Protein AF-0000000077467876 (afdb_homodimer)

Radius of gyration: 34.96 Å; Cα contacts (8 Å, |Δi|>4): 1169; chains: 2; bounding box: 104×104×128 Å

Organism: Curvularia clavata (NCBI:txid95742)

Sequence (786 aa):
MSRQSKRPFQDGDDREENYVESGPSSHYLRIQNNPPKYSELTPSDRTSSERTPSKRTPSEPPPKRPRRSQGTGKEKVEFGAFVEKMMISDDEAPPELKALAKELHILAAGVHTIPDWQIDAFASSSDEEHQLIATDLGFMFVEDAVRAALGPCPSVESVEKIMNATRTAERADFEEAAWNTKLHDPTLDLAFENKRFRSKFHFIQCTTARIEPDDLLPRNDGGEPMQSRMVDFAGVLRPNARILAAWQKLNAADPKCQTSWNQSFFQQLKKQPIVVSVETKISGSEKKKAIQQLATWVTAQFRKLEQLVPSEQARAELPFLPLILIQGPDWHFLAATRKDERTYLWEGVHLGSTMAPRQMYPLIACLQRVGIWALDVYEPWFDRNVVDVLLRDMSRQSKRPFQDGDDREENYVESGPSSHYLRIQNNPPKYSELTPSDRTSSERTPSKRTPSEPPPKRPRRSQGTGKEKVEFGAFVEKMMISDDEAPPELKALAKELHILAAGVHTIPDWQIDAFASSSDEEHQLIATDLGFMFVEDAVRAALGPCPSVESVEKIMNATRTAERADFEEAAWNTKLHDPTLDLAFENKRFRSKFHFIQCTTARIEPDDLLPRNDGGEPMQSRMVDFAGVLRPNARILAAWQKLNAADPKCQTSWNQSFFQQLKKQPIVVSVETKISGSEKKKAIQQLATWVTAQFRKLEQLVPSEQARAELPFLPLILIQGPDWHFLAATRKDERTYLWEGVHLGSTMAPRQMYPLIACLQRVGIWALDVYEPWFDRNVVDVLLRD

Nearest PDB structures (foldseek):
  2qm4-assembly1_A  TM=4.211E-01  e=6.362E+00  Homo sapiens
  5w3x-assembly1_A  TM=2.296E-01  e=2.644E+00  Ralstonia solanacearum
  2qm4-assembly1_A  TM=4.209E-01  e=6.422E+00  Homo sapiens
  5w3x-assembly1_A  TM=2.341E-01  e=3.187E+00  Ralstonia solanacearum

Secondary structure (DSSP, 8-state):
-------------------------------------------------------------------------------GGGEEEEETTSTTS-HHHHHHHHHHHHHHTTTT-EEGGGHHHHHT-SSHHHHHHHHH-GGGEE-HHHHHTT-PPPPHHHHHHHHHHHHHHHHHT--HHHHIIIIIHHHHHHHHSSTTTTTTEEEEE-TT----SGGGS-B-TTSPBPPP---SEEEEEPP-HHHHHHHHHHHHH-TTS---SSS---TTTTTS-EEEEEEEE-TTS-HHHHHHHHHHHHHHHHHHHHHH---HHHHHTPPPEEEEEEETTEEEEEEEEEETTEEEEEEEEEEEETTSHHHHHHHHHHHHHHHHHIIIIIHHHHIIIIIHHHHH-/--------------------------------------------------------------------------------TTEEEEETTSTTS-HHHHHHHHHHHHHHTTTT-EEGGGHHHHHT-SSHHHHHHHHH-GGGEE-HHHHHTT-PPPPHHHHHHHHHHHHHHHHHT--HHHHIIIIIHHHHHHHHSSTTTTTTEEEEE-TT----SGGGS-B-TTSPBPPP---SEEEEEPP-HHHHHHHHHHHHH-TTS---SSS---TTTTTS-EEEEEEEE-TTS-HHHHHHHHHHHHHHHHHHHHHH---HHHHHTPPPEEEEEEETTEEEEEEEEEETTEEEEEEEEEEEETTSHHHHHHHHHHHHHHHHHIIIIIHHHHIIIIIHHHHH-

InterPro domains:
  IPR046797 PD-(D/E)XK nuclease-like [PF20516] (140-378)

pLDDT: mean 77.49, std 29.1, range [15.13, 98.75]

Structure (mmCIF, N/CA/C/O backbone):
data_AF-0000000077467876-model_v1
#
loop_
_entity.id
_entity.type
_entity.pdbx_description
1 polymer 'PD-(D/E)XK nuclease-like domain-containing protein'
#
loop_
_atom_site.group_PDB
_atom_site.id
_atom_site.type_symbol
_atom_site.label_atom_id
_atom_site.label_alt_id
_atom_site.label_comp_id
_atom_site.label_asym_id
_atom_site.label_entity_id
_atom_site.label_seq_id
_atom_site.pdbx_PDB_ins_code
_atom_site.Cartn_x
_atom_site.Cartn_y
_atom_site.Cartn_z
_atom_site.occupancy
_atom_site.B_iso_or_equiv
_atom_site.auth_seq_id
_atom_site.auth_comp_id
_atom_site.auth_asym_id
_atom_site.auth_atom_id
_atom_site.pdbx_PDB_model_num
ATOM 1 N N . MET A 1 1 ? -46.25 16.484 52.812 1 17.19 1 MET A N 1
ATOM 2 C CA . MET A 1 1 ? -45.438 16.344 54.031 1 17.19 1 MET A CA 1
ATOM 3 C C . MET A 1 1 ? -43.969 16.547 53.75 1 17.19 1 MET A C 1
ATOM 5 O O . MET A 1 1 ? -43.562 16.609 52.594 1 17.19 1 MET A O 1
ATOM 9 N N . SER A 1 2 ? -43.062 15.789 54.469 1 15.23 2 SER A N 1
ATOM 10 C CA . SER A 1 2 ? -41.875 15.758 55.344 1 15.23 2 SER A CA 1
ATOM 11 C C . SER A 1 2 ? -40.625 15.359 54.531 1 15.23 2 SER A C 1
ATOM 13 O O . SER A 1 2 ? -39.938 14.414 54.906 1 15.23 2 SER A O 1
ATOM 15 N N . ARG A 1 3 ? -40.406 15.562 53.281 1 16.98 3 ARG A N 1
ATOM 16 C CA . ARG A 1 3 ? -39.438 14.688 52.625 1 16.98 3 ARG A CA 1
ATOM 17 C C . ARG A 1 3 ? -38.031 15.023 53.062 1 16.98 3 ARG A C 1
ATOM 19 O O . ARG A 1 3 ? -37.406 15.969 52.531 1 16.98 3 ARG A O 1
ATOM 26 N N . GLN A 1 4 ? -37.344 14.727 54.25 1 15.55 4 GLN A N 1
ATOM 27 C CA . GLN A 1 4 ? -36.312 15.156 55.188 1 15.55 4 GLN A CA 1
ATOM 28 C C . GLN A 1 4 ? -34.938 14.648 54.719 1 15.55 4 GLN A C 1
ATOM 30 O O . GLN A 1 4 ? -33.906 15.117 55.219 1 15.55 4 GLN A O 1
ATOM 35 N N . SER A 1 5 ? -34.688 13.555 53.938 1 15.88 5 SER A N 1
ATOM 36 C CA . SER A 1 5 ? -33.719 12.711 54.656 1 15.88 5 SER A CA 1
ATOM 37 C C . SER A 1 5 ? -32.344 13.367 54.719 1 15.88 5 SER A C 1
ATOM 39 O O . SER A 1 5 ? -32.062 14.281 53.938 1 15.88 5 SER A O 1
ATOM 41 N N . LYS A 1 6 ? -31.125 12.43 54.938 1 16.38 6 LYS A N 1
ATOM 42 C CA . LYS A 1 6 ? -30.094 12 55.875 1 16.38 6 LYS A CA 1
ATOM 43 C C . LYS A 1 6 ? -28.719 12.477 55.438 1 16.38 6 LYS A C 1
ATOM 45 O O . LYS A 1 6 ? -28.266 12.125 54.344 1 16.38 6 LYS A O 1
ATOM 50 N N . ARG A 1 7 ? -28 13.406 55.969 1 18.36 7 ARG A N 1
ATOM 51 C CA . ARG A 1 7 ? -26.797 14.234 55.938 1 18.36 7 ARG A CA 1
ATOM 52 C C . ARG A 1 7 ? -25.531 13.383 55.969 1 18.36 7 ARG A C 1
ATOM 54 O O . ARG A 1 7 ? -24.562 13.672 55.25 1 18.36 7 ARG A O 1
ATOM 61 N N . PRO A 1 8 ? -25.312 12.391 57 1 17.34 8 PRO A N 1
ATOM 62 C CA . PRO A 1 8 ? -24.188 12.758 57.875 1 17.34 8 PRO A CA 1
ATOM 63 C C . PRO A 1 8 ? -22.828 12.344 57.312 1 17.34 8 PRO A C 1
ATOM 65 O O . PRO A 1 8 ? -21.844 13.07 57.469 1 17.34 8 PRO A O 1
ATOM 68 N N . PHE A 1 9 ? -22.562 11.078 56.812 1 17.06 9 PHE A N 1
ATOM 69 C CA . PHE A 1 9 ? -21.625 10.227 57.531 1 17.06 9 PHE A CA 1
ATOM 70 C C . PHE A 1 9 ? -20.188 10.648 57.25 1 17.06 9 PHE A C 1
ATOM 72 O O . PHE A 1 9 ? -19.875 11.094 56.156 1 17.06 9 PHE A O 1
ATOM 79 N N . GLN A 1 10 ? -19.234 10.57 58.25 1 16.81 10 GLN A N 1
ATOM 80 C CA . GLN A 1 10 ? -18 10.914 58.938 1 16.81 10 GLN A CA 1
ATOM 81 C C . GLN A 1 10 ? -16.797 10.312 58.188 1 16.81 10 GLN A C 1
ATOM 83 O O . GLN A 1 10 ? -15.797 11.008 57.969 1 16.81 10 GLN A O 1
ATOM 88 N N . ASP A 1 11 ? -16.531 8.977 58.25 1 15.84 11 ASP A N 1
ATOM 89 C CA . ASP A 1 11 ? -15.445 8.453 59.062 1 15.84 11 ASP A CA 1
ATOM 90 C C . ASP A 1 11 ? -14.141 8.383 58.281 1 15.84 11 ASP A C 1
ATOM 92 O O . ASP A 1 11 ? -13.086 8.789 58.75 1 15.84 11 ASP A O 1
ATOM 96 N N . GLY A 1 12 ? -13.875 7.398 57.312 1 15.8 12 GLY A N 1
ATOM 97 C CA . GLY A 1 12 ? -12.883 6.387 57.656 1 15.8 12 GLY A CA 1
ATOM 98 C C . GLY A 1 12 ? -11.461 6.836 57.375 1 15.8 12 GLY A C 1
ATOM 99 O O . GLY A 1 12 ? -11.242 7.773 56.594 1 15.8 12 GLY A O 1
ATOM 100 N N . ASP A 1 13 ? -10.367 6.18 58 1 16 13 ASP A N 1
ATOM 101 C CA . ASP A 1 13 ? -9.039 6.055 58.594 1 16 13 ASP A CA 1
ATOM 102 C C . ASP A 1 13 ? -7.98 5.785 57.531 1 16 13 ASP A C 1
ATOM 104 O O . ASP A 1 13 ? -6.801 6.074 57.75 1 16 13 ASP A O 1
ATOM 108 N N . ASP A 1 14 ? -8.148 4.941 56.531 1 15.28 14 ASP A N 1
ATOM 109 C CA . ASP A 1 14 ? -7.141 3.883 56.531 1 15.28 14 ASP A CA 1
ATOM 110 C C . ASP A 1 14 ? -5.77 4.426 56.156 1 15.28 14 ASP A C 1
ATOM 112 O O . ASP A 1 14 ? -5.668 5.457 55.469 1 15.28 14 ASP A O 1
ATOM 116 N N . ARG A 1 15 ? -4.719 3.379 56.094 1 15.75 15 ARG A N 1
ATOM 117 C CA . ARG A 1 15 ? -3.385 2.957 56.5 1 15.75 15 ARG A CA 1
ATOM 118 C C . ARG A 1 15 ? -2.346 3.287 55.438 1 15.75 15 ARG A C 1
ATOM 120 O O . ARG A 1 15 ? -1.257 3.771 55.75 1 15.75 15 ARG A O 1
ATOM 127 N N . GLU A 1 16 ? -2.348 2.775 54.094 1 15.13 16 GLU A N 1
ATOM 128 C CA . GLU A 1 16 ? -1.249 1.853 53.812 1 15.13 16 GLU A CA 1
ATOM 129 C C . GLU A 1 16 ? 0.045 2.605 53.531 1 15.13 16 GLU A C 1
ATOM 131 O O . GLU A 1 16 ? 0.013 3.756 53.094 1 15.13 16 GLU A O 1
ATOM 136 N N . GLU A 1 17 ? 1.188 1.755 53.406 1 15.87 17 GLU A N 1
ATOM 137 C CA . GLU A 1 17 ? 2.586 1.472 53.688 1 15.87 17 GLU A CA 1
ATOM 138 C C . GLU A 1 17 ? 3.514 2.057 52.625 1 15.87 17 GLU A C 1
ATOM 140 O O . GLU A 1 17 ? 3.053 2.523 51.594 1 15.87 17 GLU A O 1
ATOM 145 N N . ASN A 1 18 ? 4.48 1.149 52.062 1 16 18 ASN A N 1
ATOM 146 C CA . ASN A 1 18 ? 5.91 0.989 52.281 1 16 18 ASN A CA 1
ATOM 147 C C . ASN A 1 18 ? 6.73 1.525 51.125 1 16 18 ASN A C 1
ATOM 149 O O . ASN A 1 18 ? 7.719 2.236 51.31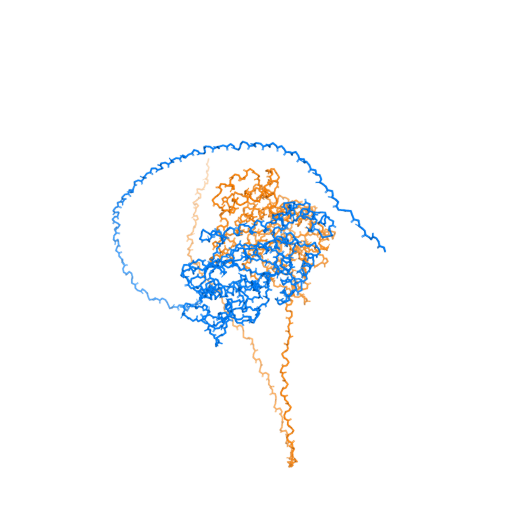2 1 16 18 ASN A O 1
ATOM 153 N N . TYR A 1 19 ? 6.695 0.998 49.75 1 17 19 TYR A N 1
ATOM 154 C CA . TYR A 1 19 ? 7.848 0.263 49.25 1 17 19 TYR A CA 1
ATOM 155 C C . TYR A 1 19 ? 8.859 1.208 48.594 1 17 19 TYR A C 1
ATOM 157 O O . TYR A 1 19 ? 8.484 2.119 47.875 1 17 19 TYR A O 1
ATOM 165 N N . VAL A 1 20 ? 10.172 1.088 48.906 1 17.44 20 VAL A N 1
ATOM 166 C CA . VAL A 1 20 ? 11.461 1.766 48.875 1 17.44 20 VAL A CA 1
ATOM 167 C C . VAL A 1 20 ? 12.156 1.536 47.531 1 17.44 20 VAL A C 1
ATOM 169 O O . VAL A 1 20 ? 13.273 2.014 47.312 1 17.44 20 VAL A O 1
ATOM 172 N N . GLU A 1 21 ? 11.641 1.099 46.344 1 17.39 21 GLU A N 1
ATOM 173 C CA . GLU A 1 21 ? 12.648 0.364 45.594 1 17.39 21 GLU A CA 1
ATOM 174 C C . GLU A 1 21 ? 13.789 1.279 45.156 1 17.39 21 GLU A C 1
ATOM 176 O O . GLU A 1 21 ? 13.555 2.416 44.719 1 17.39 21 GLU A O 1
ATOM 181 N N . SER A 1 22 ? 15.156 0.807 45.25 1 17.16 22 SER A N 1
ATOM 182 C CA . SER A 1 22 ? 16.578 1.122 45.188 1 17.16 22 SER A CA 1
ATOM 183 C C . SER A 1 22 ? 17.078 1.226 43.75 1 17.16 22 SER A C 1
ATOM 185 O O . SER A 1 22 ? 17.156 0.219 43.062 1 17.16 22 SER A O 1
ATOM 187 N N . GLY A 1 23 ? 16.703 2.086 42.906 1 17.05 23 GLY A N 1
ATOM 188 C CA . GLY A 1 23 ? 17.094 2.033 41.5 1 17.05 23 GLY A CA 1
ATOM 189 C C . GLY A 1 23 ? 18.594 2.225 41.312 1 17.05 23 GLY A C 1
ATOM 190 O O . GLY A 1 23 ? 19.188 3.137 41.875 1 17.05 23 GLY A O 1
ATOM 191 N N . PRO A 1 24 ? 19.406 1.17 40.812 1 17.55 24 PRO A N 1
ATOM 192 C CA . PRO A 1 24 ? 20.859 1.01 40.75 1 17.55 24 PRO A CA 1
ATOM 193 C C . PRO A 1 24 ? 21.516 1.972 39.75 1 17.55 24 PRO A C 1
ATOM 195 O O . PRO A 1 24 ? 20.875 2.445 38.812 1 17.55 24 PRO A O 1
ATOM 198 N N . SER A 1 25 ? 22.75 2.561 39.969 1 18.03 25 SER A N 1
ATOM 199 C CA . SER A 1 25 ? 23.672 3.604 39.531 1 18.03 25 SER A CA 1
ATOM 200 C C . SER A 1 25 ? 24.531 3.143 38.375 1 18.03 25 SER A C 1
ATOM 202 O O . SER A 1 25 ? 25.609 3.703 38.125 1 18.03 25 SER A O 1
ATOM 204 N N . SER A 1 26 ? 24.141 2.348 37.312 1 17.28 26 SER A N 1
ATOM 205 C CA . SER A 1 26 ? 25.219 1.705 36.562 1 17.28 26 SER A CA 1
ATOM 206 C C . SER A 1 26 ? 26.078 2.734 35.844 1 17.28 26 SER A C 1
ATOM 208 O O . SER A 1 26 ? 25.578 3.736 35.344 1 17.28 26 SER A O 1
ATOM 210 N N . HIS A 1 27 ? 27.5 2.668 35.875 1 17.47 27 HIS A N 1
ATOM 211 C CA . HIS A 1 27 ? 28.781 3.312 35.625 1 17.47 27 HIS A CA 1
ATOM 212 C C . HIS A 1 27 ? 29.172 3.199 34.156 1 17.47 27 HIS A C 1
ATOM 214 O O . HIS A 1 27 ? 29.953 2.32 33.781 1 17.47 27 HIS A O 1
ATOM 220 N N . TYR A 1 28 ? 28.438 3.535 33.125 1 17.56 28 TYR A N 1
ATOM 221 C CA . TYR A 1 28 ? 28.922 3.211 31.781 1 17.56 28 TYR A CA 1
ATOM 222 C C . TYR A 1 28 ? 30.203 3.957 31.469 1 17.56 28 TYR A C 1
ATOM 224 O O . TYR A 1 28 ? 30.312 5.16 31.703 1 17.56 28 TYR A O 1
ATOM 232 N N . LEU A 1 29 ? 31.375 3.223 31.172 1 17.11 29 LEU A N 1
ATOM 233 C CA . LEU A 1 29 ? 32.781 3.471 30.938 1 17.11 29 LEU A CA 1
ATOM 234 C C . LEU A 1 29 ? 33 4.172 29.609 1 17.11 29 LEU A C 1
ATOM 236 O O . LEU A 1 29 ? 32.406 3.797 28.594 1 17.11 29 LEU A O 1
ATOM 240 N N . ARG A 1 30 ? 33.656 5.332 29.453 1 18.39 30 ARG A N 1
ATOM 241 C CA . ARG A 1 30 ? 34 6.395 28.516 1 18.39 30 ARG A CA 1
ATOM 242 C C . ARG A 1 30 ? 35.094 5.938 27.562 1 18.39 30 ARG A C 1
ATOM 244 O O . ARG A 1 30 ? 36.281 6.23 27.781 1 18.39 30 ARG A O 1
ATOM 251 N N . ILE A 1 31 ? 35.031 4.742 26.859 1 17.58 31 ILE A N 1
ATOM 252 C CA . ILE A 1 31 ? 36.281 4.332 26.234 1 17.58 31 ILE A CA 1
ATOM 253 C C . ILE A 1 31 ? 36.688 5.328 25.141 1 17.58 31 ILE A C 1
ATOM 255 O O . ILE A 1 31 ? 35.875 5.613 24.25 1 17.58 31 ILE A O 1
ATOM 259 N N . GLN A 1 32 ? 37.75 6.051 25.234 1 18.78 32 GLN A N 1
ATOM 260 C CA . GLN A 1 32 ? 38.438 7.148 24.578 1 18.78 32 GLN A CA 1
ATOM 261 C C . GLN A 1 32 ? 39.156 6.672 23.312 1 18.78 32 GLN A C 1
ATOM 263 O O . GLN A 1 32 ? 40.312 6.211 23.375 1 18.78 32 GLN A O 1
ATOM 268 N N . ASN A 1 33 ? 38.562 5.906 22.312 1 16.83 33 ASN A N 1
ATOM 269 C CA . ASN A 1 33 ? 39.469 5.328 21.312 1 16.83 33 ASN A CA 1
ATOM 270 C C . ASN A 1 33 ? 40.125 6.406 20.453 1 16.83 33 ASN A C 1
ATOM 272 O O . ASN A 1 33 ? 39.469 7.332 20 1 16.83 33 ASN A O 1
ATOM 276 N N . ASN A 1 34 ? 41.438 6.477 20.391 1 18.59 34 ASN A N 1
ATOM 277 C CA . ASN A 1 34 ? 42.531 7.352 19.922 1 18.59 34 ASN A CA 1
ATOM 278 C C . ASN A 1 34 ? 42.781 7.207 18.422 1 18.59 34 ASN A C 1
ATOM 280 O O . ASN A 1 34 ? 43.906 7.215 17.969 1 18.59 34 ASN A O 1
ATOM 284 N N . PRO A 1 35 ? 41.844 7.02 17.547 1 19.23 35 PRO A N 1
ATOM 285 C CA . PRO A 1 35 ? 42.5 6.465 16.344 1 19.23 35 PRO A CA 1
ATOM 286 C C . PRO A 1 35 ? 43.469 7.438 15.703 1 19.23 35 PRO A C 1
ATOM 288 O O . PRO A 1 35 ? 43.281 8.656 15.789 1 19.23 35 PRO A O 1
ATOM 291 N N . PRO A 1 36 ? 44.625 6.887 15.227 1 18.52 36 PRO A N 1
ATOM 292 C CA . PRO A 1 36 ? 45.875 7.559 14.836 1 18.52 36 PRO A CA 1
ATOM 293 C C . PRO A 1 36 ? 45.75 8.297 13.508 1 18.52 36 PRO A C 1
ATOM 295 O O . PRO A 1 36 ? 44.875 7.977 12.695 1 18.52 36 PRO A O 1
ATOM 298 N N . LYS A 1 37 ? 46.469 9.367 13.273 1 19.06 37 LYS A N 1
ATOM 299 C CA . LYS A 1 37 ? 46.625 10.516 12.391 1 19.06 37 LYS A CA 1
ATOM 300 C C . LYS A 1 37 ? 47.25 10.117 11.062 1 19.06 37 LYS A C 1
ATOM 302 O O . LYS A 1 37 ? 48.469 10.211 10.898 1 19.06 37 LYS A O 1
ATOM 307 N N . TYR A 1 38 ? 46.781 9.023 10.32 1 17.53 38 TYR A N 1
ATOM 308 C CA . TYR A 1 38 ? 47.688 8.617 9.234 1 17.53 38 TYR A CA 1
ATOM 309 C C . TYR A 1 38 ? 47.938 9.781 8.281 1 17.53 38 TYR A C 1
ATOM 311 O O . TYR A 1 38 ? 47.062 10.602 8.039 1 17.53 38 TYR A O 1
ATOM 319 N N . SER A 1 39 ? 49.219 9.984 7.941 1 17.28 39 SER A N 1
ATOM 320 C CA . SER A 1 39 ? 50.062 10.953 7.266 1 17.28 39 SER A CA 1
ATOM 321 C C . SER A 1 39 ? 49.781 10.984 5.77 1 17.28 39 SER A C 1
ATOM 323 O O . SER A 1 39 ? 49.5 9.953 5.16 1 17.28 39 SER A O 1
ATOM 325 N N . GLU A 1 40 ? 49.5 12.172 5.203 1 19.33 40 GLU A N 1
ATOM 326 C CA . GLU A 1 40 ? 49.125 12.75 3.924 1 19.33 40 GLU A CA 1
ATOM 327 C C . GLU A 1 40 ? 50.188 12.547 2.859 1 19.33 40 GLU A C 1
ATOM 329 O O . GLU A 1 40 ? 51.25 13.18 2.906 1 19.33 40 GLU A O 1
ATOM 334 N N . LEU A 1 41 ? 50.469 11.203 2.6 1 17.67 41 LEU A N 1
ATOM 335 C CA . LEU A 1 41 ? 51.625 11.086 1.697 1 17.67 41 LEU A CA 1
ATOM 336 C C . LEU A 1 41 ? 51.375 11.875 0.416 1 17.67 41 LEU A C 1
ATOM 338 O O . LEU A 1 41 ? 50.25 11.969 -0.062 1 17.67 41 LEU A O 1
ATOM 342 N N . THR A 1 42 ? 52.406 12.57 -0.084 1 19.38 42 THR A N 1
ATOM 343 C CA . THR A 1 42 ? 52.719 13.656 -1.005 1 19.38 42 THR A CA 1
ATOM 344 C C . THR A 1 42 ? 52.812 13.141 -2.438 1 19.38 42 THR A C 1
ATOM 346 O O . THR A 1 42 ? 53.094 13.906 -3.363 1 19.38 42 THR A O 1
ATOM 349 N N . PRO A 1 43 ? 52.062 12.031 -2.855 1 17.75 43 PRO A N 1
ATOM 350 C CA . PRO A 1 43 ? 52.812 11.438 -3.969 1 17.75 43 PRO A CA 1
ATOM 351 C C . PRO A 1 43 ? 53 12.398 -5.137 1 17.75 43 PRO A C 1
ATOM 353 O O . PRO A 1 43 ? 52.25 13.359 -5.273 1 17.75 43 PRO A O 1
ATOM 356 N N . SER A 1 44 ? 54.031 11.984 -5.996 1 17.8 44 SER A N 1
ATOM 357 C CA . SER A 1 44 ? 55.031 12.461 -6.961 1 17.8 44 SER A CA 1
ATOM 358 C C . SER A 1 44 ? 54.375 12.766 -8.305 1 17.8 44 SER A C 1
ATOM 360 O O . SER A 1 44 ? 53.25 12.312 -8.586 1 17.8 44 SER A O 1
ATOM 362 N N . ASP A 1 45 ? 55.219 13.133 -9.281 1 18.77 45 ASP A N 1
ATOM 363 C CA . ASP A 1 45 ? 55.469 14.07 -10.383 1 18.77 45 ASP A CA 1
ATOM 364 C C . ASP A 1 45 ? 55.062 13.461 -11.719 1 18.77 45 ASP A C 1
ATOM 366 O O . ASP A 1 45 ? 55.344 14.023 -12.773 1 18.77 45 ASP A O 1
ATOM 370 N N . ARG A 1 46 ? 54.219 12.422 -11.805 1 17.56 46 ARG A N 1
ATOM 371 C CA . ARG A 1 46 ? 54.469 11.703 -13.047 1 17.56 46 ARG A CA 1
ATOM 372 C C . ARG A 1 46 ? 54.25 12.602 -14.266 1 17.56 46 ARG A C 1
ATOM 374 O O . ARG A 1 46 ? 53.312 13.375 -14.305 1 17.56 46 ARG A O 1
ATOM 381 N N . THR A 1 47 ? 55.281 12.695 -15.094 1 19.09 47 THR A N 1
ATOM 382 C CA . THR A 1 47 ? 55.719 13.445 -16.266 1 19.09 47 THR A CA 1
ATOM 383 C C . THR A 1 47 ? 54.969 13.008 -17.516 1 19.09 47 THR A C 1
ATOM 385 O O . THR A 1 47 ? 55.344 13.383 -18.625 1 19.09 47 THR A O 1
ATOM 388 N N . SER A 1 48 ? 53.625 12.859 -17.484 1 18.62 48 SER A N 1
ATOM 389 C CA . SER A 1 48 ? 53.062 12.195 -18.641 1 18.62 48 SER A CA 1
ATOM 390 C C . SER A 1 48 ? 53.312 12.992 -19.922 1 18.62 48 SER A C 1
ATOM 392 O O . SER A 1 48 ? 53.188 14.219 -19.922 1 18.62 48 SER A O 1
ATOM 394 N N . SER A 1 49 ? 54.156 12.375 -20.766 1 18.2 49 SER A N 1
ATOM 395 C CA . SER A 1 49 ? 54.656 12.75 -22.062 1 18.2 49 SER A CA 1
ATOM 396 C C . SER A 1 49 ? 53.531 13.055 -23.047 1 18.2 49 SER A C 1
ATOM 398 O O . SER A 1 49 ? 52.438 12.477 -22.953 1 18.2 49 SER A O 1
ATOM 400 N N . GLU A 1 50 ? 53.812 14.086 -23.906 1 18.81 50 GLU A N 1
ATOM 401 C CA . GLU A 1 50 ? 53.156 15.07 -24.766 1 18.81 50 GLU A CA 1
ATOM 402 C C . GLU A 1 50 ? 52.719 14.438 -26.094 1 18.81 50 GLU A C 1
ATOM 404 O O . GLU A 1 50 ? 52.25 15.133 -27 1 18.81 50 GLU A O 1
ATOM 409 N N . ARG A 1 51 ? 52.531 13.102 -26.125 1 19.09 51 ARG A N 1
ATOM 410 C CA . ARG A 1 51 ? 52.531 12.688 -27.516 1 19.09 51 ARG A CA 1
ATOM 411 C C . ARG A 1 51 ? 51.594 13.531 -28.359 1 19.09 51 ARG A C 1
ATOM 413 O O . ARG A 1 51 ? 50.594 14.031 -27.844 1 19.09 51 ARG A O 1
ATOM 420 N N . THR A 1 52 ? 52 13.75 -29.625 1 18.86 52 THR A N 1
ATOM 421 C CA . THR A 1 52 ? 51.844 14.641 -30.766 1 18.86 52 THR A CA 1
ATOM 422 C C . THR A 1 52 ? 50.5 14.422 -31.438 1 18.86 52 THR A C 1
ATOM 424 O O . THR A 1 52 ? 50.094 13.289 -31.672 1 18.86 52 THR A O 1
ATOM 427 N N . PRO A 1 53 ? 49.656 15.469 -31.625 1 20.19 53 PRO A N 1
ATOM 428 C CA . PRO A 1 53 ? 48.25 15.672 -31.969 1 20.19 53 PRO A CA 1
ATOM 429 C C . PRO A 1 53 ? 47.969 15.398 -33.438 1 20.19 53 PRO A C 1
ATOM 431 O O . PRO A 1 53 ? 46.844 15.586 -33.906 1 20.19 53 PRO A O 1
ATOM 434 N N . SER A 1 54 ? 48.656 14.273 -34.062 1 19.03 54 SER A N 1
ATOM 435 C CA . SER A 1 54 ? 48.562 14.5 -35.5 1 19.03 54 SER A CA 1
ATOM 436 C C . SER A 1 54 ? 47.125 14.828 -35.906 1 19.03 54 SER A C 1
ATOM 438 O O . SER A 1 54 ? 46.188 14.273 -35.375 1 19.03 54 SER A O 1
ATOM 440 N N . LYS A 1 55 ? 47.062 15.859 -36.844 1 19.3 55 LYS A N 1
ATOM 441 C CA . LYS A 1 55 ? 46 16.734 -37.344 1 19.3 55 LYS A CA 1
ATOM 442 C C . LYS A 1 55 ? 45.062 15.961 -38.281 1 19.3 55 LYS A C 1
ATOM 444 O O . LYS A 1 55 ? 45.406 15.727 -39.438 1 19.3 55 LYS A O 1
ATOM 449 N N . ARG A 1 56 ? 44.812 14.727 -38 1 19.98 56 ARG A N 1
ATOM 450 C CA . ARG A 1 56 ? 44.094 14.07 -39.094 1 19.98 56 ARG A CA 1
ATOM 451 C C . ARG A 1 56 ? 42.969 14.93 -39.625 1 19.98 56 ARG A C 1
ATOM 453 O O . ARG A 1 56 ? 42.312 15.648 -38.844 1 19.98 56 ARG A O 1
ATOM 460 N N . THR A 1 57 ? 43 15.156 -40.875 1 21.03 57 THR A N 1
ATOM 461 C CA . THR A 1 57 ? 42.281 15.984 -41.812 1 21.03 57 THR A CA 1
ATOM 462 C C . THR A 1 57 ? 40.781 15.781 -41.688 1 21.03 57 THR A C 1
ATOM 464 O O . THR A 1 57 ? 40.344 14.703 -41.312 1 21.03 57 THR A O 1
ATOM 467 N N . PRO A 1 58 ? 40 16.859 -42.062 1 22.58 58 PRO A N 1
ATOM 468 C CA . PRO A 1 58 ? 38.625 17.344 -41.781 1 22.58 58 PRO A CA 1
ATOM 469 C C . PRO A 1 58 ? 37.562 16.5 -42.469 1 22.58 58 PRO A C 1
ATOM 471 O O . PRO A 1 58 ? 36.375 16.875 -42.469 1 22.58 58 PRO A O 1
ATOM 474 N N . SER A 1 59 ? 37.812 15.148 -42.625 1 23.47 59 SER A N 1
ATOM 475 C CA . SER A 1 59 ? 36.906 14.547 -43.625 1 23.47 59 SER A CA 1
ATOM 476 C C . SER A 1 59 ? 35.5 15.078 -43.469 1 23.47 59 SER A C 1
ATOM 478 O O . SER A 1 59 ? 35.094 15.461 -42.375 1 23.47 59 SER A O 1
ATOM 480 N N . GLU A 1 60 ? 34.844 15.312 -44.656 1 26.58 60 GLU A N 1
ATOM 481 C CA . GLU A 1 60 ? 33.625 15.992 -45.031 1 26.58 60 GLU A CA 1
ATOM 482 C C . GLU A 1 60 ? 32.438 15.438 -44.25 1 26.58 60 GLU A C 1
ATOM 484 O O . GLU A 1 60 ? 32.219 14.227 -44.188 1 26.58 60 GLU A O 1
ATOM 489 N N . PRO A 1 61 ? 31.875 16.203 -43.281 1 25.97 61 PRO A N 1
ATOM 490 C CA . PRO A 1 61 ? 30.984 15.594 -42.312 1 25.97 61 PRO A CA 1
ATOM 491 C C . PRO A 1 61 ? 29.734 14.984 -42.938 1 25.97 61 PRO A C 1
ATOM 493 O O . PRO A 1 61 ? 29.266 15.469 -43.969 1 25.97 61 PRO A O 1
ATOM 496 N N . PRO A 1 62 ? 29.609 13.648 -43.031 1 28.33 62 PRO A N 1
ATOM 497 C CA . PRO A 1 62 ? 28.453 13.023 -43.688 1 28.33 62 PRO A CA 1
ATOM 498 C C . PRO A 1 62 ? 27.156 13.766 -43.406 1 28.33 62 PRO A C 1
ATOM 500 O O . PRO A 1 62 ? 27.047 14.469 -42.406 1 28.33 62 PRO A O 1
ATOM 503 N N . PRO A 1 63 ? 26.266 13.93 -44.438 1 26.33 63 PRO A N 1
ATOM 504 C CA . PRO A 1 63 ? 25.078 14.773 -44.344 1 26.33 63 PRO A CA 1
ATOM 505 C C . PRO A 1 63 ? 24.266 14.516 -43.062 1 26.33 63 PRO A C 1
ATOM 507 O O . PRO A 1 63 ? 24.25 13.391 -42.562 1 26.33 63 PRO A O 1
ATOM 510 N N . LYS A 1 64 ? 23.969 15.531 -42.281 1 25.86 64 LYS A N 1
ATOM 511 C CA . LYS A 1 64 ? 23.375 15.461 -40.938 1 25.86 64 LYS A CA 1
ATOM 512 C C . LYS A 1 64 ? 22.078 14.664 -40.969 1 25.86 64 LYS A C 1
ATOM 514 O O . LYS A 1 64 ? 21.156 14.992 -41.719 1 25.86 64 LYS A O 1
ATOM 519 N N . ARG A 1 65 ? 22.094 13.398 -40.938 1 26.03 65 ARG A N 1
ATOM 520 C CA . ARG A 1 65 ? 20.828 12.664 -40.875 1 26.03 65 ARG A CA 1
ATOM 521 C C . ARG A 1 65 ? 19.844 13.367 -39.938 1 26.03 65 ARG A C 1
ATOM 523 O O . ARG A 1 65 ? 20.234 13.875 -38.875 1 26.03 65 ARG A O 1
ATOM 530 N N . PRO A 1 66 ? 18.672 13.852 -40.406 1 24.77 66 PRO A N 1
ATOM 531 C CA . PRO A 1 66 ? 17.828 14.656 -39.562 1 24.77 66 PRO A CA 1
ATOM 532 C C . PRO A 1 66 ? 17.688 14.07 -38.156 1 24.77 66 PRO A C 1
ATOM 534 O O . PRO A 1 66 ? 17.531 12.859 -38 1 24.77 66 PRO A O 1
ATOM 537 N N . ARG A 1 67 ? 18.375 14.664 -37.219 1 24.67 67 ARG A N 1
ATOM 538 C CA . ARG A 1 67 ? 18.312 14.242 -35.812 1 24.67 67 ARG A CA 1
ATOM 539 C C . ARG A 1 67 ? 16.859 14 -35.375 1 24.67 67 ARG A C 1
ATOM 541 O O . ARG A 1 67 ? 16.047 14.922 -35.406 1 24.67 67 ARG A O 1
ATOM 548 N N . ARG A 1 68 ? 16.297 12.938 -35.812 1 23.8 68 ARG A N 1
ATOM 549 C CA . ARG A 1 68 ? 15.062 12.586 -35.094 1 23.8 68 ARG A CA 1
ATOM 550 C C . ARG A 1 68 ? 15.172 12.883 -33.625 1 23.8 68 ARG A C 1
ATOM 552 O O . ARG A 1 68 ? 16.031 12.328 -32.938 1 23.8 68 ARG A O 1
ATOM 559 N N . SER A 1 69 ? 14.953 14.102 -33.344 1 24.05 69 SER A N 1
ATOM 560 C CA . SER A 1 69 ? 14.953 14.578 -31.969 1 24.05 69 SER A CA 1
ATOM 561 C C . SER A 1 69 ? 14.32 13.555 -31.031 1 24.05 69 SER A C 1
ATOM 563 O O . SER A 1 69 ? 13.117 13.305 -31.109 1 24.05 69 SER A O 1
ATOM 565 N N . GLN A 1 70 ? 14.836 12.445 -30.969 1 24.95 70 GLN A N 1
ATOM 566 C CA . GLN A 1 70 ? 14.43 11.469 -29.969 1 24.95 70 GLN A CA 1
ATOM 567 C C . GLN A 1 70 ? 14.234 12.117 -28.609 1 24.95 70 GLN A C 1
ATOM 569 O O . GLN A 1 70 ? 15.156 12.164 -27.797 1 24.95 70 GLN A O 1
ATOM 574 N N . GLY A 1 71 ? 13.797 13.297 -28.703 1 24.69 71 GLY A N 1
ATOM 575 C CA . GLY A 1 71 ? 13.516 13.969 -27.438 1 24.69 71 GLY A CA 1
ATOM 576 C C . GLY A 1 71 ? 12.695 13.125 -26.484 1 24.69 71 GLY A C 1
ATOM 577 O O . GLY A 1 71 ? 11.484 12.984 -26.656 1 24.69 71 GLY A O 1
ATOM 578 N N . THR A 1 72 ? 13.062 11.969 -26.328 1 28.88 72 THR A N 1
ATOM 579 C CA . THR A 1 72 ? 12.438 11.266 -25.219 1 28.88 72 THR A CA 1
ATOM 580 C C . THR A 1 72 ? 12.32 12.172 -24 1 28.88 72 THR A C 1
ATOM 582 O O . THR A 1 72 ? 13.281 12.336 -23.25 1 28.88 72 THR A O 1
ATOM 585 N N . GLY A 1 73 ? 11.836 13.289 -24.281 1 25.58 73 GLY A N 1
ATOM 586 C CA . GLY A 1 73 ? 11.641 14.266 -23.219 1 25.58 73 GLY A CA 1
ATOM 587 C C . GLY A 1 73 ? 11.109 13.656 -21.938 1 25.58 73 GLY A C 1
ATOM 588 O 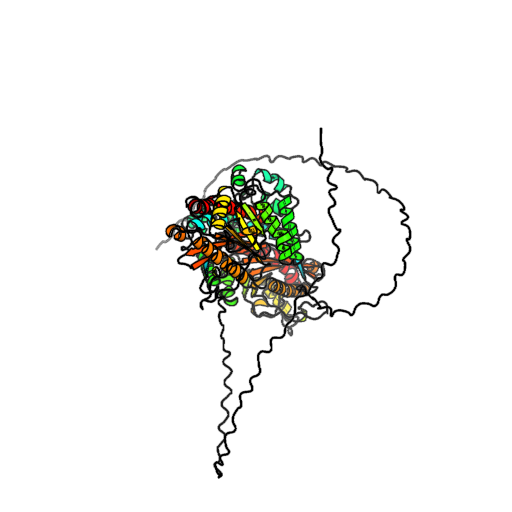O . GLY A 1 73 ? 10.031 13.055 -21.938 1 25.58 73 GLY A O 1
ATOM 589 N N . LYS A 1 74 ? 11.977 13.117 -21.219 1 31.08 74 LYS A N 1
ATOM 590 C CA . LYS A 1 74 ? 11.742 12.93 -19.781 1 31.08 74 LYS A CA 1
ATOM 591 C C . LYS A 1 74 ? 10.82 14.016 -19.234 1 31.08 74 LYS A C 1
ATOM 593 O O . LYS A 1 74 ? 11.195 15.195 -19.188 1 31.08 74 LYS A O 1
ATOM 598 N N . GLU A 1 75 ? 9.711 14.016 -19.625 1 28.66 75 GLU A N 1
ATOM 599 C CA . GLU A 1 75 ? 8.859 14.969 -18.922 1 28.66 75 GLU A CA 1
ATOM 600 C C . GLU A 1 75 ? 9.141 14.953 -17.422 1 28.66 75 GLU A C 1
ATOM 602 O O . GLU A 1 75 ? 8.641 14.086 -16.703 1 28.66 75 GLU A O 1
ATOM 607 N N . LYS A 1 76 ? 10.383 15.117 -17.016 1 33.66 76 LYS A N 1
ATOM 608 C CA . LYS A 1 76 ? 10.586 15.547 -15.633 1 33.66 76 LYS A CA 1
ATOM 609 C C . LYS A 1 76 ? 9.445 16.438 -15.164 1 33.66 76 LYS A C 1
ATOM 611 O O . LYS A 1 76 ? 9.164 17.469 -15.773 1 33.66 76 LYS A O 1
ATOM 616 N N . VAL A 1 77 ? 8.531 15.883 -14.828 1 37.22 77 VAL A N 1
ATOM 617 C CA . VAL A 1 77 ? 7.602 16.781 -14.148 1 37.22 77 VAL A CA 1
ATOM 618 C C . VAL A 1 77 ? 8.375 17.812 -13.344 1 37.22 77 VAL A C 1
ATOM 620 O O . VAL A 1 77 ? 9 17.484 -12.336 1 37.22 77 VAL A O 1
ATOM 623 N N . GLU A 1 78 ? 9.086 18.625 -13.969 1 42.97 78 GLU A N 1
ATOM 624 C CA . GLU A 1 78 ? 9.688 19.766 -13.297 1 42.97 78 GLU A CA 1
ATOM 625 C C . GLU A 1 78 ? 8.727 20.375 -12.281 1 42.97 78 GLU A C 1
ATOM 627 O O . GLU A 1 78 ? 7.684 20.922 -12.656 1 42.97 78 GLU A O 1
ATOM 632 N N . PHE A 1 79 ? 8.516 19.672 -11.18 1 49.94 79 PHE A N 1
ATOM 633 C CA . PHE A 1 79 ? 7.859 20.375 -10.086 1 49.94 79 PHE A CA 1
ATOM 634 C C . PHE A 1 79 ? 8.344 21.812 -10 1 49.94 79 PHE A C 1
ATOM 636 O O . PHE A 1 79 ? 7.977 22.547 -9.078 1 49.94 79 PHE A O 1
ATOM 643 N N . GLY A 1 80 ? 8.477 22.25 -11.25 1 51.06 80 GLY A N 1
ATOM 644 C CA . GLY A 1 80 ? 9.07 23.578 -11.258 1 51.06 80 GLY A CA 1
ATOM 645 C C . GLY A 1 80 ? 10.156 23.75 -10.211 1 51.06 80 GLY A C 1
ATOM 646 O O . GLY A 1 80 ? 10.281 22.938 -9.297 1 51.06 80 GLY A O 1
ATOM 647 N N . ALA A 1 81 ? 11.133 24.578 -10.367 1 52.09 81 ALA A N 1
ATOM 648 C CA . ALA A 1 81 ? 12.32 24.938 -9.594 1 52.09 81 ALA A CA 1
ATOM 649 C C . ALA A 1 81 ? 11.977 25.172 -8.125 1 52.09 81 ALA A C 1
ATOM 651 O O . ALA A 1 81 ? 12.867 25.25 -7.277 1 52.09 81 ALA A O 1
ATOM 652 N N . PHE A 1 82 ? 10.633 24.938 -7.801 1 60.72 82 PHE A N 1
ATOM 653 C CA . PHE A 1 82 ? 10.328 25.438 -6.469 1 60.72 82 PHE A CA 1
ATOM 654 C C . PHE A 1 82 ? 10.07 24.297 -5.496 1 60.72 82 PHE A C 1
ATOM 656 O O . PHE A 1 82 ? 9.898 24.531 -4.297 1 60.72 82 PHE A O 1
ATOM 663 N N . VAL A 1 83 ? 10.078 22.984 -6.012 1 70.5 83 VAL A N 1
ATOM 664 C CA . VAL A 1 83 ? 9.789 21.906 -5.07 1 70.5 83 VAL A CA 1
ATOM 665 C C . VAL A 1 83 ? 10.797 20.766 -5.262 1 70.5 83 VAL A C 1
ATOM 667 O O . VAL A 1 83 ? 11.125 20.406 -6.395 1 70.5 83 VAL A O 1
ATOM 670 N N . GLU A 1 84 ? 11.383 20.406 -4.168 1 76.44 84 GLU A N 1
ATOM 671 C CA . GLU A 1 84 ? 12.219 19.219 -4.148 1 76.44 84 GLU A CA 1
ATOM 672 C C . GLU A 1 84 ? 11.531 18.062 -3.416 1 76.44 84 GLU A C 1
ATOM 674 O O . GLU A 1 84 ? 11.031 18.25 -2.305 1 76.44 84 GLU A O 1
ATOM 679 N N . LYS A 1 85 ? 11.5 17.031 -4.051 1 77.56 85 LYS A N 1
ATOM 680 C CA . LYS A 1 85 ? 10.922 15.836 -3.438 1 77.56 85 LYS A CA 1
ATOM 681 C C . LYS A 1 85 ? 11.984 15.031 -2.699 1 77.56 85 LYS A C 1
ATOM 683 O O . LYS A 1 85 ? 13.062 14.773 -3.238 1 77.56 85 LYS A O 1
ATOM 688 N N . MET A 1 86 ? 11.609 14.766 -1.404 1 78.5 86 MET A N 1
ATOM 689 C CA . MET A 1 86 ? 12.523 14.039 -0.521 1 78.5 86 MET A CA 1
ATOM 690 C C . MET A 1 86 ? 11.797 12.922 0.212 1 78.5 86 MET A C 1
ATOM 692 O O . MET A 1 86 ? 10.562 12.828 0.156 1 78.5 86 MET A O 1
ATOM 696 N N . MET A 1 87 ? 12.609 12.031 0.732 1 81.38 87 MET A N 1
ATOM 697 C CA . MET A 1 87 ? 12.062 11.008 1.621 1 81.38 87 MET A CA 1
ATOM 698 C C . MET A 1 87 ? 12.188 11.43 3.08 1 81.38 87 MET A C 1
ATOM 700 O O . MET A 1 87 ? 13.203 12.008 3.475 1 81.38 87 MET A O 1
ATOM 704 N N . ILE A 1 88 ? 11.195 11.102 3.805 1 85.19 88 ILE A N 1
ATOM 705 C CA . ILE A 1 88 ? 11.219 11.438 5.223 1 85.19 88 ILE A CA 1
ATOM 706 C C . ILE A 1 88 ? 12.383 10.719 5.906 1 85.19 88 ILE A C 1
ATOM 708 O O . ILE A 1 88 ? 12.922 11.211 6.902 1 85.19 88 ILE A O 1
ATOM 712 N N . SER A 1 89 ? 12.828 9.68 5.383 1 78.94 89 SER A N 1
ATOM 713 C CA . SER A 1 89 ? 13.914 8.891 5.957 1 78.94 89 SER A CA 1
ATOM 714 C C . SER A 1 89 ? 15.273 9.531 5.684 1 78.94 89 SER A C 1
ATOM 716 O O . SER A 1 89 ? 16.281 9.125 6.262 1 78.94 89 SER A O 1
ATOM 718 N N . ASP A 1 90 ? 15.258 10.531 4.848 1 81.62 90 ASP A N 1
ATOM 719 C CA . ASP A 1 90 ? 16.516 11.211 4.543 1 81.62 90 ASP A CA 1
ATOM 720 C C . ASP A 1 90 ? 17.047 11.953 5.766 1 81.62 90 ASP A C 1
ATOM 722 O O . ASP A 1 90 ? 16.266 12.445 6.59 1 81.62 90 ASP A O 1
ATOM 726 N N . ASP A 1 91 ? 18.312 12.086 5.82 1 82.44 91 ASP A N 1
ATOM 727 C CA . ASP A 1 91 ? 18.969 12.734 6.953 1 82.44 91 ASP A CA 1
ATOM 728 C C . ASP A 1 91 ? 18.562 14.211 7.035 1 82.44 91 ASP A C 1
ATOM 730 O O . ASP A 1 91 ? 18.562 14.789 8.125 1 82.44 91 ASP A O 1
ATOM 734 N N . GLU A 1 92 ? 18.203 14.703 5.957 1 87.56 92 GLU A N 1
ATOM 735 C CA . GLU A 1 92 ? 17.906 16.141 5.887 1 87.56 92 GLU A CA 1
ATOM 736 C C . GLU A 1 92 ? 16.531 16.453 6.469 1 87.56 92 GLU A C 1
ATOM 738 O O . GLU A 1 92 ? 16.219 17.609 6.738 1 87.56 92 GLU A O 1
ATOM 743 N N . ALA A 1 93 ? 15.742 15.445 6.695 1 90.75 93 ALA A N 1
ATOM 744 C CA . ALA A 1 93 ? 14.406 15.688 7.223 1 90.75 93 ALA A CA 1
ATOM 745 C C . ALA A 1 93 ? 14.469 16.266 8.633 1 90.75 93 ALA A C 1
ATOM 747 O O . ALA A 1 93 ? 15.281 15.844 9.453 1 90.75 93 ALA A O 1
ATOM 748 N N . PRO A 1 94 ? 13.633 17.25 8.93 1 93.62 94 PRO A N 1
ATOM 749 C CA . PRO A 1 94 ? 13.609 17.797 10.289 1 93.62 94 PRO A CA 1
ATOM 750 C C . PRO A 1 94 ? 13.32 16.719 11.344 1 93.62 94 PRO A C 1
ATOM 752 O O . PRO A 1 94 ? 12.484 15.844 11.125 1 93.62 94 PRO A O 1
ATOM 755 N N . PRO A 1 95 ? 13.945 16.844 12.5 1 93.69 95 PRO A N 1
ATOM 756 C CA . PRO A 1 95 ? 13.773 15.836 13.555 1 93.69 95 PRO A CA 1
ATOM 757 C C . PRO A 1 95 ? 12.32 15.695 14 1 93.69 95 PRO A C 1
ATOM 759 O O . PRO A 1 95 ? 11.867 14.586 14.297 1 93.69 95 PRO A O 1
ATOM 762 N N . GLU A 1 96 ? 11.625 16.859 14.094 1 95.19 96 GLU A N 1
ATOM 763 C CA . GLU A 1 96 ? 10.234 16.797 14.531 1 95.19 96 GLU A CA 1
ATOM 764 C C . GLU A 1 96 ? 9.367 16.031 13.539 1 95.19 96 GLU A C 1
ATOM 766 O O . GLU A 1 96 ? 8.438 15.32 13.938 1 95.19 96 GLU A O 1
ATOM 771 N N . LEU A 1 97 ? 9.688 16.219 12.312 1 96.75 97 LEU A N 1
ATOM 772 C CA . LEU A 1 97 ? 8.977 15.477 11.289 1 96.75 97 LEU A CA 1
ATOM 773 C C . LEU A 1 97 ? 9.305 13.992 11.367 1 96.75 97 LEU A C 1
ATOM 775 O O . LEU A 1 97 ? 8.414 13.148 11.25 1 96.75 97 LEU A O 1
ATOM 779 N N . LYS A 1 98 ? 10.508 13.648 11.547 1 94.94 98 LYS A N 1
ATOM 780 C CA . LYS A 1 98 ? 10.93 12.258 11.695 1 94.94 98 LYS A CA 1
ATOM 781 C C . LYS A 1 98 ? 10.25 11.602 12.891 1 94.94 98 LYS A C 1
ATOM 783 O O . LYS A 1 98 ? 9.867 10.43 12.82 1 94.94 98 LYS A O 1
ATOM 788 N N . ALA A 1 99 ? 10.148 12.375 13.914 1 95.56 99 ALA A N 1
ATOM 789 C CA . ALA A 1 99 ? 9.5 11.852 15.109 1 95.56 99 ALA A CA 1
ATOM 790 C C . ALA A 1 99 ? 8.039 11.516 14.844 1 95.56 99 ALA A C 1
ATOM 792 O O . ALA A 1 99 ? 7.559 10.445 15.242 1 95.56 99 ALA A O 1
ATOM 793 N N . LEU A 1 100 ? 7.367 12.398 14.211 1 97.25 100 LEU A N 1
ATOM 794 C CA . LEU A 1 100 ? 5.973 12.125 13.883 1 97.25 100 LEU A CA 1
ATOM 795 C C . LEU A 1 100 ? 5.863 10.945 12.922 1 97.25 100 LEU A C 1
ATOM 797 O O . LEU A 1 100 ? 4.996 10.078 13.086 1 97.25 100 LEU A O 1
ATOM 801 N N . ALA A 1 101 ? 6.723 10.977 11.93 1 96.06 101 ALA A N 1
ATOM 802 C CA . ALA A 1 101 ? 6.715 9.898 10.945 1 96.06 101 ALA A CA 1
ATOM 803 C C . ALA A 1 101 ? 6.938 8.547 11.617 1 96.06 101 ALA A C 1
ATOM 805 O O . ALA A 1 101 ? 6.316 7.547 11.234 1 96.06 101 ALA A O 1
ATOM 806 N N . LYS A 1 102 ? 7.816 8.516 12.531 1 94.81 102 LYS A N 1
ATOM 807 C CA . LYS A 1 102 ? 8.078 7.285 13.273 1 94.81 102 LYS A CA 1
ATOM 808 C C . LYS A 1 102 ? 6.809 6.781 13.961 1 94.81 102 LYS A C 1
ATOM 810 O O . LYS A 1 102 ? 6.488 5.594 13.891 1 94.81 102 LYS A O 1
ATOM 815 N N . GLU A 1 103 ? 6.137 7.652 14.586 1 96.94 103 GLU A N 1
ATOM 816 C CA . GLU A 1 103 ? 4.887 7.285 15.242 1 96.94 103 GLU A CA 1
ATOM 817 C C . GLU A 1 103 ? 3.852 6.797 14.234 1 96.94 103 GLU A C 1
ATOM 819 O O . GLU A 1 103 ? 3.15 5.812 14.484 1 96.94 103 GLU A O 1
ATOM 824 N N . LEU A 1 104 ? 3.818 7.457 13.164 1 97.56 104 LEU A N 1
ATOM 825 C CA . LEU A 1 104 ? 2.855 7.074 12.133 1 97.56 104 LEU A CA 1
ATOM 826 C C . LEU A 1 104 ? 3.195 5.707 11.555 1 97.56 104 LEU A C 1
ATOM 828 O O . LEU A 1 104 ? 2.297 4.914 11.258 1 97.56 104 LEU A O 1
ATOM 832 N N . HIS A 1 105 ? 4.457 5.449 11.406 1 95.12 105 HIS A N 1
ATOM 833 C CA . HIS A 1 105 ? 4.871 4.137 10.922 1 95.12 105 HIS A CA 1
ATOM 834 C C . HIS A 1 105 ? 4.422 3.031 11.875 1 95.12 105 HIS A C 1
ATOM 836 O O . HIS A 1 105 ? 3.973 1.971 11.43 1 95.12 105 HIS A O 1
ATOM 842 N N . ILE A 1 106 ? 4.559 3.246 13.094 1 96.31 106 ILE A N 1
ATOM 843 C CA . ILE A 1 106 ? 4.188 2.258 14.102 1 96.31 106 ILE A CA 1
ATOM 844 C C . ILE A 1 106 ? 2.68 2.025 14.07 1 96.31 106 ILE A C 1
ATOM 846 O O . ILE A 1 106 ? 2.223 0.88 14.039 1 96.31 106 ILE A O 1
ATOM 850 N N . LEU A 1 107 ? 1.944 3.07 14.008 1 97.81 107 LEU A N 1
ATOM 851 C CA . LEU A 1 107 ? 0.491 2.961 13.938 1 97.81 107 LEU A CA 1
ATOM 852 C C . LEU A 1 107 ? 0.055 2.301 12.633 1 97.81 107 LEU A C 1
ATOM 854 O O . LEU A 1 107 ? -0.85 1.463 12.633 1 97.81 107 LEU A O 1
ATOM 858 N N . ALA A 1 108 ? 0.709 2.697 11.594 1 96.12 108 ALA A N 1
ATOM 859 C CA . ALA A 1 108 ? 0.359 2.164 10.281 1 96.12 108 ALA A CA 1
ATOM 860 C C . ALA A 1 108 ? 0.614 0.661 10.219 1 96.12 108 ALA A C 1
ATOM 862 O O . ALA A 1 108 ? -0.052 -0.055 9.461 1 96.12 108 ALA A O 1
ATOM 863 N N . ALA A 1 109 ? 1.532 0.223 11.016 1 94.44 109 ALA A N 1
ATOM 864 C CA . ALA A 1 109 ? 1.815 -1.208 11.094 1 94.44 109 ALA A CA 1
ATOM 865 C C . ALA A 1 109 ? 0.744 -1.937 11.898 1 94.44 109 ALA A C 1
ATOM 867 O O . ALA A 1 109 ? 0.724 -3.168 11.945 1 94.44 109 ALA A O 1
ATOM 868 N N . GLY A 1 110 ? -0.099 -1.199 12.539 1 96.44 110 GLY A N 1
ATOM 869 C CA . GLY A 1 110 ? -1.236 -1.768 13.242 1 96.44 110 GLY A CA 1
ATOM 870 C C . GLY A 1 110 ? -1.027 -1.848 14.742 1 96.44 110 GLY A C 1
ATOM 871 O O . GLY A 1 110 ? -1.938 -2.225 15.484 1 96.44 110 GLY A O 1
ATOM 872 N N . VAL A 1 111 ? 0.111 -1.337 15.203 1 96.5 111 VAL A N 1
ATOM 873 C CA . VAL A 1 111 ? 0.467 -1.523 16.609 1 96.5 111 VAL A CA 1
ATOM 874 C C . VAL A 1 111 ? -0.429 -0.655 17.484 1 96.5 111 VAL A C 1
ATOM 876 O O . VAL A 1 111 ? -0.46 0.568 17.344 1 96.5 111 VAL A O 1
ATOM 879 N N . HIS A 1 112 ? -1.184 -1.283 18.344 1 96.31 112 HIS A N 1
ATOM 880 C CA . HIS A 1 112 ? -1.955 -0.626 19.391 1 96.31 112 HIS A CA 1
ATOM 881 C C . HIS A 1 112 ? -3.029 0.279 18.797 1 96.31 112 HIS A C 1
ATOM 883 O O . HIS A 1 112 ? -3.229 1.402 19.266 1 96.31 112 HIS A O 1
ATOM 889 N N . THR A 1 113 ? -3.717 -0.228 17.797 1 98 113 THR A N 1
ATOM 890 C CA . THR A 1 113 ? -4.691 0.618 17.109 1 98 113 THR A CA 1
ATOM 891 C C . THR A 1 113 ? -6.113 0.233 17.516 1 98 113 THR A C 1
ATOM 893 O O . THR A 1 113 ? -7.07 0.923 17.156 1 98 113 THR A O 1
ATOM 896 N N . ILE A 1 114 ? -6.203 -0.843 18.297 1 98.06 114 ILE A N 1
ATOM 897 C CA . ILE A 1 114 ? -7.512 -1.333 18.703 1 98.06 114 ILE A CA 1
ATOM 898 C C . ILE A 1 114 ? -7.52 -1.578 20.219 1 98.06 114 ILE A C 1
ATOM 900 O O . ILE A 1 114 ? -6.59 -2.184 20.75 1 98.06 114 ILE A O 1
ATOM 904 N N . PRO A 1 115 ? -8.578 -1.076 20.859 1 97.69 115 PRO A N 1
ATOM 905 C CA . PRO A 1 115 ? -8.641 -1.41 22.297 1 97.69 115 PRO A CA 1
ATOM 906 C C . PRO A 1 115 ? -8.914 -2.891 22.547 1 97.69 115 PRO A C 1
ATOM 908 O O . PRO A 1 115 ? -9.703 -3.504 21.812 1 97.69 115 PRO A O 1
ATOM 911 N N . ASP A 1 116 ? -8.383 -3.443 23.547 1 96.06 116 ASP A N 1
ATOM 912 C CA . ASP A 1 116 ? -8.398 -4.887 23.781 1 96.06 116 ASP A CA 1
ATOM 913 C C . ASP A 1 116 ? -9.805 -5.371 24.141 1 96.06 116 ASP A C 1
ATOM 915 O O . ASP A 1 116 ? -10.141 -6.535 23.906 1 96.06 116 ASP A O 1
ATOM 919 N N . TRP A 1 117 ? -10.625 -4.488 24.641 1 94.12 117 TRP A N 1
ATOM 920 C CA . TRP A 1 117 ? -11.961 -4.922 25.031 1 94.12 117 TRP A CA 1
ATOM 921 C C . TRP A 1 117 ? -12.812 -5.234 23.812 1 94.12 117 TRP A C 1
ATOM 923 O O . TRP A 1 117 ? -13.875 -5.852 23.938 1 94.12 117 TRP A O 1
ATOM 933 N N . GLN A 1 118 ? -12.375 -4.914 22.609 1 94.25 118 GLN A N 1
ATOM 934 C CA . GLN A 1 118 ? -13.133 -5.176 21.391 1 94.25 118 GLN A CA 1
ATOM 935 C C . GLN A 1 118 ? -12.812 -6.559 20.828 1 94.25 118 GLN A C 1
ATOM 937 O O . GLN A 1 118 ? -13.406 -6.984 19.844 1 94.25 118 GLN A O 1
ATOM 942 N N . ILE A 1 119 ? -11.953 -7.293 21.375 1 94.62 119 ILE A N 1
ATOM 943 C CA . ILE A 1 119 ? -11.445 -8.539 20.797 1 94.62 119 ILE A CA 1
ATOM 944 C C . ILE A 1 119 ? -12.594 -9.516 20.578 1 94.62 119 ILE A C 1
ATOM 946 O O . ILE A 1 119 ? -12.641 -10.227 19.578 1 94.62 119 ILE A O 1
ATOM 950 N N . ASP A 1 120 ? -13.5 -9.578 21.484 1 93.38 120 ASP A N 1
ATOM 951 C CA . ASP A 1 120 ? -14.625 -10.5 21.359 1 93.38 120 ASP A CA 1
ATOM 952 C C . ASP A 1 120 ? -15.531 -10.125 20.188 1 93.38 120 ASP A C 1
ATOM 954 O O . ASP A 1 120 ? -16.047 -10.992 19.484 1 93.38 120 ASP A O 1
ATOM 958 N N . ALA A 1 121 ? -15.734 -8.852 20.062 1 92.69 121 ALA A N 1
ATOM 959 C CA . ALA A 1 121 ? -16.547 -8.375 18.938 1 92.69 121 ALA A CA 1
ATOM 960 C C . ALA A 1 121 ? -15.898 -8.758 17.609 1 92.69 121 ALA A C 1
ATOM 962 O O . ALA A 1 121 ? -16.609 -9.094 16.656 1 92.69 121 ALA A O 1
ATOM 963 N N . PHE A 1 122 ? -14.602 -8.719 17.547 1 94.69 122 PHE A N 1
ATOM 964 C CA . PHE A 1 122 ? -13.859 -9.078 16.344 1 94.69 122 PHE A CA 1
ATOM 965 C C . PHE A 1 122 ? -13.945 -10.578 16.094 1 94.69 122 PHE A C 1
ATOM 967 O O . PHE A 1 122 ? -14.172 -11.008 14.961 1 94.69 122 PHE A O 1
ATOM 974 N N . ALA A 1 123 ? -13.797 -11.328 17.125 1 93.44 123 ALA A N 1
ATOM 975 C CA . ALA A 1 123 ? -13.828 -12.781 17.016 1 93.44 123 ALA A CA 1
ATOM 976 C C . ALA A 1 123 ? -15.203 -13.273 16.578 1 93.44 123 ALA A C 1
ATOM 978 O O . ALA A 1 123 ? -15.32 -14.273 15.859 1 93.44 123 ALA A O 1
ATOM 979 N N . SER A 1 124 ? -16.234 -12.555 16.875 1 91.12 124 SER A N 1
ATOM 980 C CA . SER A 1 124 ? -17.594 -12.969 16.594 1 91.12 124 SER A CA 1
ATOM 981 C C . SER A 1 124 ? -18.109 -12.344 15.297 1 91.12 124 SER A C 1
ATOM 983 O O . SER A 1 124 ? -19.25 -12.578 14.891 1 91.12 124 SER A O 1
ATOM 985 N N . SER A 1 125 ? -17.281 -11.57 14.727 1 88.75 125 SER A N 1
ATOM 986 C CA . SER A 1 125 ? -17.703 -10.898 13.492 1 88.75 125 SER A CA 1
ATOM 987 C C . SER A 1 125 ? -17.922 -11.906 12.367 1 88.75 125 SER A C 1
ATOM 989 O O . SER A 1 125 ? -17.266 -12.953 12.328 1 88.75 125 SER A O 1
ATOM 991 N N . SER A 1 126 ? -18.859 -11.539 11.469 1 83.38 126 SER A N 1
ATOM 992 C CA . SER A 1 126 ? -19.078 -12.375 10.289 1 83.38 126 SER A CA 1
ATOM 993 C C . SER A 1 126 ? -18.016 -12.117 9.234 1 83.38 126 SER A C 1
ATOM 995 O O . SER A 1 126 ? -17.828 -12.93 8.32 1 83.38 126 SER A O 1
ATOM 997 N N . ASP A 1 127 ? -17.375 -11.039 9.438 1 85.88 127 ASP A N 1
ATOM 998 C CA . ASP A 1 127 ? -16.312 -10.695 8.484 1 85.88 127 ASP A CA 1
ATOM 999 C C . ASP A 1 127 ? -15.016 -11.438 8.812 1 85.88 127 ASP A C 1
ATOM 1001 O O . ASP A 1 127 ? -14.484 -11.312 9.922 1 85.88 127 ASP A O 1
ATOM 1005 N N . GLU A 1 128 ? -14.477 -12.125 7.867 1 86.25 128 GLU A N 1
ATOM 1006 C CA . GLU A 1 128 ? -13.305 -12.977 8.055 1 86.25 128 GLU A CA 1
ATOM 1007 C C . GLU A 1 128 ? -12.078 -12.141 8.422 1 86.25 128 GLU A C 1
ATOM 1009 O O . GLU A 1 128 ? -11.211 -12.602 9.172 1 86.25 128 GLU A O 1
ATOM 1014 N N . GLU A 1 129 ? -12.031 -11 7.961 1 87.19 129 GLU A N 1
ATOM 1015 C CA . GLU A 1 129 ? -10.875 -10.156 8.25 1 87.19 129 GLU A CA 1
ATOM 1016 C C . GLU A 1 129 ? -10.867 -9.711 9.711 1 87.19 129 GLU A C 1
ATOM 1018 O O . GLU A 1 129 ? -9.805 -9.609 10.328 1 87.19 129 GLU A O 1
ATOM 1023 N N . HIS A 1 130 ? -12.008 -9.383 10.188 1 92.06 130 HIS A N 1
ATOM 1024 C CA . HIS A 1 130 ? -12.078 -9.078 11.609 1 92.06 130 HIS A CA 1
ATOM 1025 C C . HIS A 1 130 ? -11.703 -10.297 12.453 1 92.06 130 HIS A C 1
ATOM 1027 O O . HIS A 1 130 ? -11.008 -10.164 13.469 1 92.06 130 HIS A O 1
ATOM 1033 N N . GLN A 1 131 ? -12.148 -11.406 12.047 1 92.12 131 GLN A N 1
ATOM 1034 C CA . GLN A 1 131 ? -11.781 -12.625 12.758 1 92.12 131 GLN A CA 1
ATOM 1035 C C . GLN A 1 131 ? -10.266 -12.852 12.719 1 92.12 131 GLN A C 1
ATOM 1037 O O . GLN A 1 131 ? -9.664 -13.242 13.719 1 92.12 131 GLN A O 1
ATOM 1042 N N . LEU A 1 132 ? -9.766 -12.57 11.594 1 93.06 132 LEU A N 1
ATOM 1043 C CA . LEU A 1 132 ? -8.32 -12.711 11.414 1 93.06 132 LEU A CA 1
ATOM 1044 C C . LEU A 1 132 ? -7.562 -11.82 12.391 1 93.06 132 LEU A C 1
ATOM 1046 O O . LEU A 1 132 ? -6.551 -12.234 12.961 1 93.06 132 LEU A O 1
ATOM 1050 N N . ILE A 1 133 ? -8 -10.625 12.562 1 95.12 133 ILE A N 1
ATOM 1051 C CA . ILE A 1 133 ? -7.367 -9.695 13.484 1 95.12 133 ILE A CA 1
ATOM 1052 C C . ILE A 1 133 ? -7.379 -10.281 14.898 1 95.12 133 ILE A C 1
ATOM 1054 O O . ILE A 1 133 ? -6.355 -10.281 15.586 1 95.12 133 ILE A O 1
ATOM 1058 N N . ALA A 1 134 ? -8.484 -10.805 15.281 1 94.69 134 ALA A N 1
ATOM 1059 C CA . ALA A 1 134 ? -8.648 -11.336 16.625 1 94.69 134 ALA A CA 1
ATOM 1060 C C . ALA A 1 134 ? -7.766 -12.555 16.859 1 94.69 134 ALA A C 1
ATOM 1062 O O . ALA A 1 134 ? -7.219 -12.75 17.938 1 94.69 134 ALA A O 1
ATOM 1063 N N . THR A 1 135 ? -7.535 -13.344 15.867 1 93.88 135 THR A N 1
ATOM 1064 C CA . THR A 1 135 ? -6.871 -14.625 16.047 1 93.88 135 THR A CA 1
ATOM 1065 C C . THR A 1 135 ? -5.371 -14.5 15.781 1 93.88 135 THR A C 1
ATOM 1067 O O . THR A 1 135 ? -4.562 -15.133 16.469 1 93.88 135 THR A O 1
ATOM 1070 N N . ASP A 1 136 ? -5.027 -13.656 14.828 1 93.88 136 ASP A N 1
ATOM 1071 C CA . ASP A 1 136 ? -3.668 -13.781 14.312 1 93.88 136 ASP A CA 1
ATOM 1072 C C . ASP A 1 136 ? -2.904 -12.461 14.453 1 93.88 136 ASP A C 1
ATOM 1074 O O . ASP A 1 136 ? -1.678 -12.438 14.344 1 93.88 136 ASP A O 1
ATOM 1078 N N . LEU A 1 137 ? -3.625 -11.383 14.773 1 96.38 137 LEU A N 1
ATOM 1079 C CA . LEU A 1 137 ? -2.982 -10.078 14.828 1 96.38 137 LEU A CA 1
ATOM 1080 C C . LEU A 1 137 ? -3.16 -9.438 16.203 1 96.38 137 LEU A C 1
ATOM 1082 O O . LEU A 1 137 ? -3.576 -8.281 16.312 1 96.38 137 LEU A O 1
ATOM 1086 N N . GLY A 1 138 ? -2.816 -10.172 17.188 1 94.81 138 GLY A N 1
ATOM 1087 C CA . GLY A 1 138 ? -2.992 -9.766 18.578 1 94.81 138 GLY A CA 1
ATOM 1088 C C . GLY A 1 138 ? -2.244 -8.492 18.922 1 94.81 138 GLY A C 1
ATOM 1089 O O . GLY A 1 138 ? -2.645 -7.754 19.828 1 94.81 138 GLY A O 1
ATOM 1090 N N . PHE A 1 139 ? -1.173 -8.188 18.203 1 95.19 139 PHE A N 1
ATOM 1091 C CA . PHE A 1 139 ? -0.338 -7.023 18.469 1 95.19 139 PHE A CA 1
ATOM 1092 C C . PHE A 1 139 ? -1.11 -5.73 18.234 1 95.19 139 PHE A C 1
ATOM 1094 O O . PHE A 1 139 ? -0.698 -4.66 18.688 1 95.19 139 PHE A O 1
ATOM 1101 N N . MET A 1 140 ? -2.227 -5.828 17.547 1 97.38 140 MET A N 1
ATOM 1102 C CA . MET A 1 140 ? -3.002 -4.637 17.219 1 97.38 140 MET A CA 1
ATOM 1103 C C . MET A 1 140 ? -3.799 -4.152 18.422 1 97.38 140 MET A C 1
ATOM 1105 O O . MET A 1 140 ? -4.234 -3.002 18.469 1 97.38 140 MET A O 1
ATOM 1109 N N . PHE A 1 141 ? -4.02 -4.988 19.391 1 97.56 141 PHE A N 1
ATOM 1110 C CA . PHE A 1 141 ? -4.832 -4.652 20.547 1 97.56 141 PHE A CA 1
ATOM 1111 C C . PHE A 1 141 ? -3.979 -4.027 21.656 1 97.56 141 PHE A C 1
ATOM 1113 O O . PHE A 1 141 ? -2.797 -4.355 21.781 1 97.56 141 PHE A O 1
ATOM 1120 N N . VAL A 1 142 ? -4.57 -3.152 22.359 1 97.31 142 VAL A N 1
ATOM 1121 C CA . VAL A 1 142 ? -3.891 -2.465 23.453 1 97.31 142 VAL A CA 1
ATOM 1122 C C . VAL A 1 142 ? -4.91 -2.047 24.516 1 97.31 142 VAL A C 1
ATOM 1124 O O . VAL A 1 142 ? -6.117 -2.043 24.25 1 97.31 142 VAL A O 1
ATOM 1127 N N . GLU A 1 143 ? -4.422 -1.692 25.656 1 96.62 143 GLU A N 1
ATOM 1128 C CA . GLU A 1 143 ? -5.289 -1.196 26.719 1 96.62 143 GLU A CA 1
ATOM 1129 C C . GLU A 1 143 ? -6.082 0.023 26.266 1 96.62 143 GLU A C 1
ATOM 1131 O O . GLU A 1 143 ? -5.551 0.891 25.562 1 96.62 143 GLU A O 1
ATOM 1136 N N . ASP A 1 144 ? -7.27 0.105 26.719 1 94.75 144 ASP A N 1
ATOM 1137 C CA . ASP A 1 144 ? -8.227 1.115 26.266 1 94.75 144 ASP A CA 1
ATOM 1138 C C . ASP A 1 144 ? -7.668 2.523 26.469 1 94.75 144 ASP A C 1
ATOM 1140 O O . ASP A 1 144 ? -7.812 3.385 25.594 1 94.75 144 ASP A O 1
ATOM 1144 N N . ALA A 1 145 ? -7.145 2.725 27.609 1 94.81 145 ALA A N 1
ATOM 1145 C CA . ALA A 1 145 ? -6.668 4.066 27.938 1 94.81 145 ALA A CA 1
ATOM 1146 C C . ALA A 1 145 ? -5.613 4.527 26.938 1 94.81 145 ALA A C 1
ATOM 1148 O O . ALA A 1 145 ? -5.562 5.707 26.578 1 94.81 145 ALA A O 1
ATOM 1149 N N . VAL A 1 146 ? -4.785 3.629 26.5 1 95.31 146 VAL A N 1
ATOM 1150 C CA . VAL A 1 146 ? -3.715 3.938 25.562 1 95.31 146 VAL A CA 1
ATOM 1151 C C . VAL A 1 146 ? -4.309 4.301 24.203 1 95.31 146 VAL A C 1
ATOM 1153 O O . VAL A 1 146 ? -3.947 5.316 23.609 1 95.31 146 VAL A O 1
ATOM 1156 N N . ARG A 1 147 ? -5.211 3.518 23.75 1 96.5 147 ARG A N 1
ATOM 1157 C CA . ARG A 1 147 ? -5.828 3.771 22.453 1 96.5 147 ARG A CA 1
ATOM 1158 C C . ARG A 1 147 ? -6.688 5.031 22.5 1 96.5 147 ARG A C 1
ATOM 1160 O O . ARG A 1 147 ? -6.75 5.777 21.516 1 96.5 147 ARG A O 1
ATOM 1167 N N . ALA A 1 148 ? -7.312 5.285 23.547 1 95.56 148 ALA A N 1
ATOM 1168 C CA . ALA A 1 148 ? -8.234 6.41 23.703 1 95.56 148 ALA A CA 1
ATOM 1169 C C . ALA A 1 148 ? -7.492 7.742 23.656 1 95.56 148 ALA A C 1
ATOM 1171 O O . ALA A 1 148 ? -8.078 8.773 23.328 1 95.56 148 ALA A O 1
ATOM 1172 N N . ALA A 1 149 ? -6.227 7.664 23.969 1 95.75 149 ALA A N 1
ATOM 1173 C CA . ALA A 1 149 ? -5.422 8.883 23.922 1 95.75 149 ALA A CA 1
ATOM 1174 C C . ALA A 1 149 ? -5.387 9.461 22.516 1 95.75 149 ALA A C 1
ATOM 1176 O O . ALA A 1 149 ? -5.207 10.672 22.344 1 95.75 149 ALA A O 1
ATOM 1177 N N . LEU A 1 150 ? -5.609 8.672 21.5 1 96.38 150 LEU A N 1
ATOM 1178 C CA . LEU A 1 150 ? -5.625 9.133 20.109 1 96.38 150 LEU A CA 1
ATOM 1179 C C . LEU A 1 150 ? -7.004 9.656 19.734 1 96.38 150 LEU A C 1
ATOM 1181 O O . LEU A 1 150 ? -7.117 10.594 18.938 1 96.38 150 LEU A O 1
ATOM 1185 N N . GLY A 1 151 ? -7.992 9.18 20.281 1 95.88 151 GLY A N 1
ATOM 1186 C CA . GLY A 1 151 ? -9.391 9.352 19.938 1 95.88 151 GLY A CA 1
ATOM 1187 C C . GLY A 1 151 ? -10.172 8.055 19.922 1 95.88 151 GLY A C 1
ATOM 1188 O O . GLY A 1 151 ? -9.609 6.984 20.188 1 95.88 151 GLY A O 1
ATOM 1189 N N . PRO A 1 152 ? -11.398 8.195 19.703 1 96.5 152 PRO A N 1
ATOM 1190 C CA . PRO A 1 152 ? -12.211 6.973 19.719 1 96.5 152 PRO A CA 1
ATOM 1191 C C . PRO A 1 152 ? -11.859 6 18.594 1 96.5 152 PRO A C 1
ATOM 1193 O O . PRO A 1 152 ? -11.57 6.426 17.484 1 96.5 152 PRO A O 1
ATOM 1196 N N . CYS A 1 153 ? -11.859 4.75 18.953 1 97.38 153 CYS A N 1
ATOM 1197 C CA . CYS A 1 153 ? -11.727 3.693 17.953 1 97.38 153 CYS A CA 1
ATOM 1198 C C . CYS A 1 153 ? -13.055 3.439 17.25 1 97.38 153 CYS A C 1
ATOM 1200 O O . CYS A 1 153 ? -14.109 3.379 17.891 1 97.38 153 CYS A O 1
ATOM 1202 N N . PRO A 1 154 ? -13.008 3.322 15.945 1 96 154 PRO A N 1
ATOM 1203 C CA . PRO A 1 154 ? -14.281 3.066 15.258 1 96 154 PRO A CA 1
ATOM 1204 C C . PRO A 1 154 ? -14.875 1.705 15.602 1 96 154 PRO A C 1
ATOM 1206 O O . PRO A 1 154 ? -14.141 0.771 15.93 1 96 154 PRO A O 1
ATOM 1209 N N . SER A 1 155 ? -16.156 1.637 15.5 1 93.94 155 SER A N 1
ATOM 1210 C CA . SER A 1 155 ? -16.844 0.366 15.711 1 93.94 155 SER A CA 1
ATOM 1211 C C . SER A 1 155 ? -16.641 -0.572 14.523 1 93.94 155 SER A C 1
ATOM 1213 O O . SER A 1 155 ? -16.312 -0.128 13.422 1 93.94 155 SER A O 1
ATOM 1215 N N . VAL A 1 156 ? -16.906 -1.823 14.766 1 94.56 156 VAL A N 1
ATOM 1216 C CA . VAL A 1 156 ? -16.844 -2.834 13.711 1 94.56 156 VAL A CA 1
ATOM 1217 C C . VAL A 1 156 ? -17.812 -2.482 12.586 1 94.56 156 VAL A C 1
ATOM 1219 O O . VAL A 1 156 ? -17.453 -2.551 11.406 1 94.56 156 VAL A O 1
ATOM 1222 N N . GLU A 1 157 ? -18.938 -2.031 12.977 1 93.12 157 GLU A N 1
ATOM 1223 C CA . GLU A 1 157 ? -19.984 -1.71 12.008 1 93.12 157 GLU A CA 1
ATOM 1224 C C . GLU A 1 157 ? -19.562 -0.539 11.117 1 93.12 157 GLU A C 1
ATOM 1226 O O . GLU A 1 157 ? -19.797 -0.562 9.906 1 93.12 157 GLU A O 1
ATOM 1231 N N . SER A 1 158 ? -19.031 0.514 11.703 1 94.94 158 SER A N 1
ATOM 1232 C CA . SER A 1 158 ? -18.609 1.69 10.945 1 94.94 158 SER A CA 1
ATOM 1233 C C . SER A 1 158 ? -17.516 1.345 9.945 1 94.94 158 SER A C 1
ATOM 1235 O O . SER A 1 158 ? -17.516 1.844 8.82 1 94.94 158 SER A O 1
ATOM 1237 N N . VAL A 1 159 ? -16.609 0.462 10.352 1 95.31 159 VAL A N 1
ATOM 1238 C CA . VAL A 1 159 ? -15.516 0.04 9.492 1 95.31 159 VAL A CA 1
ATOM 1239 C C . VAL A 1 159 ? -16.062 -0.809 8.344 1 95.31 159 VAL A C 1
ATOM 1241 O O . VAL A 1 159 ? -15.672 -0.617 7.188 1 95.31 159 VAL A O 1
ATOM 1244 N N . GLU A 1 160 ? -16.953 -1.672 8.664 1 92.38 160 GLU A N 1
ATOM 1245 C CA . GLU A 1 160 ? -17.531 -2.523 7.629 1 92.38 160 GLU A CA 1
ATOM 1246 C C . GLU A 1 160 ? -18.312 -1.699 6.605 1 92.38 160 GLU A C 1
ATOM 1248 O O . GLU A 1 160 ? -18.297 -2.014 5.414 1 92.38 160 GLU A O 1
ATOM 1253 N N . LYS A 1 161 ? -18.938 -0.701 7.066 1 94 161 LYS A N 1
ATOM 1254 C CA . LYS A 1 161 ? -19.688 0.176 6.168 1 94 161 LYS A CA 1
ATOM 1255 C C . LYS A 1 161 ? -18.766 0.83 5.145 1 94 161 LYS A C 1
ATOM 1257 O O . LYS A 1 161 ? -19.047 0.829 3.947 1 94 161 LYS A O 1
ATOM 1262 N N . ILE A 1 162 ? -17.656 1.382 5.574 1 95.19 162 ILE A N 1
ATOM 1263 C CA . ILE A 1 162 ? -16.719 2.051 4.684 1 95.19 162 ILE A CA 1
ATOM 1264 C C . ILE A 1 162 ? -16.062 1.022 3.766 1 95.19 162 ILE A C 1
ATOM 1266 O O . ILE A 1 162 ? -15.883 1.273 2.57 1 95.19 162 ILE A O 1
ATOM 1270 N N . MET A 1 163 ? -15.75 -0.113 4.301 1 92.19 163 MET A N 1
ATOM 1271 C CA . MET A 1 163 ? -15.133 -1.171 3.51 1 92.19 163 MET A CA 1
ATOM 1272 C C . MET A 1 163 ? -16.047 -1.627 2.385 1 92.19 163 MET A C 1
ATOM 1274 O O . MET A 1 163 ? -15.609 -1.81 1.249 1 92.19 163 MET A O 1
ATOM 1278 N N . ASN A 1 164 ? -17.25 -1.822 2.744 1 89.5 164 ASN A N 1
ATOM 1279 C CA . ASN A 1 164 ? -18.219 -2.236 1.734 1 89.5 164 ASN A CA 1
ATOM 1280 C C . ASN A 1 164 ? -18.391 -1.171 0.656 1 89.5 164 ASN A C 1
ATOM 1282 O O . ASN A 1 164 ? -18.5 -1.491 -0.529 1 89.5 164 ASN A O 1
ATOM 1286 N N . ALA A 1 165 ? -18.422 0.043 1.063 1 92.94 165 ALA A N 1
ATOM 1287 C CA . ALA A 1 165 ? -18.5 1.142 0.104 1 92.94 165 ALA A CA 1
ATOM 1288 C C . ALA A 1 165 ? -17.266 1.164 -0.802 1 92.94 165 ALA A C 1
ATOM 1290 O O . ALA A 1 165 ? -17.375 1.453 -1.996 1 92.94 165 ALA A O 1
ATOM 1291 N N . THR A 1 166 ? -16.141 0.876 -0.239 1 91.88 166 THR A N 1
ATOM 1292 C CA . THR A 1 166 ? -14.898 0.84 -0.992 1 91.88 166 THR A CA 1
ATOM 1293 C C . THR A 1 166 ? -14.938 -0.253 -2.057 1 91.88 166 THR A C 1
ATOM 1295 O O . THR A 1 166 ? -14.562 -0.022 -3.205 1 91.88 166 THR A O 1
ATOM 1298 N N . ARG A 1 167 ? -15.359 -1.378 -1.678 1 84.06 167 ARG A N 1
ATOM 1299 C CA . ARG A 1 167 ? -15.453 -2.496 -2.611 1 84.06 167 ARG A CA 1
ATOM 1300 C C . ARG A 1 167 ? -16.422 -2.176 -3.75 1 84.06 167 ARG A C 1
ATOM 1302 O O . ARG A 1 167 ? -16.141 -2.49 -4.91 1 84.06 167 ARG A O 1
ATOM 1309 N N . THR A 1 168 ? -17.469 -1.587 -3.369 1 86.5 168 THR A N 1
ATOM 1310 C CA . THR A 1 168 ? -18.453 -1.179 -4.375 1 86.5 168 THR A CA 1
ATOM 1311 C C . THR A 1 168 ? -17.844 -0.156 -5.332 1 86.5 168 THR A C 1
ATOM 1313 O O . THR A 1 168 ? -18.047 -0.239 -6.543 1 86.5 168 THR A O 1
ATOM 1316 N N . ALA A 1 169 ? -17.094 0.763 -4.805 1 88.19 169 ALA A N 1
ATOM 1317 C CA . ALA A 1 169 ? -16.484 1.809 -5.613 1 88.19 169 ALA A CA 1
ATOM 1318 C C . ALA A 1 169 ? -15.453 1.22 -6.578 1 88.19 169 ALA A C 1
ATOM 1320 O O . ALA A 1 169 ? -15.352 1.656 -7.727 1 88.19 169 ALA A O 1
ATOM 1321 N N . GLU A 1 170 ? -14.703 0.252 -6.145 1 79.81 170 GLU A N 1
ATOM 1322 C CA . GLU A 1 170 ? -13.695 -0.398 -6.98 1 79.81 170 GLU A CA 1
ATOM 1323 C C . GLU A 1 170 ? -14.344 -1.201 -8.102 1 79.81 170 GLU A C 1
ATOM 1325 O O . GLU A 1 170 ? -13.859 -1.202 -9.234 1 79.81 170 GLU A O 1
ATOM 1330 N N . ARG A 1 171 ? -15.391 -1.842 -7.75 1 74.06 171 ARG A N 1
ATOM 1331 C CA . ARG A 1 171 ? -16.078 -2.688 -8.719 1 74.06 171 ARG A CA 1
ATOM 1332 C C . ARG A 1 171 ? -16.797 -1.845 -9.766 1 74.06 171 ARG A C 1
ATOM 1334 O O . ARG A 1 171 ? -16.812 -2.197 -10.953 1 74.06 171 ARG A O 1
ATOM 1341 N N . ALA A 1 172 ? -17.375 -0.767 -9.289 1 78.62 172 ALA A N 1
ATOM 1342 C CA . ALA A 1 172 ? -18.219 0.049 -10.164 1 78.62 172 ALA A CA 1
ATOM 1343 C C . ALA A 1 172 ? -17.406 1.148 -10.836 1 78.62 172 ALA A C 1
ATOM 1345 O O . ALA A 1 172 ? -17.938 1.966 -11.578 1 78.62 172 ALA A O 1
ATOM 1346 N N . ASP A 1 173 ? -16.188 1.205 -10.508 1 77.44 173 ASP A N 1
ATOM 1347 C CA . ASP A 1 173 ? -15.297 2.205 -11.086 1 77.44 173 ASP A CA 1
ATOM 1348 C C . ASP A 1 173 ? -15.844 3.615 -10.867 1 77.44 173 ASP A C 1
ATOM 1350 O O . ASP A 1 173 ? -16.031 4.371 -11.828 1 77.44 173 ASP A O 1
ATOM 1354 N N . PHE A 1 174 ? -16.016 3.922 -9.688 1 81.56 174 PHE A N 1
ATOM 1355 C CA . PHE A 1 174 ? -16.516 5.238 -9.305 1 81.56 174 PHE A CA 1
ATOM 1356 C C . PHE A 1 174 ? -15.594 6.336 -9.82 1 81.56 174 PHE A C 1
ATOM 1358 O O . PHE A 1 174 ? -14.375 6.148 -9.883 1 81.56 174 PHE A O 1
ATOM 1365 N N . GLU A 1 175 ? -16.266 7.43 -10.148 1 85.44 175 GLU A N 1
ATOM 1366 C CA . GLU A 1 175 ? -15.492 8.625 -10.453 1 85.44 175 GLU A CA 1
ATOM 1367 C C . GLU A 1 175 ? -14.969 9.281 -9.18 1 85.44 175 GLU A C 1
ATOM 1369 O O . GLU A 1 175 ? -15.438 8.984 -8.078 1 85.44 175 GLU A O 1
ATOM 1374 N N . GLU A 1 176 ? -14.07 10.188 -9.359 1 85.44 176 GLU A N 1
ATOM 1375 C CA . GLU A 1 176 ? -13.367 10.828 -8.258 1 85.44 176 GLU A CA 1
ATOM 1376 C C . GLU A 1 176 ? -14.336 11.492 -7.285 1 85.44 176 GLU A C 1
ATOM 1378 O O . GLU A 1 176 ? -14.203 11.344 -6.066 1 85.44 176 GLU A O 1
ATOM 1383 N N . ALA A 1 177 ? -15.289 12.18 -7.777 1 86.81 177 ALA A N 1
ATOM 1384 C CA . ALA A 1 177 ? -16.25 12.875 -6.922 1 86.81 177 ALA A CA 1
ATOM 1385 C C . ALA A 1 177 ? -17.031 11.891 -6.066 1 86.81 177 ALA A C 1
ATOM 1387 O O . ALA A 1 177 ? -17.344 12.18 -4.906 1 86.81 177 ALA A O 1
ATOM 1388 N N . ALA A 1 178 ? -17.344 10.797 -6.633 1 89.56 178 ALA A N 1
ATOM 1389 C CA . ALA A 1 178 ? -18.078 9.766 -5.895 1 89.56 178 ALA A CA 1
ATOM 1390 C C . ALA A 1 178 ? -17.203 9.164 -4.793 1 89.56 178 ALA A C 1
ATOM 1392 O O . ALA A 1 178 ? -17.703 8.867 -3.701 1 89.56 178 ALA A O 1
ATOM 1393 N N . TRP A 1 179 ? -15.938 8.977 -5.059 1 91.88 179 TRP A N 1
ATOM 1394 C CA . TRP A 1 179 ? -15.008 8.523 -4.031 1 91.88 179 TRP A CA 1
ATOM 1395 C C . TRP A 1 179 ? -14.969 9.492 -2.859 1 91.88 179 TRP A C 1
ATOM 1397 O O . TRP A 1 179 ? -15.016 9.078 -1.698 1 91.88 179 TRP A O 1
ATOM 1407 N N . ASN A 1 180 ? -14.93 10.75 -3.111 1 92.06 180 ASN A N 1
ATOM 1408 C CA . ASN A 1 180 ? -14.852 11.781 -2.08 1 92.06 180 ASN A CA 1
ATOM 1409 C C . ASN A 1 180 ? -16.094 11.773 -1.189 1 92.06 180 ASN A C 1
ATOM 1411 O O . ASN A 1 180 ? -15.977 11.844 0.036 1 92.06 180 ASN A O 1
ATOM 1415 N N . THR A 1 181 ? -17.172 11.617 -1.849 1 91.75 181 THR A N 1
ATOM 1416 C CA . THR A 1 181 ? -18.438 11.75 -1.126 1 91.75 181 THR A CA 1
ATOM 1417 C C . THR A 1 181 ? -18.766 10.469 -0.372 1 91.75 181 THR A C 1
ATOM 1419 O O . THR A 1 181 ? -19.266 10.508 0.752 1 91.75 181 THR A O 1
ATOM 1422 N N . LYS A 1 182 ? -18.453 9.383 -0.927 1 92.44 182 LYS A N 1
ATOM 1423 C CA . LYS A 1 182 ? -18.906 8.117 -0.361 1 92.44 182 LYS A CA 1
ATOM 1424 C C . LYS A 1 182 ? -17.859 7.496 0.547 1 92.44 182 LYS A C 1
ATOM 1426 O O . LYS A 1 182 ? -18.172 6.684 1.415 1 92.44 182 LYS A O 1
ATOM 1431 N N . LEU A 1 183 ? -16.609 7.918 0.361 1 95.56 183 LEU A N 1
ATOM 1432 C CA . LEU A 1 183 ? -15.562 7.184 1.066 1 95.56 183 LEU A CA 1
ATOM 1433 C C . LEU A 1 183 ? -14.648 8.141 1.829 1 95.56 183 LEU A C 1
ATOM 1435 O O . LEU A 1 183 ? -14.523 8.039 3.053 1 95.56 183 LEU A O 1
ATOM 1439 N N . HIS A 1 184 ? -14.094 9.07 1.158 1 96.62 184 HIS A N 1
ATOM 1440 C CA . HIS A 1 184 ? -13.055 9.883 1.783 1 96.62 184 HIS A CA 1
ATOM 1441 C C . HIS A 1 184 ? -13.641 10.781 2.869 1 96.62 184 HIS A C 1
ATOM 1443 O O . HIS A 1 184 ? -13.117 10.836 3.984 1 96.62 184 HIS A O 1
ATOM 1449 N N . ASP A 1 185 ? -14.719 11.445 2.529 1 96.38 185 ASP A N 1
ATOM 1450 C CA . ASP A 1 185 ? -15.359 12.312 3.512 1 96.38 185 ASP A CA 1
ATOM 1451 C C . ASP A 1 185 ? -15.852 11.508 4.715 1 96.38 185 ASP A C 1
ATOM 1453 O O . ASP A 1 185 ? -15.57 11.867 5.863 1 96.38 185 ASP A O 1
ATOM 1457 N N . PRO A 1 186 ? -16.531 10.406 4.52 1 96.94 186 PRO A N 1
ATOM 1458 C CA . PRO A 1 186 ? -16.953 9.586 5.66 1 96.94 186 PRO A CA 1
ATOM 1459 C C . PRO A 1 186 ? -15.781 9.07 6.492 1 96.94 186 PRO A C 1
ATOM 1461 O O . PRO A 1 186 ? -15.906 8.922 7.707 1 96.94 186 PRO A O 1
ATOM 1464 N N . THR A 1 187 ? -14.695 8.781 5.867 1 98 187 THR A N 1
ATOM 1465 C CA . THR A 1 187 ? -13.516 8.312 6.594 1 98 187 THR A CA 1
ATOM 1466 C C . THR A 1 187 ? -12.945 9.422 7.469 1 98 187 THR A C 1
ATOM 1468 O O . THR A 1 187 ? -12.57 9.18 8.617 1 98 187 THR A O 1
ATOM 1471 N N . LEU A 1 188 ? -12.898 10.594 6.93 1 98.19 188 LEU A N 1
ATOM 1472 C CA . LEU A 1 188 ? -12.453 11.742 7.707 1 98.19 188 LEU A CA 1
ATOM 1473 C C . LEU A 1 188 ? -13.398 12.016 8.867 1 98.19 188 LEU A C 1
ATOM 1475 O O . LEU A 1 188 ? -12.961 12.297 9.984 1 98.19 188 LEU A O 1
ATOM 1479 N N . ASP A 1 189 ? -14.648 11.859 8.617 1 97.06 189 ASP A N 1
ATOM 1480 C CA . ASP A 1 189 ? -15.641 12.047 9.664 1 97.06 189 ASP A CA 1
ATOM 1481 C C . ASP A 1 189 ? -15.477 11.008 10.773 1 97.06 189 ASP A C 1
ATOM 1483 O O . ASP A 1 189 ? -15.594 11.336 11.953 1 97.06 189 ASP A O 1
ATOM 1487 N N . LEU A 1 190 ? -15.25 9.852 10.32 1 97.44 190 LEU A N 1
ATOM 1488 C CA . LEU A 1 190 ? -15.062 8.773 11.281 1 97.44 190 LEU A CA 1
ATOM 1489 C C . LEU A 1 190 ? -13.875 9.062 12.203 1 97.44 190 LEU A C 1
ATOM 1491 O O . LEU A 1 190 ? -13.914 8.734 13.391 1 97.44 190 LEU A O 1
ATOM 1495 N N . ALA A 1 191 ? -12.867 9.656 11.719 1 98.12 191 ALA A N 1
ATOM 1496 C CA . ALA A 1 191 ? -11.648 9.945 12.477 1 98.12 191 ALA A CA 1
ATOM 1497 C C . ALA A 1 191 ? -11.844 11.164 13.383 1 98.12 191 ALA A C 1
ATOM 1499 O O . ALA A 1 191 ? -11.289 11.219 14.484 1 98.12 191 ALA A O 1
ATOM 1500 N N . PHE A 1 192 ? -12.742 12.133 12.922 1 97.88 192 PHE A N 1
ATOM 1501 C CA . PHE A 1 192 ? -12.578 13.43 13.57 1 97.88 192 PHE A CA 1
ATOM 1502 C C . PHE A 1 192 ? -13.906 13.938 14.125 1 97.88 192 PHE A C 1
ATOM 1504 O O . PHE A 1 192 ? -13.938 14.859 14.938 1 97.88 192 PHE A O 1
ATOM 1511 N N . GLU A 1 193 ? -14.961 13.375 13.672 1 95.62 193 GLU A N 1
ATOM 1512 C CA . GLU A 1 193 ? -16.25 13.812 14.211 1 95.62 193 GLU A CA 1
ATOM 1513 C C . GLU A 1 193 ? -16.547 13.164 15.555 1 95.62 193 GLU A C 1
ATOM 1515 O O . GLU A 1 193 ? -17.438 12.312 15.656 1 95.62 193 GLU A O 1
ATOM 1520 N N . ASN A 1 194 ? -15.867 13.594 16.531 1 95 194 ASN A N 1
ATOM 1521 C CA . ASN A 1 194 ? -15.992 13.086 17.891 1 95 194 ASN A CA 1
ATOM 1522 C C . ASN A 1 194 ? -15.625 14.156 18.922 1 95 194 ASN A C 1
ATOM 1524 O O . ASN A 1 194 ? -15.211 15.258 18.547 1 95 194 ASN A O 1
ATOM 1528 N N . LYS A 1 195 ? -15.742 13.852 20.141 1 93.31 195 LYS A N 1
ATOM 1529 C CA . LYS A 1 195 ? -15.602 14.82 21.219 1 93.31 195 LYS A CA 1
ATOM 1530 C C . LYS A 1 195 ? -14.18 15.367 21.297 1 93.31 195 LYS A C 1
ATOM 1532 O O . LYS A 1 195 ? -13.961 16.5 21.719 1 93.31 195 LYS A O 1
ATOM 1537 N N . ARG A 1 196 ? -13.242 14.633 20.875 1 93.94 196 ARG A N 1
ATOM 1538 C CA . ARG A 1 196 ? -11.844 15.031 21.016 1 93.94 196 ARG A CA 1
ATOM 1539 C C . ARG A 1 196 ? -11.469 16.109 20.016 1 93.94 196 ARG A C 1
ATOM 1541 O O . ARG A 1 196 ? -10.68 17.016 20.328 1 93.94 196 ARG A O 1
ATOM 1548 N N . PHE A 1 197 ? -12.055 16.031 18.812 1 96.62 197 PHE A N 1
ATOM 1549 C CA . PHE A 1 197 ? -11.555 16.875 17.734 1 96.62 197 PHE A CA 1
ATOM 1550 C C . PHE A 1 197 ? -12.633 17.844 17.25 1 96.62 197 PHE A C 1
ATOM 1552 O O . PHE A 1 197 ? -12.336 18.969 16.875 1 96.62 197 PHE A O 1
ATOM 1559 N N . ARG A 1 198 ? -13.836 17.516 17.312 1 93.81 198 ARG A N 1
ATOM 1560 C CA . ARG A 1 198 ? -14.922 18.156 16.578 1 93.81 198 ARG A CA 1
ATOM 1561 C C . ARG A 1 198 ? -14.992 19.656 16.891 1 93.81 198 ARG A C 1
ATOM 1563 O O . ARG A 1 198 ? -15.352 20.453 16.031 1 93.81 198 ARG A O 1
ATOM 1570 N N . SER A 1 199 ? -14.648 20.047 18.047 1 95.12 199 SER A N 1
ATOM 1571 C CA . SER A 1 199 ? -14.773 21.453 18.438 1 95.12 199 SER A CA 1
ATOM 1572 C C . SER A 1 199 ? -13.5 22.234 18.125 1 95.12 199 SER A C 1
ATOM 1574 O O . SER A 1 199 ? -13.469 23.453 18.234 1 95.12 199 SER A O 1
ATOM 1576 N N . LYS A 1 200 ? -12.5 21.562 17.672 1 97.12 200 LYS A N 1
ATOM 1577 C CA . LYS A 1 200 ? -11.219 22.234 17.562 1 97.12 200 LYS A CA 1
ATOM 1578 C C . LYS A 1 200 ? -10.633 22.062 16.156 1 97.12 200 LYS A C 1
ATOM 1580 O O . LYS A 1 200 ? -9.906 22.938 15.672 1 97.12 200 LYS A O 1
ATOM 1585 N N . PHE A 1 201 ? -10.945 20.953 15.641 1 97.62 201 PHE A N 1
ATOM 1586 C CA . PHE A 1 201 ? -10.297 20.594 14.391 1 97.62 201 PHE A CA 1
ATOM 1587 C C . PHE A 1 201 ? -11.219 19.75 13.516 1 97.62 201 PHE A C 1
ATOM 1589 O O . PHE A 1 201 ? -11.859 18.812 14.008 1 97.62 201 PHE A O 1
ATOM 1596 N N . HIS A 1 202 ? -11.336 20.078 12.242 1 96.75 202 HIS A N 1
ATOM 1597 C CA . HIS A 1 202 ? -12.164 19.312 11.32 1 96.75 202 HIS A CA 1
ATOM 1598 C C . HIS A 1 202 ? -11.727 19.531 9.875 1 96.75 202 HIS A C 1
ATOM 1600 O O . HIS A 1 202 ? -10.812 20.312 9.609 1 96.75 202 HIS A O 1
ATOM 1606 N N . PHE A 1 203 ? -12.336 18.812 8.953 1 97.75 203 PHE A N 1
ATOM 1607 C CA . PHE A 1 203 ? -12 18.922 7.535 1 97.75 203 PHE A CA 1
ATOM 1608 C C . PHE A 1 203 ? -13.117 19.609 6.766 1 97.75 203 PHE A C 1
ATOM 1610 O O . PHE A 1 203 ? -14.297 19.391 7.062 1 97.75 203 PHE A O 1
ATOM 1617 N N . ILE A 1 204 ? -12.719 20.391 5.762 1 96.12 204 ILE A N 1
ATOM 1618 C CA . ILE A 1 204 ? -13.633 21.062 4.848 1 96.12 204 ILE A CA 1
ATOM 1619 C C . ILE A 1 204 ? -13.344 20.625 3.412 1 96.12 204 ILE A C 1
ATOM 1621 O O . ILE A 1 204 ? -12.188 20.609 2.979 1 96.12 204 ILE A O 1
ATOM 1625 N N . GLN A 1 205 ? -14.422 20.219 2.756 1 94.88 205 GLN A N 1
ATOM 1626 C CA . GLN A 1 205 ? -14.273 20 1.321 1 94.88 205 GLN A CA 1
ATOM 1627 C C . GLN A 1 205 ? -14.102 21.328 0.584 1 94.88 205 GLN A C 1
ATOM 1629 O O . GLN A 1 205 ? -14.922 22.234 0.726 1 94.88 205 GLN A O 1
ATOM 1634 N N . CYS A 1 206 ? -13.047 21.438 -0.226 1 95.25 206 CYS A N 1
ATOM 1635 C CA . CYS A 1 206 ? -12.75 22.719 -0.844 1 95.25 206 CYS A CA 1
ATOM 1636 C C . CYS A 1 206 ? -12.25 22.531 -2.273 1 95.25 206 CYS A C 1
ATOM 1638 O O . CYS A 1 206 ? -11.219 23.094 -2.65 1 95.25 206 CYS A O 1
ATOM 1640 N N . THR A 1 207 ? -12.938 21.812 -3.076 1 91.5 207 THR A N 1
ATOM 1641 C CA . THR A 1 207 ? -12.547 21.406 -4.422 1 91.5 207 THR A CA 1
ATOM 1642 C C . THR A 1 207 ? -12.523 22.625 -5.355 1 91.5 207 THR A C 1
ATOM 1644 O O . THR A 1 207 ? -11.945 22.562 -6.445 1 91.5 207 THR A O 1
ATOM 1647 N N . THR A 1 208 ? -13.086 23.734 -4.977 1 91.19 208 THR A N 1
ATOM 1648 C CA . THR A 1 208 ? -13.156 24.891 -5.855 1 91.19 208 THR A CA 1
ATOM 1649 C C . THR A 1 208 ? -12.32 26.047 -5.301 1 91.19 208 THR A C 1
ATOM 1651 O O . THR A 1 208 ? -12.312 27.141 -5.867 1 91.19 208 THR A O 1
ATOM 1654 N N . ALA A 1 209 ? -11.727 25.797 -4.184 1 94.44 209 ALA A N 1
ATOM 1655 C CA . ALA A 1 209 ? -10.906 26.859 -3.594 1 94.44 209 ALA A CA 1
ATOM 1656 C C . ALA A 1 209 ? -9.672 27.141 -4.445 1 94.44 209 ALA A C 1
ATOM 1658 O O . ALA A 1 209 ? -8.883 26.219 -4.723 1 94.44 209 ALA A O 1
ATOM 1659 N N . ARG A 1 210 ? -9.5 28.359 -4.762 1 93.81 210 ARG A N 1
ATOM 1660 C CA . ARG A 1 210 ? -8.359 28.766 -5.57 1 93.81 210 ARG A CA 1
ATOM 1661 C C . ARG A 1 210 ? -7.344 29.547 -4.738 1 93.81 210 ARG A C 1
ATOM 1663 O O . ARG A 1 210 ? -7.691 30.125 -3.709 1 93.81 210 ARG A O 1
ATOM 1670 N N . ILE A 1 211 ? -6.172 29.453 -5.211 1 95.38 211 ILE A N 1
ATOM 1671 C CA . ILE A 1 211 ? -5.133 30.266 -4.582 1 95.38 211 ILE A CA 1
ATOM 1672 C C . ILE A 1 211 ? -5.332 31.734 -4.953 1 95.38 211 ILE A C 1
ATOM 1674 O O . ILE A 1 211 ? -5.371 32.062 -6.133 1 95.38 211 ILE A O 1
ATOM 1678 N N . GLU A 1 212 ? -5.5 32.5 -4.008 1 92.81 212 GLU A N 1
ATOM 1679 C CA . GLU A 1 212 ? -5.711 33.938 -4.137 1 92.81 212 GLU A CA 1
ATOM 1680 C C . GLU A 1 212 ? -5.117 34.719 -2.953 1 92.81 212 GLU A C 1
ATOM 1682 O O . GLU A 1 212 ? -5.227 34.25 -1.809 1 92.81 212 GLU A O 1
ATOM 1687 N N . PRO A 1 213 ? -4.574 35.906 -3.117 1 91.81 213 PRO A N 1
ATOM 1688 C CA . PRO A 1 213 ? -4.336 36.594 -4.398 1 91.81 213 PRO A CA 1
ATOM 1689 C C . PRO A 1 213 ? -3.246 35.906 -5.227 1 91.81 213 PRO A C 1
ATOM 1691 O O . PRO A 1 213 ? -2.531 35.031 -4.715 1 91.81 213 PRO A O 1
ATOM 1694 N N . ASP A 1 214 ? -3.049 36.312 -6.426 1 90.5 214 ASP A N 1
ATOM 1695 C CA . ASP A 1 214 ? -2.152 35.656 -7.387 1 90.5 214 ASP A CA 1
ATOM 1696 C C . ASP A 1 214 ? -0.696 35.781 -6.945 1 90.5 214 ASP A C 1
ATOM 1698 O O . ASP A 1 214 ? 0.155 35 -7.363 1 90.5 214 ASP A O 1
ATOM 1702 N N . ASP A 1 215 ? -0.457 36.719 -6.188 1 91.19 215 ASP A N 1
ATOM 1703 C CA . ASP A 1 215 ? 0.925 36.938 -5.777 1 91.19 215 ASP A CA 1
ATOM 1704 C C . ASP A 1 215 ? 1.424 35.812 -4.875 1 91.19 215 ASP A C 1
ATOM 1706 O O . ASP A 1 215 ? 2.629 35.688 -4.645 1 91.19 215 ASP A O 1
ATOM 1710 N N . LEU A 1 216 ? 0.489 35 -4.359 1 93.56 216 LEU A N 1
ATOM 1711 C CA . LEU A 1 216 ? 0.874 33.875 -3.514 1 93.56 216 LEU A CA 1
ATOM 1712 C C . LEU A 1 216 ? 1.265 32.656 -4.363 1 93.56 216 LEU A C 1
ATOM 1714 O O . LEU A 1 216 ? 1.867 31.719 -3.857 1 93.56 216 LEU A O 1
ATOM 1718 N N . LEU A 1 217 ? 0.997 32.719 -5.617 1 92.19 217 LEU A N 1
ATOM 1719 C CA . LEU A 1 217 ? 1.329 31.594 -6.504 1 92.19 217 LEU A CA 1
ATOM 1720 C C . LEU A 1 217 ? 2.84 31.469 -6.672 1 92.19 217 LEU A C 1
ATOM 1722 O O . LEU A 1 217 ? 3.541 32.469 -6.805 1 92.19 217 LEU A O 1
ATOM 1726 N N . PRO A 1 218 ? 3.25 30.203 -6.59 1 88.19 218 PRO A N 1
ATOM 1727 C CA . PRO A 1 218 ? 4.664 30.016 -6.93 1 88.19 218 PRO A CA 1
ATOM 1728 C C . PRO A 1 218 ? 4.973 30.406 -8.375 1 88.19 218 PRO A C 1
ATOM 1730 O O . PRO A 1 218 ? 4.066 30.453 -9.211 1 88.19 218 PRO A O 1
ATOM 1733 N N . ARG A 1 219 ? 6.207 30.719 -8.523 1 83.94 219 ARG A N 1
ATOM 1734 C CA . ARG A 1 219 ? 6.652 31.109 -9.852 1 83.94 219 ARG A CA 1
ATOM 1735 C C . ARG A 1 219 ? 7.57 30.062 -10.469 1 83.94 219 ARG A C 1
ATOM 1737 O O . ARG A 1 219 ? 8.305 29.375 -9.75 1 83.94 219 ARG A O 1
ATOM 1744 N N . ASN A 1 220 ? 7.438 29.953 -11.758 1 78.31 220 ASN A N 1
ATOM 1745 C CA . ASN A 1 220 ? 8.344 29.031 -12.453 1 78.31 220 ASN A CA 1
ATOM 1746 C C . ASN A 1 220 ? 9.727 29.656 -12.633 1 78.31 220 ASN A C 1
ATOM 1748 O O . ASN A 1 220 ? 10.008 30.734 -12.117 1 78.31 220 ASN A O 1
ATOM 1752 N N . ASP A 1 221 ? 10.594 28.891 -13.297 1 74.12 221 ASP A N 1
ATOM 1753 C CA . ASP A 1 221 ? 11.977 29.312 -13.484 1 74.12 221 ASP A CA 1
ATOM 1754 C C . ASP A 1 221 ? 12.047 30.641 -14.242 1 74.12 221 ASP A C 1
ATOM 1756 O O . ASP A 1 221 ? 12.977 31.422 -14.039 1 74.12 221 ASP A O 1
ATOM 1760 N N . GLY A 1 222 ? 11.109 30.906 -14.977 1 74.25 222 GLY A N 1
ATOM 1761 C CA . GLY A 1 222 ? 11.062 32.156 -15.742 1 74.25 222 GLY A CA 1
ATOM 1762 C C . GLY A 1 222 ? 10.445 33.281 -14.977 1 74.25 222 GLY A C 1
ATOM 1763 O O . GLY A 1 222 ? 10.344 34.406 -15.5 1 74.25 222 GLY A O 1
ATOM 1764 N N . GLY A 1 223 ? 9.992 33.031 -13.844 1 77.12 223 GLY A N 1
ATOM 1765 C CA . GLY A 1 223 ? 9.414 34.062 -13 1 77.12 223 GLY A CA 1
ATOM 1766 C C . GLY A 1 223 ? 7.914 34.188 -13.172 1 77.12 223 GLY A C 1
ATOM 1767 O O . GLY A 1 223 ? 7.289 35.062 -12.539 1 77.12 223 GLY A O 1
ATOM 1768 N N . GLU A 1 224 ? 7.375 33.469 -13.953 1 80.81 224 GLU A N 1
ATOM 1769 C CA . GLU A 1 224 ? 5.938 33.531 -14.203 1 80.81 224 GLU A CA 1
ATOM 1770 C C . GLU A 1 224 ? 5.156 32.719 -13.172 1 80.81 224 GLU A C 1
ATOM 1772 O O . GLU A 1 224 ? 5.59 31.641 -12.766 1 80.81 224 GLU A O 1
ATOM 1777 N N . PRO A 1 225 ? 3.98 33.344 -12.836 1 81.06 225 PRO A N 1
ATOM 1778 C CA . PRO A 1 225 ? 3.168 32.594 -11.867 1 81.06 225 PRO A CA 1
ATOM 1779 C C . PRO A 1 225 ? 2.646 31.281 -12.43 1 81.06 225 PRO A C 1
ATOM 1781 O O . PRO A 1 225 ? 2.252 31.219 -13.594 1 81.06 225 PRO A O 1
ATOM 1784 N N . MET A 1 226 ? 2.707 30.344 -11.523 1 82.69 226 MET A N 1
ATOM 1785 C CA . MET A 1 226 ? 2.148 29.047 -11.891 1 82.69 226 MET A CA 1
ATOM 1786 C C . MET A 1 226 ? 0.624 29.094 -11.891 1 82.69 226 MET A C 1
ATOM 1788 O O . MET A 1 226 ? 0.025 30.031 -11.359 1 82.69 226 MET A O 1
ATOM 1792 N N . GLN A 1 227 ? 0.113 28.109 -12.594 1 81.12 227 GLN A N 1
ATOM 1793 C CA . GLN A 1 227 ? -1.341 27.984 -12.57 1 81.12 227 GLN A CA 1
ATOM 1794 C C . GLN A 1 227 ? -1.838 27.562 -11.188 1 81.12 227 GLN A C 1
ATOM 1796 O O . GLN A 1 227 ? -1.228 26.719 -10.531 1 81.12 227 GLN A O 1
ATOM 1801 N N . SER A 1 228 ? -2.947 28.25 -10.836 1 79.31 228 SER A N 1
ATOM 1802 C CA . SER A 1 228 ? -3.555 27.906 -9.555 1 79.31 228 SER A CA 1
ATOM 1803 C C . SER A 1 228 ? -4.016 26.453 -9.539 1 79.31 228 SER A C 1
ATOM 1805 O O . SER A 1 228 ? -4.512 25.938 -10.547 1 79.31 228 SER A O 1
ATOM 1807 N N . ARG A 1 229 ? -3.693 25.875 -8.375 1 80.81 229 ARG A N 1
ATOM 1808 C CA . ARG A 1 229 ? -4.121 24.5 -8.141 1 80.81 229 ARG A CA 1
ATOM 1809 C C . ARG A 1 229 ? -4.957 24.391 -6.867 1 80.81 229 ARG A C 1
ATOM 1811 O O . ARG A 1 229 ? -4.836 25.234 -5.969 1 80.81 229 ARG A O 1
ATOM 1818 N N . MET A 1 230 ? -5.895 23.422 -6.891 1 87.56 230 MET A N 1
ATOM 1819 C CA . MET A 1 230 ? -6.824 23.219 -5.781 1 87.56 230 MET A CA 1
ATOM 1820 C C . MET A 1 230 ? -6.555 21.891 -5.078 1 87.56 230 MET A C 1
ATOM 1822 O O . MET A 1 230 ? -5.926 21 -5.648 1 87.56 230 MET A O 1
ATOM 1826 N N . VAL A 1 231 ? -6.926 21.859 -3.852 1 93.88 231 VAL A N 1
ATOM 1827 C CA . VAL A 1 231 ? -6.961 20.578 -3.141 1 93.88 231 VAL A CA 1
ATOM 1828 C C . VAL A 1 231 ? -8.406 20.188 -2.844 1 93.88 231 VAL A C 1
ATOM 1830 O O . VAL A 1 231 ? -9.32 21.016 -2.982 1 93.88 231 VAL A O 1
ATOM 1833 N N . ASP A 1 232 ? -8.617 19 -2.432 1 95.62 232 ASP A N 1
ATOM 1834 C CA . ASP A 1 232 ? -9.977 18.484 -2.291 1 95.62 232 ASP A CA 1
ATOM 1835 C C . ASP A 1 232 ? -10.508 18.719 -0.878 1 95.62 232 ASP A C 1
ATOM 1837 O O . ASP A 1 232 ? -11.695 19.016 -0.695 1 95.62 232 ASP A O 1
ATOM 1841 N N . PHE A 1 233 ? -9.648 18.547 0.126 1 97.69 233 PHE A N 1
ATOM 1842 C CA . PHE A 1 233 ? -10.023 18.797 1.515 1 97.69 233 PHE A CA 1
ATOM 1843 C C . PHE A 1 233 ? -8.945 19.594 2.234 1 97.69 233 PHE A C 1
ATOM 1845 O O . PHE A 1 233 ? -7.766 19.516 1.878 1 97.69 233 PHE A O 1
ATOM 1852 N N . ALA A 1 234 ? -9.359 20.344 3.211 1 98.38 234 ALA A N 1
ATOM 1853 C CA . ALA A 1 234 ? -8.461 21.047 4.121 1 98.38 234 ALA A CA 1
ATOM 1854 C C . ALA A 1 234 ? -8.828 20.781 5.574 1 98.38 234 ALA A C 1
ATOM 1856 O O . ALA A 1 234 ? -9.992 20.938 5.965 1 98.38 234 ALA A O 1
ATOM 1857 N N . GLY A 1 235 ? -7.852 20.25 6.289 1 98.5 235 GLY A N 1
ATOM 1858 C CA . GLY A 1 235 ? -7.988 20.234 7.738 1 98.5 235 GLY A CA 1
ATOM 1859 C C . GLY A 1 235 ? -7.723 21.594 8.375 1 98.5 235 GLY A C 1
ATOM 1860 O O . GLY A 1 235 ? -6.66 22.172 8.172 1 98.5 235 GLY A O 1
ATOM 1861 N N . VAL A 1 236 ? -8.672 22.047 9.234 1 98.56 236 VAL A N 1
ATOM 1862 C CA . VAL A 1 236 ? -8.594 23.422 9.703 1 98.56 236 VAL A CA 1
ATOM 1863 C C . VAL A 1 236 ? -8.828 23.469 11.211 1 98.56 236 VAL A C 1
ATOM 1865 O O . VAL A 1 236 ? -9.508 22.609 11.766 1 98.56 236 VAL A O 1
ATOM 1868 N N . LEU A 1 237 ? -8.258 24.5 11.805 1 98.12 237 LEU A N 1
ATOM 1869 C CA . LEU A 1 237 ? -8.578 24.812 13.188 1 98.12 237 LEU A CA 1
ATOM 1870 C C . LEU A 1 237 ? -9.906 25.562 13.289 1 98.12 237 LEU A C 1
ATOM 1872 O O . LEU A 1 237 ? -10.117 26.562 12.586 1 98.12 237 LEU A O 1
ATOM 1876 N N . ARG A 1 238 ? -10.742 25.062 14.102 1 96.25 238 ARG A N 1
ATOM 1877 C CA . ARG A 1 238 ? -11.914 25.875 14.422 1 96.25 238 ARG A CA 1
ATOM 1878 C C . ARG A 1 238 ? -11.523 27.141 15.18 1 96.25 238 ARG A C 1
ATOM 1880 O O . ARG A 1 238 ? -10.758 27.062 16.156 1 96.25 238 ARG A O 1
ATOM 1887 N N . PRO A 1 239 ? -12.047 28.25 14.758 1 94.69 239 PRO A N 1
ATOM 1888 C CA . PRO A 1 239 ? -11.633 29.484 15.422 1 94.69 239 PRO A CA 1
ATOM 1889 C C . PRO A 1 239 ? -12.133 29.578 16.859 1 94.69 239 PRO A C 1
ATOM 1891 O O . PRO A 1 239 ? -13.336 29.422 17.109 1 94.69 239 PRO A O 1
ATOM 1894 N N . ASN A 1 240 ? -11.234 29.719 17.766 1 93.75 240 ASN A N 1
ATOM 1895 C CA . ASN A 1 240 ? -11.602 30.125 19.109 1 93.75 240 ASN A CA 1
ATOM 1896 C C . ASN A 1 240 ? -11.703 31.641 19.25 1 93.75 240 ASN A C 1
ATOM 1898 O O . ASN A 1 240 ? -11.602 32.344 18.25 1 93.75 240 ASN A O 1
ATOM 1902 N N . ALA A 1 241 ? -11.945 32.094 20.453 1 94.69 241 ALA A N 1
ATOM 1903 C CA . ALA A 1 241 ? -12.172 33.531 20.672 1 94.69 241 ALA A CA 1
ATOM 1904 C C . ALA A 1 241 ? -10.938 34.344 20.297 1 94.69 241 ALA A C 1
ATOM 1906 O O . ALA A 1 241 ? -11.055 35.438 19.734 1 94.69 241 ALA A O 1
ATOM 1907 N N . ARG A 1 242 ? -9.836 33.844 20.578 1 95.44 242 ARG A N 1
ATOM 1908 C CA . ARG A 1 242 ? -8.602 34.594 20.297 1 95.44 242 ARG A CA 1
ATOM 1909 C C . ARG A 1 242 ? -8.344 34.688 18.797 1 95.44 242 ARG A C 1
ATOM 1911 O O . ARG A 1 242 ? -8 35.75 18.297 1 95.44 242 ARG A O 1
ATOM 1918 N N . ILE A 1 243 ? -8.531 33.594 18.109 1 94.81 243 ILE A N 1
ATOM 1919 C CA . ILE A 1 243 ? -8.328 33.594 16.672 1 94.81 243 ILE A CA 1
ATOM 1920 C C . ILE A 1 243 ? -9.32 34.531 15.992 1 94.81 243 ILE A C 1
ATOM 1922 O O . ILE A 1 243 ? -8.953 35.25 15.055 1 94.81 243 ILE A O 1
ATOM 1926 N N . LEU A 1 244 ? -10.492 34.562 16.484 1 94.56 244 LEU A N 1
ATOM 1927 C CA . LEU A 1 244 ? -11.516 35.438 15.914 1 94.56 244 LEU A CA 1
ATOM 1928 C C . LEU A 1 244 ? -11.172 36.906 16.156 1 94.56 244 LEU A C 1
ATOM 1930 O O . LEU A 1 244 ? -11.352 37.75 15.281 1 94.56 244 LEU A O 1
ATOM 1934 N N . ALA A 1 245 ? -10.711 37.156 17.328 1 95.5 245 ALA A N 1
ATOM 1935 C CA . ALA A 1 245 ? -10.328 38.531 17.656 1 95.5 245 ALA A CA 1
ATOM 1936 C C . ALA A 1 245 ? -9.172 39 16.781 1 95.5 245 ALA A C 1
ATOM 1938 O O . ALA A 1 245 ? -9.18 40.125 16.297 1 95.5 245 ALA A O 1
ATOM 1939 N N . ALA A 1 246 ? -8.273 38.156 16.656 1 95.19 246 ALA A N 1
ATOM 1940 C CA . ALA A 1 246 ? -7.133 38.5 15.805 1 95.19 246 ALA A CA 1
ATOM 1941 C C . ALA A 1 246 ? -7.574 38.688 14.359 1 95.19 246 ALA A C 1
ATOM 1943 O O . ALA A 1 246 ? -7.051 39.562 13.664 1 95.19 246 ALA A O 1
ATOM 1944 N N . TRP A 1 247 ? -8.43 37.875 13.93 1 93.31 247 TRP A N 1
ATOM 1945 C CA . TRP A 1 247 ? -8.961 38 12.578 1 93.31 247 TRP A CA 1
ATOM 1946 C C . TRP A 1 247 ? -9.641 39.344 12.367 1 93.31 247 TRP A C 1
ATOM 1948 O O . TRP A 1 247 ? -9.484 39.969 11.32 1 93.31 247 TRP A O 1
ATOM 1958 N N . GLN A 1 248 ? -10.367 39.75 13.297 1 92.25 248 GLN A N 1
ATOM 1959 C CA . GLN A 1 248 ? -11.047 41.031 13.227 1 92.25 248 GLN A CA 1
ATOM 1960 C C . GLN A 1 248 ? -10.047 42.188 13.125 1 92.25 248 GLN A C 1
ATOM 1962 O O . GLN A 1 248 ? -10.25 43.125 12.367 1 92.25 248 GLN A O 1
ATOM 1967 N N . LYS A 1 249 ? -9.094 42.031 13.883 1 92.31 249 LYS A N 1
ATOM 1968 C CA . LYS A 1 249 ? -8.047 43.062 13.836 1 92.31 249 LYS A CA 1
ATOM 1969 C C . LYS A 1 249 ? -7.375 43.094 12.469 1 92.31 249 LYS A C 1
ATOM 1971 O O . LYS A 1 249 ? -7.121 44.156 11.922 1 92.31 249 LYS A O 1
ATOM 1976 N N . LEU A 1 250 ? -7.102 41.938 11.969 1 90 250 LEU A N 1
ATOM 1977 C CA . LEU A 1 250 ? -6.484 41.812 10.648 1 90 250 LEU A CA 1
ATOM 1978 C C . LEU A 1 250 ? -7.391 42.406 9.578 1 90 250 LEU A C 1
ATOM 1980 O O . LEU A 1 250 ? -6.918 43.125 8.68 1 90 250 LEU A O 1
ATOM 1984 N N . ASN A 1 251 ? -8.594 42.094 9.664 1 89.62 251 ASN A N 1
ATOM 1985 C CA . ASN A 1 251 ? -9.578 42.562 8.703 1 89.62 251 ASN A CA 1
ATOM 1986 C C . ASN A 1 251 ? -9.773 44.094 8.773 1 89.62 251 ASN A C 1
ATOM 1988 O O . ASN A 1 251 ? -10.031 44.719 7.754 1 89.62 251 ASN A O 1
ATOM 1992 N N . ALA A 1 252 ? -9.617 44.625 9.883 1 88.75 252 ALA A N 1
ATOM 1993 C CA . ALA A 1 252 ? -9.781 46.062 10.102 1 88.75 252 ALA A CA 1
ATOM 1994 C C . ALA A 1 252 ? -8.594 46.844 9.547 1 88.75 252 ALA A C 1
ATOM 1996 O O . ALA A 1 252 ? -8.734 48 9.156 1 88.75 252 ALA A O 1
ATOM 1997 N N . ALA A 1 253 ? -7.508 46.281 9.586 1 84.06 253 ALA A N 1
ATOM 1998 C CA . ALA A 1 253 ? -6.289 46.938 9.133 1 84.06 253 ALA A CA 1
ATOM 1999 C C . ALA A 1 253 ? -6.352 47.25 7.641 1 84.06 253 ALA A C 1
ATOM 2001 O O . ALA A 1 253 ? -5.781 48.219 7.176 1 84.06 253 ALA A O 1
ATOM 2002 N N . ASP A 1 254 ? -6.961 46.438 6.895 1 80.06 254 ASP A N 1
ATOM 2003 C CA . ASP A 1 254 ? -7.148 46.719 5.473 1 80.06 254 ASP A CA 1
ATOM 2004 C C . ASP A 1 254 ? -8.562 46.344 5.027 1 80.06 254 ASP A C 1
ATOM 2006 O O . ASP A 1 254 ? -8.773 45.312 4.371 1 80.06 254 ASP A O 1
ATOM 2010 N N . PRO A 1 255 ? -9.406 47.219 5.199 1 72.88 255 PRO A N 1
ATOM 2011 C CA . PRO A 1 255 ? -10.812 46.906 4.965 1 72.88 255 PRO A CA 1
ATOM 2012 C C . PRO A 1 255 ? -11.148 46.719 3.484 1 72.88 255 PRO A C 1
ATOM 2014 O O . PRO A 1 255 ? -12.156 46.125 3.137 1 72.88 255 PRO A O 1
ATOM 2017 N N . LYS A 1 256 ? -10.328 47.219 2.756 1 72.31 256 LYS A N 1
ATOM 2018 C CA . LYS A 1 256 ? -10.617 47.156 1.325 1 72.31 256 LYS A CA 1
ATOM 2019 C C . LYS A 1 256 ? -10.125 45.844 0.715 1 72.31 256 LYS A C 1
ATOM 2021 O O . LYS A 1 256 ? -10.539 45.5 -0.388 1 72.31 256 LYS A O 1
ATOM 2026 N N . CYS A 1 257 ? -9.383 45.188 1.472 1 73.75 257 CYS A N 1
ATOM 2027 C CA . CYS A 1 257 ? -8.797 43.969 0.923 1 73.75 257 CYS A CA 1
ATOM 2028 C C . CYS A 1 257 ? -9.383 42.75 1.589 1 73.75 257 CYS A C 1
ATOM 2030 O O . CYS A 1 257 ? -9.742 42.781 2.766 1 73.75 257 CYS A O 1
ATOM 2032 N N . GLN A 1 258 ? -9.625 41.812 0.795 1 82.44 258 GLN A N 1
ATOM 2033 C CA . GLN A 1 258 ? -10.086 40.531 1.351 1 82.44 258 GLN A CA 1
ATOM 2034 C C . GLN A 1 258 ? -9.031 39.938 2.281 1 82.44 258 GLN A C 1
ATOM 2036 O O . GLN A 1 258 ? -7.84 39.969 1.982 1 82.44 258 GLN A O 1
ATOM 2041 N N . THR A 1 259 ? -9.594 39.562 3.395 1 90.75 259 THR A N 1
ATOM 2042 C CA . THR A 1 259 ? -8.703 39 4.41 1 90.75 259 THR A CA 1
ATOM 2043 C C . THR A 1 259 ? -8.922 37.5 4.562 1 90.75 259 THR A C 1
ATOM 2045 O O . THR A 1 259 ? -10.055 37 4.469 1 90.75 259 THR A O 1
ATOM 2048 N N . SER A 1 260 ? -7.824 36.75 4.734 1 95.06 260 SER A N 1
ATOM 2049 C CA . SER A 1 260 ? -7.859 35.312 4.977 1 95.06 260 SER A CA 1
ATOM 2050 C C . SER A 1 260 ? -6.641 34.875 5.77 1 95.06 260 SER A C 1
ATOM 2052 O O . SER A 1 260 ? -5.539 35.375 5.586 1 95.06 260 SER A O 1
ATOM 2054 N N . TRP A 1 261 ? -6.906 33.938 6.66 1 96.38 261 TRP A N 1
ATOM 2055 C CA . TRP A 1 261 ? -5.762 33.312 7.312 1 96.38 261 TRP A CA 1
ATOM 2056 C C . TRP A 1 261 ? -4.949 32.5 6.316 1 96.38 261 TRP A C 1
ATOM 2058 O O . TRP A 1 261 ? -3.791 32.156 6.578 1 96.38 261 TRP A O 1
ATOM 2068 N N . ASN A 1 262 ? -5.641 32.156 5.223 1 97.06 262 ASN A N 1
ATOM 2069 C CA . ASN A 1 262 ? -5.125 31.125 4.316 1 97.06 262 ASN A CA 1
ATOM 2070 C C . ASN A 1 262 ? -4.805 31.719 2.941 1 97.06 262 ASN A C 1
ATOM 2072 O O . ASN A 1 262 ? -5.004 32.906 2.707 1 97.06 262 ASN A O 1
ATOM 2076 N N . GLN A 1 263 ? -4.277 30.891 2.057 1 96.94 263 GLN A N 1
ATOM 2077 C CA . GLN A 1 263 ? -3.916 31.281 0.698 1 96.94 263 GLN A CA 1
ATOM 2078 C C . GLN A 1 263 ? -5.129 31.219 -0.23 1 96.94 263 GLN A C 1
ATOM 2080 O O . GLN A 1 263 ? -4.984 31 -1.433 1 96.94 263 GLN A O 1
ATOM 2085 N N . SER A 1 264 ? -6.223 31.344 0.318 1 96.12 264 SER A N 1
ATOM 2086 C CA . SER A 1 264 ? -7.469 31.312 -0.441 1 96.12 264 SER A CA 1
ATOM 2087 C C . SER A 1 264 ? -8.523 32.219 0.201 1 96.12 264 SER A C 1
ATOM 2089 O O . SER A 1 264 ? -8.57 32.344 1.425 1 96.12 264 SER A O 1
ATOM 2091 N N . PHE A 1 265 ? -9.391 32.781 -0.664 1 94.19 265 PHE A N 1
ATOM 2092 C CA . PHE A 1 265 ? -10.516 33.562 -0.168 1 94.19 265 PHE A CA 1
ATOM 2093 C C . PHE A 1 265 ? -11.789 32.719 -0.122 1 94.19 265 PHE A C 1
ATOM 2095 O O . PHE A 1 265 ? -12.883 33.281 0.01 1 94.19 265 PHE A O 1
ATOM 2102 N N . PHE A 1 266 ? -11.617 31.422 -0.285 1 94.06 266 PHE A N 1
ATOM 2103 C CA . PHE A 1 266 ? -12.766 30.547 -0.179 1 94.06 266 PHE A CA 1
ATOM 2104 C C . PHE A 1 266 ? -13.5 30.766 1.141 1 94.06 266 PHE A C 1
ATOM 2106 O O . PHE A 1 266 ? -12.898 30.656 2.213 1 94.06 266 PHE A O 1
ATOM 2113 N N . GLN A 1 267 ? -14.75 31.047 1.095 1 92.81 267 GLN A N 1
ATOM 2114 C CA . GLN A 1 267 ? -15.539 31.547 2.211 1 92.81 267 GLN A CA 1
ATOM 2115 C C . GLN A 1 267 ? -15.438 30.625 3.42 1 92.81 267 GLN A C 1
ATOM 2117 O O . GLN A 1 267 ? -15.359 31.078 4.559 1 92.81 267 GLN A O 1
ATOM 2122 N N . GLN A 1 268 ? -15.445 29.391 3.18 1 93.69 268 GLN A N 1
ATOM 2123 C CA . GLN A 1 268 ? -15.492 28.422 4.277 1 93.69 268 GLN A CA 1
ATOM 2124 C C . GLN A 1 268 ? -14.125 28.281 4.934 1 93.69 268 GLN A C 1
ATOM 2126 O O . GLN A 1 268 ? -14.016 27.75 6.047 1 93.69 268 GLN A O 1
ATOM 2131 N N . LEU A 1 269 ? -13.086 28.797 4.332 1 95.88 269 LEU A N 1
ATOM 2132 C CA . LEU A 1 269 ? -11.727 28.594 4.82 1 95.88 269 LEU A CA 1
ATOM 2133 C C . LEU A 1 269 ? -11.156 29.875 5.406 1 95.88 269 LEU A C 1
ATOM 2135 O O . LEU A 1 269 ? -10.227 29.844 6.215 1 95.88 269 LEU A O 1
ATOM 2139 N N . LYS A 1 270 ? -11.672 31.047 5.102 1 94.5 270 LYS A N 1
ATOM 2140 C CA . LYS A 1 270 ? -11.047 32.344 5.344 1 94.5 270 LYS A CA 1
ATOM 2141 C C . LYS A 1 270 ? -10.711 32.531 6.82 1 94.5 270 LYS A C 1
ATOM 2143 O O . LYS A 1 270 ? -9.656 33.062 7.16 1 94.5 270 LYS A O 1
ATOM 2148 N N . LYS A 1 271 ? -11.57 32.094 7.648 1 95.44 271 LYS A N 1
ATOM 2149 C CA . LYS A 1 271 ? -11.422 32.406 9.07 1 95.44 271 LYS A CA 1
ATOM 2150 C C . LYS A 1 271 ? -10.852 31.203 9.828 1 95.44 271 LYS A C 1
ATOM 2152 O O . LYS A 1 271 ? -10.688 31.25 11.047 1 95.44 271 LYS A O 1
ATOM 2157 N N . GLN A 1 272 ? -10.578 30.156 9.156 1 97.69 272 GLN A N 1
ATOM 2158 C CA . GLN A 1 272 ? -10.102 28.922 9.766 1 97.69 272 GLN A CA 1
ATOM 2159 C C . GLN A 1 272 ? -8.719 28.531 9.234 1 97.69 272 GLN A C 1
ATOM 2161 O O . GLN A 1 272 ? -8.594 28.047 8.109 1 97.69 272 GLN A O 1
ATOM 2166 N N . PRO A 1 273 ? -7.73 28.703 10.094 1 98.12 273 PRO A N 1
ATOM 2167 C CA . PRO A 1 273 ? -6.379 28.406 9.609 1 98.12 273 PRO A CA 1
ATOM 2168 C C . PRO A 1 273 ? -6.234 26.969 9.133 1 98.12 273 PRO A C 1
ATOM 2170 O O . PRO A 1 273 ? -6.578 26.031 9.867 1 98.12 273 PRO A O 1
ATOM 2173 N N . ILE A 1 274 ? -5.719 26.75 7.969 1 98.56 274 ILE A N 1
ATOM 2174 C CA . ILE A 1 274 ? -5.48 25.422 7.402 1 98.56 274 ILE A CA 1
ATOM 2175 C C . ILE A 1 274 ? -4.25 24.812 8.062 1 98.56 274 ILE A C 1
ATOM 2177 O O . ILE A 1 274 ? -3.219 25.469 8.211 1 98.56 274 ILE A O 1
ATOM 2181 N N . VAL A 1 275 ? -4.379 23.531 8.398 1 98.62 275 VAL A N 1
ATOM 2182 C CA . VAL A 1 275 ? -3.268 22.812 9.016 1 98.62 275 VAL A CA 1
ATOM 2183 C C . VAL A 1 275 ? -2.857 21.641 8.125 1 98.62 275 VAL A C 1
ATOM 2185 O O . VAL A 1 275 ? -1.667 21.359 7.965 1 98.62 275 VAL A O 1
ATOM 2188 N N . VAL A 1 276 ? -3.807 20.922 7.562 1 98.69 276 VAL A N 1
ATOM 2189 C CA . VAL A 1 276 ? -3.586 19.734 6.738 1 98.69 276 VAL A CA 1
ATOM 2190 C C . VAL A 1 276 ? -4.285 19.906 5.391 1 98.69 276 VAL A C 1
ATOM 2192 O O . VAL A 1 276 ? -5.438 20.344 5.336 1 98.69 276 VAL A O 1
ATOM 2195 N N . SER A 1 277 ? -3.58 19.609 4.336 1 98.5 277 SER A N 1
ATOM 2196 C CA . SER A 1 277 ? -4.191 19.656 3.012 1 98.5 277 SER A CA 1
ATOM 2197 C C . SER A 1 277 ? -4.25 18.25 2.396 1 98.5 277 SER A C 1
ATOM 2199 O O . SER A 1 277 ? -3.309 17.469 2.529 1 98.5 277 SER A O 1
ATOM 2201 N N . VAL A 1 278 ? -5.391 17.891 1.743 1 98.12 278 VAL A N 1
ATOM 2202 C CA . VAL A 1 278 ? -5.633 16.562 1.212 1 98.12 278 VAL A CA 1
ATOM 2203 C C . VAL A 1 278 ? -5.922 16.641 -0.286 1 98.12 278 VAL A C 1
ATOM 2205 O O . VAL A 1 278 ? -6.773 17.422 -0.719 1 98.12 278 VAL A O 1
ATOM 2208 N N . GLU A 1 279 ? -5.223 15.93 -1.032 1 96.62 279 GLU A N 1
ATOM 2209 C CA . GLU A 1 279 ? -5.48 15.742 -2.457 1 96.62 279 GLU A CA 1
ATOM 2210 C C . GLU A 1 279 ? -5.875 14.297 -2.764 1 96.62 279 GLU A C 1
ATOM 2212 O O . GLU A 1 279 ? -5.309 13.359 -2.199 1 96.62 279 GLU A O 1
ATOM 2217 N N . THR A 1 280 ? -6.887 14.102 -3.604 1 94.44 280 THR A N 1
ATOM 2218 C CA . THR A 1 280 ? -7.383 12.766 -3.898 1 94.44 280 THR A CA 1
ATOM 2219 C C . THR A 1 280 ? -7.305 12.477 -5.395 1 94.44 280 THR A C 1
ATOM 2221 O O . THR A 1 280 ? -7.406 13.391 -6.215 1 94.44 280 THR A O 1
ATOM 2224 N N . LYS A 1 281 ? -6.945 11.273 -5.715 1 88.31 281 LYS A N 1
ATOM 2225 C CA . LYS A 1 281 ? -6.992 10.719 -7.066 1 88.31 281 LYS A CA 1
ATOM 2226 C C . LYS A 1 281 ? -7.59 9.312 -7.062 1 88.31 281 LYS A C 1
ATOM 2228 O O . LYS A 1 281 ? -7.637 8.656 -6.023 1 88.31 281 LYS A O 1
ATOM 2233 N N . ILE A 1 282 ? -8.031 8.938 -8.242 1 82 282 ILE A N 1
ATOM 2234 C CA . ILE A 1 282 ? -8.469 7.551 -8.375 1 82 282 ILE A CA 1
ATOM 2235 C C . ILE A 1 282 ? -7.254 6.625 -8.383 1 82 282 ILE A C 1
ATOM 2237 O O . ILE A 1 282 ? -6.125 7.066 -8.617 1 82 282 ILE A O 1
ATOM 2241 N N . SER A 1 283 ? -7.562 5.375 -8.117 1 72.62 283 SER A N 1
ATOM 2242 C CA . SER A 1 283 ? -6.496 4.395 -7.961 1 72.62 283 SER A CA 1
ATOM 2243 C C . SER A 1 283 ? -5.602 4.348 -9.195 1 72.62 283 SER A C 1
ATOM 2245 O O . SER A 1 283 ? -6.098 4.305 -10.328 1 72.62 283 SER A O 1
ATOM 2247 N N . GLY A 1 284 ? -4.305 4.391 -8.859 1 62.56 284 GLY A N 1
ATOM 2248 C CA . GLY A 1 284 ? -3.314 4.168 -9.898 1 62.56 284 GLY A CA 1
ATOM 2249 C C . GLY A 1 284 ? -3.258 5.293 -10.914 1 62.56 284 GLY A C 1
ATOM 2250 O O . GLY A 1 284 ? -2.82 5.086 -12.047 1 62.56 284 GLY A O 1
ATOM 2251 N N . SER A 1 285 ? -3.736 6.395 -10.523 1 64.06 285 SER A N 1
ATOM 2252 C CA . SER A 1 285 ? -3.736 7.457 -11.523 1 64.06 285 SER A CA 1
ATOM 2253 C C . SER A 1 285 ? -3.004 8.695 -11.016 1 64.06 285 SER A C 1
ATOM 2255 O O . SER A 1 285 ? -3.072 9.016 -9.828 1 64.06 285 SER A O 1
ATOM 2257 N N . GLU A 1 286 ? -2.211 9.203 -11.844 1 74.81 286 GLU A N 1
ATOM 2258 C CA . GLU A 1 286 ? -1.739 10.586 -11.859 1 74.81 286 GLU A CA 1
ATOM 2259 C C . GLU A 1 286 ? -1.102 10.969 -10.523 1 74.81 286 GLU A C 1
ATOM 2261 O O . GLU A 1 286 ? -1.411 12.016 -9.961 1 74.81 286 GLU A O 1
ATOM 2266 N N . LYS A 1 287 ? -0.327 10.18 -9.922 1 78.5 287 LYS A N 1
ATOM 2267 C CA . LYS A 1 287 ? 0.371 10.5 -8.68 1 78.5 287 LYS A CA 1
ATOM 2268 C C . LYS A 1 287 ? 1.213 11.766 -8.836 1 78.5 287 LYS A C 1
ATOM 2270 O O . LYS A 1 287 ? 1.196 12.641 -7.969 1 78.5 287 LYS A O 1
ATOM 2275 N N . LYS A 1 288 ? 1.84 11.867 -9.875 1 79 288 LYS A N 1
ATOM 2276 C CA . LYS A 1 288 ? 2.699 13.023 -10.117 1 79 288 LYS A CA 1
ATOM 2277 C C . LYS A 1 288 ? 1.889 14.32 -10.148 1 79 288 LYS A C 1
ATOM 2279 O O . LYS A 1 288 ? 2.309 15.336 -9.586 1 79 288 LYS A O 1
ATOM 2284 N N . LYS A 1 289 ? 0.84 14.242 -10.773 1 84.25 289 LYS A N 1
ATOM 2285 C CA . LYS A 1 289 ? -0.03 15.414 -10.844 1 84.25 289 LYS A CA 1
ATOM 2286 C C . LYS A 1 289 ? -0.559 15.789 -9.461 1 84.25 289 LYS A C 1
ATOM 2288 O O . LYS A 1 289 ? -0.655 16.969 -9.125 1 84.25 289 LYS A O 1
ATOM 2293 N N . ALA A 1 290 ? -0.946 14.797 -8.734 1 88.81 290 ALA A N 1
ATOM 2294 C CA . ALA A 1 290 ? -1.46 15.031 -7.387 1 88.81 290 ALA A CA 1
ATOM 2295 C C . ALA A 1 290 ? -0.406 15.695 -6.508 1 88.81 290 ALA A C 1
ATOM 2297 O O . ALA A 1 290 ? -0.714 16.625 -5.75 1 88.81 290 ALA A O 1
ATOM 2298 N N . ILE A 1 291 ? 0.759 15.281 -6.633 1 88.38 291 ILE A N 1
ATOM 2299 C CA . ILE A 1 291 ? 1.861 15.82 -5.844 1 88.38 291 ILE A CA 1
ATOM 2300 C C . ILE A 1 291 ? 2.143 17.266 -6.27 1 88.38 291 ILE A C 1
ATOM 2302 O O . ILE A 1 291 ? 2.414 18.125 -5.426 1 88.38 291 ILE A O 1
ATOM 2306 N N . GLN A 1 292 ? 2.033 17.5 -7.492 1 87.31 292 GLN A N 1
ATOM 2307 C CA . GLN A 1 292 ? 2.217 18.859 -7.988 1 87.31 292 GLN A CA 1
ATOM 2308 C C . GLN A 1 292 ? 1.141 19.797 -7.441 1 87.31 292 GLN A C 1
ATOM 2310 O O . GLN A 1 292 ? 1.424 20.953 -7.102 1 87.31 292 GLN A O 1
ATOM 2315 N N . GLN A 1 293 ? -0.021 19.312 -7.41 1 90.62 293 GLN A N 1
ATOM 2316 C CA . GLN A 1 293 ? -1.12 20.109 -6.871 1 90.62 293 GLN A CA 1
ATOM 2317 C C . GLN A 1 293 ? -0.895 20.422 -5.395 1 90.62 293 GLN A C 1
ATOM 2319 O O . GLN A 1 293 ? -1.06 21.578 -4.973 1 90.62 293 GLN A O 1
ATOM 2324 N N . LEU A 1 294 ? -0.481 19.453 -4.676 1 94.5 294 LEU A N 1
ATOM 2325 C CA . LEU A 1 294 ? -0.19 19.656 -3.262 1 94.5 294 LEU A CA 1
ATOM 2326 C C . LEU A 1 294 ? 0.978 20.609 -3.076 1 94.5 294 LEU A C 1
ATOM 2328 O O . LEU A 1 294 ? 0.938 21.484 -2.207 1 94.5 294 LEU A O 1
ATOM 2332 N N . ALA A 1 295 ? 1.922 20.453 -3.93 1 92.75 295 ALA A N 1
ATOM 2333 C CA . ALA A 1 295 ? 3.121 21.281 -3.828 1 92.75 295 ALA A CA 1
ATOM 2334 C C . ALA A 1 295 ? 2.795 22.75 -4.074 1 92.75 295 ALA A C 1
ATOM 2336 O O . ALA A 1 295 ? 3.268 23.625 -3.346 1 92.75 295 ALA A O 1
ATOM 2337 N N . THR A 1 296 ? 2.07 22.984 -5.074 1 93.19 296 THR A N 1
ATOM 2338 C CA . THR A 1 296 ? 1.684 24.359 -5.402 1 93.19 296 THR A CA 1
ATOM 2339 C C . THR A 1 296 ? 0.848 24.969 -4.277 1 93.19 296 THR A C 1
ATOM 2341 O O . THR A 1 296 ? 1.089 26.109 -3.865 1 93.19 296 THR A O 1
ATOM 2344 N N . TRP A 1 297 ? -0.109 24.234 -3.83 1 96.06 297 TRP A N 1
ATOM 2345 C CA . TRP A 1 297 ? -1.026 24.688 -2.785 1 96.06 297 TRP A CA 1
ATOM 2346 C C . TRP A 1 297 ? -0.272 25 -1.499 1 96.06 297 TRP A C 1
ATOM 2348 O O . TRP A 1 297 ? -0.479 26.062 -0.898 1 96.06 297 TRP A O 1
ATOM 2358 N N . VAL A 1 298 ? 0.618 24.125 -1.09 1 96.62 298 VAL A N 1
ATOM 2359 C CA . VAL A 1 298 ? 1.282 24.266 0.201 1 96.62 298 VAL A CA 1
ATOM 2360 C C . VAL A 1 298 ? 2.352 25.359 0.111 1 96.62 298 VAL A C 1
ATOM 2362 O O . VAL A 1 298 ? 2.619 26.047 1.09 1 96.62 298 VAL A O 1
ATOM 2365 N N . THR A 1 299 ? 2.947 25.5 -1.034 1 95.12 299 THR A N 1
ATOM 2366 C CA . THR A 1 299 ? 3.891 26.609 -1.214 1 95.12 299 THR A CA 1
ATOM 2367 C C . THR A 1 299 ? 3.197 27.953 -1.024 1 95.12 299 THR A C 1
ATOM 2369 O O . THR A 1 299 ? 3.736 28.844 -0.373 1 95.12 299 THR A O 1
ATOM 2372 N N . ALA A 1 300 ? 2.066 28.062 -1.631 1 96.12 300 ALA A N 1
ATOM 2373 C CA . ALA A 1 300 ? 1.281 29.281 -1.448 1 96.12 300 ALA A CA 1
ATOM 2374 C C . ALA A 1 300 ? 0.914 29.484 0.019 1 96.12 300 ALA A C 1
ATOM 2376 O O . ALA A 1 300 ? 0.89 30.609 0.509 1 96.12 300 ALA A O 1
ATOM 2377 N N . GLN A 1 301 ? 0.609 28.438 0.702 1 97.19 301 GLN A N 1
ATOM 2378 C CA . GLN A 1 301 ? 0.295 28.531 2.123 1 97.19 301 GLN A CA 1
ATOM 2379 C C . GLN A 1 301 ? 1.49 29.047 2.918 1 97.19 301 GLN A C 1
ATOM 2381 O O . GLN A 1 301 ? 1.335 29.891 3.803 1 97.19 301 GLN A O 1
ATOM 2386 N N . PHE A 1 302 ? 2.656 28.516 2.621 1 96.38 302 PHE A N 1
ATOM 2387 C CA . PHE A 1 302 ? 3.867 28.984 3.279 1 96.38 302 PHE A CA 1
ATOM 2388 C C . PHE A 1 302 ? 4.059 30.484 3.047 1 96.38 302 PHE A C 1
ATOM 2390 O O . PHE A 1 302 ? 4.41 31.219 3.969 1 96.38 302 PHE A O 1
ATOM 2397 N N . ARG A 1 303 ? 3.852 30.891 1.896 1 94.31 303 ARG A N 1
ATOM 2398 C CA . ARG A 1 303 ? 3.998 32.312 1.581 1 94.31 303 ARG A CA 1
ATOM 2399 C C . ARG A 1 303 ? 3.008 33.156 2.379 1 94.31 303 ARG A C 1
ATOM 2401 O O . ARG A 1 303 ? 3.35 34.25 2.854 1 94.31 303 ARG A O 1
ATOM 2408 N N . LYS A 1 304 ? 1.83 32.719 2.469 1 95.88 304 LYS A N 1
ATOM 2409 C CA . LYS A 1 304 ? 0.838 33.406 3.283 1 95.88 304 LYS A CA 1
ATOM 2410 C C . LYS A 1 304 ? 1.273 33.469 4.746 1 95.88 304 LYS A C 1
ATOM 2412 O O . LYS A 1 304 ? 1.154 34.531 5.387 1 95.88 304 LYS A O 1
ATOM 2417 N N . LEU A 1 305 ? 1.742 32.344 5.266 1 96.12 305 LEU A N 1
ATOM 2418 C CA . LEU A 1 305 ? 2.215 32.312 6.645 1 96.12 305 LEU A CA 1
ATOM 2419 C C . LEU A 1 305 ? 3.377 33.281 6.852 1 96.12 305 LEU A C 1
ATOM 2421 O O . LEU A 1 305 ? 3.471 33.938 7.895 1 96.12 305 LEU A O 1
ATOM 2425 N N . GLU A 1 306 ? 4.223 33.344 5.883 1 94.5 306 GLU A N 1
ATOM 2426 C CA . GLU A 1 306 ? 5.355 34.281 5.945 1 94.5 306 GLU A CA 1
ATOM 2427 C C . GLU A 1 306 ? 4.887 35.719 6.027 1 94.5 306 GLU A C 1
ATOM 2429 O O . GLU A 1 306 ? 5.535 36.562 6.668 1 94.5 306 GLU A O 1
ATOM 2434 N N . GLN A 1 307 ? 3.789 36 5.395 1 92.12 307 GLN A N 1
ATOM 2435 C CA . GLN A 1 307 ? 3.209 37.312 5.465 1 92.12 307 GLN A CA 1
ATOM 2436 C C . GLN A 1 307 ? 2.617 37.594 6.848 1 92.12 307 GLN A C 1
ATOM 2438 O O . GLN A 1 307 ? 2.635 38.719 7.32 1 92.12 307 GLN A O 1
ATOM 2443 N N . LEU A 1 308 ? 2.129 36.625 7.453 1 93.5 308 LEU A N 1
ATOM 2444 C CA . LEU A 1 308 ? 1.419 36.75 8.719 1 93.5 308 LEU A CA 1
ATOM 2445 C C . LEU A 1 308 ? 2.398 36.844 9.891 1 93.5 308 LEU A C 1
ATOM 2447 O O . LEU A 1 308 ? 2.076 37.375 10.945 1 93.5 308 LEU A O 1
ATOM 2451 N N . VAL A 1 309 ? 3.523 36.219 9.688 1 93.38 309 VAL A N 1
ATOM 2452 C CA . VAL A 1 309 ? 4.504 36.125 10.766 1 93.38 309 VAL A CA 1
ATOM 2453 C C . VAL A 1 309 ? 5.52 37.25 10.625 1 93.38 309 VAL A C 1
ATOM 2455 O O . VAL A 1 309 ? 6.441 37.188 9.812 1 93.38 309 VAL A O 1
ATOM 2458 N N . PRO A 1 310 ? 5.523 38.219 11.469 1 84.81 310 PRO A N 1
ATOM 2459 C CA . PRO A 1 310 ? 6.379 39.406 11.312 1 84.81 310 PRO A CA 1
ATOM 2460 C C . PRO A 1 310 ? 7.832 39.125 11.703 1 84.81 310 PRO A C 1
ATOM 2462 O O . PRO A 1 310 ? 8.75 39.75 11.148 1 84.81 310 PRO A O 1
ATOM 2465 N N . SER A 1 311 ? 8.047 38.281 12.602 1 85.5 311 SER A N 1
ATOM 2466 C CA . SER A 1 311 ? 9.391 38 13.094 1 85.5 311 SER A CA 1
ATOM 2467 C C . SER A 1 311 ? 10.18 37.156 12.102 1 85.5 311 SER A C 1
ATOM 2469 O O . SER A 1 311 ? 9.711 36.125 11.656 1 85.5 311 SER A O 1
ATOM 2471 N N . GLU A 1 312 ? 11.32 37.656 11.844 1 83.88 312 GLU A N 1
ATOM 2472 C CA . GLU A 1 312 ? 12.203 36.906 10.961 1 83.88 312 GLU A CA 1
ATOM 2473 C C . GLU A 1 312 ? 12.57 35.562 11.57 1 83.88 312 GLU A C 1
ATOM 2475 O O . GLU A 1 312 ? 12.688 34.562 10.852 1 83.88 312 GLU A O 1
ATOM 2480 N N . GLN A 1 313 ? 12.773 35.625 12.797 1 82.25 313 GLN A N 1
ATOM 2481 C CA . GLN A 1 313 ? 13.109 34.375 13.5 1 82.25 313 GLN A CA 1
ATOM 2482 C C . GLN A 1 313 ? 11.977 33.375 13.398 1 82.25 313 GLN A C 1
ATOM 2484 O O . GLN A 1 313 ? 12.219 32.188 13.156 1 82.25 313 GLN A O 1
ATOM 2489 N N . ALA A 1 314 ? 10.82 33.875 13.555 1 81.38 314 ALA A N 1
ATOM 2490 C CA . ALA A 1 314 ? 9.656 33 13.484 1 81.38 314 ALA A CA 1
ATOM 2491 C C . ALA A 1 314 ? 9.445 32.469 12.07 1 81.38 314 ALA A C 1
ATOM 2493 O O . ALA A 1 314 ? 8.992 31.328 11.883 1 81.38 314 ALA A O 1
ATOM 2494 N N . ARG A 1 315 ? 9.812 33.25 11.172 1 85.5 315 ARG A N 1
ATOM 2495 C CA . ARG A 1 315 ? 9.688 32.812 9.781 1 85.5 315 ARG A CA 1
ATOM 2496 C C . ARG A 1 315 ? 10.664 31.703 9.453 1 85.5 315 ARG A C 1
ATOM 2498 O O . ARG A 1 315 ? 10.359 30.828 8.641 1 85.5 315 ARG A O 1
ATOM 2505 N N . ALA A 1 316 ? 11.75 31.75 10.141 1 82.5 316 ALA A N 1
ATOM 2506 C CA . ALA A 1 316 ? 12.773 30.734 9.914 1 82.5 316 ALA A CA 1
ATOM 2507 C C . ALA A 1 316 ? 12.391 29.406 10.57 1 82.5 316 ALA A C 1
ATOM 2509 O O . ALA A 1 316 ? 12.922 28.359 10.227 1 82.5 316 ALA A O 1
ATOM 2510 N N . GLU A 1 317 ? 11.383 29.5 11.383 1 85.5 317 GLU A N 1
ATOM 2511 C CA . GLU A 1 317 ? 11.016 28.312 12.156 1 85.5 317 GLU A CA 1
ATOM 2512 C C . GLU A 1 317 ? 9.594 27.875 11.844 1 85.5 317 GLU A C 1
ATOM 2514 O O . GLU A 1 317 ? 8.875 27.406 12.727 1 85.5 317 GLU A O 1
ATOM 2519 N N . LEU A 1 318 ? 9.18 28.156 10.656 1 94 318 LEU A N 1
ATOM 2520 C CA . LEU A 1 318 ? 7.863 27.672 10.281 1 94 318 LEU A CA 1
ATOM 2521 C C . LEU A 1 318 ? 7.766 26.156 10.492 1 94 318 LEU A C 1
ATOM 2523 O O . LEU A 1 318 ? 8.695 25.422 10.156 1 94 318 LEU A O 1
ATOM 2527 N N . PRO A 1 319 ? 6.715 25.656 11.117 1 95.31 319 PRO A N 1
ATOM 2528 C CA . PRO A 1 319 ? 6.555 24.219 11.234 1 95.31 319 PRO A CA 1
ATOM 2529 C C . PRO A 1 319 ? 6.332 23.531 9.883 1 95.31 319 PRO A C 1
ATOM 2531 O O . PRO A 1 319 ? 5.941 24.188 8.914 1 95.31 319 PRO A O 1
ATOM 2534 N N . PHE A 1 320 ? 6.727 22.234 9.867 1 97.31 320 PHE A N 1
ATOM 2535 C CA . PHE A 1 320 ? 6.309 21.5 8.68 1 97.31 320 PHE A CA 1
ATOM 2536 C C . PHE A 1 320 ? 4.785 21.453 8.586 1 97.31 320 PHE A C 1
ATOM 2538 O O . PHE A 1 320 ? 4.09 21.594 9.594 1 97.31 320 PHE A O 1
ATOM 2545 N N . LEU A 1 321 ? 4.262 21.297 7.395 1 98.19 321 LEU A N 1
ATOM 2546 C CA . LEU A 1 321 ? 2.826 21.172 7.16 1 98.19 321 LEU A CA 1
ATOM 2547 C C . LEU A 1 321 ? 2.471 19.781 6.652 1 98.19 321 LEU A C 1
ATOM 2549 O O . LEU A 1 321 ? 2.992 19.344 5.629 1 98.19 321 LEU A O 1
ATOM 2553 N N . PRO A 1 322 ? 1.555 19.109 7.387 1 98.5 322 PRO A N 1
ATOM 2554 C CA . PRO A 1 322 ? 1.129 17.766 6.941 1 98.5 322 PRO A CA 1
ATOM 2555 C C . PRO A 1 322 ? 0.273 17.828 5.676 1 98.5 322 PRO A C 1
ATOM 2557 O O . PRO A 1 322 ? -0.564 18.719 5.527 1 98.5 322 PRO A O 1
ATOM 2560 N N . LEU A 1 323 ? 0.554 16.906 4.832 1 98.31 323 LEU A N 1
ATOM 2561 C CA . LEU A 1 323 ? -0.211 16.672 3.613 1 98.31 323 LEU A CA 1
ATOM 2562 C C . LEU A 1 323 ? -0.666 15.211 3.529 1 98.31 323 LEU A C 1
ATOM 2564 O O . LEU A 1 323 ? 0.017 14.312 4.027 1 98.31 323 LEU A O 1
ATOM 2568 N N . ILE A 1 324 ? -1.841 15.008 2.943 1 98.25 324 ILE A N 1
ATOM 2569 C CA . ILE A 1 324 ? -2.34 13.656 2.721 1 98.25 324 ILE A CA 1
ATOM 2570 C C . ILE A 1 324 ? -2.709 13.477 1.25 1 98.25 324 ILE A C 1
ATOM 2572 O O . ILE A 1 324 ? -3.422 14.305 0.677 1 98.25 324 ILE A O 1
ATOM 2576 N N . LEU A 1 325 ? -2.152 12.5 0.683 1 96.19 325 LEU A N 1
ATOM 2577 C CA . LEU A 1 325 ? -2.514 12.07 -0.664 1 96.19 325 LEU A CA 1
ATOM 2578 C C . LEU A 1 325 ? -3.334 10.789 -0.625 1 96.19 325 LEU A C 1
ATOM 2580 O O . LEU A 1 325 ? -2.898 9.781 -0.054 1 96.19 325 LEU A O 1
ATOM 2584 N N . ILE A 1 326 ? -4.504 10.852 -1.222 1 95.81 326 ILE A N 1
ATOM 2585 C CA . ILE A 1 326 ? -5.355 9.664 -1.287 1 95.81 326 ILE A CA 1
ATOM 2586 C C . ILE A 1 326 ? -5.453 9.18 -2.732 1 95.81 326 ILE A C 1
ATOM 2588 O O . ILE A 1 326 ? -5.777 9.953 -3.633 1 95.81 326 ILE A O 1
ATOM 2592 N N . GLN A 1 327 ? -5.164 7.961 -2.963 1 90.81 327 GLN A N 1
ATOM 2593 C CA . GLN A 1 327 ? -5.363 7.289 -4.242 1 90.81 327 GLN A CA 1
ATOM 2594 C C . GLN A 1 327 ? -6.301 6.098 -4.098 1 90.81 327 GLN A C 1
ATOM 2596 O O . GLN A 1 327 ? -5.871 5.004 -3.721 1 90.81 327 GLN A O 1
ATOM 2601 N N . GLY A 1 328 ? -7.543 6.379 -4.527 1 90.5 328 GLY A N 1
ATOM 2602 C CA . GLY A 1 328 ? -8.539 5.359 -4.25 1 90.5 328 GLY A CA 1
ATOM 2603 C C . GLY A 1 328 ? -8.664 5.027 -2.775 1 90.5 328 GLY A C 1
ATOM 2604 O O . GLY A 1 328 ? -8.945 5.902 -1.957 1 90.5 328 GLY A O 1
ATOM 2605 N N . PRO A 1 329 ? -8.359 3.754 -2.475 1 92.31 329 PRO A N 1
ATOM 2606 C CA . PRO A 1 329 ? -8.5 3.377 -1.066 1 92.31 329 PRO A CA 1
ATOM 2607 C C . PRO A 1 329 ? -7.246 3.67 -0.249 1 92.31 329 PRO A C 1
ATOM 2609 O O . PRO A 1 329 ? -7.27 3.566 0.98 1 92.31 329 PRO A O 1
ATOM 2612 N N . ASP A 1 330 ? -6.168 4.074 -0.872 1 92.38 330 ASP A N 1
ATOM 2613 C CA . ASP A 1 330 ? -4.871 4.152 -0.209 1 92.38 330 ASP A CA 1
ATOM 2614 C C . ASP A 1 330 ? -4.566 5.586 0.232 1 92.38 330 ASP A C 1
ATOM 2616 O O . ASP A 1 330 ? -4.68 6.52 -0.562 1 92.38 330 ASP A O 1
ATOM 2620 N N . TRP A 1 331 ? -4.164 5.738 1.484 1 96.88 331 TRP A N 1
ATOM 2621 C CA . TRP A 1 331 ? -3.873 7.031 2.09 1 96.88 331 TRP A CA 1
ATOM 2622 C C . TRP A 1 331 ? -2.383 7.172 2.383 1 96.88 331 TRP A C 1
ATOM 2624 O O . TRP A 1 331 ? -1.788 6.309 3.035 1 96.88 331 TRP A O 1
ATOM 2634 N N . HIS A 1 332 ? -1.791 8.297 1.939 1 95.06 332 HIS A N 1
ATOM 2635 C CA . HIS A 1 332 ? -0.366 8.547 2.123 1 95.06 332 HIS A CA 1
ATOM 2636 C C . HIS A 1 332 ? -0.126 9.867 2.846 1 95.06 332 HIS A C 1
ATOM 2638 O O . HIS A 1 332 ? -0.755 10.875 2.525 1 95.06 332 HIS A O 1
ATOM 2644 N N . PHE A 1 333 ? 0.771 9.773 3.824 1 97.75 333 PHE A N 1
ATOM 2645 C CA . PHE A 1 333 ? 1.205 10.984 4.516 1 97.75 333 PHE A CA 1
ATOM 2646 C C . PHE A 1 333 ? 2.406 11.602 3.814 1 97.75 333 PHE A C 1
ATOM 2648 O O . PHE A 1 333 ? 3.387 10.914 3.521 1 97.75 333 PHE A O 1
ATOM 2655 N N . LEU A 1 334 ? 2.301 12.82 3.596 1 96.81 334 LEU A N 1
ATOM 2656 C CA . LEU A 1 334 ? 3.393 13.688 3.16 1 96.81 334 LEU A CA 1
ATOM 2657 C C . LEU A 1 334 ? 3.541 14.883 4.094 1 96.81 334 LEU A C 1
ATOM 2659 O O . LEU A 1 334 ? 2.695 15.109 4.961 1 96.81 334 LEU A O 1
ATOM 2663 N N . ALA A 1 335 ? 4.625 15.555 3.936 1 97.81 335 ALA A N 1
ATOM 2664 C CA . ALA A 1 335 ? 4.855 16.797 4.668 1 97.81 335 ALA A CA 1
ATOM 2665 C C . ALA A 1 335 ? 5.633 17.797 3.818 1 97.81 335 ALA A C 1
ATOM 2667 O O . ALA A 1 335 ? 6.324 17.406 2.871 1 97.81 335 ALA A O 1
ATOM 2668 N N . ALA A 1 336 ? 5.434 18.984 4.109 1 97.06 336 ALA A N 1
ATOM 2669 C CA . ALA A 1 336 ? 6.191 20.031 3.441 1 97.06 336 ALA A CA 1
ATOM 2670 C C . ALA A 1 336 ? 6.934 20.906 4.453 1 97.06 336 ALA A C 1
ATOM 2672 O O . ALA A 1 336 ? 6.41 21.203 5.531 1 97.06 336 ALA A O 1
ATOM 2673 N N . THR A 1 337 ? 8.094 21.219 4.117 1 96.19 337 THR A N 1
ATOM 2674 C CA . THR A 1 337 ? 8.875 22.188 4.883 1 96.19 337 THR A CA 1
ATOM 2675 C C . THR A 1 337 ? 9.305 23.359 4 1 96.19 337 THR A C 1
ATOM 2677 O O . THR A 1 337 ? 9.25 23.266 2.771 1 96.19 337 THR A O 1
ATOM 2680 N N . ARG A 1 338 ? 9.656 24.406 4.672 1 93.38 338 ARG A N 1
ATOM 2681 C CA . ARG A 1 338 ? 10.086 25.641 4.012 1 93.38 338 ARG A CA 1
ATOM 2682 C C . ARG A 1 338 ? 11.461 26.078 4.5 1 93.38 338 ARG A C 1
ATOM 2684 O O . ARG A 1 338 ? 11.672 26.25 5.699 1 93.38 338 ARG A O 1
ATOM 2691 N N . LYS A 1 339 ? 12.375 26.094 3.584 1 88.31 339 LYS A N 1
ATOM 2692 C CA . LYS A 1 339 ? 13.727 26.562 3.896 1 88.31 339 LYS A CA 1
ATOM 2693 C C . LYS A 1 339 ? 14.273 27.453 2.785 1 88.31 339 LYS A C 1
ATOM 2695 O O . LYS A 1 339 ? 14.258 27.078 1.613 1 88.31 339 LYS A O 1
ATOM 2700 N N . ASP A 1 340 ? 14.773 28.625 3.133 1 83.44 340 ASP A N 1
ATOM 2701 C CA . ASP A 1 340 ? 15.375 29.562 2.193 1 83.44 340 ASP A CA 1
ATOM 2702 C C . ASP A 1 340 ? 14.453 29.812 0.996 1 83.44 340 ASP A C 1
ATOM 2704 O O . ASP A 1 340 ? 14.875 29.672 -0.154 1 83.44 340 ASP A O 1
ATOM 2708 N N . GLU A 1 341 ? 13.203 29.984 1.2 1 82.56 341 GLU A N 1
ATOM 2709 C CA . GLU A 1 341 ? 12.172 30.344 0.227 1 82.56 341 GLU A CA 1
ATOM 2710 C C . GLU A 1 341 ? 11.859 29.156 -0.694 1 82.56 341 GLU A C 1
ATOM 2712 O O . GLU A 1 341 ? 11.164 29.328 -1.7 1 82.56 341 GLU A O 1
ATOM 2717 N N . ARG A 1 342 ? 12.375 28.062 -0.294 1 88.44 342 ARG A N 1
ATOM 2718 C CA . ARG A 1 342 ? 12.102 26.859 -1.065 1 88.44 342 ARG A CA 1
ATOM 2719 C C . ARG A 1 342 ? 11.242 25.891 -0.269 1 88.44 342 ARG A C 1
ATOM 2721 O O . ARG A 1 342 ? 11.391 25.766 0.949 1 88.44 342 ARG A O 1
ATOM 2728 N N . THR A 1 343 ? 10.375 25.297 -1.002 1 92.94 343 THR A N 1
ATOM 2729 C CA . THR A 1 343 ? 9.508 24.281 -0.39 1 92.94 343 THR A CA 1
ATOM 2730 C C . THR A 1 343 ? 10.039 22.875 -0.663 1 92.94 343 THR A C 1
ATOM 2732 O O . THR A 1 343 ? 10.391 22.562 -1.798 1 92.94 343 THR A O 1
ATOM 2735 N N . TYR A 1 344 ? 10.156 22.109 0.384 1 93.06 344 TYR A N 1
ATOM 2736 C CA . TYR A 1 344 ? 10.555 20.703 0.293 1 93.06 344 TYR A CA 1
ATOM 2737 C C . TYR A 1 344 ? 9.375 19.781 0.616 1 93.06 344 TYR A C 1
ATOM 2739 O O . TYR A 1 344 ? 8.727 19.938 1.65 1 93.06 344 TYR A O 1
ATOM 2747 N N . LEU A 1 345 ? 9.156 18.891 -0.284 1 93.81 345 LEU A N 1
ATOM 2748 C CA . LEU A 1 345 ? 8.109 17.906 -0.061 1 93.81 345 LEU A CA 1
ATOM 2749 C C . LEU A 1 345 ? 8.703 16.578 0.383 1 93.81 345 LEU A C 1
ATOM 2751 O O . LEU A 1 345 ? 9.57 16.016 -0.296 1 93.81 345 LEU A O 1
ATOM 2755 N N . TRP A 1 346 ? 8.203 16.109 1.496 1 93.38 346 TRP A N 1
ATOM 2756 C CA . TRP A 1 346 ? 8.695 14.875 2.084 1 93.38 346 TRP A CA 1
ATOM 2757 C C . TRP A 1 346 ? 7.656 13.766 1.96 1 93.38 346 TRP A C 1
ATOM 2759 O O . TRP A 1 346 ? 6.508 13.93 2.377 1 93.38 346 TRP A O 1
ATOM 2769 N N . GLU A 1 347 ? 8.07 12.602 1.394 1 89.12 347 GLU A N 1
ATOM 2770 C CA . GLU A 1 347 ? 7.176 11.461 1.24 1 89.12 347 GLU A CA 1
ATOM 2771 C C . GLU A 1 347 ? 7.711 10.234 1.978 1 89.12 347 GLU A C 1
ATOM 2773 O O . GLU A 1 347 ? 8.852 10.234 2.441 1 89.12 347 GLU A O 1
ATOM 2778 N N . GLY A 1 348 ? 6.723 9.203 2.188 1 80.12 348 GLY A N 1
ATOM 2779 C CA . GLY A 1 348 ? 7.309 7.945 2.613 1 80.12 348 GLY A CA 1
ATOM 2780 C C . GLY A 1 348 ? 6.484 7.223 3.662 1 80.12 348 GLY A C 1
ATOM 2781 O O . GLY A 1 348 ? 6.938 6.238 4.25 1 80.12 348 GLY A O 1
ATOM 2782 N N . VAL A 1 349 ? 5.242 7.77 3.902 1 90.56 349 VAL A N 1
ATOM 2783 C CA . VAL A 1 349 ? 4.445 7.074 4.91 1 90.56 349 VAL A CA 1
ATOM 2784 C C . VAL A 1 349 ? 3.102 6.668 4.312 1 90.56 349 VAL A C 1
ATOM 2786 O O . VAL A 1 349 ? 2.303 7.52 3.922 1 90.56 349 VAL A O 1
ATOM 2789 N N . HIS A 1 350 ? 2.979 5.375 4.211 1 92.31 350 HIS A N 1
ATOM 2790 C CA . HIS A 1 350 ? 1.663 4.832 3.893 1 92.31 350 HIS A CA 1
ATOM 2791 C C . HIS A 1 350 ? 0.819 4.664 5.152 1 92.31 350 HIS A C 1
ATOM 2793 O O . HIS A 1 350 ? 1.16 3.871 6.031 1 92.31 350 HIS A O 1
ATOM 2799 N N . LEU A 1 351 ? -0.294 5.375 5.242 1 96.69 351 LEU A N 1
ATOM 2800 C CA . LEU A 1 351 ? -1.08 5.434 6.469 1 96.69 351 LEU A CA 1
ATOM 2801 C C . LEU A 1 351 ? -1.994 4.219 6.586 1 96.69 351 LEU A C 1
ATOM 2803 O O . LEU A 1 351 ? -2.346 3.803 7.691 1 96.69 351 LEU A O 1
ATOM 2807 N N . GLY A 1 352 ? -2.43 3.773 5.469 1 94.38 352 GLY A N 1
ATOM 2808 C CA . GLY A 1 3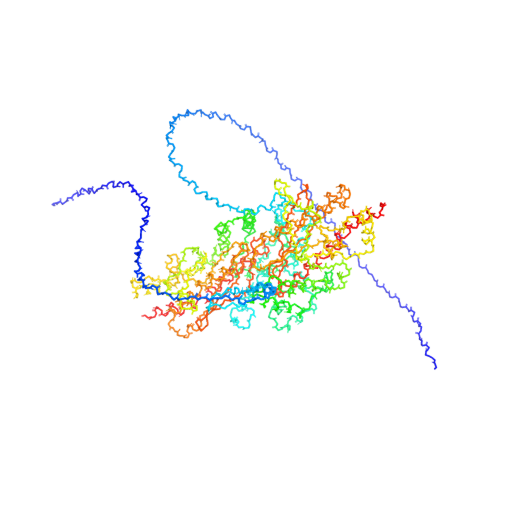52 ? -3.377 2.668 5.449 1 94.38 352 GLY A CA 1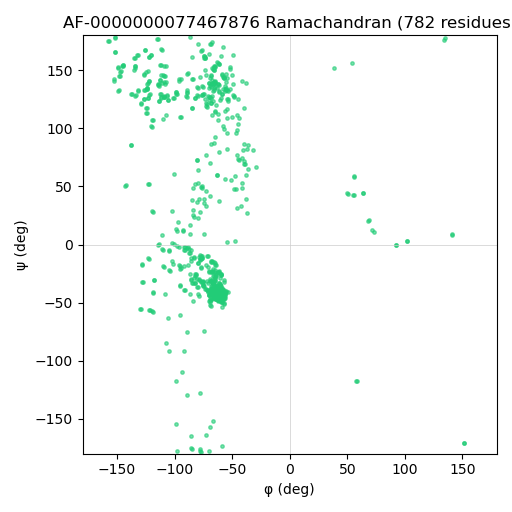
ATOM 2809 C C . GLY A 1 352 ? -4.297 2.691 4.242 1 94.38 352 GLY A C 1
ATOM 2810 O O . GLY A 1 352 ? -4.055 3.432 3.285 1 94.38 352 GLY A O 1
ATOM 2811 N N . SER A 1 353 ? -5.305 1.787 4.328 1 93.5 353 SER A N 1
ATOM 2812 C CA . SER A 1 353 ? -6.258 1.608 3.236 1 93.5 353 SER A CA 1
ATOM 2813 C C . SER A 1 353 ? -7.656 1.299 3.766 1 93.5 353 SER A C 1
ATOM 2815 O O . SER A 1 353 ? -7.801 0.725 4.848 1 93.5 353 SER A O 1
ATOM 2817 N N . THR A 1 354 ? -8.617 1.636 2.973 1 94.75 354 THR A N 1
ATOM 2818 C CA . THR A 1 354 ? -9.992 1.352 3.369 1 94.75 354 THR A CA 1
ATOM 2819 C C . THR A 1 354 ? -10.445 0.002 2.82 1 94.75 354 THR A C 1
ATOM 2821 O O . THR A 1 354 ? -11.609 -0.369 2.957 1 94.75 354 THR A O 1
ATOM 2824 N N . MET A 1 355 ? -9.57 -0.761 2.34 1 88.56 355 MET A N 1
ATOM 2825 C CA . MET A 1 355 ? -9.914 -2.012 1.669 1 88.56 355 MET A CA 1
ATOM 2826 C C . MET A 1 355 ? -10.156 -3.125 2.682 1 88.56 355 MET A C 1
ATOM 2828 O O . MET A 1 355 ? -10.867 -4.09 2.395 1 88.56 355 MET A O 1
ATOM 2832 N N . ALA A 1 356 ? -9.523 -2.969 3.863 1 90.44 356 ALA A N 1
ATOM 2833 C CA . ALA A 1 356 ? -9.609 -4.039 4.855 1 90.44 356 ALA A CA 1
ATOM 2834 C C . ALA A 1 356 ? -9.547 -3.475 6.273 1 90.44 356 ALA A C 1
ATOM 2836 O O . ALA A 1 356 ? -8.898 -2.457 6.52 1 90.44 356 ALA A O 1
ATOM 2837 N N . PRO A 1 357 ? -10.156 -4.195 7.188 1 93.25 357 PRO A N 1
ATOM 2838 C CA . PRO A 1 357 ? -10.148 -3.717 8.57 1 93.25 357 PRO A CA 1
ATOM 2839 C C . PRO A 1 357 ? -8.734 -3.582 9.133 1 93.25 357 PRO A C 1
ATOM 2841 O O . PRO A 1 357 ? -8.445 -2.629 9.867 1 93.25 357 PRO A O 1
ATOM 2844 N N . ARG A 1 358 ? -7.891 -4.457 8.836 1 93.62 358 ARG A N 1
ATOM 2845 C CA . ARG A 1 358 ? -6.539 -4.457 9.391 1 93.62 358 ARG A CA 1
ATOM 2846 C C . ARG A 1 358 ? -5.77 -3.217 8.945 1 93.62 358 ARG A C 1
ATOM 2848 O O . ARG A 1 358 ? -4.75 -2.867 9.547 1 93.62 358 ARG A O 1
ATOM 2855 N N . GLN A 1 359 ? -6.242 -2.607 7.938 1 94.25 359 GLN A N 1
ATOM 2856 C CA . GLN A 1 359 ? -5.613 -1.392 7.434 1 94.25 359 GLN A CA 1
ATOM 2857 C C . GLN A 1 359 ? -6.418 -0.155 7.824 1 94.25 359 GLN A C 1
ATOM 2859 O O . GLN A 1 359 ? -5.883 0.955 7.859 1 94.25 359 GLN A O 1
ATOM 2864 N N . MET A 1 360 ? -7.688 -0.312 8.109 1 96.56 360 MET A N 1
ATOM 2865 C CA . MET A 1 360 ? -8.57 0.817 8.383 1 96.56 360 MET A CA 1
ATOM 2866 C C . MET A 1 360 ? -8.383 1.315 9.812 1 96.56 360 MET A C 1
ATOM 2868 O O . MET A 1 360 ? -8.391 2.523 10.062 1 96.56 360 MET A O 1
ATOM 2872 N N . TYR A 1 361 ? -8.273 0.429 10.742 1 98 361 TYR A N 1
ATOM 2873 C CA . TYR A 1 361 ? -8.07 0.859 12.117 1 98 361 TYR A CA 1
ATOM 2874 C C . TYR A 1 361 ? -6.773 1.646 12.258 1 98 361 TYR A C 1
ATOM 2876 O O . TYR A 1 361 ? -6.758 2.73 12.844 1 98 361 TYR A O 1
ATOM 2884 N N . PRO A 1 362 ? -5.656 1.094 11.672 1 97.94 362 PRO A N 1
ATOM 2885 C CA . PRO A 1 362 ? -4.43 1.895 11.664 1 97.94 362 PRO A CA 1
ATOM 2886 C C . PRO A 1 362 ? -4.609 3.246 10.977 1 97.94 362 PRO A C 1
ATOM 2888 O O . PRO A 1 362 ? -4.074 4.254 11.445 1 97.94 362 PRO A O 1
ATOM 2891 N N . LEU A 1 363 ? -5.332 3.252 9.922 1 98.44 363 LEU A N 1
ATOM 2892 C CA . LEU A 1 363 ? -5.566 4.492 9.188 1 98.44 363 LEU A CA 1
ATOM 2893 C C . LEU A 1 363 ? -6.227 5.535 10.086 1 98.44 363 LEU A C 1
ATOM 2895 O O . LEU A 1 363 ? -5.773 6.68 10.148 1 98.44 363 LEU A O 1
ATOM 2899 N N . ILE A 1 364 ? -7.27 5.121 10.758 1 98.69 364 ILE A N 1
ATOM 2900 C CA . ILE A 1 364 ? -7.992 6.039 11.633 1 98.69 364 ILE A CA 1
ATOM 2901 C C . ILE A 1 364 ? -7.07 6.512 12.75 1 98.69 364 ILE A C 1
ATOM 2903 O O . ILE A 1 364 ? -7.047 7.699 13.086 1 98.69 364 ILE A O 1
ATOM 2907 N N . ALA A 1 365 ? -6.336 5.621 13.305 1 98.69 365 ALA A N 1
ATOM 2908 C CA . ALA A 1 365 ? -5.395 5.984 14.367 1 98.69 365 ALA A CA 1
ATOM 2909 C C . ALA A 1 365 ? -4.363 6.992 13.859 1 98.69 365 ALA A C 1
ATOM 2911 O O . ALA A 1 365 ? -4.035 7.953 14.555 1 98.69 365 ALA A O 1
ATOM 2912 N N . CYS A 1 366 ? -3.854 6.762 12.688 1 98.69 366 CYS A N 1
ATOM 2913 C CA . CYS A 1 366 ? -2.871 7.652 12.086 1 98.69 366 CYS A CA 1
ATOM 2914 C C . CYS A 1 366 ? -3.459 9.039 11.867 1 98.69 366 CYS A C 1
ATOM 2916 O O . CYS A 1 366 ? -2.822 10.047 12.18 1 98.69 366 CYS A O 1
ATOM 2918 N N . LEU A 1 367 ? -4.656 9.047 11.328 1 98.75 367 LEU A N 1
ATOM 2919 C CA . LEU A 1 367 ? -5.32 10.32 11.102 1 98.75 367 LEU A CA 1
ATOM 2920 C C . LEU A 1 367 ? -5.512 11.078 12.406 1 98.75 367 LEU A C 1
ATOM 2922 O O . LEU A 1 367 ? -5.25 12.281 12.484 1 98.75 367 LEU A O 1
ATOM 2926 N N . GLN A 1 368 ? -5.91 10.422 13.383 1 98.75 368 GLN A N 1
ATOM 2927 C CA . GLN A 1 368 ? -6.121 11.047 14.688 1 98.75 368 GLN A CA 1
ATOM 2928 C C . GLN A 1 368 ? -4.805 11.547 15.266 1 98.75 368 GLN A C 1
ATOM 2930 O O . GLN A 1 368 ? -4.766 12.602 15.914 1 98.75 368 GLN A O 1
ATOM 2935 N N . ARG A 1 369 ? -3.75 10.844 15.055 1 98.69 369 ARG A N 1
ATOM 2936 C CA . ARG A 1 369 ? -2.443 11.305 15.508 1 98.69 369 ARG A CA 1
ATOM 2937 C C . ARG A 1 369 ? -2.043 12.594 14.805 1 98.69 369 ARG A C 1
ATOM 2939 O O . ARG A 1 369 ? -1.434 13.477 15.414 1 98.69 369 ARG A O 1
ATOM 2946 N N . VAL A 1 370 ? -2.355 12.688 13.531 1 98.62 370 VAL A N 1
ATOM 2947 C CA . VAL A 1 370 ? -2.109 13.914 12.781 1 98.62 370 VAL A CA 1
ATOM 2948 C C . VAL A 1 370 ? -2.947 15.047 13.367 1 98.62 370 VAL A C 1
ATOM 2950 O O . VAL A 1 370 ? -2.475 16.188 13.484 1 98.62 370 VAL A O 1
ATOM 2953 N N . GLY A 1 371 ? -4.172 14.703 13.742 1 98.56 371 GLY A N 1
ATOM 2954 C CA . GLY A 1 371 ? -5.004 15.688 14.422 1 98.56 371 GLY A CA 1
ATOM 2955 C C . GLY A 1 371 ? -4.414 16.172 15.734 1 98.56 371 GLY A C 1
ATOM 2956 O O . GLY A 1 371 ? -4.473 17.359 16.047 1 98.56 371 GLY A O 1
ATOM 2957 N N . ILE A 1 372 ? -3.893 15.258 16.438 1 98.56 372 ILE A N 1
ATOM 2958 C CA . ILE A 1 372 ? -3.258 15.609 17.703 1 98.56 372 ILE A CA 1
ATOM 2959 C C . ILE A 1 372 ? -2.072 16.531 17.453 1 98.56 372 ILE A C 1
ATOM 2961 O O . ILE A 1 372 ? -1.868 17.516 18.172 1 98.56 372 ILE A O 1
ATOM 2965 N N . TRP A 1 373 ? -1.294 16.188 16.469 1 98.56 373 TRP A N 1
ATOM 2966 C CA . TRP A 1 373 ? -0.19 17.078 16.094 1 98.56 373 TRP A CA 1
ATOM 2967 C C . TRP A 1 373 ? -0.696 18.469 15.766 1 98.56 373 TRP A C 1
ATOM 2969 O O . TRP A 1 373 ? -0.083 19.469 16.156 1 98.56 373 TRP A O 1
ATOM 2979 N N . ALA A 1 374 ? -1.782 18.625 15.008 1 98.44 374 ALA A N 1
ATOM 2980 C CA . ALA A 1 374 ? -2.377 19.906 14.656 1 98.44 374 ALA A CA 1
ATOM 2981 C C . ALA A 1 374 ? -2.713 20.719 15.898 1 98.44 374 ALA A C 1
ATOM 2983 O O . ALA A 1 374 ? -2.443 21.922 15.961 1 98.44 374 ALA A O 1
ATOM 2984 N N . LEU A 1 375 ? -3.223 20.062 16.875 1 97.88 375 LEU A N 1
ATOM 2985 C CA . LEU A 1 375 ? -3.721 20.75 18.078 1 97.88 375 LEU A CA 1
ATOM 2986 C C . LEU A 1 375 ? -2.59 21.016 19.062 1 97.88 375 LEU A C 1
ATOM 2988 O O . LEU A 1 375 ? -2.586 22.031 19.75 1 97.88 375 LEU A O 1
ATOM 2992 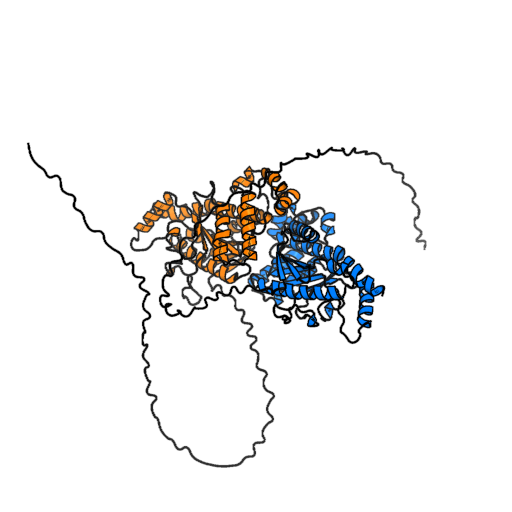N N . ASP A 1 376 ? -1.621 20.109 19.094 1 97.5 376 ASP A N 1
ATOM 2993 C CA . ASP A 1 376 ? -0.609 20.188 20.141 1 97.5 376 ASP A CA 1
ATOM 2994 C C . ASP A 1 376 ? 0.63 20.938 19.641 1 97.5 376 ASP A C 1
ATOM 2996 O O . ASP A 1 376 ? 1.449 21.391 20.453 1 97.5 376 ASP A O 1
ATOM 3000 N N . VAL A 1 377 ? 0.744 21.031 18.359 1 97.44 377 VAL A N 1
ATOM 3001 C CA . VAL A 1 377 ? 1.97 21.625 17.844 1 97.44 377 VAL A CA 1
ATOM 3002 C C . VAL A 1 377 ? 1.631 22.859 17 1 97.44 377 VAL A C 1
ATOM 3004 O O . VAL A 1 377 ? 2.07 23.969 17.312 1 97.44 377 VAL A O 1
ATOM 3007 N N . TYR A 1 378 ? 0.812 22.719 16 1 97.75 378 TYR A N 1
ATOM 3008 C CA . TYR A 1 378 ? 0.557 23.812 15.07 1 97.75 378 TYR A CA 1
ATOM 3009 C C . TYR A 1 378 ? -0.246 24.922 15.734 1 97.75 378 TYR A C 1
ATOM 3011 O O . TYR A 1 378 ? 0.071 26.109 15.578 1 97.75 378 TYR A O 1
ATOM 3019 N N . GLU A 1 379 ? -1.318 24.562 16.391 1 97.62 379 GLU A N 1
ATOM 3020 C CA . GLU A 1 379 ? -2.193 25.562 16.984 1 97.62 379 GLU A CA 1
ATOM 3021 C C . GLU A 1 379 ? -1.426 26.469 17.953 1 97.62 379 GLU A C 1
ATOM 3023 O O . GLU A 1 379 ? -1.504 27.688 17.875 1 97.62 379 GLU A O 1
ATOM 3028 N N . PRO A 1 380 ? -0.658 25.875 18.906 1 96.56 380 PRO A N 1
ATOM 3029 C CA . PRO A 1 380 ? 0.128 26.734 19.781 1 96.56 380 PRO A CA 1
ATOM 3030 C C . PRO A 1 380 ? 1.125 27.609 19.016 1 96.56 380 PRO A C 1
ATOM 3032 O O . PRO A 1 380 ? 1.362 28.75 19.375 1 96.56 380 PRO A O 1
ATOM 3035 N N . TRP A 1 381 ? 1.712 27.062 18.031 1 96 381 TRP A N 1
ATOM 3036 C CA . TRP A 1 381 ? 2.629 27.844 17.203 1 96 381 TRP A CA 1
ATOM 3037 C C . TRP A 1 381 ? 1.909 29.031 16.562 1 96 381 TRP A C 1
ATOM 3039 O O . TRP A 1 381 ? 2.41 30.156 16.578 1 96 381 TRP A O 1
ATOM 3049 N N . PHE A 1 382 ? 0.764 28.828 15.938 1 96.62 382 PHE A N 1
ATOM 3050 C CA . PHE A 1 382 ? -0.034 29.844 15.273 1 96.62 382 PHE A CA 1
ATOM 3051 C C . PHE A 1 382 ? -0.477 30.922 16.266 1 96.62 382 PHE A C 1
ATOM 3053 O O . PHE A 1 382 ? -0.446 32.125 15.945 1 96.62 382 PHE A O 1
ATOM 3060 N N . ASP A 1 383 ? -0.823 30.453 17.391 1 96.12 383 ASP A N 1
ATOM 3061 C CA . ASP A 1 383 ? -1.255 31.375 18.453 1 96.12 383 ASP A CA 1
ATOM 3062 C C . ASP A 1 383 ? -0.12 32.312 18.875 1 96.12 383 ASP A C 1
ATOM 3064 O O . ASP A 1 383 ? -0.308 33.5 18.969 1 96.12 383 ASP A O 1
ATOM 3068 N N . ARG A 1 384 ? 0.99 31.75 19.047 1 94.75 384 ARG A N 1
ATOM 3069 C CA . ARG A 1 384 ? 2.139 32.5 19.562 1 94.75 384 ARG A CA 1
ATOM 3070 C C . ARG A 1 384 ? 2.684 33.438 18.5 1 94.75 384 ARG A C 1
ATOM 3072 O O . ARG A 1 384 ? 3.092 34.562 18.812 1 94.75 384 ARG A O 1
ATOM 3079 N N . ASN A 1 385 ? 2.688 32.969 17.281 1 95.19 385 ASN A N 1
ATOM 3080 C CA . ASN A 1 385 ? 3.461 33.719 16.281 1 95.19 385 ASN A CA 1
ATOM 3081 C C . ASN A 1 385 ? 2.564 34.562 15.398 1 95.19 385 ASN A C 1
ATOM 3083 O O . ASN A 1 385 ? 3.045 35.469 14.711 1 95.19 385 ASN A O 1
ATOM 3087 N N . VAL A 1 386 ? 1.273 34.312 15.422 1 95.12 386 VAL A N 1
ATOM 3088 C CA . VAL A 1 386 ? 0.367 35.062 14.562 1 95.12 386 VAL A CA 1
ATOM 3089 C C . VAL A 1 386 ? -0.669 35.812 1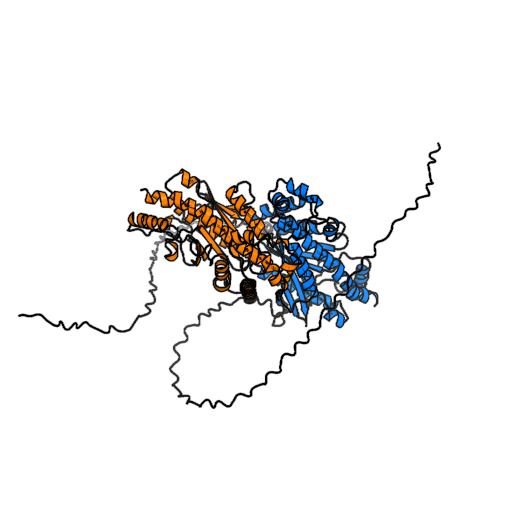5.414 1 95.12 386 VAL A C 1
ATOM 3091 O O . VAL A 1 386 ? -0.717 37.031 15.438 1 95.12 386 VAL A O 1
ATOM 3094 N N . VAL A 1 387 ? -1.378 35.094 16.203 1 95.81 387 VAL A N 1
ATOM 3095 C CA . VAL A 1 387 ? -2.512 35.625 16.953 1 95.81 387 VAL A CA 1
ATOM 3096 C C . VAL A 1 387 ? -2.014 36.562 18.016 1 95.81 387 VAL A C 1
ATOM 3098 O O . VAL A 1 387 ? -2.473 37.719 18.109 1 95.81 387 VAL A O 1
ATOM 3101 N N . ASP A 1 388 ? -1.073 36.125 18.844 1 94.94 388 ASP A N 1
ATOM 3102 C CA . ASP A 1 388 ? -0.537 36.938 19.922 1 94.94 388 ASP A CA 1
ATOM 3103 C C . ASP A 1 388 ? 0.059 38.25 19.391 1 94.94 388 ASP A C 1
ATOM 3105 O O . ASP A 1 388 ? -0.115 39.312 19.984 1 94.94 388 ASP A O 1
ATOM 3109 N N . VAL A 1 389 ? 0.713 38.125 18.344 1 92.75 389 VAL A N 1
ATOM 3110 C CA . VAL A 1 389 ? 1.391 39.25 17.766 1 92.75 389 VAL A CA 1
ATOM 3111 C C . VAL A 1 389 ? 0.359 40.281 17.266 1 92.75 389 VAL A C 1
ATOM 3113 O O . VAL A 1 389 ? 0.5 41.469 17.516 1 92.75 389 VAL A O 1
ATOM 3116 N N . LEU A 1 390 ? -0.637 39.844 16.625 1 91.44 390 LEU A N 1
ATOM 3117 C CA . LEU A 1 390 ? -1.679 40.719 16.094 1 91.44 390 LEU A CA 1
ATOM 3118 C C . LEU A 1 390 ? -2.467 41.375 17.234 1 91.44 390 LEU A C 1
ATOM 3120 O O . LEU A 1 390 ? -2.895 42.531 17.109 1 91.44 390 LEU A O 1
ATOM 3124 N N . LEU A 1 391 ? -2.621 40.688 18.297 1 93.62 391 LEU A N 1
ATOM 3125 C CA . LEU A 1 391 ? -3.439 41.188 19.391 1 93.62 391 LEU A CA 1
ATOM 3126 C C . LEU A 1 391 ? -2.641 42.156 20.266 1 93.62 391 LEU A C 1
ATOM 3128 O O . LEU A 1 391 ? -3.217 42.969 20.969 1 93.62 391 LEU A O 1
ATOM 3132 N N . ARG A 1 392 ? -1.425 42 20.297 1 88.94 392 ARG A N 1
ATOM 3133 C CA . ARG A 1 392 ? -0.582 42.938 21.047 1 88.94 392 ARG A CA 1
ATOM 3134 C C . ARG A 1 392 ? -0.453 44.25 20.312 1 88.94 392 ARG A C 1
ATOM 3136 O O . ARG A 1 392 ? -0.269 45.312 20.938 1 88.94 392 ARG A O 1
ATOM 3143 N N . ASP A 1 393 ? -0.396 44.281 19.125 1 74.19 393 ASP A N 1
ATOM 3144 C CA . ASP A 1 393 ? -0.262 45.531 18.344 1 74.19 393 ASP A CA 1
ATOM 3145 C C . ASP A 1 393 ? -1.592 46.281 18.281 1 74.19 393 ASP A C 1
ATOM 3147 O O . ASP A 1 393 ? -1.615 47.5 18.141 1 74.19 393 ASP A O 1
ATOM 3151 N N . MET B 1 1 ? 56 -57.219 -44.25 1 17.91 1 MET B N 1
ATOM 3152 C CA . MET B 1 1 ? 55.812 -56.781 -45.625 1 17.91 1 MET B CA 1
ATOM 3153 C C . MET B 1 1 ? 55.406 -55.312 -45.688 1 17.91 1 MET B C 1
ATOM 3155 O O . MET B 1 1 ? 55.281 -54.656 -44.656 1 17.91 1 MET B O 1
ATOM 3159 N N . SER B 1 2 ? 54.125 -55.125 -46.188 1 17.58 2 SER B N 1
ATOM 3160 C CA . SER B 1 2 ? 53.719 -54.188 -47.219 1 17.58 2 SER B CA 1
ATOM 3161 C C . SER B 1 2 ? 53.594 -52.75 -46.656 1 17.58 2 SER B C 1
ATOM 3163 O O . SER B 1 2 ? 53.625 -52.562 -45.438 1 17.58 2 SER B O 1
ATOM 3165 N N . ARG B 1 3 ? 52.344 -51.969 -46.875 1 16.77 3 ARG B N 1
ATOM 3166 C CA . ARG B 1 3 ? 52.031 -50.812 -47.75 1 16.77 3 ARG B CA 1
ATOM 3167 C C . ARG B 1 3 ? 51.938 -49.531 -46.906 1 16.77 3 ARG B C 1
ATOM 3169 O O . ARG B 1 3 ? 52.562 -48.531 -47.25 1 16.77 3 ARG B O 1
ATOM 3176 N N . GLN B 1 4 ? 50.562 -49.156 -46.375 1 17.11 4 GLN B N 1
ATOM 3177 C CA . GLN B 1 4 ? 49.875 -48 -46.938 1 17.11 4 GLN B CA 1
ATOM 3178 C C . GLN B 1 4 ? 50.281 -46.719 -46.219 1 17.11 4 GLN B C 1
ATOM 3180 O O . GLN B 1 4 ? 50.781 -46.75 -45.125 1 17.11 4 GLN B O 1
ATOM 3185 N N . SER B 1 5 ? 49.719 -45.5 -46.688 1 16.89 5 SER B N 1
ATOM 3186 C CA . SER B 1 5 ? 49.812 -44.156 -47.219 1 16.89 5 SER B CA 1
ATOM 3187 C C . SER B 1 5 ? 49.438 -43.125 -46.156 1 16.89 5 SER B C 1
ATOM 3189 O O . SER B 1 5 ? 48.469 -43.312 -45.438 1 16.89 5 SER B O 1
ATOM 3191 N N . LYS B 1 6 ? 50.375 -42.25 -45.594 1 20.81 6 LYS B N 1
ATOM 3192 C CA . LYS B 1 6 ? 50.594 -41.094 -44.75 1 20.81 6 LYS B CA 1
ATOM 3193 C C . LYS B 1 6 ? 49.688 -39.938 -45.188 1 20.81 6 LYS B C 1
ATOM 3195 O O . LYS B 1 6 ? 50.031 -39.156 -46.062 1 20.81 6 LYS B O 1
ATOM 3200 N N . ARG B 1 7 ? 48.281 -40.188 -45.25 1 17.58 7 ARG B N 1
ATOM 3201 C CA . ARG B 1 7 ? 47.5 -39.219 -46.062 1 17.58 7 ARG B CA 1
ATOM 3202 C C . ARG B 1 7 ? 47.656 -37.812 -45.5 1 17.58 7 ARG B C 1
ATOM 3204 O O . ARG B 1 7 ? 47.656 -37.625 -44.281 1 17.58 7 ARG B O 1
ATOM 3211 N N . PRO B 1 8 ? 48.094 -36.781 -46.375 1 21.23 8 PRO B N 1
ATOM 3212 C CA . PRO B 1 8 ? 48.406 -35.375 -46.312 1 21.23 8 PRO B CA 1
ATOM 3213 C C . PRO B 1 8 ? 47.219 -34.5 -45.938 1 21.23 8 PRO B C 1
ATOM 3215 O O . PRO B 1 8 ? 46.219 -34.438 -46.656 1 21.23 8 PRO B O 1
ATOM 3218 N N . PHE B 1 9 ? 46.594 -34.688 -44.781 1 19.75 9 PHE B N 1
ATOM 3219 C CA . PHE B 1 9 ? 45.281 -34.094 -44.656 1 19.75 9 PHE B CA 1
ATOM 3220 C C . PHE B 1 9 ? 45.344 -32.594 -44.906 1 19.75 9 PHE B C 1
ATOM 3222 O O . PHE B 1 9 ? 46.094 -31.859 -44.25 1 19.75 9 PHE B O 1
ATOM 3229 N N . GLN B 1 10 ? 45 -32.094 -46.125 1 17.27 10 GLN B N 1
ATOM 3230 C CA . GLN B 1 10 ? 45 -30.828 -46.875 1 17.27 10 GLN B CA 1
ATOM 3231 C C . GLN B 1 10 ? 44.156 -29.766 -46.219 1 17.27 10 GLN B C 1
ATOM 3233 O O . GLN B 1 10 ? 44.375 -28.562 -46.438 1 17.27 10 GLN B O 1
ATOM 3238 N N . ASP B 1 11 ? 43.125 -30.141 -45.5 1 17.97 11 ASP B N 1
ATOM 3239 C CA . ASP B 1 11 ? 41.969 -29.328 -45.906 1 17.97 11 ASP B CA 1
ATOM 3240 C C . ASP B 1 11 ? 42.25 -27.844 -45.719 1 17.97 11 ASP B C 1
ATOM 3242 O O . ASP B 1 11 ? 43.125 -27.469 -44.938 1 17.97 11 ASP B O 1
ATOM 3246 N N . GLY B 1 12 ? 41.312 -26.984 -46.281 1 16.97 12 GLY B N 1
ATOM 3247 C CA . GLY B 1 12 ? 40.938 -25.797 -47.031 1 16.97 12 GLY B CA 1
ATOM 3248 C C . GLY B 1 12 ? 40.844 -24.547 -46.188 1 16.97 12 GLY B C 1
ATOM 3249 O O . GLY B 1 12 ? 40.875 -24.641 -44.969 1 16.97 12 GLY B O 1
ATOM 3250 N N . ASP B 1 13 ? 40.188 -23.438 -46.75 1 18.39 13 ASP B N 1
ATOM 3251 C CA . ASP B 1 13 ? 40.188 -22.031 -47.125 1 18.39 13 ASP B CA 1
ATOM 3252 C C . ASP B 1 13 ? 39.531 -21.188 -46.031 1 18.39 13 ASP B C 1
ATOM 3254 O O . ASP B 1 13 ? 38.656 -21.672 -45.312 1 18.39 13 ASP B O 1
ATOM 3258 N N . ASP B 1 14 ? 40.062 -19.969 -45.719 1 20.64 14 ASP B N 1
ATOM 3259 C CA . ASP B 1 14 ? 40.094 -18.75 -44.938 1 20.64 14 ASP B CA 1
ATOM 3260 C C . ASP B 1 14 ? 38.812 -17.938 -45.094 1 20.64 14 ASP B C 1
ATOM 3262 O O . ASP B 1 14 ? 38.844 -16.812 -45.594 1 20.64 14 ASP B O 1
ATOM 3266 N N . ARG B 1 15 ? 37.625 -18.594 -45.188 1 18.16 15 ARG B N 1
ATOM 3267 C CA . ARG B 1 15 ? 36.562 -17.734 -45.719 1 18.16 15 ARG B CA 1
ATOM 3268 C C . ARG B 1 15 ? 36.406 -16.469 -44.906 1 18.16 15 ARG B C 1
ATOM 3270 O O . ARG B 1 15 ? 36.406 -16.516 -43.656 1 18.16 15 ARG B O 1
ATOM 3277 N N . GLU B 1 16 ? 36.281 -15.289 -45.594 1 18.12 16 GLU B N 1
ATOM 3278 C CA . GLU B 1 16 ? 36.312 -13.836 -45.469 1 18.12 16 GLU B CA 1
ATOM 3279 C C . GLU B 1 16 ? 35.125 -13.344 -44.625 1 18.12 16 GLU B C 1
ATOM 3281 O O . GLU B 1 16 ? 34.188 -14.094 -44.375 1 18.12 16 GLU B O 1
ATOM 3286 N N . GLU B 1 17 ? 34.562 -11.977 -44.844 1 18.39 17 GLU B N 1
ATOM 3287 C CA . GLU B 1 17 ? 34.344 -10.641 -44.312 1 18.39 17 GLU B CA 1
ATOM 3288 C C . GLU B 1 17 ? 32.875 -10.414 -43.938 1 18.39 17 GLU B C 1
ATOM 3290 O O . GLU B 1 17 ? 32.594 -10 -42.812 1 18.39 17 GLU B O 1
ATOM 3295 N N . ASN B 1 18 ? 31.859 -9.992 -44.906 1 18.84 18 ASN B N 1
ATOM 3296 C CA . ASN B 1 18 ? 31.203 -8.695 -45 1 18.84 18 ASN B CA 1
ATOM 3297 C C . ASN B 1 18 ? 29.797 -8.75 -44.375 1 18.84 18 ASN B C 1
ATOM 3299 O O . ASN B 1 18 ? 28.906 -9.414 -44.875 1 18.84 18 ASN B O 1
ATOM 3303 N N . TYR B 1 19 ? 29.453 -9.016 -43.219 1 18.84 19 TYR B N 1
ATOM 3304 C CA . TYR B 1 19 ? 28.078 -9.258 -42.812 1 18.84 19 TYR B CA 1
ATOM 3305 C C . TYR B 1 19 ? 27.219 -8.016 -43.062 1 18.84 19 TYR B C 1
ATOM 3307 O O . TYR B 1 19 ? 27.375 -7.008 -42.375 1 18.84 19 TYR B O 1
ATOM 3315 N N . VAL B 1 20 ? 26.75 -7.746 -44.312 1 18.17 20 VAL B N 1
ATOM 3316 C CA . VAL B 1 20 ? 25.969 -6.578 -44.719 1 18.17 20 VAL B CA 1
ATOM 3317 C C . VAL B 1 20 ? 24.625 -6.578 -43.969 1 18.17 20 VAL B C 1
ATOM 3319 O O . VAL B 1 20 ? 24 -7.629 -43.812 1 18.17 20 VAL B O 1
ATOM 3322 N N . GLU B 1 21 ? 24.172 -5.41 -43.406 1 19.45 21 GLU B N 1
ATOM 3323 C CA . GLU B 1 21 ? 23.109 -4.758 -42.625 1 19.45 21 GLU B CA 1
ATOM 3324 C C . GLU B 1 21 ? 21.828 -4.668 -43.438 1 19.45 21 GLU B C 1
ATOM 3326 O O . GLU B 1 21 ? 21.484 -3.609 -43.969 1 19.45 21 GLU B O 1
ATOM 3331 N N . SER B 1 22 ? 21.344 -5.688 -44.25 1 18.39 22 SER B N 1
ATOM 3332 C CA . SER B 1 22 ? 20.297 -5.332 -45.219 1 18.39 22 SER B CA 1
ATOM 3333 C C . SER B 1 22 ? 19 -4.969 -44.5 1 18.39 22 SER B C 1
ATOM 3335 O O . SER B 1 22 ? 18.5 -5.746 -43.688 1 18.39 22 SER B O 1
ATOM 3337 N N . GLY B 1 23 ? 18.594 -3.701 -44.531 1 19.59 23 GLY B N 1
ATOM 3338 C CA . GLY B 1 23 ? 17.5 -2.828 -44.125 1 19.59 23 GLY B CA 1
ATOM 3339 C C . GLY B 1 23 ? 16.188 -3.145 -44.844 1 19.59 23 GLY B C 1
ATOM 3340 O O . GLY B 1 23 ? 16.141 -3.148 -46.062 1 19.59 23 GLY B O 1
ATOM 3341 N N . PRO B 1 24 ? 15.32 -4.07 -44.375 1 17.75 24 PRO B N 1
ATOM 3342 C CA . PRO B 1 24 ? 14.25 -4.523 -45.25 1 17.75 24 PRO B CA 1
ATOM 3343 C C . PRO B 1 24 ? 13.438 -3.369 -45.844 1 17.75 24 PRO B C 1
ATOM 3345 O O . PRO B 1 24 ? 13.406 -2.277 -45.281 1 17.75 24 PRO B O 1
ATOM 3348 N N . SER B 1 25 ? 12.844 -3.605 -47.125 1 17.19 25 SER B N 1
ATOM 3349 C CA . SER B 1 25 ? 12.164 -3 -48.25 1 17.19 25 SER B CA 1
ATOM 3350 C C . SER B 1 25 ? 10.75 -2.564 -47.875 1 17.19 25 SER B C 1
ATOM 3352 O O . SER B 1 25 ? 10.023 -3.303 -47.219 1 17.19 25 SER B O 1
ATOM 3354 N N . SER B 1 26 ? 10.266 -1.298 -48.25 1 18.73 26 SER B N 1
ATOM 3355 C CA . SER B 1 26 ? 9.258 -0.243 -48.281 1 18.73 26 SER B CA 1
ATOM 3356 C C . SER B 1 26 ? 8.102 -0.591 -49.219 1 18.73 26 SER B C 1
ATOM 3358 O O . SER B 1 26 ? 7.188 0.211 -49.406 1 18.73 26 SER B O 1
ATOM 3360 N N . HIS B 1 27 ? 7.855 -1.795 -49.844 1 16.98 27 HIS B N 1
ATOM 3361 C CA . HIS B 1 27 ? 7.129 -1.524 -51.094 1 16.98 27 HIS B CA 1
ATOM 3362 C C . HIS B 1 27 ? 5.727 -0.999 -50.812 1 16.98 27 HIS B C 1
ATOM 3364 O O . HIS B 1 27 ? 5.191 -1.209 -49.719 1 16.98 27 HIS B O 1
ATOM 3370 N N . TYR B 1 28 ? 4.91 -0.55 -52.031 1 18.12 28 TYR B N 1
ATOM 3371 C CA . TYR B 1 28 ? 4.086 0.4 -52.75 1 18.12 28 TYR B CA 1
ATOM 3372 C C . TYR B 1 28 ? 2.654 -0.107 -52.875 1 18.12 28 TYR B C 1
ATOM 3374 O O . TYR B 1 28 ? 1.771 0.62 -53.344 1 18.12 28 TYR B O 1
ATOM 3382 N N . LEU B 1 29 ? 2.006 -1.194 -52.312 1 17.55 29 LEU B N 1
ATOM 3383 C CA . LEU B 1 29 ? 1.018 -1.697 -53.25 1 17.55 29 LEU B CA 1
ATOM 3384 C C . LEU B 1 29 ? -0.085 -0.669 -53.5 1 17.55 29 LEU B C 1
ATOM 3386 O O . LEU B 1 29 ? -0.565 -0.043 -52.531 1 17.55 29 LEU B O 1
ATOM 3390 N N . ARG B 1 30 ? -0.544 -0.393 -54.75 1 17.89 30 ARG B N 1
ATOM 3391 C CA . ARG B 1 30 ? -1.27 0.474 -55.688 1 17.89 30 ARG B CA 1
ATOM 3392 C C . ARG B 1 30 ? -2.775 0.279 -55.531 1 17.89 30 ARG B C 1
ATOM 3394 O O . ARG B 1 30 ? -3.336 -0.669 -56.094 1 17.89 30 ARG B O 1
ATOM 3401 N N . ILE B 1 31 ? -3.393 0.115 -54.438 1 19.16 31 ILE B N 1
ATOM 3402 C CA . ILE B 1 31 ? -4.777 -0.303 -54.594 1 19.16 31 ILE B CA 1
ATOM 3403 C C . ILE B 1 31 ? -5.508 0.692 -55.5 1 19.16 31 ILE B C 1
ATOM 3405 O O . ILE B 1 31 ? -5.457 1.902 -55.281 1 19.16 31 ILE B O 1
ATOM 3409 N N . GLN B 1 32 ? -6.008 0.25 -56.719 1 17.53 32 GLN B N 1
ATOM 3410 C CA . GLN B 1 32 ? -6.613 0.768 -57.938 1 17.53 32 GLN B CA 1
ATOM 3411 C C . GLN B 1 32 ? -7.863 1.584 -57.625 1 17.53 32 GLN B C 1
ATOM 3413 O O . GLN B 1 32 ? -8.641 1.227 -56.75 1 17.53 32 GLN B O 1
ATOM 3418 N N . ASN B 1 33 ? -8.008 2.84 -58.281 1 17.97 33 ASN B N 1
ATOM 3419 C CA . ASN B 1 33 ? -8.703 4.117 -58.406 1 17.97 33 ASN B CA 1
ATOM 3420 C C . ASN B 1 33 ? -10.039 3.951 -59.125 1 17.97 33 ASN B C 1
ATOM 3422 O O . ASN B 1 33 ? -10.633 4.934 -59.562 1 17.97 33 ASN B O 1
ATOM 3426 N N . ASN B 1 34 ? -10.789 2.752 -59.094 1 18.12 34 ASN B N 1
ATOM 3427 C CA . ASN B 1 34 ? -11.656 2.764 -60.25 1 18.12 34 ASN B CA 1
ATOM 3428 C C . ASN B 1 34 ? -12.648 3.926 -60.219 1 18.12 34 ASN B C 1
ATOM 3430 O O . ASN B 1 34 ? -13.195 4.242 -59.156 1 18.12 34 ASN B O 1
ATOM 3434 N N . PRO B 1 35 ? -12.891 4.629 -61.375 1 20.66 35 PRO B N 1
ATOM 3435 C CA . PRO B 1 35 ? -13.445 5.93 -61.75 1 20.66 35 PRO B CA 1
ATOM 3436 C C . PRO B 1 35 ? -14.969 5.914 -61.844 1 20.66 35 PRO B C 1
ATOM 3438 O O . PRO B 1 35 ? -15.586 6.914 -62.219 1 20.66 35 PRO B O 1
ATOM 3441 N N . PRO B 1 36 ? -15.812 5.367 -60.844 1 19.27 36 PRO B N 1
ATOM 3442 C CA . PRO B 1 36 ? -17.047 4.969 -61.5 1 19.27 36 PRO B CA 1
ATOM 3443 C C . PRO B 1 36 ? -17.719 6.129 -62.25 1 19.27 36 PRO B C 1
ATOM 3445 O O . PRO B 1 36 ? -17.516 7.293 -61.875 1 19.27 36 PRO B O 1
ATOM 3448 N N . LYS B 1 37 ? -18.234 5.926 -63.5 1 18.14 37 LYS B N 1
ATOM 3449 C CA . LYS B 1 37 ? -18.781 6.75 -64.562 1 18.14 37 LYS B CA 1
ATOM 3450 C C . LYS B 1 37 ? -20.125 7.352 -64.188 1 18.14 37 LYS B C 1
ATOM 3452 O O . LYS B 1 37 ? -21.094 6.625 -63.969 1 18.14 37 LYS B O 1
ATOM 3457 N N . TYR B 1 38 ? -20.219 8.32 -63.25 1 17.83 38 TYR B N 1
ATOM 3458 C CA . TYR B 1 38 ? -21.516 8.922 -62.906 1 17.83 38 TYR B CA 1
ATOM 3459 C C . TYR B 1 38 ? -22.188 9.469 -64.188 1 17.83 38 TYR B C 1
ATOM 3461 O O . TYR B 1 38 ? -21.594 10.242 -64.938 1 17.83 38 TYR B O 1
ATOM 3469 N N . SER B 1 39 ? -23.047 8.68 -64.75 1 17.08 39 SER B N 1
ATOM 3470 C CA . SER B 1 39 ? -23.859 9.016 -65.875 1 17.08 39 SER B CA 1
ATOM 3471 C C . SER B 1 39 ? -24.562 10.352 -65.688 1 17.08 39 SER B C 1
ATOM 3473 O O . SER B 1 39 ? -24.781 10.797 -64.562 1 17.08 39 SER B O 1
ATOM 3475 N N . GLU B 1 40 ? -25.094 10.992 -66.812 1 17.11 40 GLU B N 1
ATOM 3476 C CA . GLU B 1 40 ? -25.375 12.266 -67.5 1 17.11 40 GLU B CA 1
ATOM 3477 C C . GLU B 1 40 ? -26.75 12.805 -67.062 1 17.11 40 GLU B C 1
ATOM 3479 O O . GLU B 1 40 ? -27.016 14 -67.188 1 17.11 40 GLU B O 1
ATOM 3484 N N . LEU B 1 41 ? -27.688 11.945 -66.438 1 17.59 41 LEU B N 1
ATOM 3485 C CA . LEU B 1 41 ? -28.922 12.25 -67.188 1 17.59 41 LEU B CA 1
ATOM 3486 C C . LEU B 1 41 ? -29.281 13.727 -67.062 1 17.59 41 LEU B C 1
ATOM 3488 O O . LEU B 1 41 ? -28.844 14.391 -66.125 1 17.59 41 LEU B O 1
ATOM 3492 N N . THR B 1 42 ? -30.531 14.141 -67.625 1 18.05 42 THR B N 1
ATOM 3493 C CA . THR B 1 42 ? -31.156 15.094 -68.562 1 18.05 42 THR B CA 1
ATOM 3494 C C . THR B 1 42 ? -31.734 16.281 -67.812 1 18.05 42 THR B C 1
ATOM 3496 O O . THR B 1 42 ? -32 16.172 -66.625 1 18.05 42 THR B O 1
ATOM 3499 N N . PRO B 1 43 ? -32.438 17.312 -68.5 1 17.52 43 PRO B N 1
ATOM 3500 C CA . PRO B 1 43 ? -32.531 18.781 -68.562 1 17.52 43 PRO B CA 1
ATOM 3501 C C . PRO B 1 43 ? -33.594 19.344 -67.625 1 17.52 43 PRO B C 1
ATOM 3503 O O . PRO B 1 43 ? -33.469 20.453 -67.125 1 17.52 43 PRO B O 1
ATOM 3506 N N . SER B 1 44 ? -34.688 18.516 -67.062 1 18.98 44 SER B N 1
ATOM 3507 C CA . SER B 1 44 ? -35.906 19.125 -67.562 1 18.98 44 SER B CA 1
ATOM 3508 C C . SER B 1 44 ? -36.188 20.469 -66.938 1 18.98 44 SER B C 1
ATOM 3510 O O . SER B 1 44 ? -35.688 20.719 -65.812 1 18.98 44 SER B O 1
ATOM 3512 N N . ASP B 1 45 ? -37.125 21.328 -67.562 1 18.16 45 ASP B N 1
ATOM 3513 C CA . ASP B 1 45 ? -37.5 22.734 -67.812 1 18.16 45 ASP B CA 1
ATOM 3514 C C . ASP B 1 45 ? -38.344 23.281 -66.688 1 18.16 45 ASP B C 1
ATOM 3516 O O . ASP B 1 45 ? -38.938 24.344 -66.812 1 18.16 45 ASP B O 1
ATOM 3520 N N . ARG B 1 46 ? -38.5 22.578 -65.562 1 17.52 46 ARG B N 1
ATOM 3521 C CA . ARG B 1 46 ? -39.812 22.969 -65 1 17.52 46 ARG B CA 1
ATOM 3522 C C . ARG B 1 46 ? -39.875 24.484 -64.812 1 17.52 46 ARG B C 1
ATOM 3524 O O . ARG B 1 46 ? -38.906 25.125 -64.438 1 17.52 46 ARG B O 1
ATOM 3531 N N . THR B 1 47 ? -41.094 25.062 -65 1 18.64 47 THR B N 1
ATOM 3532 C CA . THR B 1 47 ? -41.812 26.297 -65.312 1 18.64 47 THR B CA 1
ATOM 3533 C C . THR B 1 47 ? -41.781 27.281 -64.125 1 18.64 47 THR B C 1
ATOM 3535 O O . THR B 1 47 ? -41.531 26.875 -63 1 18.64 47 THR B O 1
ATOM 3538 N N . SER B 1 48 ? -42.656 28.312 -64.125 1 17.48 48 SER B N 1
ATOM 3539 C CA . SER B 1 48 ? -42.75 29.781 -64.125 1 17.48 48 SER B CA 1
ATOM 3540 C C . SER B 1 48 ? -42.875 30.297 -62.656 1 17.48 48 SER B C 1
ATOM 3542 O O . SER B 1 48 ? -42.062 31.125 -62.219 1 17.48 48 SER B O 1
ATOM 3544 N N . SER B 1 49 ? -44.188 30.859 -62.219 1 17.55 49 SER B N 1
ATOM 3545 C CA . SER B 1 49 ? -44.344 32.281 -62.031 1 17.55 49 SER B CA 1
ATOM 3546 C C . SER B 1 49 ? -44.219 32.688 -60.562 1 17.55 49 SER B C 1
ATOM 3548 O O . SER B 1 49 ? -43.406 33.562 -60.219 1 17.55 49 SER B O 1
ATOM 3550 N N . GLU B 1 50 ? -45.375 33.281 -59.938 1 19.88 50 GLU B N 1
ATOM 3551 C CA . GLU B 1 50 ? -45.625 34.656 -59.531 1 19.88 50 GLU B CA 1
ATOM 3552 C C . GLU B 1 50 ? -45.375 34.844 -58.031 1 19.88 50 GLU B C 1
ATOM 3554 O O . GLU B 1 50 ? -45.344 33.875 -57.281 1 19.88 50 GLU B O 1
ATOM 3559 N N . ARG B 1 51 ? -46.094 35.938 -57.375 1 19.03 51 ARG B N 1
ATOM 3560 C CA . ARG B 1 51 ? -45.656 37.094 -56.594 1 19.03 51 ARG B CA 1
ATOM 3561 C C . ARG B 1 51 ? -45.625 36.75 -55.125 1 19.03 51 ARG B C 1
ATOM 3563 O O . ARG B 1 51 ? -44.594 37 -54.469 1 19.03 51 ARG B O 1
ATOM 3570 N N . THR B 1 52 ? -46.719 36.969 -54.312 1 20.67 52 THR B N 1
ATOM 3571 C CA . THR B 1 52 ? -46.75 38.219 -53.562 1 20.67 52 THR B CA 1
ATOM 3572 C C . THR B 1 52 ? -46.5 37.938 -52.062 1 20.67 52 THR B C 1
ATOM 3574 O O . THR B 1 52 ? -45.812 38.719 -51.406 1 20.67 52 THR B O 1
ATOM 3577 N N . PRO B 1 53 ? -47.156 36.812 -51.469 1 22.95 53 PRO B N 1
ATOM 3578 C CA . PRO B 1 53 ? -47.812 37.219 -50.219 1 22.95 53 PRO B CA 1
ATOM 3579 C C . PRO B 1 53 ? -46.812 37.469 -49.094 1 22.95 53 PRO B C 1
ATOM 3581 O O . PRO B 1 53 ? -45.719 36.906 -49.094 1 22.95 53 PRO B O 1
ATOM 3584 N N . SER B 1 54 ? -47 38.406 -48.156 1 22.52 54 SER B N 1
ATOM 3585 C CA . SER B 1 54 ? -46.375 39.312 -47.219 1 22.52 54 SER B CA 1
ATOM 3586 C C . SER B 1 54 ? -45.938 38.625 -45.938 1 22.52 54 SER B C 1
ATOM 3588 O O . SER B 1 54 ? -45.719 39.25 -44.906 1 22.52 54 SER B O 1
ATOM 3590 N N . LYS B 1 55 ? -45.156 37.531 -46 1 21.58 55 LYS B N 1
ATOM 3591 C CA . LYS B 1 55 ? -45.062 36.562 -44.906 1 21.58 55 LYS B CA 1
ATOM 3592 C C . LYS B 1 55 ? -44.438 37.188 -43.656 1 21.58 55 LYS B C 1
ATOM 3594 O O . LYS B 1 55 ? -43.281 37.625 -43.688 1 21.58 55 LYS B O 1
ATOM 3599 N N . ARG B 1 56 ? -45.188 37.688 -42.781 1 24.17 56 ARG B N 1
ATOM 3600 C CA . ARG B 1 56 ? -44.781 38.312 -41.531 1 24.17 56 ARG B CA 1
ATOM 3601 C C . ARG B 1 56 ? -43.812 37.438 -40.75 1 24.17 56 ARG B C 1
ATOM 3603 O O . ARG B 1 56 ? -44.031 36.25 -40.594 1 24.17 56 ARG B O 1
ATOM 3610 N N . THR B 1 57 ? -42.531 37.781 -40.625 1 25.02 57 THR B N 1
ATOM 3611 C CA . THR B 1 57 ? -41.344 37.031 -40.25 1 25.02 57 THR B CA 1
ATOM 3612 C C . THR B 1 57 ? -41.406 36.625 -38.781 1 25.02 57 THR B C 1
ATOM 3614 O O . THR B 1 57 ? -41.562 37.469 -37.875 1 25.02 57 THR B O 1
ATOM 3617 N N . PRO B 1 58 ? -42.062 35.438 -38.438 1 26 58 PRO B N 1
ATOM 3618 C CA . PRO B 1 58 ? -42.219 35 -37.031 1 26 58 PRO B CA 1
ATOM 3619 C C . PRO B 1 58 ? -40.906 35.062 -36.25 1 26 58 PRO B C 1
ATOM 3621 O O . PRO B 1 58 ? -39.844 34.875 -36.844 1 26 58 PRO B O 1
ATOM 3624 N N . SER B 1 59 ? -40.875 35.688 -35.125 1 27.17 59 SER B N 1
ATOM 3625 C CA . SER B 1 59 ? -39.75 36 -34.219 1 27.17 59 SER B CA 1
ATOM 3626 C C . SER B 1 59 ? -39 34.75 -33.844 1 27.17 59 SER B C 1
ATOM 3628 O O . SER B 1 59 ? -39.594 33.688 -33.656 1 27.17 59 SER B O 1
ATOM 3630 N N . GLU B 1 60 ? -37.688 34.719 -34.062 1 28.44 60 GLU B N 1
ATOM 3631 C CA . GLU B 1 60 ? -36.719 33.625 -34.031 1 28.44 60 GLU B CA 1
ATOM 3632 C C . GLU B 1 60 ? -36.688 32.938 -32.688 1 28.44 60 GLU B C 1
ATOM 3634 O O . GLU B 1 60 ? -36.594 33.625 -31.656 1 28.44 60 GLU B O 1
ATOM 3639 N N . PRO B 1 61 ? -37.344 31.734 -32.562 1 31.53 61 PRO B N 1
ATOM 3640 C CA . PRO B 1 61 ? -37.344 31 -31.281 1 31.53 61 PRO B CA 1
ATOM 3641 C C . PRO B 1 61 ? -35.969 30.844 -30.672 1 31.53 61 PRO B C 1
ATOM 3643 O O . PRO B 1 61 ? -34.969 30.828 -31.406 1 31.53 61 PRO B O 1
ATOM 3646 N N . PRO B 1 62 ? -35.75 31.203 -29.359 1 31.55 62 PRO B N 1
ATOM 3647 C CA . PRO B 1 62 ? -34.406 31.281 -28.766 1 31.55 62 PRO B CA 1
ATOM 3648 C C . PRO B 1 62 ? -33.594 30 -28.984 1 31.55 62 PRO B C 1
ATOM 3650 O O . PRO B 1 62 ? -34.156 28.922 -29.141 1 31.55 62 PRO B O 1
ATOM 3653 N N . PRO B 1 63 ? -32.344 30.125 -29.391 1 27.55 63 PRO B N 1
ATOM 3654 C CA . PRO B 1 63 ? -31.531 29 -29.859 1 27.55 63 PRO B CA 1
ATOM 3655 C C . PRO B 1 63 ? -31.438 27.875 -28.828 1 27.55 63 PRO B C 1
ATOM 3657 O O . PRO B 1 63 ? -31.406 28.125 -27.625 1 27.55 63 PRO B O 1
ATOM 3660 N N . LYS B 1 64 ? -31.969 26.688 -29.109 1 29.16 64 LYS B N 1
ATOM 3661 C CA . LYS B 1 64 ? -31.922 25.438 -28.344 1 29.16 64 LYS B CA 1
ATOM 3662 C C . LYS B 1 64 ? -30.516 25.141 -27.859 1 29.16 64 LYS B C 1
ATOM 3664 O O . LYS B 1 64 ? -29.562 25.094 -28.641 1 29.16 64 LYS B O 1
ATOM 3669 N N . ARG B 1 65 ? -30.172 25.5 -26.656 1 27.78 65 ARG B N 1
ATOM 3670 C CA . ARG B 1 65 ? -28.875 25.25 -26.047 1 27.78 65 ARG B CA 1
ATOM 3671 C C . ARG B 1 65 ? -28.422 23.812 -26.281 1 27.78 65 ARG B C 1
ATOM 3673 O O . ARG B 1 65 ? -29.219 22.875 -26.141 1 27.78 65 ARG B O 1
ATOM 3680 N N . PRO B 1 66 ? -27.359 23.609 -27.094 1 27.41 66 PRO B N 1
ATOM 3681 C CA . PRO B 1 66 ? -26.922 22.25 -27.438 1 27.41 66 PRO B CA 1
ATOM 3682 C C . PRO B 1 66 ? -26.891 21.328 -26.234 1 27.41 66 PRO B C 1
ATOM 3684 O O . PRO B 1 66 ? -26.5 21.734 -25.141 1 27.41 66 PRO B O 1
ATOM 3687 N N . ARG B 1 67 ? -27.797 20.406 -26.188 1 27.19 67 ARG B N 1
ATOM 3688 C CA . ARG B 1 67 ? -27.812 19.297 -25.234 1 27.19 67 ARG B CA 1
ATOM 3689 C C . ARG B 1 67 ? -26.422 18.656 -25.125 1 27.19 67 ARG B C 1
ATOM 3691 O O . ARG B 1 67 ? -25.906 18.125 -26.109 1 27.19 67 ARG B O 1
ATOM 3698 N N . ARG B 1 68 ? -25.531 19.344 -24.391 1 25.78 68 ARG B N 1
ATOM 3699 C CA . ARG B 1 68 ? -24.297 18.656 -24.047 1 25.78 68 ARG B CA 1
ATOM 3700 C C . ARG B 1 68 ? -24.562 17.188 -23.688 1 25.78 68 ARG B C 1
ATOM 3702 O O . ARG B 1 68 ? -25.344 16.906 -22.766 1 25.78 68 ARG B O 1
ATOM 3709 N N . SER B 1 69 ? -24.562 16.438 -24.75 1 26.05 69 SER B N 1
ATOM 3710 C CA . SER B 1 69 ? -24.641 14.992 -24.562 1 26.05 69 SER B CA 1
ATOM 3711 C C . SER B 1 69 ? -23.75 14.539 -23.406 1 26.05 69 SER B C 1
ATOM 3713 O O . SER B 1 69 ? -22.531 14.719 -23.453 1 26.05 69 SER B O 1
ATOM 3715 N N . GLN B 1 70 ? -24.141 14.781 -22.25 1 26.27 70 GLN B N 1
ATOM 3716 C CA . GLN B 1 70 ? -23.547 14.25 -21.016 1 26.27 70 GLN B CA 1
ATOM 3717 C C . GLN B 1 70 ? -23.281 12.758 -21.141 1 26.27 70 GLN B C 1
ATOM 3719 O O . GLN B 1 70 ? -24.031 11.93 -20.625 1 26.27 70 GLN B O 1
ATOM 3724 N N . GLY B 1 71 ? -22.984 12.375 -22.422 1 26.67 71 GLY B N 1
ATOM 3725 C CA . GLY B 1 71 ? -22.656 10.961 -22.5 1 26.67 71 GLY B CA 1
ATOM 3726 C C . GLY B 1 71 ? -21.516 10.562 -21.578 1 26.67 71 GLY B C 1
ATOM 3727 O O . GLY B 1 71 ? -20.359 10.883 -21.828 1 26.67 71 GLY B O 1
ATOM 3728 N N . THR B 1 72 ? -21.656 10.82 -20.359 1 29.77 72 THR B N 1
ATOM 3729 C CA . THR B 1 72 ? -20.719 10.289 -19.375 1 29.77 72 THR B CA 1
ATOM 3730 C C . THR B 1 72 ? -20.469 8.797 -19.625 1 29.77 72 THR B C 1
ATOM 3732 O O . THR B 1 72 ? -21.266 7.961 -19.188 1 29.77 72 THR B O 1
ATOM 3735 N N . GLY B 1 73 ? -20.203 8.492 -20.922 1 26.08 73 GLY B N 1
ATOM 3736 C CA . GLY B 1 73 ? -19.891 7.098 -21.203 1 26.08 73 GLY B CA 1
ATOM 3737 C C . GLY B 1 73 ? -18.906 6.5 -20.219 1 26.08 73 GLY B C 1
ATOM 3738 O O . GLY B 1 73 ? -17.828 7.066 -20 1 26.08 73 GLY B O 1
ATOM 3739 N N . LYS B 1 74 ? -19.391 5.812 -19.281 1 31 74 LYS B N 1
ATOM 3740 C CA . LYS B 1 74 ? -18.688 4.832 -18.438 1 31 74 LYS B CA 1
ATOM 3741 C C . LYS B 1 74 ? -17.688 4.023 -19.266 1 31 74 LYS B C 1
ATOM 3743 O O . LYS B 1 74 ? -18.078 3.236 -20.125 1 31 74 LYS B O 1
ATOM 3748 N N . GLU B 1 75 ? -16.703 4.566 -19.703 1 28.83 75 GLU B N 1
ATOM 3749 C CA . GLU B 1 75 ? -15.688 3.676 -20.281 1 28.83 75 GLU B CA 1
ATOM 3750 C C . GLU B 1 75 ? -15.406 2.494 -19.344 1 28.83 75 GLU B C 1
ATOM 3752 O O . GLU B 1 75 ? -14.641 2.615 -18.391 1 28.83 75 GLU B O 1
ATOM 3757 N N . LYS B 1 76 ? -16.359 1.682 -18.984 1 34.16 76 LYS B N 1
ATOM 3758 C CA . LYS B 1 76 ? -16.125 0.334 -18.469 1 34.16 76 LYS B CA 1
ATOM 3759 C C . LYS B 1 76 ? -14.938 -0.324 -19.172 1 34.16 76 LYS B C 1
ATOM 3761 O O . LYS B 1 76 ? -14.922 -0.452 -20.391 1 34.16 76 LYS B O 1
ATOM 3766 N N . VAL B 1 77 ? -13.898 -0.092 -18.719 1 37.56 77 VAL B N 1
ATOM 3767 C CA . VAL B 1 77 ? -12.836 -0.943 -19.25 1 37.56 77 VAL B CA 1
ATOM 3768 C C . VAL B 1 77 ? -13.352 -2.369 -19.422 1 37.56 77 VAL B C 1
ATOM 3770 O O . VAL B 1 77 ? -13.617 -3.061 -18.438 1 37.56 77 VAL B O 1
ATOM 3773 N N . GLU B 1 78 ? -14.172 -2.617 -20.266 1 43.31 78 GLU B N 1
ATOM 3774 C CA . GLU B 1 78 ? -14.617 -3.961 -20.625 1 43.31 78 GLU B CA 1
ATOM 3775 C C . GLU B 1 78 ? -13.438 -4.918 -20.75 1 43.31 78 GLU B C 1
ATOM 3777 O O . GLU B 1 78 ? -12.609 -4.77 -21.656 1 43.31 78 GLU B O 1
ATOM 3782 N N . PHE B 1 79 ? -12.797 -5.344 -19.594 1 51.09 79 PHE B N 1
ATOM 3783 C CA . PHE B 1 79 ? -11.867 -6.461 -19.672 1 51.09 79 PHE B CA 1
ATOM 3784 C C . PHE B 1 79 ? -12.367 -7.516 -20.656 1 51.09 79 PHE B C 1
ATOM 3786 O O . PHE B 1 79 ? -11.805 -8.609 -20.734 1 51.09 79 PHE B O 1
ATOM 3793 N N . GLY B 1 80 ? -13.109 -6.871 -21.516 1 51.44 80 GLY B N 1
ATOM 3794 C CA . GLY B 1 80 ? -13.789 -7.809 -22.391 1 51.44 80 GLY B CA 1
ATOM 3795 C C . GLY B 1 80 ? -14.586 -8.859 -21.641 1 51.44 80 GLY B C 1
ATOM 3796 O O . GLY B 1 80 ? -14.422 -9.023 -20.438 1 51.44 80 GLY B O 1
ATOM 3797 N N . ALA B 1 81 ? -15.578 -9.469 -22.172 1 52.66 81 ALA B N 1
ATOM 3798 C CA . ALA B 1 81 ? -16.578 -10.414 -21.688 1 52.66 81 ALA B CA 1
ATOM 3799 C C . ALA B 1 81 ? -15.922 -11.625 -21.031 1 52.66 81 ALA B C 1
ATOM 3801 O O . ALA B 1 81 ? -16.594 -12.422 -20.375 1 52.66 81 ALA B O 1
ATOM 3802 N N . PHE B 1 82 ? -14.508 -11.57 -20.969 1 60.81 82 PHE B N 1
ATOM 3803 C CA . PHE B 1 82 ? -13.961 -12.867 -20.609 1 60.81 82 PHE B CA 1
ATOM 3804 C C . PHE B 1 82 ? -13.367 -12.828 -19.203 1 60.81 82 PHE B C 1
ATOM 3806 O O . PHE B 1 82 ? -12.945 -13.859 -18.672 1 60.81 82 PHE B O 1
ATOM 3813 N N . VAL B 1 83 ? -13.328 -11.602 -18.531 1 70.62 83 VAL B N 1
ATOM 3814 C CA . VAL B 1 83 ? -12.719 -11.57 -17.203 1 70.62 83 VAL B CA 1
ATOM 3815 C C . VAL B 1 83 ? -13.609 -10.789 -16.25 1 70.62 83 VAL B C 1
ATOM 3817 O O . VAL B 1 83 ? -14.156 -9.742 -16.609 1 70.62 83 VAL B O 1
ATOM 3820 N N . GLU B 1 84 ? -13.883 -11.414 -15.148 1 76.75 84 GLU B N 1
ATOM 3821 C CA . GLU B 1 84 ? -14.555 -10.727 -14.047 1 76.75 84 GLU B CA 1
ATOM 3822 C C . GLU B 1 84 ? -13.586 -10.445 -12.898 1 76.75 84 GLU B C 1
ATOM 3824 O O . GLU B 1 84 ? -12.867 -11.344 -12.453 1 76.75 84 GLU B O 1
ATOM 3829 N N . LYS B 1 85 ? -13.578 -9.305 -12.531 1 77.88 85 LYS B N 1
ATOM 3830 C CA . LYS B 1 85 ? -12.75 -8.914 -11.398 1 77.88 85 LYS B CA 1
ATOM 3831 C C . LYS B 1 85 ? -13.516 -9.055 -10.086 1 77.88 85 LYS B C 1
ATOM 3833 O O . LYS B 1 85 ? -14.656 -8.609 -9.977 1 77.88 85 LYS B O 1
ATOM 3838 N N . MET B 1 86 ? -12.836 -9.812 -9.164 1 78.75 86 MET B N 1
ATOM 3839 C CA . MET B 1 86 ? -13.43 -10.102 -7.863 1 78.75 86 MET B CA 1
ATOM 3840 C C . MET B 1 86 ? -12.438 -9.828 -6.738 1 78.75 86 MET B C 1
ATOM 3842 O O . MET B 1 86 ? -11.25 -9.586 -6.996 1 78.75 86 MET B O 1
ATOM 3846 N N . MET B 1 87 ? -12.992 -9.734 -5.566 1 82.06 87 MET B N 1
ATOM 3847 C CA . MET B 1 87 ? -12.141 -9.656 -4.383 1 82.06 87 MET B CA 1
ATOM 3848 C C . MET B 1 87 ? -11.977 -11.039 -3.748 1 82.06 87 MET B C 1
ATOM 3850 O O . MET B 1 87 ? -12.93 -11.82 -3.695 1 82.06 87 MET B O 1
ATOM 3854 N N . ILE B 1 88 ? -10.805 -11.258 -3.275 1 85.56 88 ILE B N 1
ATOM 3855 C CA . ILE B 1 88 ? -10.531 -12.531 -2.629 1 85.56 88 ILE B CA 1
ATOM 3856 C C . ILE B 1 88 ? -11.422 -12.688 -1.396 1 85.56 88 ILE B C 1
ATOM 3858 O O . ILE B 1 88 ? -11.766 -13.812 -1.011 1 85.56 88 ILE B O 1
ATOM 3862 N N . SER B 1 89 ? -11.867 -11.656 -0.857 1 79.19 89 SER B N 1
ATOM 3863 C CA . SER B 1 89 ? -12.703 -11.68 0.343 1 79.19 89 SER B CA 1
ATOM 3864 C C . SER B 1 89 ? -14.141 -12.047 0.01 1 79.19 89 SER B C 1
ATOM 3866 O O . SER B 1 89 ? -14.945 -12.32 0.909 1 79.19 89 SER B O 1
ATOM 3868 N N . ASP B 1 90 ? -14.445 -12.07 -1.257 1 82 90 ASP B N 1
ATOM 3869 C CA . ASP B 1 90 ? -15.805 -12.43 -1.658 1 82 90 ASP B CA 1
ATOM 3870 C C . ASP B 1 90 ? -16.109 -13.891 -1.328 1 82 90 ASP B C 1
ATOM 3872 O O . ASP B 1 90 ? -15.219 -14.734 -1.363 1 82 90 ASP B O 1
ATOM 3876 N N . ASP B 1 91 ? -17.328 -14.164 -1.094 1 83.12 91 ASP B N 1
ATOM 3877 C CA . ASP B 1 91 ? -17.75 -15.508 -0.722 1 83.12 91 ASP B CA 1
ATOM 3878 C C . ASP B 1 91 ? -17.516 -16.5 -1.859 1 83.12 91 ASP B C 1
ATOM 3880 O O . ASP B 1 91 ? -17.312 -17.688 -1.62 1 83.12 91 ASP B O 1
ATOM 3884 N N . GLU B 1 92 ? -17.469 -15.977 -2.982 1 87.62 92 GLU B N 1
ATOM 3885 C CA . GLU B 1 92 ? -17.359 -16.828 -4.16 1 87.62 92 GLU B CA 1
ATOM 3886 C C . GLU B 1 92 ? -15.922 -17.328 -4.355 1 87.62 92 GLU B C 1
ATOM 3888 O O . GLU B 1 92 ? -15.688 -18.266 -5.125 1 87.62 92 GLU B O 1
ATOM 3893 N N . ALA B 1 93 ? -14.992 -16.75 -3.654 1 90.75 93 ALA B N 1
ATOM 3894 C CA . ALA B 1 93 ? -13.602 -17.156 -3.82 1 90.75 93 ALA B CA 1
ATOM 3895 C C . ALA B 1 93 ? -13.398 -18.609 -3.357 1 90.75 93 ALA B C 1
ATOM 3897 O O . ALA B 1 93 ? -13.945 -19.016 -2.334 1 90.75 93 ALA B O 1
ATOM 3898 N N . PRO B 1 94 ? -12.625 -19.375 -4.094 1 93.62 94 PRO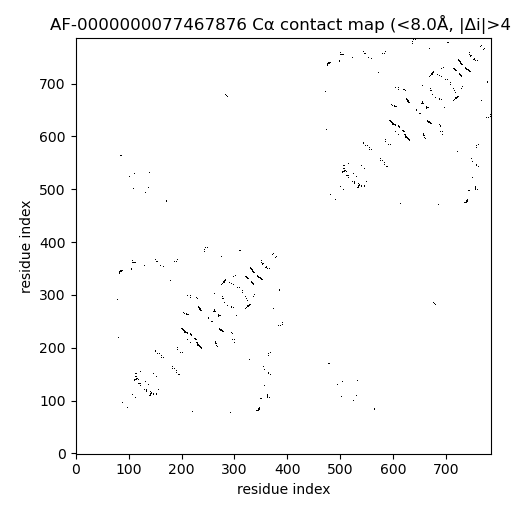 B N 1
ATOM 3899 C CA . PRO B 1 94 ? -12.336 -20.75 -3.656 1 93.62 94 PRO B CA 1
ATOM 3900 C C . PRO B 1 94 ? -11.695 -20.797 -2.271 1 93.62 94 PRO B C 1
ATOM 3902 O O . PRO B 1 94 ? -10.844 -19.969 -1.949 1 93.62 94 PRO B O 1
ATOM 3905 N N . PRO B 1 95 ? -12.055 -21.812 -1.495 1 93.69 95 PRO B N 1
ATOM 3906 C CA . PRO B 1 95 ? -11.539 -21.906 -0.129 1 93.69 95 PRO B CA 1
ATOM 3907 C C . PRO B 1 95 ? -10.016 -22 -0.081 1 93.69 95 PRO B C 1
ATOM 3909 O O . PRO B 1 95 ? -9.391 -21.438 0.824 1 93.69 95 PRO B O 1
ATOM 3912 N N . GLU B 1 96 ? -9.43 -22.75 -1.043 1 95.19 96 GLU B N 1
ATOM 3913 C CA . GLU B 1 96 ? -7.977 -22.891 -1.051 1 95.19 96 GLU B CA 1
ATOM 3914 C C . GLU B 1 96 ? -7.293 -21.547 -1.293 1 95.19 96 GLU B C 1
ATOM 3916 O O . GLU B 1 96 ? -6.23 -21.281 -0.73 1 95.19 96 GLU B O 1
ATOM 3921 N N . LEU B 1 97 ? -7.922 -20.797 -2.139 1 96.75 97 LEU B N 1
ATOM 3922 C CA . LEU B 1 97 ? -7.391 -19.469 -2.391 1 96.75 97 LEU B CA 1
ATOM 3923 C C . LEU B 1 97 ? -7.535 -18.578 -1.156 1 96.75 97 LEU B C 1
ATOM 3925 O O . LEU B 1 97 ? -6.609 -17.844 -0.803 1 96.75 97 LEU B O 1
ATOM 3929 N N . LYS B 1 98 ? -8.609 -18.625 -0.502 1 94.88 98 LYS B N 1
ATOM 3930 C CA . LYS B 1 98 ? -8.836 -17.859 0.721 1 94.88 98 LYS B CA 1
ATOM 3931 C C . LYS B 1 98 ? -7.836 -18.25 1.803 1 94.88 98 LYS B C 1
ATOM 3933 O O . LYS B 1 98 ? -7.348 -17.391 2.541 1 94.88 98 LYS B O 1
ATOM 3938 N N . ALA B 1 99 ? -7.582 -19.5 1.852 1 95.62 99 ALA B N 1
ATOM 3939 C CA . ALA B 1 99 ? -6.621 -19.984 2.842 1 95.62 99 ALA B CA 1
ATOM 3940 C C . ALA B 1 99 ? -5.23 -19.406 2.584 1 95.62 99 ALA B C 1
ATOM 3942 O O . ALA B 1 99 ? -4.559 -18.953 3.512 1 95.62 99 ALA B O 1
ATOM 3943 N N . LEU B 1 100 ? -4.82 -19.453 1.357 1 97.25 100 LEU B N 1
ATOM 3944 C CA . LEU B 1 100 ? -3.521 -18.875 1.03 1 97.25 100 LEU B CA 1
ATOM 3945 C C . LEU B 1 100 ? -3.514 -17.359 1.278 1 97.25 100 LEU B C 1
ATOM 3947 O O . LEU B 1 100 ? -2.549 -16.828 1.822 1 97.25 100 LEU B O 1
ATOM 3951 N N . ALA B 1 101 ? -4.578 -16.75 0.853 1 96.12 101 ALA B N 1
ATOM 3952 C CA . ALA B 1 101 ? -4.688 -15.297 1.039 1 96.12 101 ALA B CA 1
ATOM 3953 C C . ALA B 1 101 ? -4.605 -14.93 2.518 1 96.12 101 ALA B C 1
ATOM 3955 O O . ALA B 1 101 ? -3.986 -13.922 2.879 1 96.12 101 ALA B O 1
ATOM 3956 N N . LYS B 1 102 ? -5.234 -15.695 3.312 1 94.75 102 LYS B N 1
ATOM 3957 C CA . LYS B 1 102 ? -5.18 -15.469 4.754 1 94.75 102 LYS B CA 1
ATOM 3958 C C . LYS B 1 102 ? -3.744 -15.508 5.262 1 94.75 102 LYS B C 1
ATOM 3960 O O . LYS B 1 102 ? -3.326 -14.641 6.031 1 94.75 102 LYS B O 1
ATOM 3965 N N . GLU B 1 103 ? -3.027 -16.469 4.863 1 97 103 GLU B N 1
ATOM 3966 C CA . GLU B 1 103 ? -1.627 -16.578 5.262 1 97 103 GLU B CA 1
ATOM 3967 C C . GLU B 1 103 ? -0.811 -15.398 4.75 1 97 103 GLU B C 1
ATOM 3969 O O . GLU B 1 103 ? 0.033 -14.859 5.469 1 97 103 GLU B O 1
ATOM 3974 N N . LEU B 1 104 ? -1.111 -15.031 3.562 1 97.56 104 LEU B N 1
ATOM 3975 C CA . LEU B 1 104 ? -0.386 -13.906 2.977 1 97.56 104 LEU B CA 1
ATOM 3976 C C . LEU B 1 104 ? -0.706 -12.609 3.711 1 97.56 104 LEU B C 1
ATOM 3978 O O . LEU B 1 104 ? 0.175 -11.766 3.91 1 97.56 104 LEU B O 1
ATOM 3982 N N . HIS B 1 105 ? -1.934 -12.461 4.113 1 95.12 105 HIS B N 1
ATOM 3983 C CA . HIS B 1 105 ? -2.311 -11.281 4.887 1 95.12 105 HIS B CA 1
ATOM 3984 C C . HIS B 1 105 ? -1.538 -11.219 6.199 1 95.12 105 HIS B C 1
ATOM 3986 O O . HIS B 1 105 ? -1.096 -10.141 6.609 1 95.12 105 HIS B O 1
ATOM 3992 N N . ILE B 1 106 ? -1.396 -12.289 6.824 1 96.31 106 ILE B N 1
ATOM 3993 C CA . ILE B 1 106 ? -0.697 -12.352 8.102 1 96.31 106 ILE B CA 1
ATOM 3994 C C . ILE B 1 106 ? 0.778 -12.008 7.902 1 96.31 106 ILE B C 1
ATOM 3996 O O . ILE B 1 106 ? 1.335 -11.18 8.633 1 96.31 106 ILE B O 1
ATOM 4000 N N . LEU B 1 107 ? 1.358 -12.562 6.918 1 97.75 107 LEU B N 1
ATOM 4001 C CA . LEU B 1 107 ? 2.758 -12.281 6.617 1 97.75 107 LEU B CA 1
ATOM 4002 C C . LEU B 1 107 ? 2.947 -10.836 6.191 1 97.75 107 LEU B C 1
ATOM 4004 O O . LEU B 1 107 ? 3.91 -10.18 6.605 1 97.75 107 LEU B O 1
ATOM 4008 N N . ALA B 1 108 ? 2.033 -10.383 5.406 1 96.19 108 ALA B N 1
ATOM 4009 C CA . ALA B 1 108 ? 2.119 -9.016 4.898 1 96.19 108 ALA B CA 1
ATOM 4010 C C . ALA B 1 108 ? 2.012 -8 6.031 1 96.19 108 ALA B C 1
ATOM 4012 O O . ALA B 1 108 ? 2.549 -6.898 5.938 1 96.19 108 ALA B O 1
ATOM 4013 N N . ALA B 1 109 ? 1.364 -8.414 7.062 1 94.25 109 ALA B N 1
ATOM 4014 C CA . ALA B 1 109 ? 1.258 -7.559 8.242 1 94.25 109 ALA B CA 1
ATOM 4015 C C . ALA B 1 109 ? 2.557 -7.566 9.047 1 94.25 109 ALA B C 1
ATOM 4017 O O . ALA B 1 109 ? 2.717 -6.785 9.984 1 94.25 109 ALA B O 1
ATOM 4018 N N . GLY B 1 110 ? 3.443 -8.438 8.695 1 96.38 110 GLY B N 1
ATOM 4019 C CA . GLY B 1 110 ? 4.766 -8.461 9.297 1 96.38 110 GLY B CA 1
ATOM 4020 C C . GLY B 1 110 ? 4.922 -9.547 10.344 1 96.38 110 GLY B C 1
ATOM 4021 O O . GLY B 1 110 ? 6.016 -9.75 10.883 1 96.38 110 GLY B O 1
ATOM 4022 N N . VAL B 1 111 ? 3.887 -10.352 10.516 1 96.44 111 VAL B N 1
ATOM 4023 C CA . VAL B 1 111 ? 3.889 -11.305 11.617 1 96.44 111 VAL B CA 1
ATOM 4024 C C . VAL B 1 111 ? 4.871 -12.438 11.32 1 96.44 111 VAL B C 1
ATOM 4026 O O . VAL B 1 111 ? 4.742 -13.133 10.305 1 96.44 111 VAL B O 1
ATOM 4029 N N . HIS B 1 112 ? 5.867 -12.586 12.156 1 96.38 112 HIS B N 1
ATOM 4030 C CA . HIS B 1 112 ? 6.789 -13.719 12.148 1 96.38 112 HIS B CA 1
ATOM 4031 C C . HIS B 1 112 ? 7.59 -13.766 10.852 1 96.38 112 HIS B C 1
ATOM 4033 O O . HIS B 1 112 ? 7.766 -14.836 10.258 1 96.38 112 HIS B O 1
ATOM 4039 N N . THR B 1 113 ? 8.078 -12.594 10.438 1 98 113 THR B N 1
ATOM 4040 C CA . THR B 1 113 ? 8.766 -12.547 9.148 1 98 113 THR B CA 1
ATOM 4041 C C . THR B 1 113 ? 10.273 -12.438 9.352 1 98 113 THR B C 1
ATOM 4043 O O . THR B 1 113 ? 11.047 -12.539 8.391 1 98 113 THR B O 1
ATOM 4046 N N . ILE B 1 114 ? 10.664 -12.305 10.609 1 98.06 114 ILE B N 1
ATOM 4047 C CA . ILE B 1 114 ? 12.078 -12.148 10.93 1 98.06 114 ILE B CA 1
ATOM 4048 C C . ILE B 1 114 ? 12.469 -13.102 12.055 1 98.06 114 ILE B C 1
ATOM 4050 O O . ILE B 1 114 ? 11.766 -13.195 13.07 1 98.06 114 ILE B O 1
ATOM 4054 N N . PRO B 1 115 ? 13.594 -13.812 11.852 1 97.81 115 PRO B N 1
ATOM 4055 C CA . PRO B 1 115 ? 14.023 -14.641 12.977 1 97.81 115 PRO B CA 1
ATOM 4056 C C . PRO B 1 115 ? 14.508 -13.812 14.164 1 97.81 115 PRO B C 1
ATOM 4058 O O . PRO B 1 115 ? 15.164 -12.789 13.984 1 97.81 115 PRO B O 1
ATOM 4061 N N . ASP B 1 116 ? 14.273 -14.258 15.328 1 96.06 116 ASP B N 1
ATOM 4062 C CA . ASP B 1 116 ? 14.5 -13.469 16.531 1 96.06 116 ASP B CA 1
ATOM 4063 C C . ASP B 1 116 ? 15.992 -13.273 16.797 1 96.06 116 ASP B C 1
ATOM 4065 O O . ASP B 1 116 ? 16.391 -12.305 17.438 1 96.06 116 ASP B O 1
ATOM 4069 N N . TRP B 1 117 ? 16.812 -14.133 16.266 1 94.19 117 TRP B N 1
ATOM 4070 C CA . TRP B 1 117 ? 18.234 -14 16.531 1 94.19 117 TRP B CA 1
ATOM 4071 C C . TRP B 1 117 ? 18.812 -12.797 15.797 1 94.19 117 TRP B C 1
ATOM 4073 O O . TRP B 1 117 ? 19.938 -12.367 16.078 1 94.19 117 TRP B O 1
ATOM 4083 N N . GLN B 1 118 ? 18.062 -12.164 14.898 1 94.25 118 GLN B N 1
ATOM 4084 C CA . GLN B 1 118 ? 18.531 -11 14.156 1 94.25 118 GLN B CA 1
ATOM 4085 C C . GLN B 1 118 ? 18.234 -9.711 14.906 1 94.25 118 GLN B C 1
ATOM 4087 O O . GLN B 1 118 ? 18.625 -8.625 14.461 1 94.25 118 GLN B O 1
ATOM 4092 N N . ILE B 1 119 ? 17.625 -9.727 15.992 1 94.62 119 ILE B N 1
ATOM 4093 C CA . ILE B 1 119 ? 17.141 -8.531 16.688 1 94.62 119 ILE B CA 1
ATOM 4094 C C . ILE B 1 119 ? 18.312 -7.605 17 1 94.62 119 ILE B C 1
ATOM 4096 O O . ILE B 1 119 ? 18.188 -6.383 16.875 1 94.62 119 ILE B O 1
ATOM 4100 N N . ASP B 1 120 ? 19.391 -8.117 17.391 1 93.31 120 ASP B N 1
ATOM 4101 C CA . ASP B 1 120 ? 20.547 -7.301 17.734 1 93.31 120 ASP B CA 1
ATOM 4102 C C . ASP B 1 120 ? 21.109 -6.594 16.516 1 93.31 120 ASP B C 1
ATOM 4104 O O . ASP B 1 120 ? 21.531 -5.441 16.594 1 93.31 120 ASP B O 1
ATOM 4108 N N . ALA B 1 121 ? 21.125 -7.316 15.438 1 92.62 121 ALA B N 1
ATOM 4109 C CA . ALA B 1 121 ? 21.594 -6.719 14.195 1 92.62 121 ALA B CA 1
ATOM 4110 C C . ALA B 1 121 ? 20.703 -5.543 13.781 1 92.62 121 ALA B C 1
ATOM 4112 O O . ALA B 1 121 ? 21.203 -4.539 13.266 1 92.62 121 ALA B O 1
ATOM 4113 N N . PHE B 1 122 ? 19.438 -5.672 14.031 1 94.56 122 PHE B N 1
ATOM 4114 C CA . PHE B 1 122 ? 18.484 -4.617 13.719 1 94.56 122 PHE B CA 1
ATOM 4115 C C . PHE B 1 122 ? 18.672 -3.424 14.648 1 94.56 122 PHE B C 1
ATOM 4117 O O . PHE B 1 122 ? 18.672 -2.275 14.195 1 94.56 122 PHE B O 1
ATOM 4124 N N . ALA B 1 123 ? 18.844 -3.703 15.875 1 93.44 123 ALA B N 1
ATOM 4125 C CA . ALA B 1 123 ? 19.016 -2.654 16.875 1 93.44 123 ALA B CA 1
ATOM 4126 C C . ALA B 1 123 ? 20.297 -1.86 16.641 1 93.44 123 ALA B C 1
ATOM 4128 O O . ALA B 1 123 ? 20.344 -0.659 16.906 1 93.44 123 ALA B O 1
ATOM 4129 N N . SER B 1 124 ? 21.281 -2.475 16.062 1 91.06 124 SER B N 1
ATOM 4130 C CA . SER B 1 124 ? 22.594 -1.847 15.867 1 91.06 124 SER B CA 1
ATOM 4131 C C . SER B 1 124 ? 22.703 -1.242 14.469 1 91.06 124 SER B C 1
ATOM 4133 O O . SER B 1 124 ? 23.734 -0.658 14.125 1 91.06 124 SER B O 1
ATOM 4135 N N . SER B 1 125 ? 21.703 -1.403 13.727 1 88.94 125 SER B N 1
ATOM 4136 C CA . SER B 1 125 ? 21.734 -0.88 12.367 1 88.94 125 SER B CA 1
ATOM 4137 C C . SER B 1 125 ? 21.797 0.644 12.359 1 88.94 125 SER B C 1
ATOM 4139 O O . SER B 1 125 ? 21.266 1.294 13.266 1 88.94 125 SER B O 1
ATOM 4141 N N . SER B 1 126 ? 22.438 1.171 11.297 1 83.5 126 SER B N 1
ATOM 4142 C CA . SER B 1 126 ? 22.469 2.621 11.133 1 83.5 126 SER B CA 1
ATOM 4143 C C . SER B 1 126 ? 21.156 3.131 10.531 1 83.5 126 SER B C 1
ATOM 4145 O O . SER B 1 126 ? 20.859 4.324 10.602 1 83.5 126 SER B O 1
ATOM 4147 N N . ASP B 1 127 ? 20.469 2.186 10.016 1 85.94 127 ASP B N 1
ATOM 4148 C CA . ASP B 1 127 ? 19.188 2.555 9.414 1 85.94 127 ASP B CA 1
ATOM 4149 C C . ASP B 1 127 ? 18.094 2.662 10.477 1 85.94 127 ASP B C 1
ATOM 4151 O O . ASP B 1 127 ? 17.828 1.7 11.203 1 85.94 127 ASP B O 1
ATOM 4155 N N . GLU B 1 128 ? 17.438 3.777 10.516 1 86.25 128 GLU B N 1
ATOM 4156 C CA . GLU B 1 128 ? 16.438 4.07 11.547 1 86.25 128 GLU B CA 1
ATOM 4157 C C . GLU B 1 128 ? 15.242 3.119 11.445 1 86.25 128 GLU B C 1
ATOM 4159 O O . GLU B 1 128 ? 14.633 2.777 12.461 1 86.25 128 GLU B O 1
ATOM 4164 N N . GLU B 1 129 ? 14.961 2.705 10.312 1 87.06 129 GLU B N 1
ATOM 4165 C CA . GLU B 1 129 ? 13.812 1.814 10.141 1 87.06 129 GLU B CA 1
ATOM 4166 C C . GLU B 1 129 ? 14.102 0.434 10.727 1 87.06 129 GLU B C 1
ATOM 4168 O O . GLU B 1 129 ? 13.203 -0.202 11.289 1 87.06 129 GLU B O 1
ATOM 4173 N N . HIS B 1 130 ? 15.289 -0.023 10.523 1 92.06 130 HIS B N 1
ATOM 4174 C CA . HIS B 1 130 ? 15.664 -1.274 11.172 1 92.06 130 HIS B CA 1
ATOM 4175 C C . HIS B 1 130 ? 15.625 -1.139 12.688 1 92.06 130 HIS B C 1
ATOM 4177 O O . HIS B 1 130 ? 15.18 -2.053 13.391 1 92.06 130 HIS B O 1
ATOM 4183 N N . GLN B 1 131 ? 16.078 -0.039 13.156 1 92.19 131 GLN B N 1
ATOM 4184 C CA . GLN B 1 131 ? 16.016 0.197 14.594 1 92.19 131 GLN B CA 1
ATOM 4185 C C . GLN B 1 131 ? 14.578 0.21 15.094 1 92.19 131 GLN B C 1
ATOM 4187 O O . GLN B 1 131 ? 14.273 -0.335 16.156 1 92.19 131 GLN B O 1
ATOM 4192 N N . LEU B 1 132 ? 13.789 0.801 14.297 1 93.06 132 LEU B N 1
ATOM 4193 C CA . LEU B 1 132 ? 12.367 0.872 14.633 1 93.06 132 LEU B CA 1
ATOM 4194 C C . LEU B 1 132 ? 11.766 -0.525 14.758 1 93.06 132 LEU B C 1
ATOM 4196 O O . LEU B 1 132 ? 10.969 -0.783 15.656 1 93.06 132 LEU B O 1
ATOM 4200 N N . ILE B 1 133 ? 12.102 -1.393 13.883 1 95.19 133 ILE B N 1
ATOM 4201 C CA . ILE B 1 133 ? 11.602 -2.762 13.922 1 95.19 133 ILE B CA 1
ATOM 4202 C C . ILE B 1 133 ? 12.008 -3.42 15.234 1 95.19 133 ILE B C 1
ATOM 4204 O O . ILE B 1 133 ? 11.18 -4.035 15.906 1 95.19 133 ILE B O 1
ATOM 4208 N N . ALA B 1 134 ? 13.234 -3.242 15.602 1 94.69 134 ALA B N 1
ATOM 4209 C CA . ALA B 1 134 ? 13.766 -3.879 16.812 1 94.69 134 ALA B CA 1
ATOM 4210 C C . ALA B 1 134 ? 13.094 -3.32 18.062 1 94.69 134 ALA B C 1
ATOM 4212 O O . ALA B 1 134 ? 12.844 -4.055 19.016 1 94.69 134 ALA B O 1
ATOM 4213 N N . THR B 1 135 ? 12.727 -2.102 18.094 1 93.94 135 THR B N 1
ATOM 4214 C CA . THR B 1 135 ? 12.258 -1.448 19.312 1 93.94 135 THR B CA 1
ATOM 4215 C C . THR B 1 135 ? 10.734 -1.49 19.406 1 93.94 135 THR B C 1
ATOM 4217 O O . THR B 1 135 ? 10.18 -1.658 20.484 1 93.94 135 THR B O 1
ATOM 4220 N N . ASP B 1 136 ? 10.094 -1.375 18.266 1 93.94 136 ASP B N 1
ATOM 4221 C CA . ASP B 1 136 ? 8.672 -1.053 18.344 1 93.94 136 ASP B CA 1
ATOM 4222 C C . ASP B 1 136 ? 7.828 -2.111 17.641 1 93.94 136 ASP B C 1
ATOM 4224 O O . ASP B 1 136 ? 6.609 -2.172 17.828 1 93.94 136 ASP B O 1
ATOM 4228 N N . LEU B 1 137 ? 8.484 -2.994 16.859 1 96.38 137 LEU B N 1
ATOM 4229 C CA . LEU B 1 137 ? 7.734 -3.967 16.078 1 96.38 137 LEU B CA 1
ATOM 4230 C C . LEU B 1 137 ? 8.156 -5.391 16.422 1 96.38 137 LEU B C 1
ATOM 4232 O O . LEU B 1 137 ? 8.453 -6.191 15.539 1 96.38 137 LEU B O 1
ATOM 4236 N N . GLY B 1 138 ? 8.141 -5.688 17.672 1 94.75 138 GLY B N 1
ATOM 4237 C CA . GLY B 1 138 ? 8.586 -6.969 18.188 1 94.75 138 GLY B CA 1
ATOM 4238 C C . GLY B 1 138 ? 7.805 -8.141 17.625 1 94.75 138 GLY B C 1
ATOM 4239 O O . GLY B 1 138 ? 8.32 -9.258 17.547 1 94.75 138 GLY B O 1
ATOM 4240 N N . PHE B 1 139 ? 6.57 -7.918 17.203 1 95.25 139 PHE B N 1
ATOM 4241 C CA . PHE B 1 139 ? 5.703 -8.977 16.703 1 95.25 139 PHE B CA 1
ATOM 4242 C C . PHE B 1 139 ? 6.254 -9.57 15.406 1 95.25 139 PHE B C 1
ATOM 4244 O O . PHE B 1 139 ? 5.844 -10.656 14.992 1 95.25 139 PHE B O 1
ATOM 4251 N N . MET B 1 140 ? 7.176 -8.875 14.797 1 97.38 140 MET B N 1
ATOM 4252 C CA . MET B 1 140 ? 7.719 -9.344 13.523 1 97.38 140 MET B CA 1
ATOM 4253 C C . MET B 1 140 ? 8.719 -10.477 13.734 1 97.38 140 MET B C 1
ATOM 4255 O O . MET B 1 140 ? 9.023 -11.227 12.805 1 97.38 140 MET B O 1
ATOM 4259 N N . PHE B 1 141 ? 9.258 -10.617 14.898 1 97.56 141 PHE B N 1
ATOM 4260 C CA . PHE B 1 141 ? 10.281 -11.609 15.188 1 97.56 141 PHE B CA 1
ATOM 4261 C C . PHE B 1 141 ? 9.641 -12.93 15.609 1 97.56 141 PHE B C 1
ATOM 4263 O O . PHE B 1 141 ? 8.578 -12.945 16.234 1 97.56 141 PHE B O 1
ATOM 4270 N N . VAL B 1 142 ? 10.289 -13.969 15.266 1 97.44 142 VAL B N 1
ATOM 4271 C CA . VAL B 1 142 ? 9.812 -15.312 15.609 1 97.44 142 VAL B CA 1
ATOM 4272 C C . VAL B 1 142 ? 11 -16.266 15.727 1 97.44 142 VAL B C 1
ATOM 4274 O O . VAL B 1 142 ? 12.109 -15.945 15.281 1 97.44 142 VAL B O 1
ATOM 4277 N N . GLU B 1 143 ? 10.758 -17.391 16.297 1 96.69 143 GLU B N 1
ATOM 4278 C CA . GLU B 1 143 ? 11.789 -18.422 16.406 1 96.69 143 GLU B CA 1
ATOM 4279 C C . GLU B 1 143 ? 12.328 -18.812 15.023 1 96.69 143 GLU B C 1
ATOM 4281 O O . GLU B 1 143 ? 11.562 -18.922 14.062 1 96.69 143 GLU B O 1
ATOM 4286 N N . ASP B 1 144 ? 13.57 -19.078 14.961 1 94.75 144 ASP B N 1
ATOM 4287 C CA . ASP B 1 144 ? 14.281 -19.312 13.703 1 94.75 144 ASP B CA 1
ATOM 4288 C C . ASP B 1 144 ? 13.648 -20.453 12.914 1 94.75 144 ASP B C 1
ATOM 4290 O O . ASP B 1 144 ? 13.492 -20.359 11.695 1 94.75 144 ASP B O 1
ATOM 4294 N N . ALA B 1 145 ? 13.391 -21.469 13.586 1 94.94 145 ALA B N 1
ATOM 4295 C CA . ALA B 1 145 ? 12.859 -22.656 12.906 1 94.94 145 ALA B CA 1
ATOM 4296 C C . ALA B 1 145 ? 11.555 -22.328 12.18 1 94.94 145 ALA B C 1
ATOM 4298 O O . ALA B 1 145 ? 11.297 -22.844 11.094 1 94.94 145 ALA B O 1
ATOM 4299 N N . VAL B 1 146 ? 10.75 -21.516 12.766 1 95.38 146 VAL B N 1
ATOM 4300 C CA . VAL B 1 146 ? 9.461 -21.141 12.195 1 95.38 146 VAL B CA 1
ATOM 4301 C C . VAL B 1 146 ? 9.672 -20.297 10.938 1 95.38 146 VAL B C 1
ATOM 4303 O O . VAL B 1 146 ? 9.07 -20.562 9.891 1 95.38 146 VAL B O 1
ATOM 4306 N N . ARG B 1 147 ? 10.516 -19.344 11.031 1 96.5 147 ARG B N 1
ATOM 4307 C CA . ARG B 1 147 ? 10.781 -18.484 9.883 1 96.5 147 ARG B CA 1
ATOM 4308 C C . ARG B 1 147 ? 11.484 -19.25 8.773 1 96.5 147 ARG B C 1
ATOM 4310 O O . ARG B 1 147 ? 11.234 -19.016 7.59 1 96.5 147 ARG B O 1
ATOM 4317 N N . ALA B 1 148 ? 12.305 -20.141 9.094 1 95.5 148 ALA B N 1
ATOM 4318 C CA . ALA B 1 148 ? 13.117 -20.891 8.141 1 95.5 148 ALA B CA 1
ATOM 4319 C C . ALA B 1 148 ? 12.242 -21.812 7.297 1 95.5 148 ALA B C 1
ATOM 4321 O O . ALA B 1 148 ? 12.625 -22.203 6.188 1 95.5 148 ALA B O 1
ATOM 4322 N N . ALA B 1 149 ? 11.109 -22.141 7.84 1 95.81 149 ALA B N 1
ATOM 4323 C CA . ALA B 1 149 ? 10.188 -23 7.102 1 95.81 149 ALA B CA 1
ATOM 4324 C C . ALA B 1 149 ? 9.75 -22.344 5.793 1 95.81 149 ALA B C 1
ATOM 4326 O O . ALA B 1 149 ? 9.406 -23.031 4.832 1 95.81 149 ALA B O 1
ATOM 4327 N N . LEU B 1 150 ? 9.82 -21.047 5.691 1 96.44 150 LEU B N 1
ATOM 4328 C CA . LEU B 1 150 ? 9.469 -20.328 4.473 1 96.44 150 LEU B CA 1
ATOM 4329 C C . LEU B 1 150 ? 10.656 -20.25 3.52 1 96.44 150 LEU B C 1
ATOM 4331 O O . LEU B 1 150 ? 10.477 -20.297 2.299 1 96.44 150 LEU B O 1
ATOM 4335 N N . GLY B 1 151 ? 11.789 -20.219 3.988 1 95.88 151 GLY B N 1
ATOM 4336 C CA . GLY B 1 151 ? 13.039 -19.922 3.312 1 95.88 151 GLY B CA 1
ATOM 4337 C C . GLY B 1 151 ? 13.93 -18.969 4.094 1 95.88 151 GLY B C 1
ATOM 4338 O O . GLY B 1 151 ? 13.562 -18.516 5.184 1 95.88 151 GLY B O 1
ATOM 4339 N N . PRO B 1 152 ? 15.031 -18.734 3.559 1 96.5 152 PRO B N 1
ATOM 4340 C CA . PRO B 1 152 ? 15.953 -17.875 4.293 1 96.5 152 PRO B CA 1
ATOM 4341 C C . PRO B 1 152 ? 15.453 -16.438 4.395 1 96.5 152 PRO B C 1
ATOM 4343 O O . PRO B 1 152 ? 14.875 -15.906 3.441 1 96.5 152 PRO B O 1
ATOM 4346 N N . CYS B 1 153 ? 15.68 -15.867 5.531 1 97.38 153 CYS B N 1
ATOM 4347 C CA . CYS B 1 153 ? 15.43 -14.438 5.719 1 97.38 153 CYS B CA 1
ATOM 4348 C C . CYS B 1 153 ? 16.578 -13.609 5.156 1 97.38 153 CYS B C 1
ATOM 4350 O O . CYS B 1 153 ? 17.75 -13.938 5.363 1 97.38 153 CYS B O 1
ATOM 4352 N N . PRO B 1 154 ? 16.25 -12.57 4.441 1 96 154 PRO B N 1
ATOM 4353 C CA . PRO B 1 154 ? 17.344 -11.75 3.908 1 96 154 PRO B CA 1
ATOM 4354 C C . PRO B 1 154 ? 18.156 -11.055 5 1 96 154 PRO B C 1
ATOM 4356 O O . PRO B 1 154 ? 17.609 -10.75 6.07 1 96 154 PRO B O 1
ATOM 4359 N N . SER B 1 155 ? 19.375 -10.789 4.695 1 93.88 155 SER B N 1
ATOM 4360 C CA . SER B 1 155 ? 20.219 -10.039 5.613 1 93.88 155 SER B CA 1
ATOM 4361 C C . SER B 1 155 ? 19.859 -8.555 5.621 1 93.88 155 SER B C 1
ATOM 4363 O O . SER B 1 155 ? 19.219 -8.062 4.68 1 93.88 155 SER B O 1
ATOM 4365 N N . VAL B 1 156 ? 20.281 -7.883 6.637 1 94.62 156 VAL B N 1
ATOM 4366 C CA . VAL B 1 156 ? 20.078 -6.441 6.75 1 94.62 156 VAL B CA 1
ATOM 4367 C C . VAL B 1 156 ? 20.719 -5.734 5.555 1 94.62 156 VAL B C 1
ATOM 4369 O O . VAL B 1 156 ? 20.109 -4.852 4.949 1 94.62 156 VAL B O 1
ATOM 4372 N N . GLU B 1 157 ? 21.844 -6.207 5.191 1 93.12 157 GLU B N 1
ATOM 4373 C CA . GLU B 1 157 ? 22.594 -5.586 4.102 1 93.12 157 GLU B CA 1
ATOM 4374 C C . GLU B 1 157 ? 21.859 -5.742 2.771 1 93.12 157 GLU B C 1
ATOM 4376 O O . GLU B 1 157 ? 21.797 -4.801 1.978 1 93.12 157 GLU B O 1
ATOM 4381 N N . SER B 1 158 ? 21.359 -6.922 2.482 1 94.94 158 SER B N 1
ATOM 4382 C CA . SER B 1 158 ? 20.656 -7.18 1.229 1 94.94 158 SER B CA 1
ATOM 4383 C C . SER B 1 158 ? 19.406 -6.324 1.116 1 94.94 158 SER B C 1
ATOM 4385 O O . SER B 1 158 ? 19.094 -5.812 0.04 1 94.94 158 SER B O 1
ATOM 4387 N N . VAL B 1 159 ? 18.719 -6.145 2.24 1 95.38 159 VAL B N 1
ATOM 4388 C CA . VAL B 1 159 ? 17.5 -5.34 2.273 1 95.38 159 VAL B CA 1
ATOM 4389 C C . VAL B 1 159 ? 17.844 -3.869 2.061 1 95.38 159 VAL B C 1
ATOM 4391 O O . VAL B 1 159 ? 17.188 -3.176 1.284 1 95.38 159 VAL B O 1
ATOM 4394 N N . GLU B 1 160 ? 18.875 -3.439 2.699 1 92.38 160 GLU B N 1
ATOM 4395 C CA . GLU B 1 160 ? 19.297 -2.049 2.551 1 92.38 160 GLU B CA 1
ATOM 4396 C C . GLU B 1 160 ? 19.719 -1.746 1.115 1 92.38 160 GLU B C 1
ATOM 4398 O O . GLU B 1 160 ? 19.453 -0.653 0.606 1 92.38 160 GLU B O 1
ATOM 4403 N N . LYS B 1 161 ? 20.312 -2.686 0.511 1 93.81 161 LYS B N 1
ATOM 4404 C CA . LYS B 1 161 ? 20.734 -2.518 -0.877 1 93.81 161 LYS B CA 1
ATOM 4405 C C . LYS B 1 161 ? 19.531 -2.285 -1.79 1 93.81 161 LYS B C 1
ATOM 4407 O O . LYS B 1 161 ? 19.531 -1.363 -2.607 1 93.81 161 LYS B O 1
ATOM 4412 N N . ILE B 1 162 ? 18.516 -3.092 -1.683 1 95.19 162 ILE B N 1
ATOM 4413 C CA . ILE B 1 162 ? 17.328 -2.969 -2.516 1 95.19 162 ILE B CA 1
ATOM 4414 C C . ILE B 1 162 ? 16.594 -1.678 -2.174 1 95.19 162 ILE B C 1
ATOM 4416 O O . ILE B 1 162 ? 16.109 -0.975 -3.068 1 95.19 162 ILE B O 1
ATOM 4420 N N . MET B 1 163 ? 16.547 -1.349 -0.923 1 92.19 163 MET B N 1
ATOM 4421 C CA . MET B 1 163 ? 15.867 -0.129 -0.486 1 92.19 163 MET B CA 1
ATOM 4422 C C . MET B 1 163 ? 16.547 1.105 -1.069 1 92.19 163 MET B C 1
ATOM 4424 O O . MET B 1 163 ? 15.875 2.023 -1.542 1 92.19 163 MET B O 1
ATOM 4428 N N . ASN B 1 164 ? 17.812 1.096 -0.978 1 89.44 164 ASN B N 1
ATOM 4429 C CA . ASN B 1 164 ? 18.562 2.223 -1.529 1 89.44 164 ASN B CA 1
ATOM 4430 C C . ASN B 1 164 ? 18.359 2.34 -3.037 1 89.44 164 ASN B C 1
ATOM 4432 O O . ASN B 1 164 ? 18.219 3.443 -3.566 1 89.44 164 ASN B O 1
ATOM 4436 N N . ALA B 1 165 ? 18.344 1.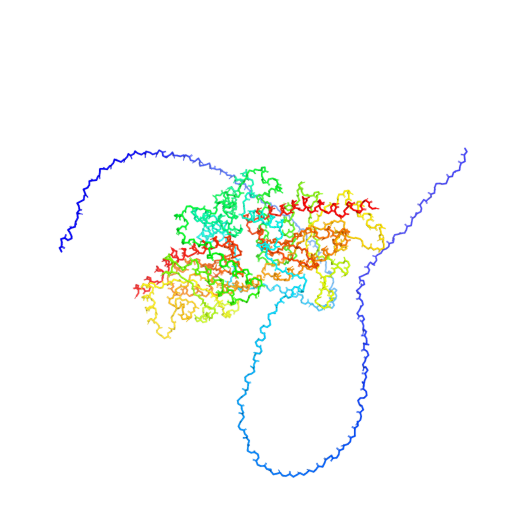229 -3.689 1 92.69 165 ALA B N 1
ATOM 4437 C CA . ALA B 1 165 ? 18.078 1.221 -5.125 1 92.69 165 ALA B CA 1
ATOM 4438 C C . ALA B 1 165 ? 16.672 1.752 -5.422 1 92.69 165 ALA B C 1
ATOM 4440 O O . ALA B 1 165 ? 16.469 2.461 -6.41 1 92.69 165 ALA B O 1
ATOM 4441 N N . THR B 1 166 ? 15.75 1.411 -4.586 1 91.81 166 THR B N 1
ATOM 4442 C CA . THR B 1 166 ? 14.375 1.865 -4.742 1 91.81 166 THR B CA 1
ATOM 4443 C C . THR B 1 166 ? 14.281 3.383 -4.605 1 91.81 166 THR B C 1
ATOM 4445 O O . THR B 1 166 ? 13.625 4.047 -5.414 1 91.81 166 THR B O 1
ATOM 4448 N N . ARG B 1 167 ? 14.891 3.883 -3.633 1 84 167 ARG B N 1
ATOM 4449 C CA . ARG B 1 167 ? 14.883 5.324 -3.408 1 84 167 ARG B CA 1
ATOM 4450 C C . ARG B 1 167 ? 15.516 6.062 -4.582 1 84 167 ARG B C 1
ATOM 4452 O O . ARG B 1 167 ? 15.016 7.105 -5.012 1 84 167 ARG B O 1
ATOM 4459 N N . THR B 1 168 ? 16.562 5.496 -5.035 1 86.12 168 THR B N 1
ATOM 4460 C CA . THR B 1 168 ? 17.234 6.078 -6.191 1 86.12 168 THR B CA 1
ATOM 4461 C C . THR B 1 168 ? 16.312 6.055 -7.414 1 86.12 168 THR B C 1
ATOM 4463 O O . THR B 1 168 ? 16.25 7.031 -8.164 1 86.12 168 THR B O 1
ATOM 4466 N N . ALA B 1 169 ? 15.641 4.977 -7.582 1 87.88 169 ALA B N 1
ATOM 4467 C CA . ALA B 1 169 ? 14.742 4.824 -8.727 1 87.88 169 ALA B CA 1
ATOM 4468 C C . ALA B 1 169 ? 13.594 5.824 -8.656 1 87.88 169 ALA B C 1
ATOM 4470 O O . ALA B 1 169 ? 13.18 6.379 -9.68 1 87.88 169 ALA B O 1
ATOM 4471 N N . GLU B 1 170 ? 13.062 6.066 -7.492 1 79.81 170 GLU B N 1
ATOM 4472 C CA . GLU B 1 170 ? 11.961 7.012 -7.297 1 79.81 170 GLU B CA 1
ATOM 4473 C C . GLU B 1 170 ? 12.414 8.445 -7.559 1 79.81 170 GLU B C 1
ATOM 4475 O O . GLU B 1 170 ? 11.688 9.234 -8.164 1 79.81 170 GLU B O 1
ATOM 4480 N N . ARG B 1 171 ? 13.57 8.719 -7.098 1 74.19 171 ARG B N 1
ATOM 4481 C CA . ARG B 1 171 ? 14.102 10.07 -7.234 1 74.19 171 ARG B CA 1
ATOM 4482 C C . ARG B 1 171 ? 14.461 10.375 -8.688 1 74.19 171 ARG B C 1
ATOM 4484 O O . ARG B 1 171 ? 14.242 11.484 -9.164 1 74.19 171 ARG B O 1
ATOM 4491 N N . ALA B 1 172 ? 15 9.352 -9.32 1 78.31 172 ALA B N 1
ATOM 4492 C CA . ALA B 1 172 ? 15.523 9.555 -10.672 1 78.31 172 ALA B CA 1
ATOM 4493 C C . ALA B 1 172 ? 14.453 9.25 -11.719 1 78.31 172 ALA B C 1
ATOM 4495 O O . ALA B 1 172 ? 14.719 9.32 -12.922 1 78.31 172 ALA B O 1
ATOM 4496 N N . ASP B 1 173 ? 13.367 8.844 -11.266 1 77.38 173 ASP B N 1
ATOM 4497 C CA . ASP B 1 173 ? 12.266 8.523 -12.164 1 77.38 173 ASP B CA 1
ATOM 4498 C C . ASP B 1 173 ? 12.688 7.496 -13.211 1 77.38 173 ASP B C 1
ATOM 4500 O O . ASP B 1 173 ? 12.562 7.738 -14.414 1 77.38 173 ASP B O 1
ATOM 4504 N N . PHE B 1 174 ? 13.094 6.434 -12.742 1 81.06 174 PHE B N 1
ATOM 4505 C CA . PHE B 1 174 ? 13.523 5.336 -13.602 1 81.06 174 PHE B CA 1
ATOM 4506 C C . PHE B 1 174 ? 12.391 4.898 -14.523 1 81.06 174 PHE B C 1
ATOM 4508 O O . PHE B 1 174 ? 11.219 4.934 -14.141 1 81.06 174 PHE B O 1
ATOM 4515 N N . GLU B 1 175 ? 12.867 4.484 -15.695 1 85.06 175 GLU B N 1
ATOM 4516 C CA . GLU B 1 175 ? 11.922 3.836 -16.594 1 85.06 175 GLU B CA 1
ATOM 4517 C C . GLU B 1 175 ? 11.641 2.398 -16.172 1 85.06 175 GLU B C 1
ATOM 4519 O O . GLU B 1 175 ? 12.383 1.832 -15.367 1 85.06 175 GLU B O 1
ATOM 4524 N N . GLU B 1 176 ? 10.633 1.847 -16.734 1 85.31 176 GLU B N 1
ATOM 4525 C CA . GLU B 1 176 ? 10.133 0.529 -16.359 1 85.31 176 GLU B CA 1
ATOM 4526 C C . GLU B 1 176 ? 11.227 -0.529 -16.469 1 85.31 176 GLU B C 1
ATOM 4528 O O . GLU B 1 176 ? 11.398 -1.355 -15.562 1 85.31 176 GLU B O 1
ATOM 4533 N N . ALA B 1 177 ? 11.953 -0.528 -17.516 1 86.25 177 ALA B N 1
ATOM 4534 C CA . ALA B 1 177 ? 13.008 -1.523 -17.719 1 86.25 177 ALA B CA 1
ATOM 4535 C C . ALA B 1 177 ? 14.078 -1.422 -16.641 1 86.25 177 ALA B C 1
ATOM 4537 O O . ALA B 1 177 ? 14.617 -2.438 -16.203 1 86.25 177 ALA B O 1
ATOM 4538 N N . ALA B 1 178 ? 14.375 -0.238 -16.266 1 88.81 178 ALA B N 1
ATOM 4539 C CA . ALA B 1 178 ? 15.359 -0.026 -15.203 1 88.81 178 ALA B CA 1
ATOM 4540 C C . ALA B 1 178 ? 14.844 -0.537 -13.859 1 88.81 178 ALA B C 1
ATOM 4542 O O . ALA B 1 178 ? 15.602 -1.099 -13.07 1 88.81 178 ALA B O 1
ATOM 4543 N N . TRP B 1 179 ? 13.578 -0.342 -13.594 1 91.44 179 TRP B N 1
ATOM 4544 C CA . TRP B 1 179 ? 12.969 -0.898 -12.391 1 91.44 179 TRP B CA 1
ATOM 4545 C C . TRP B 1 179 ? 13.102 -2.418 -12.367 1 91.44 179 TRP B C 1
ATOM 4547 O O . TRP B 1 179 ? 13.453 -2.998 -11.336 1 91.44 179 TRP B O 1
ATOM 4557 N N . ASN B 1 180 ? 12.875 -3.066 -13.445 1 92 180 ASN B N 1
ATOM 4558 C CA . ASN B 1 180 ? 12.93 -4.52 -13.539 1 92 180 ASN B CA 1
ATOM 4559 C C . ASN B 1 180 ? 14.336 -5.047 -13.266 1 92 180 ASN B C 1
ATOM 4561 O O . ASN B 1 180 ? 14.516 -6.012 -12.516 1 92 180 ASN B O 1
ATOM 4565 N N . THR B 1 181 ? 15.242 -4.348 -13.82 1 91.44 181 THR B N 1
ATOM 4566 C CA . THR B 1 181 ? 16.609 -4.832 -13.758 1 91.44 181 THR B CA 1
ATOM 4567 C C . THR B 1 181 ? 17.234 -4.512 -12.398 1 91.44 181 THR B C 1
ATOM 4569 O O . THR B 1 181 ? 17.969 -5.324 -11.844 1 91.44 181 THR B O 1
ATOM 4572 N N . LYS B 1 182 ? 16.922 -3.412 -11.867 1 92.12 182 LYS B N 1
ATOM 4573 C CA . LYS B 1 182 ? 17.625 -2.947 -10.68 1 92.12 182 LYS B CA 1
ATOM 4574 C C . LYS B 1 182 ? 16.875 -3.34 -9.406 1 92.12 182 LYS B C 1
ATOM 4576 O O . LYS B 1 182 ? 17.484 -3.416 -8.328 1 92.12 182 LYS B O 1
ATOM 4581 N N . LEU B 1 183 ? 15.594 -3.623 -9.562 1 95.38 183 LEU B N 1
ATOM 4582 C CA . LEU B 1 183 ? 14.828 -3.781 -8.328 1 95.38 183 LEU B CA 1
ATOM 4583 C C . LEU B 1 183 ? 14.023 -5.078 -8.352 1 95.38 183 LEU B C 1
ATOM 4585 O O . LEU B 1 183 ? 14.203 -5.934 -7.48 1 95.38 183 LEU B O 1
ATOM 4589 N N . HIS B 1 184 ? 13.227 -5.25 -9.336 1 96.56 184 HIS B N 1
ATOM 4590 C CA . HIS B 1 184 ? 12.281 -6.363 -9.305 1 96.56 184 HIS B CA 1
ATOM 4591 C C . HIS B 1 184 ? 13.008 -7.703 -9.43 1 96.56 184 HIS B C 1
ATOM 4593 O O . HIS B 1 184 ? 12.75 -8.625 -8.656 1 96.56 184 HIS B O 1
ATOM 4599 N N . ASP B 1 185 ? 13.898 -7.754 -10.383 1 96.12 185 ASP B N 1
ATOM 4600 C CA . ASP B 1 185 ? 14.656 -8.984 -10.562 1 96.12 185 ASP B CA 1
ATOM 4601 C C . ASP B 1 185 ? 15.492 -9.305 -9.328 1 96.12 185 ASP B C 1
ATOM 4603 O O . ASP B 1 185 ? 15.453 -10.422 -8.812 1 96.12 185 ASP B O 1
ATOM 4607 N N . PRO B 1 186 ? 16.234 -8.359 -8.781 1 96.88 186 PRO B N 1
ATOM 4608 C CA . PRO B 1 186 ? 17 -8.625 -7.562 1 96.88 186 PRO B CA 1
ATOM 4609 C C . PRO B 1 186 ? 16.109 -9.031 -6.387 1 96.88 186 PRO B C 1
ATOM 4611 O O . PRO B 1 186 ? 16.516 -9.828 -5.539 1 96.88 186 PRO B O 1
ATOM 4614 N N . THR B 1 187 ? 14.945 -8.484 -6.309 1 98 187 THR B N 1
ATOM 4615 C CA . THR B 1 187 ? 14.031 -8.844 -5.234 1 98 187 THR B CA 1
ATOM 4616 C C . THR B 1 187 ? 13.555 -10.289 -5.379 1 98 187 THR B C 1
ATOM 4618 O O . THR B 1 187 ? 13.484 -11.023 -4.395 1 98 187 THR B O 1
ATOM 4621 N N . LEU B 1 188 ? 13.258 -10.672 -6.578 1 98.25 188 LEU B N 1
ATOM 4622 C CA . LEU B 1 188 ? 12.883 -12.055 -6.844 1 98.25 188 LEU B CA 1
ATOM 4623 C C . LEU B 1 188 ? 14.047 -13 -6.539 1 98.25 188 LEU B C 1
ATOM 4625 O O . LEU B 1 188 ? 13.852 -14.062 -5.949 1 98.25 188 LEU B O 1
ATOM 4629 N N . ASP B 1 189 ? 15.195 -12.578 -6.875 1 97 189 ASP B N 1
ATOM 4630 C CA . ASP B 1 189 ? 16.391 -13.383 -6.59 1 97 189 ASP B CA 1
ATOM 4631 C C . ASP B 1 189 ? 16.594 -13.539 -5.086 1 97 189 ASP B C 1
ATOM 4633 O O . ASP B 1 189 ? 16.938 -14.625 -4.613 1 97 189 ASP B O 1
ATOM 4637 N N . LEU B 1 190 ? 16.391 -12.461 -4.457 1 97.38 190 LEU B N 1
ATOM 4638 C CA . LEU B 1 190 ? 16.547 -12.492 -3.006 1 97.38 190 LEU B CA 1
ATOM 4639 C C . LEU B 1 190 ? 15.578 -13.484 -2.373 1 97.38 190 LEU B C 1
ATOM 4641 O O . LEU B 1 190 ? 15.922 -14.156 -1.396 1 97.38 190 LEU B O 1
ATOM 4645 N N . ALA B 1 191 ? 14.43 -13.625 -2.889 1 98.12 191 ALA B N 1
ATOM 4646 C CA . ALA B 1 191 ? 13.398 -14.508 -2.35 1 98.12 191 ALA B CA 1
ATOM 4647 C C . ALA B 1 191 ? 13.664 -15.961 -2.732 1 98.12 191 ALA B C 1
ATOM 4649 O O . ALA B 1 191 ? 13.383 -16.875 -1.957 1 98.12 191 ALA B O 1
ATOM 4650 N N . PHE B 1 192 ? 14.336 -16.172 -3.947 1 97.94 192 PHE B N 1
ATOM 4651 C CA . PHE B 1 192 ? 14.188 -17.516 -4.465 1 97.94 192 PHE B CA 1
ATOM 4652 C C . PHE B 1 192 ? 15.547 -18.125 -4.805 1 97.94 192 PHE B C 1
ATOM 4654 O O . PHE B 1 192 ? 15.656 -19.344 -4.996 1 97.94 192 PHE B O 1
ATOM 4661 N N . GLU B 1 193 ? 16.516 -17.312 -4.922 1 95.62 193 GLU B N 1
ATOM 4662 C CA . GLU B 1 193 ? 17.844 -17.859 -5.215 1 95.62 193 GLU B CA 1
ATOM 4663 C C . GLU B 1 193 ? 18.516 -18.391 -3.951 1 95.62 193 GLU B C 1
ATOM 4665 O O . GLU B 1 193 ? 19.484 -17.812 -3.469 1 95.62 193 GLU B O 1
ATOM 4670 N N . ASN B 1 194 ? 18.047 -19.469 -3.496 1 95.06 194 ASN B N 1
ATOM 4671 C CA . ASN B 1 194 ? 18.547 -20.125 -2.297 1 95.06 194 ASN B CA 1
ATOM 4672 C C . ASN B 1 194 ? 18.328 -21.641 -2.363 1 95.06 194 ASN B C 1
ATOM 4674 O O . ASN B 1 194 ? 17.734 -22.141 -3.314 1 95.06 194 ASN B O 1
ATOM 4678 N N . LYS B 1 195 ? 18.75 -22.328 -1.379 1 93.44 195 LYS B N 1
ATOM 4679 C CA . LYS B 1 195 ? 18.766 -23.781 -1.394 1 93.44 195 LYS B CA 1
ATOM 4680 C C . LYS B 1 195 ? 17.359 -24.359 -1.424 1 93.44 195 LYS B C 1
ATOM 4682 O O . LYS B 1 195 ? 17.125 -25.453 -1.961 1 93.44 195 LYS B O 1
ATOM 4687 N N . ARG B 1 196 ? 16.422 -23.672 -0.929 1 94 196 ARG B N 1
ATOM 4688 C CA . ARG B 1 196 ? 15.062 -24.203 -0.809 1 94 196 ARG B CA 1
ATOM 4689 C C . ARG B 1 196 ? 14.352 -24.219 -2.158 1 94 196 ARG B C 1
ATOM 4691 O O . ARG B 1 196 ? 13.57 -25.125 -2.455 1 94 196 ARG B O 1
ATOM 4698 N N . PHE B 1 197 ? 14.648 -23.203 -2.984 1 96.75 197 PHE B N 1
ATOM 4699 C CA . PHE B 1 197 ? 13.82 -23 -4.172 1 96.75 197 PHE B CA 1
ATOM 4700 C C . PHE B 1 197 ? 14.656 -23.156 -5.441 1 96.75 197 PHE B C 1
ATOM 4702 O O . PHE B 1 197 ? 14.156 -23.672 -6.449 1 96.75 197 PHE B O 1
ATOM 4709 N N . ARG B 1 198 ? 15.852 -22.859 -5.453 1 93.88 198 ARG B N 1
ATOM 4710 C CA . ARG B 1 198 ? 16.656 -22.625 -6.645 1 93.88 198 ARG B CA 1
ATOM 4711 C C . ARG B 1 198 ? 16.641 -23.828 -7.574 1 93.88 198 ARG B C 1
ATOM 4713 O O . ARG B 1 198 ? 16.703 -23.688 -8.797 1 93.88 198 ARG B O 1
ATOM 4720 N N . SER B 1 199 ? 16.516 -24.984 -7.059 1 95.25 199 SER B N 1
ATOM 4721 C CA . SER B 1 199 ? 16.578 -26.188 -7.891 1 95.25 199 SER B CA 1
ATOM 4722 C C . SER B 1 199 ? 15.195 -26.609 -8.367 1 95.25 199 SER B C 1
ATOM 4724 O O . SER B 1 199 ? 15.062 -27.516 -9.188 1 95.25 199 SER B O 1
ATOM 4726 N N . LYS B 1 200 ? 14.219 -25.953 -7.918 1 97.19 200 LYS B N 1
ATOM 4727 C CA . LYS B 1 200 ? 12.875 -26.438 -8.195 1 97.19 200 LYS B CA 1
ATOM 4728 C C . LYS B 1 200 ? 12 -25.344 -8.805 1 97.19 200 LYS B C 1
ATOM 4730 O O . LYS B 1 200 ? 11.086 -25.641 -9.578 1 97.19 200 LYS B O 1
ATOM 4735 N N . PHE B 1 201 ? 12.297 -24.172 -8.391 1 97.62 201 PHE B N 1
ATOM 4736 C CA . PHE B 1 201 ? 11.406 -23.078 -8.75 1 97.62 201 PHE B CA 1
ATOM 4737 C C . PHE B 1 201 ? 12.188 -21.766 -8.883 1 97.62 201 PHE B C 1
ATOM 4739 O O . PHE B 1 201 ? 13.023 -21.453 -8.031 1 97.62 201 PHE B O 1
ATOM 4746 N N . HIS B 1 202 ? 11.969 -21.047 -9.953 1 96.81 202 HIS B N 1
ATOM 4747 C CA . HIS B 1 202 ? 12.641 -19.766 -10.148 1 96.81 202 HIS B CA 1
ATOM 4748 C C . HIS B 1 202 ? 11.852 -18.875 -11.117 1 96.81 202 HIS B C 1
ATOM 4750 O O . HIS B 1 202 ? 10.828 -19.297 -11.648 1 96.81 202 HIS B O 1
ATOM 4756 N N . PHE B 1 203 ? 12.297 -17.656 -11.297 1 97.69 203 PHE B N 1
ATOM 4757 C CA . PHE B 1 203 ? 11.633 -16.703 -12.188 1 97.69 203 PHE B CA 1
ATOM 4758 C C . PHE B 1 203 ? 12.461 -16.469 -13.445 1 97.69 203 PHE B C 1
ATOM 4760 O O . PHE B 1 203 ? 13.695 -16.422 -13.375 1 97.69 203 PHE B O 1
ATOM 4767 N N . ILE B 1 204 ? 11.758 -16.266 -14.555 1 96.06 204 ILE B N 1
ATOM 4768 C CA . ILE B 1 204 ? 12.352 -15.938 -15.844 1 96.06 204 ILE B CA 1
ATOM 4769 C C . ILE B 1 204 ? 11.781 -14.609 -16.344 1 96.06 204 ILE B C 1
ATOM 4771 O O . ILE B 1 204 ? 10.57 -14.398 -16.328 1 96.06 204 ILE B O 1
ATOM 4775 N N . GLN B 1 205 ? 12.727 -13.742 -16.703 1 94.81 205 GLN B N 1
ATOM 4776 C CA . GLN B 1 205 ? 12.266 -12.547 -17.406 1 94.81 205 GLN B CA 1
ATOM 4777 C C . GLN B 1 205 ? 11.789 -12.891 -18.812 1 94.81 205 GLN B C 1
ATOM 4779 O O . GLN B 1 205 ? 12.516 -13.516 -19.594 1 94.81 205 GLN B O 1
ATOM 4784 N N . CYS B 1 206 ? 10.586 -12.469 -19.172 1 95.19 206 CYS B N 1
ATOM 4785 C CA . CYS B 1 206 ? 10.016 -12.891 -20.453 1 95.19 206 CYS B CA 1
ATOM 4786 C C . CYS B 1 206 ? 9.219 -11.758 -21.094 1 95.19 206 CYS B C 1
ATOM 4788 O O . CYS B 1 206 ? 8.07 -11.953 -21.484 1 95.19 206 CYS B O 1
ATOM 4790 N N . THR B 1 207 ? 9.766 -10.609 -21.203 1 91.38 207 THR B N 1
ATOM 4791 C CA . THR B 1 207 ? 9.109 -9.391 -21.656 1 91.38 207 THR B CA 1
ATOM 4792 C C . THR B 1 207 ? 8.742 -9.492 -23.125 1 91.38 207 THR B C 1
ATOM 4794 O O . THR B 1 207 ? 7.934 -8.703 -23.625 1 91.38 207 THR B O 1
ATOM 4797 N N . THR B 1 208 ? 9.266 -10.453 -23.859 1 91.19 208 THR B N 1
ATOM 4798 C CA . THR B 1 208 ? 9 -10.555 -25.297 1 91.19 208 THR B CA 1
ATOM 4799 C C . THR B 1 208 ? 8.195 -11.812 -25.609 1 91.19 208 THR B C 1
ATOM 4801 O O . THR B 1 208 ? 7.953 -12.125 -26.781 1 91.19 208 THR B O 1
ATOM 4804 N N . ALA B 1 209 ? 7.895 -12.539 -24.578 1 94.38 209 ALA B N 1
ATOM 4805 C CA . ALA B 1 209 ? 7.129 -13.766 -24.797 1 94.38 209 ALA B CA 1
ATOM 4806 C C . ALA B 1 209 ? 5.707 -13.445 -25.25 1 94.38 209 ALA B C 1
ATOM 4808 O O . ALA B 1 209 ? 4.969 -12.758 -24.547 1 94.38 209 ALA B O 1
ATOM 4809 N N . ARG B 1 210 ? 5.355 -14.016 -26.328 1 93.69 210 ARG B N 1
ATOM 4810 C CA . ARG B 1 210 ? 4.02 -13.797 -26.875 1 93.69 210 ARG B CA 1
ATOM 4811 C C . ARG B 1 210 ? 3.146 -15.039 -26.688 1 93.69 210 ARG B C 1
ATOM 4813 O O . ARG B 1 210 ? 3.658 -16.156 -26.547 1 93.69 210 ARG B O 1
ATOM 4820 N N . ILE B 1 211 ? 1.906 -14.734 -26.641 1 95.5 211 ILE B N 1
ATOM 4821 C CA . ILE B 1 211 ? 0.963 -15.852 -26.609 1 95.5 211 ILE B CA 1
ATOM 4822 C C . ILE B 1 211 ? 0.912 -16.516 -27.984 1 95.5 211 ILE B C 1
ATOM 4824 O O . ILE B 1 211 ? 0.627 -15.867 -28.984 1 95.5 211 ILE B O 1
ATOM 4828 N N . GLU B 1 212 ? 1.205 -17.719 -28 1 93 212 GLU B N 1
ATOM 4829 C CA . GLU B 1 212 ? 1.224 -18.547 -29.203 1 93 212 GLU B CA 1
ATOM 4830 C C . GLU B 1 212 ? 0.855 -19.984 -28.891 1 93 212 GLU B C 1
ATOM 4832 O O . GLU B 1 212 ? 1.28 -20.531 -27.859 1 93 212 GLU B O 1
ATOM 4837 N N . PRO B 1 213 ? 0.157 -20.719 -29.766 1 91.88 213 PRO B N 1
ATOM 4838 C CA . PRO B 1 213 ? -0.445 -20.234 -31 1 91.88 213 PRO B CA 1
ATOM 4839 C C . PRO B 1 213 ? -1.617 -19.281 -30.766 1 91.88 213 PRO B C 1
ATOM 4841 O O . PRO B 1 213 ? -2.102 -19.172 -29.641 1 91.88 213 PRO B O 1
ATOM 4844 N N . ASP B 1 214 ? -2.131 -18.672 -31.766 1 90.62 214 ASP B N 1
ATOM 4845 C CA . ASP B 1 214 ? -3.154 -17.625 -31.688 1 90.62 214 ASP B CA 1
ATOM 4846 C C . ASP B 1 214 ? -4.473 -18.203 -31.172 1 90.62 214 ASP B C 1
ATOM 4848 O O . ASP B 1 214 ? -5.305 -17.469 -30.641 1 90.62 214 ASP B O 1
ATOM 4852 N N . ASP B 1 215 ? -4.625 -19.391 -31.328 1 91.31 215 ASP B N 1
ATOM 4853 C CA . ASP B 1 215 ? -5.891 -20 -30.922 1 91.31 215 ASP B CA 1
ATOM 4854 C C . ASP B 1 215 ? -6.043 -19.984 -29.406 1 91.31 215 ASP B C 1
ATOM 4856 O O . ASP B 1 215 ? -7.141 -20.203 -28.891 1 91.31 215 ASP B O 1
ATOM 4860 N N . LEU B 1 216 ? -4.93 -19.734 -28.688 1 93.62 216 LEU B N 1
ATOM 4861 C CA . LEU B 1 216 ? -4.984 -19.672 -27.234 1 93.62 216 LEU B CA 1
ATOM 4862 C C . LEU B 1 216 ? -5.43 -18.281 -26.766 1 93.62 216 LEU B C 1
ATOM 4864 O O . LEU B 1 216 ? -5.793 -18.109 -25.609 1 93.62 216 LEU B O 1
ATOM 4868 N N . LEU B 1 217 ? -5.461 -17.359 -27.656 1 92.38 217 LEU B N 1
ATOM 4869 C CA . LEU B 1 217 ? -5.871 -16 -27.312 1 92.38 217 LEU B CA 1
ATOM 4870 C C . LEU B 1 217 ? -7.355 -15.953 -26.953 1 92.38 217 LEU B C 1
ATOM 4872 O O . LEU B 1 217 ? -8.172 -16.594 -27.625 1 92.38 217 LEU B O 1
ATOM 4876 N N . PRO B 1 218 ? -7.613 -15.227 -25.859 1 88.38 218 PRO B N 1
ATOM 4877 C CA . PRO B 1 218 ? -9.039 -15.008 -25.609 1 88.38 218 PRO B CA 1
ATOM 4878 C C . PRO B 1 218 ? -9.719 -14.211 -26.719 1 88.38 218 PRO B C 1
ATOM 4880 O O . PRO B 1 218 ? -9.047 -13.531 -27.5 1 88.38 218 PRO B O 1
ATOM 4883 N N . ARG B 1 219 ? -10.969 -14.43 -26.734 1 84.06 219 ARG B N 1
ATOM 4884 C CA . ARG B 1 219 ? -11.75 -13.758 -27.766 1 84.06 219 ARG B CA 1
ATOM 4885 C C . ARG B 1 219 ? -12.664 -12.703 -27.156 1 84.06 219 ARG B C 1
ATOM 4887 O O . ARG B 1 219 ? -13.141 -12.859 -26.031 1 84.06 219 ARG B O 1
ATOM 4894 N N . ASN B 1 220 ? -12.844 -11.641 -27.906 1 78.44 220 ASN B N 1
ATOM 4895 C CA . ASN B 1 220 ? -13.773 -10.609 -27.453 1 78.44 220 ASN B CA 1
ATOM 4896 C C . ASN B 1 220 ? -15.219 -11.023 -27.688 1 78.44 220 ASN B C 1
ATOM 4898 O O . ASN B 1 220 ? -15.492 -12.148 -28.109 1 78.44 220 ASN B O 1
ATOM 4902 N N . ASP B 1 221 ? -16.125 -10.117 -27.328 1 74.69 221 ASP B N 1
ATOM 4903 C CA . ASP B 1 221 ? -17.547 -10.406 -27.438 1 74.69 221 ASP B CA 1
ATOM 4904 C C . ASP B 1 221 ? -17.938 -10.719 -28.891 1 74.69 221 ASP B C 1
ATOM 4906 O O . ASP B 1 221 ? -18.875 -11.484 -29.125 1 74.69 221 ASP B O 1
ATOM 4910 N N . GLY B 1 222 ? -17.234 -10.227 -29.766 1 73.88 222 GLY B N 1
ATOM 4911 C CA . GLY B 1 222 ? -17.5 -10.469 -31.172 1 73.88 222 GLY B CA 1
ATOM 4912 C C . GLY B 1 222 ? -16.859 -11.734 -31.688 1 73.88 222 GLY B C 1
ATOM 4913 O O . GLY B 1 222 ? -17 -12.078 -32.875 1 73.88 222 GLY B O 1
ATOM 4914 N N . GLY B 1 223 ? -16.125 -12.359 -30.891 1 77.12 223 GLY B N 1
ATOM 4915 C CA . GLY B 1 223 ? -15.484 -13.609 -31.266 1 77.12 223 GLY B CA 1
ATOM 4916 C C . GLY B 1 223 ? -14.094 -13.422 -31.828 1 77.12 223 GLY B C 1
ATOM 4917 O O . GLY B 1 223 ? -13.43 -14.391 -32.219 1 77.12 223 GLY B O 1
ATOM 4918 N N . GLU B 1 224 ? -13.672 -12.297 -31.906 1 80.81 224 GLU B N 1
ATOM 4919 C CA . GLU B 1 224 ? -12.344 -12.008 -32.469 1 80.81 224 GLU B CA 1
ATOM 4920 C C . GLU B 1 224 ? -11.266 -12.164 -31.391 1 80.81 224 GLU B C 1
ATOM 4922 O O . GLU B 1 224 ? -11.469 -11.805 -30.234 1 80.81 224 GLU B O 1
ATOM 4927 N N . PRO B 1 225 ? -10.117 -12.711 -31.922 1 82.06 225 PRO B N 1
ATOM 4928 C CA . PRO B 1 225 ? -9.031 -12.859 -30.953 1 82.06 225 PRO B CA 1
ATOM 4929 C C . PRO B 1 225 ? -8.508 -11.523 -30.438 1 82.06 225 PRO B C 1
ATOM 4931 O O . PRO B 1 225 ? -8.406 -10.555 -31.203 1 82.06 225 PRO B O 1
ATOM 4934 N N . MET B 1 226 ? -8.266 -11.594 -29.141 1 82.69 226 MET B N 1
ATOM 4935 C CA . MET B 1 226 ? -7.664 -10.414 -28.547 1 82.69 226 MET B CA 1
ATOM 4936 C C . MET B 1 226 ? -6.199 -10.281 -28.938 1 82.69 226 MET B C 1
ATOM 4938 O O . MET B 1 226 ? -5.602 -11.227 -29.453 1 82.69 226 MET B O 1
ATOM 4942 N N . GLN B 1 227 ? -5.762 -9.047 -28.766 1 81.62 227 GLN B N 1
ATOM 4943 C CA . GLN B 1 227 ? -4.34 -8.82 -29 1 81.62 227 GLN B CA 1
ATOM 4944 C C . GLN B 1 227 ? -3.488 -9.531 -27.953 1 81.62 227 GLN B C 1
ATOM 4946 O O . GLN B 1 227 ? -3.83 -9.539 -26.766 1 81.62 227 GLN B O 1
ATOM 4951 N N . SER B 1 228 ? -2.395 -10.102 -28.5 1 80.44 228 SER B N 1
ATOM 4952 C CA . SER B 1 228 ? -1.466 -10.766 -27.578 1 80.44 228 SER B CA 1
ATOM 4953 C C . SER B 1 228 ? -0.871 -9.766 -26.594 1 80.44 228 SER B C 1
ATOM 4955 O O . SER B 1 228 ? -0.583 -8.625 -26.953 1 80.44 228 SER B O 1
ATOM 4957 N N . ARG B 1 229 ? -0.833 -10.305 -25.359 1 81.31 229 ARG B N 1
ATOM 4958 C CA . ARG B 1 229 ? -0.223 -9.523 -24.297 1 81.31 229 ARG B CA 1
ATOM 4959 C C . ARG B 1 229 ? 0.893 -10.312 -23.609 1 81.31 229 ARG B C 1
ATOM 4961 O O . ARG B 1 229 ? 0.887 -11.547 -23.625 1 81.31 229 ARG B O 1
ATOM 4968 N N . MET B 1 230 ? 1.897 -9.57 -23.141 1 87.12 230 MET B N 1
ATOM 4969 C CA . MET B 1 230 ? 3.076 -10.164 -22.516 1 87.12 230 MET B CA 1
ATOM 4970 C C . MET B 1 230 ? 3.121 -9.844 -21.031 1 87.12 230 MET B C 1
ATOM 4972 O O . MET B 1 230 ? 2.471 -8.898 -20.562 1 87.12 230 MET B O 1
ATOM 4976 N N . VAL B 1 231 ? 3.766 -10.688 -20.312 1 93.69 231 VAL B N 1
ATOM 4977 C CA . VAL B 1 231 ? 4.102 -10.375 -18.922 1 93.69 231 VAL B CA 1
ATOM 4978 C C . VAL B 1 231 ? 5.609 -10.188 -18.781 1 93.69 231 VAL B C 1
ATOM 4980 O O . VAL B 1 231 ? 6.371 -10.539 -19.688 1 93.69 231 VAL B O 1
ATOM 4983 N N . ASP B 1 232 ? 6.035 -9.672 -17.688 1 95.31 232 ASP B N 1
ATOM 4984 C CA . ASP B 1 232 ? 7.438 -9.305 -17.531 1 95.31 232 ASP B CA 1
ATOM 4985 C C . ASP B 1 232 ? 8.25 -10.453 -16.953 1 95.31 232 ASP B C 1
ATOM 4987 O O . ASP B 1 232 ? 9.406 -10.664 -17.328 1 95.31 232 ASP B O 1
ATOM 4991 N N . PHE B 1 233 ? 7.672 -11.188 -16 1 97.69 233 PHE B N 1
ATOM 4992 C CA . PHE B 1 233 ? 8.328 -12.344 -15.391 1 97.69 233 PHE B CA 1
ATOM 4993 C C . PHE B 1 233 ? 7.367 -13.516 -15.281 1 97.69 233 PHE B C 1
ATOM 4995 O O . PHE B 1 233 ? 6.156 -13.32 -15.18 1 97.69 233 PHE B O 1
ATOM 5002 N N . ALA B 1 234 ? 7.922 -14.695 -15.336 1 98.38 234 ALA B N 1
ATOM 5003 C CA . ALA B 1 234 ? 7.184 -15.93 -15.078 1 98.38 234 ALA B CA 1
ATOM 5004 C C . ALA B 1 234 ? 7.906 -16.812 -14.062 1 98.38 234 ALA B C 1
ATOM 5006 O O . ALA B 1 234 ? 9.102 -17.078 -14.203 1 98.38 234 ALA B O 1
ATOM 5007 N N . GLY B 1 235 ? 7.188 -17.078 -12.984 1 98.5 235 GLY B N 1
ATOM 5008 C CA . GLY B 1 235 ? 7.664 -18.141 -12.102 1 98.5 235 GLY B CA 1
ATOM 5009 C C . GLY B 1 235 ? 7.41 -19.531 -12.641 1 98.5 235 GLY B C 1
ATOM 5010 O O . GLY B 1 235 ? 6.27 -19.875 -12.961 1 98.5 235 GLY B O 1
ATOM 5011 N N . VAL B 1 236 ? 8.477 -20.375 -12.68 1 98.56 236 VAL B N 1
ATOM 5012 C CA . VAL B 1 236 ? 8.359 -21.641 -13.391 1 98.56 236 VAL B CA 1
ATOM 5013 C C . VAL B 1 236 ? 8.93 -22.766 -12.539 1 98.56 236 VAL B C 1
ATOM 5015 O O . VAL B 1 236 ? 9.812 -22.547 -11.703 1 98.56 236 VAL B O 1
ATOM 5018 N N . LEU B 1 237 ? 8.406 -23.953 -12.805 1 98.19 237 LEU B N 1
ATOM 5019 C CA . LEU B 1 237 ? 9.008 -25.156 -12.242 1 98.19 237 LEU B CA 1
ATOM 5020 C C . LEU B 1 237 ? 10.219 -25.578 -13.055 1 98.19 237 LEU B C 1
ATOM 5022 O O . LEU B 1 237 ? 10.148 -25.688 -14.281 1 98.19 237 LEU B O 1
ATOM 5026 N N . ARG B 1 238 ? 11.289 -25.781 -12.359 1 96.25 238 ARG B N 1
ATOM 5027 C CA . ARG B 1 238 ? 12.406 -26.422 -13.039 1 96.25 238 ARG B CA 1
ATOM 5028 C C . ARG B 1 238 ? 12.062 -27.859 -13.414 1 96.25 238 ARG B C 1
ATOM 5030 O O . ARG B 1 238 ? 11.555 -28.625 -12.578 1 96.25 238 ARG B O 1
ATOM 5037 N N . PRO B 1 239 ? 12.344 -28.219 -14.648 1 94.75 239 PRO B N 1
ATOM 5038 C CA . PRO B 1 239 ? 11.961 -29.578 -15.047 1 94.75 239 PRO B CA 1
ATOM 5039 C C . PRO B 1 239 ? 12.773 -30.656 -14.336 1 94.75 239 PRO B C 1
ATOM 5041 O O . PRO B 1 239 ? 14.008 -30.609 -14.352 1 94.75 239 PRO B O 1
ATOM 5044 N N . ASN B 1 240 ? 12.102 -31.516 -13.656 1 93.94 240 ASN B N 1
ATOM 5045 C CA . ASN B 1 240 ? 12.734 -32.75 -13.188 1 93.94 240 ASN B CA 1
ATOM 5046 C C . ASN B 1 240 ? 12.695 -33.844 -14.25 1 93.94 240 ASN B C 1
ATOM 5048 O O . ASN B 1 240 ? 12.289 -33.594 -15.383 1 93.94 240 ASN B O 1
ATOM 5052 N N . ALA B 1 241 ? 13.141 -35 -13.906 1 94.69 241 ALA B N 1
ATOM 5053 C CA . ALA B 1 241 ? 13.258 -36.094 -14.875 1 94.69 241 ALA B CA 1
ATOM 5054 C C . ALA B 1 241 ? 11.891 -36.469 -15.438 1 94.69 241 ALA B C 1
ATOM 5056 O O . ALA B 1 241 ? 11.758 -36.781 -16.625 1 94.69 241 ALA B O 1
ATOM 5057 N N . ARG B 1 242 ? 10.953 -36.469 -14.648 1 95.5 242 ARG B N 1
ATOM 5058 C CA . ARG B 1 242 ? 9.617 -36.875 -15.078 1 95.5 242 ARG B CA 1
ATOM 5059 C C . ARG B 1 242 ? 9.016 -35.844 -16.031 1 95.5 242 ARG B C 1
ATOM 5061 O O . ARG B 1 242 ? 8.453 -36.219 -17.062 1 95.5 242 ARG B O 1
ATOM 5068 N N . ILE B 1 243 ? 9.156 -34.625 -15.727 1 94.88 243 ILE B N 1
ATOM 5069 C CA . ILE B 1 243 ? 8.625 -33.531 -16.562 1 94.88 243 ILE B CA 1
ATOM 5070 C C . ILE B 1 243 ? 9.32 -33.562 -17.922 1 94.88 243 ILE B C 1
ATOM 5072 O O . ILE B 1 243 ? 8.672 -33.375 -18.953 1 94.88 243 ILE B O 1
ATOM 5076 N N . LEU B 1 244 ? 10.562 -33.812 -17.906 1 94.56 244 LEU B N 1
ATOM 5077 C CA . LEU B 1 244 ? 11.32 -33.875 -19.141 1 94.56 244 LEU B CA 1
ATOM 5078 C C . LEU B 1 244 ? 10.898 -35.062 -20 1 94.56 244 LEU B C 1
ATOM 5080 O O . LEU B 1 244 ? 10.773 -34.938 -21.219 1 94.56 244 LEU B O 1
ATOM 5084 N N . ALA B 1 245 ? 10.695 -36.125 -19.359 1 95.44 245 ALA B N 1
ATOM 5085 C CA . ALA B 1 245 ? 10.25 -37.312 -20.078 1 95.44 245 ALA B CA 1
ATOM 5086 C C . ALA B 1 245 ? 8.883 -37.094 -20.719 1 95.44 245 ALA B C 1
ATOM 5088 O O . ALA B 1 245 ? 8.648 -37.469 -21.859 1 95.44 245 ALA B O 1
ATOM 5089 N N . ALA B 1 246 ? 8.062 -36.562 -19.938 1 95.19 246 ALA B N 1
ATOM 5090 C CA . ALA B 1 246 ? 6.727 -36.25 -20.453 1 95.19 246 ALA B CA 1
ATOM 5091 C C . ALA B 1 246 ? 6.793 -35.281 -21.609 1 95.19 246 ALA B C 1
ATOM 5093 O O . ALA B 1 246 ? 6.035 -35.375 -22.578 1 95.19 246 ALA B O 1
ATOM 5094 N N . TRP B 1 247 ? 7.625 -34.312 -21.484 1 93.25 247 TRP B N 1
ATOM 5095 C CA . TRP B 1 247 ? 7.816 -33.312 -22.531 1 93.25 247 TRP B CA 1
ATOM 5096 C C . TRP B 1 247 ? 8.281 -34 -23.828 1 93.25 247 TRP B C 1
ATOM 5098 O O . TRP B 1 247 ? 7.82 -33.625 -24.906 1 93.25 247 TRP B O 1
ATOM 5108 N N . GLN B 1 248 ? 9.148 -34.875 -23.719 1 92.06 248 GLN B N 1
ATOM 5109 C CA . GLN B 1 248 ? 9.656 -35.594 -24.875 1 92.06 248 GLN B CA 1
ATOM 5110 C C . GLN B 1 248 ? 8.539 -36.375 -25.562 1 92.06 248 GLN B C 1
ATOM 5112 O O . GLN B 1 248 ? 8.469 -36.406 -26.797 1 92.06 248 GLN B O 1
ATOM 5117 N N . LYS B 1 249 ? 7.836 -36.938 -24.766 1 92.12 249 LYS B N 1
ATOM 5118 C CA . LYS B 1 249 ? 6.703 -37.688 -25.312 1 92.12 249 LYS B CA 1
ATOM 5119 C C . LYS B 1 249 ? 5.73 -36.781 -26.031 1 92.12 249 LYS B C 1
ATOM 5121 O O . LYS B 1 249 ? 5.246 -37.094 -27.125 1 92.12 249 LYS B O 1
ATOM 5126 N N . LEU B 1 250 ? 5.449 -35.656 -25.438 1 90.06 250 LEU B N 1
ATOM 5127 C CA . LEU B 1 250 ? 4.559 -34.688 -26.031 1 90.06 250 LEU B CA 1
ATOM 5128 C C . LEU B 1 250 ? 5.121 -34.156 -27.359 1 90.06 250 LEU B C 1
ATOM 5130 O O . LEU B 1 250 ? 4.387 -34 -28.328 1 90.06 250 LEU B O 1
ATOM 5134 N N . ASN B 1 251 ? 6.348 -33.906 -27.344 1 89.38 251 ASN B N 1
ATOM 5135 C CA . ASN B 1 251 ? 7.031 -33.375 -28.516 1 89.38 251 ASN B CA 1
ATOM 5136 C C . ASN B 1 251 ? 7.074 -34.406 -29.641 1 89.38 251 ASN B C 1
ATOM 5138 O O . ASN B 1 251 ? 7.027 -34.031 -30.828 1 89.38 251 ASN B O 1
ATOM 5142 N N . ALA B 1 252 ? 7.109 -35.625 -29.328 1 88.69 252 ALA B N 1
ATOM 5143 C CA . ALA B 1 252 ? 7.168 -36.719 -30.312 1 88.69 252 ALA B CA 1
ATOM 5144 C C . ALA B 1 252 ? 5.809 -36.938 -30.969 1 88.69 252 ALA B C 1
ATOM 5146 O O . ALA B 1 252 ? 5.734 -37.375 -32.125 1 88.69 252 ALA B O 1
ATOM 5147 N N . ALA B 1 253 ? 4.84 -36.688 -30.25 1 83.94 253 ALA B N 1
ATOM 5148 C CA . ALA B 1 253 ? 3.488 -36.938 -30.75 1 83.94 253 ALA B CA 1
ATOM 5149 C C . ALA B 1 253 ? 3.17 -36 -31.906 1 83.94 253 ALA B C 1
ATOM 5151 O O . ALA B 1 253 ? 2.406 -36.375 -32.812 1 83.94 253 ALA B O 1
ATOM 5152 N N . ASP B 1 254 ? 3.66 -34.844 -31.922 1 79.81 254 ASP B N 1
ATOM 5153 C CA . ASP B 1 254 ? 3.486 -33.938 -33.062 1 79.81 254 ASP B CA 1
ATOM 5154 C C . ASP B 1 254 ? 4.793 -33.219 -33.375 1 79.81 254 ASP B C 1
ATOM 5156 O O . ASP B 1 254 ? 4.953 -32.031 -33.062 1 79.81 254 ASP B O 1
ATOM 5160 N N . PRO B 1 255 ? 5.555 -33.844 -34.125 1 72.62 255 PRO B N 1
ATOM 5161 C CA . PRO B 1 255 ? 6.898 -33.281 -34.344 1 72.62 255 PRO B CA 1
ATOM 5162 C C . PRO B 1 255 ? 6.898 -32.062 -35.219 1 72.62 255 PRO B C 1
ATOM 5164 O O . PRO B 1 255 ? 7.859 -31.281 -35.219 1 72.62 255 PRO B O 1
ATOM 5167 N N . LYS B 1 256 ? 5.891 -31.922 -35.875 1 72 256 LYS B N 1
ATOM 5168 C CA . LYS B 1 256 ? 5.84 -30.797 -36.781 1 72 256 LYS B CA 1
ATOM 5169 C C . LYS B 1 256 ? 5.371 -29.531 -36.094 1 72 256 LYS B C 1
ATOM 5171 O O . LYS B 1 256 ? 5.555 -28.422 -36.594 1 72 256 LYS B O 1
ATOM 5176 N N . CYS B 1 257 ? 4.859 -29.734 -34.969 1 73.44 257 CYS B N 1
ATOM 5177 C CA . CYS B 1 257 ? 4.297 -28.578 -34.25 1 73.44 257 CYS B CA 1
ATOM 5178 C C . CYS B 1 257 ? 5.156 -28.203 -33.062 1 73.44 257 CYS B C 1
ATOM 5180 O O . CYS B 1 257 ? 5.777 -29.062 -32.438 1 73.44 257 CYS B O 1
ATOM 5182 N N . GLN B 1 258 ? 5.32 -26.938 -32.906 1 82 258 GLN B N 1
ATOM 5183 C CA . GLN B 1 258 ? 6.023 -26.469 -31.719 1 82 258 GLN B CA 1
ATOM 5184 C C . GLN B 1 258 ? 5.293 -26.875 -30.438 1 82 258 GLN B C 1
ATOM 5186 O O . GLN B 1 258 ? 4.066 -26.797 -30.375 1 82 258 GLN B O 1
ATOM 5191 N N . THR B 1 259 ? 6.129 -27.422 -29.594 1 90.75 259 THR B N 1
ATOM 5192 C CA . THR B 1 259 ? 5.562 -27.922 -28.344 1 90.75 259 THR B CA 1
ATOM 5193 C C . THR B 1 259 ? 5.961 -27.016 -27.172 1 90.75 259 THR B C 1
ATOM 5195 O O . THR B 1 259 ? 7.082 -26.516 -27.125 1 90.75 259 THR B O 1
ATOM 5198 N N . SER B 1 260 ? 5.027 -26.781 -26.266 1 95.06 260 SER B N 1
ATOM 5199 C CA . SER B 1 260 ? 5.27 -26.016 -25.047 1 95.06 260 SER B CA 1
ATOM 5200 C C . SER B 1 260 ? 4.324 -26.438 -23.938 1 95.06 260 SER B C 1
ATOM 5202 O O . SER B 1 260 ? 3.162 -26.766 -24.188 1 95.06 260 SER B O 1
ATOM 5204 N N . TRP B 1 261 ? 4.887 -26.484 -22.75 1 96.38 261 TRP B N 1
ATOM 5205 C CA . TRP B 1 261 ? 4 -26.672 -21.609 1 96.38 261 TRP B CA 1
ATOM 5206 C C . TRP B 1 261 ? 3.07 -25.484 -21.438 1 96.38 261 TRP B C 1
ATOM 5208 O O . TRP B 1 261 ? 2.055 -25.578 -20.734 1 96.38 261 TRP B O 1
ATOM 5218 N N . ASN B 1 262 ? 3.516 -24.359 -22.016 1 97.06 262 ASN B N 1
ATOM 5219 C CA . ASN B 1 262 ? 2.916 -23.062 -21.703 1 97.06 262 ASN B CA 1
ATOM 5220 C C . ASN B 1 262 ? 2.223 -22.469 -22.922 1 97.06 262 ASN B C 1
ATOM 5222 O O . ASN B 1 262 ? 2.23 -23.047 -24 1 97.06 262 ASN B O 1
ATOM 5226 N N . GLN B 1 263 ? 1.593 -21.312 -22.719 1 97 263 GLN B N 1
ATOM 5227 C CA . GLN B 1 263 ? 0.883 -20.594 -23.781 1 97 263 GLN B CA 1
ATOM 5228 C C . GLN B 1 263 ? 1.841 -19.734 -24.609 1 97 263 GLN B C 1
ATOM 5230 O O . GLN B 1 263 ? 1.445 -18.719 -25.156 1 97 263 GLN B O 1
ATOM 5235 N N . SER B 1 264 ? 3.027 -20.109 -24.594 1 96.12 264 SER B N 1
ATOM 5236 C CA . SER B 1 264 ? 4.055 -19.406 -25.344 1 96.12 264 SER B CA 1
ATOM 5237 C C . SER B 1 264 ? 5.129 -20.359 -25.859 1 96.12 264 SER B C 1
ATOM 5239 O O . SER B 1 264 ? 5.438 -21.359 -25.219 1 96.12 264 SER B O 1
ATOM 5241 N N . PHE B 1 265 ? 5.699 -19.969 -27.031 1 94.25 265 PHE B N 1
ATOM 5242 C CA . PHE B 1 265 ? 6.809 -20.75 -27.562 1 94.25 265 PHE B CA 1
ATOM 5243 C C . PHE B 1 265 ? 8.141 -20.094 -27.219 1 94.25 265 PHE B C 1
ATOM 5245 O O . PHE B 1 265 ? 9.18 -20.438 -27.797 1 94.25 265 PHE B O 1
ATOM 5252 N N . PHE B 1 266 ? 8.086 -19.156 -26.312 1 93.94 266 PHE B N 1
ATOM 5253 C CA . PHE B 1 266 ? 9.32 -18.531 -25.844 1 93.94 266 PHE B CA 1
ATOM 5254 C C . PHE B 1 266 ? 10.305 -19.578 -25.359 1 93.94 266 PHE B C 1
ATOM 5256 O O . PHE B 1 266 ? 9.984 -20.375 -24.469 1 93.94 266 PHE B O 1
ATOM 5263 N N . GLN B 1 267 ? 11.453 -19.609 -25.891 1 92.56 267 GLN B N 1
ATOM 5264 C CA . GLN B 1 267 ? 12.422 -20.688 -25.75 1 92.56 267 GLN B CA 1
ATOM 5265 C C . GLN B 1 267 ? 12.703 -21 -24.281 1 92.56 267 GLN B C 1
ATOM 5267 O O . GLN B 1 267 ? 12.82 -22.156 -23.891 1 92.56 267 GLN B O 1
ATOM 5272 N N . GLN B 1 268 ? 12.805 -20 -23.516 1 93.62 268 GLN B N 1
ATOM 5273 C CA . GLN B 1 268 ? 13.203 -20.172 -22.125 1 93.62 268 GLN B CA 1
ATOM 5274 C C . GLN B 1 268 ? 12.047 -20.703 -21.281 1 93.62 268 GLN B C 1
ATOM 5276 O O . GLN B 1 268 ? 12.258 -21.219 -20.188 1 93.62 268 GLN B O 1
ATOM 5281 N N . LEU B 1 269 ? 10.836 -20.719 -21.797 1 95.94 269 LEU B N 1
ATOM 5282 C CA . LEU B 1 269 ? 9.664 -21.078 -21.031 1 95.94 269 LEU B CA 1
ATOM 5283 C C . LEU B 1 269 ? 9.109 -22.422 -21.484 1 95.94 269 LEU B C 1
ATOM 5285 O O . LEU B 1 269 ? 8.391 -23.094 -20.734 1 95.94 269 LEU B O 1
ATOM 5289 N N . LYS B 1 270 ? 9.43 -22.922 -22.656 1 94.56 270 LYS B N 1
ATOM 5290 C CA . LYS B 1 270 ? 8.75 -24.031 -23.328 1 94.56 270 LYS B CA 1
ATOM 5291 C C . LYS B 1 270 ? 8.742 -25.281 -22.453 1 94.56 270 LYS B C 1
ATOM 5293 O O . LYS B 1 270 ? 7.742 -25.984 -22.391 1 94.56 270 LYS B O 1
ATOM 5298 N N . LYS B 1 271 ? 9.82 -25.531 -21.828 1 95.31 271 LYS B N 1
ATOM 5299 C CA . LYS B 1 271 ? 9.969 -26.797 -21.125 1 95.31 271 LYS B CA 1
ATOM 5300 C C . LYS B 1 271 ? 9.719 -26.625 -19.625 1 95.31 271 LYS B C 1
ATOM 5302 O O . LYS B 1 271 ? 9.844 -27.578 -18.859 1 95.31 271 LYS B O 1
ATOM 5307 N N . GLN B 1 272 ? 9.422 -25.469 -19.203 1 97.69 272 GLN B N 1
ATOM 5308 C CA . GLN B 1 272 ? 9.234 -25.156 -17.797 1 97.69 272 GLN B CA 1
ATOM 5309 C C . GLN B 1 272 ? 7.82 -24.656 -17.516 1 97.69 272 GLN B C 1
ATOM 5311 O O . GLN B 1 272 ? 7.484 -23.516 -17.844 1 97.69 272 GLN B O 1
ATOM 5316 N N . PRO B 1 273 ? 7.043 -25.5 -16.891 1 98.12 273 PRO B N 1
ATOM 5317 C CA . PRO B 1 273 ? 5.656 -25.094 -16.656 1 98.12 273 PRO B CA 1
ATOM 5318 C C . PRO B 1 273 ? 5.562 -23.797 -15.836 1 98.12 273 PRO B C 1
ATOM 5320 O O . PRO B 1 273 ? 6.164 -23.703 -14.766 1 98.12 273 PRO B O 1
ATOM 5323 N N . ILE B 1 274 ? 4.824 -22.844 -16.281 1 98.56 274 ILE B N 1
ATOM 5324 C CA . ILE B 1 274 ? 4.605 -21.578 -15.594 1 98.56 274 ILE B CA 1
ATOM 5325 C C . ILE B 1 274 ? 3.635 -21.781 -14.43 1 98.56 274 ILE B C 1
ATOM 5327 O O . ILE B 1 274 ? 2.6 -22.438 -14.586 1 98.56 274 ILE B O 1
ATOM 5331 N N . VAL B 1 275 ? 3.971 -21.188 -13.297 1 98.62 275 VAL B N 1
ATOM 5332 C CA . VAL B 1 275 ? 3.111 -21.297 -12.125 1 98.62 275 VAL B CA 1
ATOM 5333 C C . VAL B 1 275 ? 2.635 -19.906 -11.711 1 98.62 275 VAL B C 1
ATOM 5335 O O . VAL B 1 275 ? 1.478 -19.719 -11.32 1 98.62 275 VAL B O 1
ATOM 5338 N N . VAL B 1 276 ? 3.512 -18.891 -11.758 1 98.69 276 VAL B N 1
ATOM 5339 C CA . VAL B 1 276 ? 3.232 -17.531 -11.336 1 98.69 276 VAL B CA 1
ATOM 5340 C C . VAL B 1 276 ? 3.578 -16.562 -12.469 1 98.69 276 VAL B C 1
ATOM 5342 O O . VAL B 1 276 ? 4.633 -16.688 -13.094 1 98.69 276 VAL B O 1
ATOM 5345 N N . SER B 1 277 ? 2.686 -15.656 -12.75 1 98.5 277 SER B N 1
ATOM 5346 C CA . SER B 1 277 ? 2.963 -14.625 -13.742 1 98.5 277 SER B CA 1
ATOM 5347 C C . SER B 1 277 ? 3.027 -13.242 -13.094 1 98.5 277 SER B C 1
ATOM 5349 O O . SER B 1 277 ? 2.229 -12.93 -12.211 1 98.5 277 SER B O 1
ATOM 5351 N N . VAL B 1 278 ? 4.012 -12.398 -13.508 1 98.06 278 VAL B N 1
ATOM 5352 C CA . VAL B 1 278 ? 4.266 -11.102 -12.898 1 98.06 278 VAL B CA 1
ATOM 5353 C C . VAL B 1 278 ? 4.184 -10.008 -13.961 1 98.06 278 VAL B C 1
ATOM 5355 O O . VAL B 1 278 ? 4.828 -10.102 -15.008 1 98.06 278 VAL B O 1
ATOM 5358 N N . GLU B 1 279 ? 3.41 -9.055 -13.727 1 96.56 279 GLU B N 1
ATOM 5359 C CA . GLU B 1 279 ? 3.348 -7.844 -14.539 1 96.56 279 GLU B CA 1
ATOM 5360 C C . GLU B 1 279 ? 3.812 -6.625 -13.75 1 96.56 279 GLU B C 1
ATOM 5362 O O . GLU B 1 279 ? 3.498 -6.488 -12.57 1 96.56 279 GLU B O 1
ATOM 5367 N N . THR B 1 280 ? 4.609 -5.77 -14.367 1 94.38 280 THR B N 1
ATOM 5368 C CA . THR B 1 280 ? 5.168 -4.617 -13.672 1 94.38 280 THR B CA 1
ATOM 5369 C C . THR B 1 280 ? 4.773 -3.32 -14.367 1 94.38 280 THR B C 1
ATOM 5371 O O . THR B 1 280 ? 4.59 -3.297 -15.586 1 94.38 280 THR B O 1
ATOM 5374 N N . LYS B 1 281 ? 4.484 -2.318 -13.594 1 88.25 281 LYS B N 1
ATOM 5375 C CA . LYS B 1 281 ? 4.273 -0.943 -14.031 1 88.25 281 LYS B CA 1
ATOM 5376 C C . LYS B 1 281 ? 5 0.045 -13.125 1 88.25 281 LYS B C 1
ATOM 5378 O O . LYS B 1 281 ? 5.355 -0.291 -11.992 1 88.25 281 LYS B O 1
ATOM 5383 N N . ILE B 1 282 ? 5.184 1.221 -13.695 1 81.81 282 ILE B N 1
ATOM 5384 C CA . ILE B 1 282 ? 5.723 2.283 -12.852 1 81.81 282 ILE B CA 1
ATOM 5385 C C . ILE B 1 282 ? 4.648 2.77 -11.883 1 81.81 282 ILE B C 1
ATOM 5387 O O . ILE B 1 282 ? 3.457 2.535 -12.102 1 81.81 282 ILE B O 1
ATOM 5391 N N . SER B 1 283 ? 5.148 3.414 -10.852 1 72.31 283 SER B N 1
ATOM 5392 C CA . SER B 1 283 ? 4.258 3.836 -9.781 1 72.31 283 SER B CA 1
ATOM 5393 C C . SER B 1 283 ? 3.115 4.695 -10.312 1 72.31 283 SER B C 1
ATOM 5395 O O . SER B 1 283 ? 3.34 5.613 -11.102 1 72.31 283 SER B O 1
ATOM 5397 N N . GLY B 1 284 ? 1.942 4.277 -9.805 1 62.59 284 GLY B N 1
ATOM 5398 C CA . GLY B 1 284 ? 0.77 5.098 -10.062 1 62.59 284 GLY B CA 1
ATOM 5399 C C . GLY B 1 284 ? 0.354 5.109 -11.523 1 62.59 284 GLY B C 1
ATOM 5400 O O . GLY B 1 284 ? -0.323 6.035 -11.977 1 62.59 284 GLY B O 1
ATOM 5401 N N . SER B 1 285 ? 0.8 4.145 -12.203 1 63.75 285 SER B N 1
ATOM 5402 C CA . SER B 1 285 ? 0.449 4.188 -13.625 1 63.75 285 SER B CA 1
ATOM 5403 C C . SER B 1 285 ? -0.274 2.918 -14.055 1 63.75 285 SER B C 1
ATOM 5405 O O . SER B 1 285 ? 0.026 1.829 -13.555 1 63.75 285 SER B O 1
ATOM 5407 N N . GLU B 1 286 ? -1.29 3.102 -14.758 1 74.88 286 GLU B N 1
ATOM 5408 C CA . GLU B 1 286 ? -1.903 2.154 -15.688 1 74.88 286 GLU B CA 1
ATOM 5409 C C . GLU B 1 286 ? -2.25 0.843 -14.984 1 74.88 286 GLU B C 1
ATOM 5411 O O . GLU B 1 286 ? -1.934 -0.237 -15.484 1 74.88 286 GLU B O 1
ATOM 5416 N N . LYS B 1 287 ? -2.775 0.836 -13.836 1 78.69 287 LYS B N 1
ATOM 5417 C CA . LYS B 1 287 ? -3.201 -0.377 -13.141 1 78.69 287 LYS B CA 1
ATOM 5418 C C . LYS B 1 287 ? -4.188 -1.177 -13.992 1 78.69 287 LYS B C 1
ATOM 5420 O O . LYS B 1 287 ? -4.066 -2.398 -14.102 1 78.69 287 LYS B O 1
ATOM 5425 N N . LYS B 1 288 ? -5.047 -0.541 -14.57 1 79.44 288 LYS B N 1
ATOM 5426 C CA . LYS B 1 288 ? -6.062 -1.211 -15.383 1 79.44 288 LYS B CA 1
ATOM 5427 C C . LYS B 1 288 ? -5.426 -1.951 -16.562 1 79.44 288 LYS B C 1
ATOM 5429 O O . LYS B 1 288 ? -5.809 -3.08 -16.875 1 79.44 288 LYS B O 1
ATOM 5434 N N . LYS B 1 289 ? -4.551 -1.32 -17.141 1 84.38 289 LYS B N 1
ATOM 5435 C CA . LYS B 1 289 ? -3.852 -1.948 -18.266 1 84.38 289 LYS B CA 1
ATOM 5436 C C . LYS B 1 289 ? -3.061 -3.17 -17.797 1 84.38 289 LYS B C 1
ATOM 5438 O O . LYS B 1 289 ? -3.02 -4.188 -18.484 1 84.38 289 LYS B O 1
ATOM 5443 N N . ALA B 1 290 ? -2.4 -3.035 -16.703 1 88.81 290 ALA B N 1
ATOM 5444 C CA . ALA B 1 290 ? -1.617 -4.141 -16.156 1 88.81 290 ALA B CA 1
ATOM 5445 C C . ALA B 1 290 ? -2.504 -5.344 -15.852 1 88.81 290 ALA B C 1
ATOM 5447 O O . ALA B 1 290 ? -2.131 -6.484 -16.141 1 88.81 290 ALA B O 1
ATOM 5448 N N . ILE B 1 291 ? -3.617 -5.098 -15.344 1 88.44 291 ILE B N 1
ATOM 5449 C CA . ILE B 1 291 ? -4.555 -6.16 -15 1 88.44 291 ILE B CA 1
ATOM 5450 C C . ILE B 1 291 ? -5.074 -6.82 -16.281 1 88.44 291 ILE B C 1
ATOM 5452 O O . ILE B 1 291 ? -5.23 -8.047 -16.328 1 88.44 291 ILE B O 1
ATOM 5456 N N . GLN B 1 292 ? -5.285 -6.055 -17.25 1 87.38 292 GLN B N 1
ATOM 5457 C CA . GLN B 1 292 ? -5.719 -6.602 -18.531 1 87.38 292 GLN B CA 1
ATOM 5458 C C . GLN B 1 292 ? -4.652 -7.508 -19.125 1 87.38 292 GLN B C 1
ATOM 5460 O O . GLN B 1 292 ? -4.969 -8.555 -19.703 1 87.38 292 GLN B O 1
ATOM 5465 N N . GLN B 1 293 ? -3.477 -7.086 -19.016 1 90.75 293 GLN B N 1
ATOM 5466 C CA . GLN B 1 293 ? -2.373 -7.891 -19.531 1 90.75 293 GLN B CA 1
ATOM 5467 C C . GLN B 1 293 ? -2.283 -9.227 -18.797 1 90.75 293 GLN B C 1
ATOM 5469 O O . GLN B 1 293 ? -2.152 -10.281 -19.422 1 90.75 293 GLN B O 1
ATOM 5474 N N . LEU B 1 294 ? -2.4 -9.156 -17.531 1 94.62 294 LEU B N 1
ATOM 5475 C CA . LEU B 1 294 ? -2.373 -10.375 -16.719 1 94.62 294 LEU B CA 1
ATOM 5476 C C . LEU B 1 294 ? -3.564 -11.273 -17.047 1 94.62 294 LEU B C 1
ATOM 5478 O O . LEU B 1 294 ? -3.416 -12.492 -17.172 1 94.62 294 LEU B O 1
ATOM 5482 N N . ALA B 1 295 ? -4.672 -10.633 -17.25 1 92.94 295 ALA B N 1
ATOM 5483 C CA . ALA B 1 295 ? -5.895 -11.383 -17.516 1 92.94 295 ALA B CA 1
ATOM 5484 C C . ALA B 1 295 ? -5.793 -12.133 -18.844 1 92.94 295 ALA B C 1
ATOM 5486 O O . ALA B 1 295 ? -6.18 -13.297 -18.938 1 92.94 295 ALA B O 1
ATOM 5487 N N . THR B 1 296 ? -5.344 -11.469 -19.828 1 93.31 296 THR B N 1
ATOM 5488 C CA . THR B 1 296 ? -5.191 -12.086 -21.141 1 93.31 296 THR B CA 1
ATOM 5489 C C . THR B 1 296 ? -4.188 -13.234 -21.078 1 93.31 296 THR B C 1
ATOM 5491 O O . THR B 1 296 ? -4.449 -14.32 -21.609 1 93.31 296 THR B O 1
ATOM 5494 N N . TRP B 1 297 ? -3.086 -12.984 -20.484 1 96 297 TRP B N 1
ATOM 5495 C CA . TRP B 1 297 ? -2.004 -13.961 -20.375 1 96 297 TRP B CA 1
ATOM 5496 C C . TRP B 1 297 ? -2.465 -15.211 -19.641 1 96 297 TRP B C 1
ATOM 5498 O O . TRP B 1 297 ? -2.238 -16.328 -20.094 1 96 297 TRP B O 1
ATOM 5508 N N . VAL B 1 298 ? -3.139 -15.023 -18.516 1 96.69 298 VAL B N 1
ATOM 5509 C CA . VAL B 1 298 ? -3.496 -16.156 -17.656 1 96.69 298 VAL B CA 1
ATOM 5510 C C . VAL B 1 298 ? -4.664 -16.922 -18.281 1 96.69 298 VAL B C 1
ATOM 5512 O O . VAL B 1 298 ? -4.773 -18.141 -18.125 1 96.69 298 VAL B O 1
ATOM 5515 N N . THR B 1 299 ? -5.523 -16.234 -18.969 1 95.19 299 THR B N 1
ATOM 5516 C CA . THR B 1 299 ? -6.594 -16.922 -19.672 1 95.19 299 THR B CA 1
ATOM 5517 C C . THR B 1 299 ? -6.023 -17.875 -20.719 1 95.19 299 THR B C 1
ATOM 5519 O O . THR B 1 299 ? -6.488 -19.016 -20.859 1 95.19 299 THR B O 1
ATOM 5522 N N . ALA B 1 300 ? -5.082 -17.375 -21.438 1 96.19 300 ALA B N 1
ATOM 5523 C CA . ALA B 1 300 ? -4.41 -18.234 -22.422 1 96.19 300 ALA B CA 1
ATOM 5524 C C . ALA B 1 300 ? -3.738 -19.422 -21.734 1 96.19 300 ALA B C 1
ATOM 5526 O O . ALA B 1 300 ? -3.723 -20.531 -22.281 1 96.19 300 ALA B O 1
ATOM 5527 N N . GLN B 1 301 ? -3.166 -19.203 -20.609 1 97.25 301 GLN B N 1
ATOM 5528 C CA . GLN B 1 301 ? -2.543 -20.297 -19.875 1 97.25 301 GLN B CA 1
ATOM 5529 C C . GLN B 1 301 ? -3.568 -21.359 -19.484 1 97.25 301 GLN B C 1
ATOM 5531 O O . GLN B 1 301 ? -3.305 -22.562 -19.594 1 97.25 301 GLN B O 1
ATOM 5536 N N . PHE B 1 302 ? -4.715 -20.906 -18.984 1 96.38 302 PHE B N 1
ATOM 5537 C CA . PHE B 1 302 ? -5.781 -21.844 -18.641 1 96.38 302 PHE B CA 1
ATOM 5538 C C . PHE B 1 302 ? -6.184 -22.672 -19.859 1 96.38 302 PHE B C 1
ATOM 5540 O O . PHE B 1 302 ? -6.391 -23.875 -19.75 1 96.38 302 PHE B O 1
ATOM 5547 N N . ARG B 1 303 ? -6.281 -22.062 -20.938 1 94.31 303 ARG B N 1
ATOM 5548 C CA . ARG B 1 303 ? -6.648 -22.781 -22.156 1 94.31 303 ARG B CA 1
ATOM 5549 C C . ARG B 1 303 ? -5.598 -23.828 -22.516 1 94.31 303 ARG B C 1
ATOM 5551 O O . ARG B 1 303 ? -5.934 -24.938 -22.938 1 94.31 303 ARG B O 1
ATOM 5558 N N . LYS B 1 304 ? -4.398 -23.469 -22.406 1 95.88 304 LYS B N 1
ATOM 5559 C CA . LYS B 1 304 ? -3.326 -24.438 -22.641 1 95.88 304 LYS B CA 1
ATOM 5560 C C . LYS B 1 304 ? -3.414 -25.609 -21.672 1 95.88 304 LYS B C 1
ATOM 5562 O O . LYS B 1 304 ? -3.264 -26.766 -22.078 1 95.88 304 LYS B O 1
ATOM 5567 N N . LEU B 1 305 ? -3.617 -25.312 -20.406 1 96.12 305 LEU B N 1
ATOM 5568 C CA . LEU B 1 305 ? -3.748 -26.359 -19.406 1 96.12 305 LEU B CA 1
ATOM 5569 C C . LEU B 1 305 ? -4.926 -27.281 -19.719 1 96.12 305 LEU B C 1
ATOM 5571 O O . LEU B 1 305 ? -4.844 -28.484 -19.531 1 96.12 305 LEU B O 1
ATOM 5575 N N . GLU B 1 306 ? -5.992 -26.688 -20.188 1 94.5 306 GLU B N 1
ATOM 5576 C CA . GLU B 1 306 ? -7.172 -27.453 -20.578 1 94.5 306 GLU B CA 1
ATOM 5577 C C . GLU B 1 306 ? -6.855 -28.422 -21.719 1 94.5 306 GLU B C 1
ATOM 5579 O O . GLU B 1 306 ? -7.422 -29.516 -21.781 1 94.5 306 GLU B O 1
ATOM 5584 N N . GLN B 1 307 ? -5.965 -28.016 -22.562 1 92.06 307 GLN B N 1
ATOM 5585 C CA . GLN B 1 307 ? -5.527 -28.891 -23.641 1 92.06 307 GLN B CA 1
ATOM 5586 C C . GLN B 1 307 ? -4.668 -30.031 -23.125 1 92.06 307 GLN B C 1
ATOM 5588 O O . GLN B 1 307 ? -4.691 -31.141 -23.672 1 92.06 307 GLN B O 1
ATOM 5593 N N . LEU B 1 308 ? -3.957 -29.781 -22.109 1 93.44 308 LEU B N 1
ATOM 5594 C CA . LEU B 1 308 ? -2.992 -30.75 -21.594 1 93.44 308 LEU B CA 1
ATOM 5595 C C . LEU B 1 308 ? -3.674 -31.766 -20.688 1 93.44 308 LEU B C 1
ATOM 5597 O O . LEU B 1 308 ? -3.178 -32.875 -20.5 1 93.44 308 LEU B O 1
ATOM 5601 N N . VAL B 1 309 ? -4.73 -31.328 -20.078 1 93.44 309 VAL B N 1
ATOM 5602 C CA . VAL B 1 309 ? -5.418 -32.188 -19.109 1 93.44 309 VAL B CA 1
ATOM 5603 C C . VAL B 1 309 ? -6.559 -32.938 -19.797 1 93.44 309 VAL B C 1
ATOM 5605 O O . VAL B 1 309 ? -7.633 -32.375 -20.016 1 93.44 309 VAL B O 1
ATOM 5608 N N . PRO B 1 310 ? -6.48 -34.188 -20 1 84.88 310 PRO B N 1
ATOM 5609 C CA . PRO B 1 310 ? -7.477 -34.938 -20.781 1 84.88 310 PRO B CA 1
ATOM 5610 C C . PRO B 1 310 ? -8.758 -35.188 -19.984 1 84.88 310 PRO B C 1
ATOM 5612 O O . PRO B 1 310 ? -9.836 -35.281 -20.578 1 84.88 310 PRO B O 1
ATOM 5615 N N . SER B 1 311 ? -8.648 -35.344 -18.734 1 85.75 311 SER B N 1
ATOM 5616 C CA . SER B 1 311 ? -9.805 -35.688 -17.906 1 85.75 311 SER B CA 1
ATOM 5617 C C . SER B 1 311 ? -10.711 -34.469 -17.719 1 85.75 311 SER B C 1
ATOM 5619 O O . SER B 1 311 ? -10.25 -33.406 -17.328 1 85.75 311 SER B O 1
ATOM 5621 N N . GLU B 1 312 ? -11.938 -34.719 -17.984 1 84.06 312 GLU B N 1
ATOM 5622 C CA . GLU B 1 312 ? -12.914 -33.656 -17.766 1 84.06 312 GLU B CA 1
ATOM 5623 C C . GLU B 1 312 ? -12.977 -33.25 -16.297 1 84.06 312 GLU B C 1
ATOM 5625 O O . GLU B 1 312 ? -13.148 -32.094 -15.969 1 84.06 312 GLU B O 1
ATOM 5630 N N . GLN B 1 313 ? -12.875 -34.25 -15.523 1 82.19 313 GLN B N 1
ATOM 5631 C CA . GLN B 1 313 ? -12.906 -34 -14.086 1 82.19 313 GLN B CA 1
ATOM 5632 C C . GLN B 1 313 ? -11.719 -33.125 -13.664 1 82.19 313 GLN B C 1
ATOM 5634 O O . GLN B 1 313 ? -11.883 -32.188 -12.883 1 82.19 313 GLN B O 1
ATOM 5639 N N . ALA B 1 314 ? -10.625 -33.438 -14.211 1 81.19 314 ALA B N 1
ATOM 5640 C CA . ALA B 1 314 ? -9.414 -32.688 -13.875 1 81.19 314 ALA B CA 1
ATOM 5641 C C . ALA B 1 314 ? -9.484 -31.266 -14.422 1 81.19 314 ALA B C 1
ATOM 5643 O O . ALA B 1 314 ? -8.969 -30.328 -13.797 1 81.19 314 ALA B O 1
ATOM 5644 N N . ARG B 1 315 ? -10.133 -31.156 -15.484 1 85.5 315 ARG B N 1
ATOM 5645 C CA . ARG B 1 315 ? -10.297 -29.828 -16.078 1 85.5 315 ARG B CA 1
ATOM 5646 C C . ARG B 1 315 ? -11.195 -28.953 -15.211 1 85.5 315 ARG B C 1
ATOM 5648 O O . ARG B 1 315 ? -10.992 -27.734 -15.141 1 85.5 315 ARG B O 1
ATOM 5655 N N . ALA B 1 316 ? -12.102 -29.609 -14.562 1 82.56 316 ALA B N 1
ATOM 5656 C CA . ALA B 1 316 ? -13.031 -28.875 -13.703 1 82.56 316 ALA B CA 1
ATOM 5657 C C . ALA B 1 316 ? -12.359 -28.453 -12.398 1 82.56 316 ALA B C 1
ATOM 5659 O O . ALA B 1 316 ? -12.844 -27.562 -11.703 1 82.56 316 ALA B O 1
ATOM 5660 N N . GLU B 1 317 ? -11.203 -29.016 -12.195 1 85.38 317 GLU B N 1
ATOM 5661 C CA . GLU B 1 317 ? -10.539 -28.781 -10.922 1 85.38 317 GLU B CA 1
ATOM 5662 C C . GLU B 1 317 ? -9.188 -28.094 -11.125 1 85.38 317 GLU B C 1
ATOM 5664 O O . GLU B 1 317 ? -8.234 -28.359 -10.391 1 85.38 317 GLU B O 1
ATOM 5669 N N . LEU B 1 318 ? -9.094 -27.359 -12.18 1 94 318 LEU B N 1
ATOM 5670 C CA . LEU B 1 318 ? -7.859 -26.609 -12.352 1 94 318 LEU B CA 1
ATOM 5671 C C . LEU B 1 318 ? -7.555 -25.766 -11.117 1 94 318 LEU B C 1
ATOM 5673 O O . LEU B 1 318 ? -8.445 -25.125 -10.562 1 94 318 LEU B O 1
ATOM 5677 N N . PRO B 1 319 ? -6.336 -25.797 -10.594 1 95.31 319 PRO B N 1
ATOM 5678 C CA . PRO B 1 319 ? -5.996 -24.906 -9.477 1 95.31 319 PRO B CA 1
ATOM 5679 C C . PRO B 1 319 ? -6.023 -23.422 -9.867 1 95.31 319 PRO B C 1
ATOM 5681 O O . PRO B 1 319 ? -5.941 -23.094 -11.055 1 95.31 319 PRO B O 1
ATOM 5684 N N . PHE B 1 320 ? -6.281 -22.609 -8.836 1 97.25 320 PHE B N 1
ATOM 5685 C CA . PHE B 1 320 ? -6.07 -21.188 -9.133 1 97.25 320 PHE B CA 1
ATOM 5686 C C . PHE B 1 320 ? -4.621 -20.922 -9.508 1 97.25 320 PHE B C 1
ATOM 5688 O O . PHE B 1 320 ? -3.727 -21.688 -9.141 1 97.25 320 PHE B O 1
ATOM 5695 N N . LEU B 1 321 ? -4.375 -19.875 -10.25 1 98.19 321 LEU B N 1
ATOM 5696 C CA . LEU B 1 321 ? -3.031 -19.469 -10.648 1 98.19 321 LEU B CA 1
ATOM 5697 C C . LEU B 1 321 ? -2.656 -18.141 -10.008 1 98.19 321 LEU B C 1
ATOM 5699 O O . LEU B 1 321 ? -3.354 -17.141 -10.195 1 98.19 321 LEU B O 1
ATOM 5703 N N . PRO B 1 322 ? -1.524 -18.141 -9.266 1 98.5 322 PRO B N 1
ATOM 5704 C CA . PRO B 1 322 ? -1.074 -16.891 -8.656 1 98.5 322 PRO B CA 1
ATOM 5705 C C . PRO B 1 322 ? -0.551 -15.883 -9.68 1 98.5 322 PRO B C 1
ATOM 5707 O O . PRO B 1 322 ? 0.125 -16.266 -10.633 1 98.5 322 PRO B O 1
ATOM 5710 N N . LEU B 1 323 ? -0.911 -14.688 -9.445 1 98.38 323 LEU B N 1
ATOM 5711 C CA . LEU B 1 323 ? -0.433 -13.539 -10.211 1 98.38 323 LEU B CA 1
ATOM 5712 C C . LEU B 1 323 ? 0.142 -12.469 -9.289 1 98.38 323 LEU B C 1
ATOM 5714 O O . LEU B 1 323 ? -0.302 -12.328 -8.148 1 98.38 323 LEU B O 1
ATOM 5718 N N . ILE B 1 324 ? 1.16 -11.781 -9.773 1 98.25 324 ILE B N 1
ATOM 5719 C CA . ILE B 1 324 ? 1.735 -10.672 -9.023 1 98.25 324 ILE B CA 1
ATOM 5720 C C . ILE B 1 324 ? 1.768 -9.422 -9.891 1 98.25 324 ILE B C 1
ATOM 5722 O O . ILE B 1 324 ? 2.238 -9.461 -11.031 1 98.25 324 ILE B O 1
ATOM 5726 N N . LEU B 1 325 ? 1.209 -8.406 -9.398 1 96.19 325 LEU B N 1
ATOM 5727 C CA . LEU B 1 325 ? 1.29 -7.086 -10.008 1 96.19 325 LEU B CA 1
ATOM 5728 C C . LEU B 1 325 ? 2.229 -6.18 -9.211 1 96.19 325 LEU B C 1
ATOM 5730 O O . LEU B 1 325 ? 2.049 -5.992 -8.008 1 96.19 325 LEU B O 1
ATOM 5734 N N . ILE B 1 326 ? 3.213 -5.652 -9.906 1 95.75 326 ILE B N 1
ATOM 5735 C CA . ILE B 1 326 ? 4.145 -4.734 -9.266 1 95.75 326 ILE B CA 1
ATOM 5736 C C . ILE B 1 326 ? 3.953 -3.328 -9.828 1 95.75 326 ILE B C 1
ATOM 5738 O O . ILE B 1 326 ? 3.969 -3.135 -11.047 1 95.75 326 ILE B O 1
ATOM 5742 N N . GLN B 1 327 ? 3.746 -2.379 -8.992 1 90.69 327 GLN B N 1
ATOM 5743 C CA . GLN B 1 327 ? 3.715 -0.962 -9.344 1 90.69 327 GLN B CA 1
ATOM 5744 C C . GLN B 1 327 ? 4.785 -0.184 -8.586 1 90.69 327 GLN B C 1
ATOM 5746 O O . GLN B 1 327 ? 4.574 0.215 -7.438 1 90.69 327 GLN B O 1
ATOM 5751 N N . GLY B 1 328 ? 5.867 0.071 -9.352 1 90.38 328 GLY B N 1
ATOM 5752 C CA . GLY B 1 328 ? 7.008 0.646 -8.648 1 90.38 328 GLY B CA 1
ATOM 5753 C C . GLY B 1 328 ? 7.508 -0.22 -7.508 1 90.38 328 GLY B C 1
ATOM 5754 O O . GLY B 1 328 ? 7.883 -1.375 -7.719 1 90.38 328 GLY B O 1
ATOM 5755 N N . PRO B 1 329 ? 7.402 0.358 -6.309 1 92.19 329 PRO B N 1
ATOM 5756 C CA . PRO B 1 329 ? 7.91 -0.427 -5.18 1 92.19 329 PRO B CA 1
ATOM 5757 C C . PRO B 1 329 ? 6.855 -1.364 -4.594 1 92.19 329 PRO B C 1
ATOM 5759 O O . PRO B 1 329 ? 7.176 -2.211 -3.754 1 92.19 329 PRO B O 1
ATOM 5762 N N . ASP B 1 330 ? 5.625 -1.272 -5.035 1 92.31 330 ASP B N 1
ATOM 5763 C CA . ASP B 1 330 ? 4.52 -1.961 -4.379 1 92.31 330 ASP B CA 1
ATOM 5764 C C . ASP B 1 330 ? 4.18 -3.264 -5.098 1 92.31 330 ASP B C 1
ATOM 5766 O O . ASP B 1 330 ? 4.008 -3.279 -6.316 1 92.31 330 ASP B O 1
ATOM 5770 N N . TRP B 1 331 ? 4.059 -4.332 -4.328 1 96.88 331 TRP B N 1
ATOM 5771 C CA . TRP B 1 331 ? 3.781 -5.668 -4.848 1 96.88 331 TRP B CA 1
ATOM 5772 C C . TRP B 1 331 ? 2.395 -6.141 -4.422 1 96.88 331 TRP B C 1
ATOM 5774 O O . TRP B 1 331 ? 2.064 -6.125 -3.232 1 96.88 331 TRP B O 1
ATOM 5784 N N . HIS B 1 332 ? 1.6 -6.617 -5.387 1 95.06 332 HIS B N 1
ATOM 5785 C CA . HIS B 1 332 ? 0.241 -7.078 -5.125 1 95.06 332 HIS B CA 1
ATOM 5786 C C . HIS B 1 332 ? 0.041 -8.508 -5.602 1 95.06 332 HIS B C 1
ATOM 5788 O O . HIS B 1 332 ? 0.459 -8.867 -6.707 1 95.06 332 HIS B O 1
ATOM 5794 N N . PHE B 1 333 ? -0.584 -9.273 -4.699 1 97.75 333 PHE B N 1
ATOM 5795 C CA . PHE B 1 333 ? -0.971 -10.633 -5.066 1 97.75 333 PHE B CA 1
ATOM 5796 C C . PHE B 1 333 ? -2.363 -10.648 -5.688 1 97.75 333 PHE B C 1
ATOM 5798 O O . PHE B 1 333 ? -3.305 -10.086 -5.125 1 97.75 333 PHE B O 1
ATOM 5805 N N . LEU B 1 334 ? -2.449 -11.266 -6.762 1 96.81 334 LEU B N 1
ATOM 5806 C CA . LEU B 1 334 ? -3.701 -11.625 -7.422 1 96.81 334 LEU B CA 1
ATOM 5807 C C . LEU B 1 334 ? -3.756 -13.125 -7.699 1 96.81 334 LEU B C 1
ATOM 5809 O O . LEU B 1 334 ? -2.76 -13.836 -7.52 1 96.81 334 LEU B O 1
ATOM 5813 N N . ALA B 1 335 ? -4.914 -13.555 -8.047 1 97.81 335 ALA B N 1
ATOM 5814 C CA . ALA B 1 335 ? -5.098 -14.945 -8.469 1 97.81 335 ALA B CA 1
ATOM 5815 C C . ALA B 1 335 ? -6.156 -15.047 -9.562 1 97.81 335 ALA B C 1
ATOM 5817 O O . ALA B 1 335 ? -7 -14.164 -9.703 1 97.81 335 ALA B O 1
ATOM 5818 N N . ALA B 1 336 ? -6.023 -16.031 -10.305 1 97.12 336 ALA B N 1
ATOM 5819 C CA . ALA B 1 336 ? -7.02 -16.297 -11.336 1 97.12 336 ALA B CA 1
ATOM 5820 C C . ALA B 1 336 ? -7.594 -17.703 -11.18 1 97.12 336 ALA B C 1
ATOM 5822 O O . ALA B 1 336 ? -6.871 -18.641 -10.844 1 97.12 336 ALA B O 1
ATOM 5823 N N . THR B 1 337 ? -8.836 -17.781 -11.352 1 96.12 337 THR B N 1
ATOM 5824 C CA . THR B 1 337 ? -9.516 -19.078 -11.414 1 96.12 337 THR B CA 1
ATOM 5825 C C . THR B 1 337 ? -10.266 -19.234 -12.734 1 96.12 337 THR B C 1
ATOM 5827 O O . THR B 1 337 ? -10.484 -18.25 -13.445 1 96.12 337 THR B O 1
ATOM 5830 N N . ARG B 1 338 ? -10.555 -20.469 -13.023 1 93.38 338 ARG B N 1
ATOM 5831 C CA . ARG B 1 338 ? -11.25 -20.828 -14.25 1 93.38 338 ARG B CA 1
ATOM 5832 C C . ARG B 1 338 ? -12.516 -21.625 -13.945 1 93.38 338 ARG B C 1
ATOM 5834 O O . ARG B 1 338 ? -12.461 -22.656 -13.281 1 93.38 338 ARG B O 1
ATOM 5841 N N . LYS B 1 339 ? -13.625 -21.047 -14.32 1 88.19 339 LYS B N 1
ATOM 5842 C CA . LYS B 1 339 ? -14.906 -21.719 -14.148 1 88.19 339 LYS B CA 1
ATOM 5843 C C . LYS B 1 339 ? -15.789 -21.531 -15.383 1 88.19 339 LYS B C 1
ATOM 5845 O O . LYS B 1 339 ? -16 -20.406 -15.836 1 88.19 339 LYS B O 1
ATOM 5850 N N . ASP B 1 340 ? -16.328 -22.625 -15.914 1 83.25 340 ASP B N 1
ATOM 5851 C CA . ASP B 1 340 ? -17.219 -22.609 -17.062 1 83.25 340 ASP B CA 1
ATOM 5852 C C . ASP B 1 340 ? -16.641 -21.781 -18.203 1 83.25 340 ASP B C 1
ATOM 5854 O O . ASP B 1 340 ? -17.297 -20.875 -18.719 1 83.25 340 ASP B O 1
ATOM 5858 N N . GLU B 1 341 ? -15.398 -21.922 -18.516 1 82.25 341 GLU B N 1
ATOM 5859 C CA . GLU B 1 341 ? -14.664 -21.328 -19.625 1 82.25 341 GLU B CA 1
ATOM 5860 C C . GLU B 1 341 ? -14.453 -19.828 -19.406 1 82.25 341 GLU B C 1
ATOM 5862 O O . GLU B 1 341 ? -14.047 -19.125 -20.312 1 82.25 341 GLU B O 1
ATOM 5867 N N . ARG B 1 342 ? -14.734 -19.469 -18.219 1 88.38 342 ARG B N 1
ATOM 5868 C CA . ARG B 1 342 ? -14.516 -18.062 -17.859 1 88.38 342 ARG B CA 1
ATOM 5869 C C . ARG B 1 342 ? -13.398 -17.922 -16.844 1 88.38 342 ARG B C 1
ATOM 5871 O O . ARG B 1 342 ? -13.242 -18.766 -15.961 1 88.38 342 ARG B O 1
ATOM 5878 N N . THR B 1 343 ? -12.656 -16.891 -17.062 1 92.88 343 THR B N 1
ATOM 5879 C CA . THR B 1 343 ? -11.578 -16.594 -16.125 1 92.88 343 THR B CA 1
ATOM 5880 C C . THR B 1 343 ? -12 -15.531 -15.125 1 92.88 343 THR B C 1
ATOM 5882 O O . THR B 1 343 ? -12.57 -14.508 -15.508 1 92.88 343 THR B O 1
ATOM 5885 N N . TYR B 1 344 ? -11.797 -15.805 -13.859 1 93.12 344 TYR B N 1
ATOM 5886 C CA . TYR B 1 344 ? -12.047 -14.852 -12.781 1 93.12 344 TYR B CA 1
ATOM 5887 C C . TYR B 1 344 ? -10.742 -14.367 -12.164 1 93.12 344 TYR B C 1
ATOM 5889 O O . TYR B 1 344 ? -9.891 -15.172 -11.781 1 93.12 344 TYR B O 1
ATOM 5897 N N . LEU B 1 345 ? -10.633 -13.102 -12.125 1 93.75 345 LEU B N 1
ATOM 5898 C CA . LEU B 1 345 ? -9.461 -12.508 -11.492 1 93.75 345 LEU B CA 1
ATOM 5899 C C . LEU B 1 345 ? -9.789 -12.023 -10.078 1 93.75 345 LEU B C 1
ATOM 5901 O O . LEU B 1 345 ? -10.719 -11.242 -9.891 1 93.75 345 LEU B O 1
ATOM 5905 N N . TRP B 1 346 ? -9 -12.492 -9.156 1 93.38 346 TRP B N 1
ATOM 5906 C CA . TRP B 1 346 ? -9.203 -12.164 -7.75 1 93.38 346 TRP B CA 1
ATOM 5907 C C . TRP B 1 346 ? -8.109 -11.227 -7.242 1 93.38 346 TRP B C 1
ATOM 5909 O O . TRP B 1 346 ? -6.922 -11.523 -7.379 1 93.38 346 TRP B O 1
ATOM 5919 N N . GLU B 1 347 ? -8.523 -10.086 -6.637 1 89.12 347 GLU B N 1
ATOM 5920 C CA . GLU B 1 347 ? -7.57 -9.125 -6.09 1 89.12 347 GLU B CA 1
ATOM 5921 C C . GLU B 1 347 ? -7.789 -8.922 -4.594 1 89.12 347 GLU B C 1
ATOM 5923 O O . GLU B 1 347 ? -8.781 -9.391 -4.039 1 89.12 347 GLU B O 1
ATOM 5928 N N . GLY B 1 348 ? -6.664 -8.305 -3.936 1 80.12 348 GLY B N 1
ATOM 5929 C CA . GLY B 1 348 ? -6.996 -7.859 -2.592 1 80.12 348 GLY B CA 1
ATOM 5930 C C . GLY B 1 348 ? -5.879 -8.086 -1.593 1 80.12 348 GLY B C 1
ATOM 5931 O O . GLY B 1 348 ? -6.074 -7.922 -0.386 1 80.12 348 GLY B O 1
ATOM 5932 N N . VAL B 1 349 ? -4.688 -8.477 -2.123 1 90.5 349 VAL B N 1
ATOM 5933 C CA . VAL B 1 349 ? -3.607 -8.688 -1.165 1 90.5 349 VAL B CA 1
ATOM 5934 C C . VAL B 1 349 ? -2.402 -7.832 -1.547 1 90.5 349 VAL B C 1
ATOM 5936 O O . VAL B 1 349 ? -1.813 -8.023 -2.615 1 90.5 349 VAL B O 1
ATOM 5939 N N . HIS B 1 350 ? -2.168 -6.895 -0.683 1 92.25 350 HIS B N 1
ATOM 5940 C CA . HIS B 1 350 ? -0.912 -6.16 -0.785 1 92.25 350 HIS B CA 1
ATOM 5941 C C . HIS B 1 350 ? 0.217 -6.898 -0.073 1 92.25 350 HIS B C 1
ATOM 5943 O O . HIS B 1 350 ? 0.178 -7.074 1.147 1 92.25 350 HIS B O 1
ATOM 5949 N N . LEU B 1 351 ? 1.235 -7.312 -0.808 1 96.69 351 LEU B N 1
ATOM 5950 C CA . LEU B 1 351 ? 2.275 -8.18 -0.269 1 96.69 351 LEU B CA 1
ATOM 5951 C C . LEU B 1 351 ? 3.32 -7.371 0.493 1 96.69 351 LEU B C 1
ATOM 5953 O O . LEU B 1 351 ? 3.967 -7.891 1.406 1 96.69 351 LEU B O 1
ATOM 5957 N N . GLY B 1 352 ? 3.527 -6.191 0.026 1 94.38 352 GLY B N 1
ATOM 5958 C CA . GLY B 1 352 ? 4.559 -5.352 0.614 1 94.38 352 GLY B CA 1
ATOM 5959 C C . GLY B 1 352 ? 5.16 -4.367 -0.372 1 94.38 352 GLY B C 1
ATOM 5960 O O . GLY B 1 352 ? 4.625 -4.168 -1.463 1 94.38 352 GLY B O 1
ATOM 5961 N N . SER B 1 353 ? 6.254 -3.732 0.115 1 93.44 353 SER B N 1
ATOM 5962 C CA . SER B 1 353 ? 6.941 -2.701 -0.657 1 93.44 353 SER B CA 1
ATOM 5963 C C . SER B 1 353 ? 8.445 -2.742 -0.418 1 93.44 353 SER B C 1
ATOM 5965 O O . SER B 1 353 ? 8.898 -3.152 0.652 1 93.44 353 SER B O 1
ATOM 5967 N N . THR B 1 354 ? 9.156 -2.275 -1.386 1 94.75 354 THR B N 1
ATOM 5968 C CA . THR B 1 354 ? 10.602 -2.236 -1.245 1 94.75 354 THR B CA 1
ATOM 5969 C C . THR B 1 354 ? 11.055 -0.889 -0.69 1 94.75 354 THR B C 1
ATOM 5971 O O . THR B 1 354 ? 12.258 -0.622 -0.595 1 94.75 354 THR B O 1
ATOM 5974 N N . MET B 1 355 ? 10.188 -0.117 -0.223 1 88.56 355 MET B N 1
ATOM 5975 C CA . MET B 1 355 ? 10.492 1.243 0.21 1 88.56 355 MET B CA 1
ATOM 5976 C C . MET B 1 355 ? 11.078 1.248 1.618 1 88.56 355 MET B C 1
ATOM 5978 O O . MET B 1 355 ? 11.805 2.17 1.99 1 88.56 355 MET B O 1
ATOM 5982 N N . ALA B 1 356 ? 10.727 0.192 2.379 1 90.44 356 ALA B N 1
ATOM 5983 C CA . ALA B 1 356 ? 11.148 0.167 3.777 1 90.44 356 ALA B CA 1
ATOM 5984 C C . ALA B 1 356 ? 11.359 -1.265 4.262 1 90.44 356 ALA B C 1
ATOM 5986 O O . ALA B 1 356 ? 10.68 -2.188 3.809 1 90.44 356 ALA B O 1
ATOM 5987 N N . PRO B 1 357 ? 12.242 -1.412 5.238 1 93.25 357 PRO B N 1
ATOM 5988 C CA . PRO B 1 357 ? 12.5 -2.76 5.75 1 93.25 357 PRO B CA 1
ATOM 5989 C C . PRO B 1 357 ? 11.25 -3.422 6.328 1 93.25 357 PRO B C 1
ATOM 5991 O O . PRO B 1 357 ? 11.039 -4.625 6.141 1 93.25 357 PRO B O 1
ATOM 5994 N N . ARG B 1 358 ? 10.453 -2.693 6.98 1 93.62 358 ARG B N 1
ATOM 5995 C CA . ARG B 1 358 ? 9.281 -3.256 7.641 1 93.62 358 ARG B CA 1
ATOM 5996 C C . ARG B 1 358 ? 8.297 -3.826 6.621 1 93.62 358 ARG B C 1
ATOM 5998 O O . ARG B 1 358 ? 7.418 -4.609 6.973 1 93.62 358 ARG B O 1
ATOM 6005 N N . GLN B 1 359 ? 8.453 -3.436 5.426 1 94.31 359 GLN B N 1
ATOM 6006 C CA . GLN B 1 359 ? 7.598 -3.932 4.352 1 94.31 359 GLN B CA 1
ATOM 6007 C C . GLN B 1 359 ? 8.336 -4.949 3.488 1 94.31 359 GLN B C 1
ATOM 6009 O O . GLN B 1 359 ? 7.707 -5.773 2.814 1 94.31 359 GLN B O 1
ATOM 6014 N N . MET B 1 360 ? 9.641 -4.918 3.492 1 96.56 360 MET B N 1
ATOM 6015 C CA . MET B 1 360 ? 10.445 -5.773 2.619 1 96.56 360 MET B CA 1
ATOM 6016 C C . MET B 1 360 ? 10.539 -7.188 3.188 1 96.56 360 MET B C 1
ATOM 6018 O O . MET B 1 360 ? 10.477 -8.164 2.441 1 96.56 360 MET B O 1
ATOM 6022 N N . TYR B 1 361 ? 10.766 -7.301 4.453 1 98.06 361 TYR B N 1
ATOM 6023 C CA . TYR B 1 361 ? 10.844 -8.633 5.043 1 98.06 361 TYR B CA 1
ATOM 6024 C C . TYR B 1 361 ? 9.539 -9.398 4.848 1 98.06 361 TYR B C 1
ATOM 6026 O O . TYR B 1 361 ? 9.547 -10.547 4.41 1 98.06 361 TYR B O 1
ATOM 6034 N N . PRO B 1 362 ? 8.383 -8.719 5.156 1 98 362 PRO B N 1
ATOM 6035 C CA . PRO B 1 362 ? 7.109 -9.375 4.844 1 98 362 PRO B CA 1
ATOM 6036 C C . PRO B 1 362 ? 6.977 -9.734 3.365 1 98 362 PRO B C 1
ATOM 6038 O O . PRO B 1 362 ? 6.461 -10.805 3.033 1 98 362 PRO B O 1
ATOM 6041 N N . LEU B 1 363 ? 7.426 -8.867 2.531 1 98.44 363 LEU B N 1
ATOM 6042 C CA . LEU B 1 363 ? 7.344 -9.117 1.096 1 98.44 363 LEU B CA 1
ATOM 6043 C C . LEU B 1 363 ? 8.078 -10.398 0.724 1 98.44 363 LEU B C 1
ATOM 6045 O O . LEU B 1 363 ? 7.535 -11.25 0.019 1 98.44 363 LEU B O 1
ATOM 6049 N N . ILE B 1 364 ? 9.289 -10.508 1.203 1 98.69 364 ILE B N 1
ATOM 6050 C CA . ILE B 1 364 ? 10.094 -11.688 0.901 1 98.69 364 ILE B CA 1
ATOM 6051 C C . ILE B 1 364 ? 9.414 -12.938 1.466 1 98.69 364 ILE B C 1
ATOM 6053 O O . ILE B 1 364 ? 9.344 -13.969 0.797 1 98.69 364 ILE B O 1
ATOM 6057 N N . ALA B 1 365 ? 8.93 -12.836 2.646 1 98.69 365 ALA B N 1
ATOM 6058 C CA . ALA B 1 365 ? 8.227 -13.961 3.258 1 98.69 365 ALA B CA 1
ATOM 6059 C C . ALA B 1 365 ? 7.008 -14.359 2.434 1 98.69 365 ALA B C 1
ATOM 6061 O O . ALA B 1 365 ? 6.754 -15.555 2.23 1 98.69 365 ALA B O 1
ATOM 6062 N N . CYS B 1 366 ? 6.266 -13.391 1.994 1 98.69 366 CYS B N 1
ATOM 6063 C CA . CYS B 1 366 ? 5.082 -13.641 1.181 1 98.69 366 CYS B CA 1
ATOM 6064 C C . CYS B 1 366 ? 5.453 -14.336 -0.126 1 98.69 366 CYS B C 1
ATOM 6066 O O . CYS B 1 366 ? 4.805 -15.305 -0.526 1 98.69 366 CYS B O 1
ATOM 6068 N N . LEU B 1 367 ? 6.477 -13.805 -0.749 1 98.75 367 LEU B N 1
ATOM 6069 C CA . LEU B 1 367 ? 6.926 -14.414 -1.999 1 98.75 367 LEU B CA 1
ATOM 6070 C C . LEU B 1 367 ? 7.34 -15.859 -1.786 1 98.75 367 LEU B C 1
ATOM 6072 O O . LEU B 1 367 ? 6.973 -16.734 -2.572 1 98.75 367 LEU B O 1
ATOM 6076 N N . GLN B 1 368 ? 8.031 -16.094 -0.777 1 98.75 368 GLN B N 1
ATOM 6077 C CA . GLN B 1 368 ? 8.469 -17.453 -0.472 1 98.75 368 GLN B CA 1
ATOM 6078 C C . GLN B 1 368 ? 7.281 -18.375 -0.173 1 98.75 368 GLN B C 1
ATOM 6080 O O . GLN B 1 368 ? 7.285 -19.547 -0.543 1 98.75 368 GLN B O 1
ATOM 6085 N N . ARG B 1 369 ? 6.281 -17.844 0.459 1 98.69 369 ARG B N 1
ATOM 6086 C CA . ARG B 1 369 ? 5.078 -18.641 0.707 1 98.69 369 ARG B CA 1
ATOM 6087 C C . ARG B 1 369 ? 4.387 -19 -0.602 1 98.69 369 ARG B C 1
ATOM 6089 O O . ARG B 1 369 ? 3.848 -20.109 -0.735 1 98.69 369 ARG B O 1
ATOM 6096 N N . VAL B 1 370 ? 4.379 -18.078 -1.539 1 98.62 370 VAL B N 1
ATOM 6097 C CA . VAL B 1 370 ? 3.834 -18.375 -2.863 1 98.62 370 VAL B CA 1
ATOM 6098 C C . VAL B 1 370 ? 4.66 -19.469 -3.535 1 98.62 370 VAL B C 1
ATOM 6100 O O . VAL B 1 370 ? 4.109 -20.344 -4.191 1 98.62 370 VAL B O 1
ATOM 6103 N N . GLY B 1 371 ? 5.969 -19.391 -3.34 1 98.56 371 GLY B N 1
ATOM 6104 C CA . GLY B 1 371 ? 6.828 -20.453 -3.838 1 98.56 371 GLY B CA 1
ATOM 6105 C C . GLY B 1 371 ? 6.512 -21.797 -3.238 1 98.56 371 GLY B C 1
ATOM 6106 O O . GLY B 1 371 ? 6.516 -22.812 -3.941 1 98.56 371 GLY B O 1
ATOM 6107 N N . ILE B 1 372 ? 6.273 -21.781 -1.984 1 98.56 372 ILE B N 1
ATOM 6108 C CA . ILE B 1 372 ? 5.918 -23.031 -1.31 1 98.56 372 ILE B CA 1
ATOM 6109 C C . ILE B 1 372 ? 4.613 -23.578 -1.885 1 98.56 372 ILE B C 1
ATOM 6111 O O . ILE B 1 372 ? 4.484 -24.781 -2.109 1 98.56 372 ILE B O 1
ATOM 6115 N N . TRP B 1 373 ? 3.672 -22.703 -2.072 1 98.56 373 TRP B N 1
ATOM 6116 C CA . TRP B 1 373 ? 2.426 -23.125 -2.699 1 98.56 373 TRP B CA 1
ATOM 6117 C C . TRP B 1 373 ? 2.689 -23.75 -4.066 1 98.56 373 TRP B C 1
ATOM 6119 O O . TRP B 1 373 ? 2.084 -24.766 -4.418 1 98.56 373 TRP B O 1
ATOM 6129 N N . ALA B 1 374 ? 3.543 -23.156 -4.898 1 98.44 374 ALA B N 1
ATOM 6130 C CA . ALA B 1 374 ? 3.896 -23.672 -6.219 1 98.44 374 ALA B CA 1
ATOM 6131 C C . ALA B 1 374 ? 4.43 -25.094 -6.125 1 98.44 374 ALA B C 1
ATOM 6133 O O . ALA B 1 374 ? 4.051 -25.969 -6.922 1 98.44 374 ALA B O 1
ATOM 6134 N N . LEU B 1 375 ? 5.219 -25.344 -5.141 1 97.88 375 LEU B N 1
ATOM 6135 C CA . LEU B 1 375 ? 5.91 -26.625 -5.016 1 97.88 375 LEU B CA 1
ATOM 6136 C C . LEU B 1 375 ? 5.02 -27.656 -4.336 1 97.88 375 LEU B C 1
ATOM 6138 O O . LEU B 1 375 ? 5.07 -28.844 -4.676 1 97.88 375 LEU B O 1
ATOM 6142 N N . ASP B 1 376 ? 4.18 -27.188 -3.418 1 97.5 376 ASP B N 1
ATOM 6143 C CA . ASP B 1 376 ? 3.441 -28.141 -2.592 1 97.5 376 ASP B CA 1
ATOM 6144 C C . ASP B 1 376 ? 2.047 -28.391 -3.16 1 97.5 376 ASP B C 1
ATOM 6146 O O . ASP B 1 376 ? 1.395 -29.375 -2.801 1 97.5 376 ASP B O 1
ATOM 6150 N N . VAL B 1 377 ? 1.635 -27.516 -4.004 1 97.38 377 VAL B N 1
ATOM 6151 C CA . VAL B 1 377 ? 0.265 -27.656 -4.488 1 97.38 377 VAL B CA 1
ATOM 6152 C C . VAL B 1 377 ? 0.263 -27.781 -6.008 1 97.38 377 VAL B C 1
ATOM 6154 O O . VAL B 1 377 ? -0.213 -28.797 -6.543 1 97.38 377 VAL B O 1
ATOM 6157 N N . TYR B 1 378 ? 0.82 -26.859 -6.723 1 97.69 378 TYR B N 1
ATOM 6158 C CA . TYR B 1 378 ? 0.734 -26.859 -8.18 1 97.69 378 TYR B CA 1
ATOM 6159 C C . TYR B 1 378 ? 1.545 -28 -8.773 1 97.69 378 TYR B C 1
ATOM 6161 O O . TYR B 1 378 ? 1.074 -28.703 -9.68 1 97.69 378 TYR B O 1
ATOM 6169 N N . GLU B 1 379 ? 2.771 -28.141 -8.352 1 97.69 379 GLU B N 1
ATOM 6170 C CA . GLU B 1 379 ? 3.65 -29.156 -8.93 1 97.69 379 GLU B CA 1
ATOM 6171 C C . GLU B 1 379 ? 3.039 -30.547 -8.812 1 97.69 379 GLU B C 1
ATOM 6173 O O . GLU B 1 379 ? 2.961 -31.281 -9.805 1 97.69 379 GLU B O 1
ATOM 6178 N N . PRO B 1 380 ? 2.592 -30.953 -7.594 1 96.56 380 PRO B N 1
ATOM 6179 C CA . PRO B 1 380 ? 1.945 -32.25 -7.512 1 96.56 380 PRO B CA 1
ATOM 6180 C C . PRO B 1 380 ? 0.707 -32.375 -8.398 1 96.56 380 PRO B C 1
ATOM 6182 O O . PRO B 1 380 ? 0.438 -33.406 -8.969 1 96.56 380 PRO B O 1
ATOM 6185 N N . TRP B 1 381 ? -0.038 -31.328 -8.477 1 96 381 TRP B N 1
ATOM 6186 C CA . TRP B 1 381 ? -1.201 -31.328 -9.359 1 96 381 TRP B CA 1
ATOM 6187 C C . TRP B 1 381 ? -0.784 -31.547 -10.812 1 96 381 TRP B C 1
ATOM 6189 O O . TRP B 1 381 ? -1.385 -32.375 -11.523 1 96 381 TRP B O 1
ATOM 6199 N N . PHE B 1 382 ? 0.197 -30.828 -11.328 1 96.56 382 PHE B N 1
ATOM 6200 C CA . PHE B 1 382 ? 0.701 -30.922 -12.695 1 96.56 382 PHE B CA 1
ATOM 6201 C C . PHE B 1 382 ? 1.246 -32.312 -12.977 1 96.56 382 PHE B C 1
ATOM 6203 O O . PHE B 1 382 ? 1.014 -32.875 -14.055 1 96.56 382 PHE B O 1
ATOM 6210 N N . ASP B 1 383 ? 1.901 -32.812 -11.992 1 96.06 383 ASP B N 1
ATOM 6211 C CA . ASP B 1 383 ? 2.469 -34.156 -12.117 1 96.06 383 ASP B CA 1
ATOM 6212 C C . ASP B 1 383 ? 1.371 -35.219 -12.289 1 96.06 383 ASP B C 1
ATOM 6214 O O . ASP B 1 383 ? 1.447 -36.062 -13.172 1 96.06 383 ASP B O 1
ATOM 6218 N N . ARG B 1 384 ? 0.386 -35.094 -11.508 1 94.69 384 ARG B N 1
ATOM 6219 C CA . ARG B 1 384 ? -0.685 -36.094 -11.477 1 94.69 384 ARG B CA 1
ATOM 6220 C C . ARG B 1 384 ? -1.562 -35.969 -12.719 1 94.69 384 ARG B C 1
ATOM 6222 O O . ARG B 1 384 ? -2.01 -37 -13.258 1 94.69 384 ARG B O 1
ATOM 6229 N N . ASN B 1 385 ? -1.795 -34.781 -13.125 1 95.25 385 ASN B N 1
ATOM 6230 C CA . ASN B 1 385 ? -2.855 -34.594 -14.109 1 95.25 385 ASN B CA 1
ATOM 6231 C C . ASN B 1 385 ? -2.287 -34.406 -15.508 1 95.25 385 ASN B C 1
ATOM 6233 O O . ASN B 1 385 ? -3.01 -34.531 -16.5 1 95.25 385 ASN B O 1
ATOM 6237 N N . VAL B 1 386 ? -1.02 -34.094 -15.625 1 95.06 386 VAL B N 1
ATOM 6238 C CA . VAL B 1 386 ? -0.425 -33.844 -16.938 1 95.06 386 VAL B CA 1
ATOM 6239 C C . VAL B 1 386 ? 0.698 -34.875 -17.188 1 95.06 386 VAL B C 1
ATOM 6241 O O . VAL B 1 386 ? 0.617 -35.688 -18.109 1 95.06 386 VAL B O 1
ATOM 6244 N N . VAL B 1 387 ? 1.648 -34.906 -16.328 1 95.75 387 VAL B N 1
ATOM 6245 C CA . VAL B 1 387 ? 2.861 -35.688 -16.516 1 95.75 387 VAL B CA 1
ATOM 6246 C C . VAL B 1 387 ? 2.529 -37.188 -16.453 1 95.75 387 VAL B C 1
ATOM 6248 O O . VAL B 1 387 ? 2.865 -37.938 -17.359 1 95.75 387 VAL B O 1
ATOM 6251 N N . ASP B 1 388 ? 1.861 -37.594 -15.383 1 94.88 388 ASP B N 1
ATOM 6252 C CA . ASP B 1 388 ? 1.512 -38.969 -15.195 1 94.88 388 ASP B CA 1
ATOM 6253 C C . ASP B 1 388 ? 0.664 -39.5 -16.359 1 94.88 388 ASP B C 1
ATOM 6255 O O . ASP B 1 388 ? 0.851 -40.625 -16.812 1 94.88 388 ASP B O 1
ATOM 6259 N N . VAL B 1 389 ? -0.195 -38.719 -16.75 1 92.56 389 VAL B N 1
ATOM 6260 C CA . VAL B 1 389 ? -1.114 -39.094 -17.828 1 92.56 389 VAL B CA 1
ATOM 6261 C C . VAL B 1 389 ? -0.342 -39.312 -19.125 1 92.56 389 VAL B C 1
ATOM 6263 O O . VAL B 1 389 ? -0.557 -40.281 -19.844 1 92.56 389 VAL B O 1
ATOM 6266 N N . LEU B 1 390 ? 0.519 -38.438 -19.453 1 91.38 390 LEU B N 1
ATOM 6267 C CA . LEU B 1 390 ? 1.305 -38.5 -20.688 1 91.38 390 LEU B CA 1
ATOM 6268 C C . LEU B 1 390 ? 2.258 -39.688 -20.656 1 91.38 390 LEU B C 1
ATOM 6270 O O . LEU B 1 390 ? 2.521 -40.312 -21.688 1 91.38 390 LEU B O 1
ATOM 6274 N N . LEU B 1 391 ? 2.738 -40 -19.484 1 93.69 391 LEU B N 1
ATOM 6275 C CA . LEU B 1 391 ? 3.73 -41.062 -19.359 1 93.69 391 LEU B CA 1
ATOM 6276 C C . LEU B 1 391 ? 3.059 -42.438 -19.344 1 93.69 391 LEU B C 1
ATOM 6278 O O . LEU B 1 391 ? 3.686 -43.469 -19.688 1 93.69 391 LEU B O 1
ATOM 6282 N N . ARG B 1 392 ? 1.902 -42.5 -18.938 1 88.81 392 ARG B N 1
ATOM 6283 C CA . ARG B 1 392 ? 1.164 -43.781 -18.969 1 88.81 392 ARG B CA 1
ATOM 6284 C C . ARG B 1 392 ? 0.714 -44.125 -20.391 1 88.81 392 ARG B C 1
ATOM 6286 O O . ARG B 1 392 ? 0.559 -45.281 -20.719 1 88.81 392 ARG B O 1
ATOM 6293 N N . ASP B 1 393 ? 0.381 -43.25 -21.141 1 74.06 393 ASP B N 1
ATOM 6294 C CA . ASP B 1 393 ? -0.064 -43.469 -22.5 1 74.06 393 ASP B CA 1
ATOM 6295 C C . ASP B 1 393 ? 1.119 -43.781 -23.422 1 74.06 393 ASP B C 1
ATOM 6297 O O . ASP B 1 393 ? 0.98 -44.5 -24.406 1 74.06 393 ASP B O 1
#

Foldseek 3Di:
DDPDDDDDDDDDDDDDDDDDDDPDDDDPDPPPDDDDDPDDDPDDDPPPDDPDPPPPDDPDPPDDPPPPCVCPPPVPVCLFPFEAEAACPDPPHDPVSVVLLVVLQCLQQLAQLAAPVCLVVLCPDPDVQSVCCSPPVVRNYDHPVVNPVLPDFDDPVLLVQLQVLLVVCVVVVDDFVCCVVRHVQSLQCRLAVDDVHNQFKGKDFDQPWWQPDQVLADAGPVRHGDDIADAGMFMWTDDDPLLVVLQVLVCVVCVVDQAALFRTSPPVHRSTHTQETEHEEEAPDDPVVSVSRVQRRVLSRLVSVCVQFPDPVLNQVDDKGWYWYYHRFWIWIKIWDDDPSHIYIHGDRTQFGSNGPSGSSSNSSSSSSSSVCCVVPVVVSCCVRGSVVSVVD/DDDDDPDPPDDDDDDDDDPDPDDDDDDDDDPDDDDPDPDDDDDDDDDDDDDDDDPDDPDDDPDDDPPPCCCVPPVPVCLFPFEAEAACPDPPHDPVSVVLLVVLQCLQQLAQLAAPVCLVVLCPDPDVQSVCCSPPVVRNYDHPVVNPVLPDFDDPVLLVQLQVLLVVCVVVVDDFVSCVVRHVQSLQCRLAVDDVHVQFKGKDFDQPWWQPDQVLADAGPVRHGDDIADAGMFMWTDDDPLLVVLQVLVCVVCVVDQAALFRTSPPVHRSTHTQETEHEEEAPDDPVVSVSRVQRRVLSRLVSVCVQFPDPVLNQVDDKGWYWYYHRFWIWIKIWDDDPSHIYIHGDRTQFGSNGPSGSSSNSSSSSSSSVCCVVPVVVSCCVRGSVVSVVD

Solvent-accessible surface area (backbone atoms only — not comparable to full-atom values): 44799 Å² total; per-residue (Å²): 138,79,89,70,89,87,83,79,89,83,78,92,79,88,83,88,89,81,89,74,89,81,81,84,81,85,79,86,82,82,81,79,83,70,83,79,82,83,78,82,77,76,82,86,76,82,71,81,78,76,81,78,76,77,80,76,74,80,70,78,75,72,79,77,65,80,72,70,73,73,64,73,66,70,74,60,75,65,59,38,88,47,48,46,83,43,48,47,86,41,85,83,44,53,66,71,56,44,51,52,50,51,54,38,52,45,24,33,62,19,48,42,38,34,41,48,87,47,41,62,61,24,53,68,39,89,48,66,61,40,25,42,39,47,73,74,41,60,66,23,41,28,59,51,73,67,32,47,72,53,35,82,72,79,50,72,66,62,51,49,51,47,24,52,47,43,53,48,35,66,74,66,59,57,52,60,69,53,42,40,64,63,42,52,48,52,51,53,40,66,49,29,70,42,90,86,28,52,78,44,33,50,75,41,83,34,68,78,36,46,54,36,63,69,84,41,42,50,49,38,85,84,65,45,67,48,80,77,40,48,41,41,33,34,30,24,38,49,64,48,72,62,50,48,51,26,47,51,52,57,36,62,74,40,70,87,48,91,64,45,67,37,35,22,69,36,78,88,41,17,77,23,45,70,55,32,44,28,36,74,39,47,62,40,41,56,49,67,57,49,51,45,28,51,50,49,42,49,45,14,36,51,50,39,48,49,69,57,27,81,47,66,69,55,51,71,58,56,72,69,37,49,31,37,43,30,36,54,55,36,35,31,43,32,34,33,39,70,55,94,95,30,36,36,37,29,36,84,41,68,30,29,28,43,76,41,63,77,28,32,42,8,27,39,46,33,50,19,46,51,50,48,45,43,61,72,46,49,46,56,49,46,40,60,51,36,32,48,50,55,64,70,106,134,89,86,92,80,86,77,75,84,70,84,87,83,84,82,87,85,81,84,79,83,81,73,87,87,79,86,74,90,74,84,83,76,81,70,78,83,81,78,78,83,85,84,80,78,85,85,84,86,87,85,77,83,80,76,75,78,76,78,79,73,78,80,77,72,77,75,72,76,75,67,74,68,74,77,63,76,65,67,36,88,47,48,46,83,44,47,48,85,41,85,83,42,55,67,70,56,43,52,50,48,51,54,36,52,46,23,32,63,20,46,43,37,34,39,47,86,48,41,62,61,24,54,67,39,89,46,63,60,40,28,43,38,47,73,73,39,60,64,24,41,29,60,51,72,65,32,48,73,53,38,80,72,78,50,73,65,61,52,49,52,49,24,52,46,42,52,49,35,65,74,66,60,56,51,62,68,53,43,40,66,64,40,52,49,52,52,51,39,66,49,29,68,44,90,86,27,51,80,45,32,49,74,42,82,33,68,80,35,46,55,36,62,69,85,41,43,50,46,38,85,85,64,45,67,49,79,76,38,48,41,41,32,35,29,24,39,50,63,49,73,62,52,49,52,26,48,51,53,57,37,62,73,40,72,87,48,92,64,44,66,37,35,22,69,37,77,88,40,18,78,23,44,68,54,32,45,30,37,74,38,47,62,39,41,58,50,67,58,48,50,46,28,51,50,49,42,50,45,14,36,50,50,39,48,49,69,57,27,80,46,67,69,58,50,70,58,57,71,67,38,48,29,36,42,30,37,56,56,36,35,30,43,33,35,33,40,69,55,94,94,29,35,35,38,28,36,84,39,67,31,30,26,41,76,41,63,76,28,31,42,8,25,39,47,32,51,21,45,53,49,47,45,43,61,72,47,48,45,54,49,46,39,60,50,36,32,48,51,58,64,71,107